Protein AF-0000000077603638 (afdb_homodimer)

InterPro domains:
  IPR014710 RmlC-like jelly roll fold [G3DSA:2.60.120.10] (140-429)
  IPR041667 Cupin-like domain 8 [PF13621] (182-427)

Foldseek 3Di:
DPPPPDVVPVVVVVVVVVVVVVCVVPPVPPPPPVPPPPVPPPVPPPDDDDDPDDPVVPVCVVVVVVCCVVVPLPLCVFAVQPDPDPNGDDQPLDQDPDFDDQADPVGHGDQASPGLLSVFPPQPQPLVLGGPTPQGWFFLLVQCVQPPLQPLPDDHPDGQASAAEAACLDVVSLNVLNSCVRNQGKHKYFDDVLLQVLLVQPDLVNCCVQQPVPDKFKKWKAQAQEDFFFDPVFADPPDDHRTDIDIDGSVRVVVQLVVCVVCVVVVHGDMWIKTKDWDVSCVPGRVVVCVSPVCLNLVDPAHDSSNNCSQAVASVQQNVRDKMKMFTAASHKYFKFFAFFFKKKAWSAAKKKKKKADLLLLQQQQAACGRGRGRGHPDDSNCLVPGDPSNRSRIIGMDIHHRRMIMTHGGGMMIIMGGSHRTMMMMTGRDGDDDPVSVVSCVVNVHPPD/DPDPPPVVPPVVVVVVVVVVVVVPVPPPDDDVPPVVPPVPDPPPDPPDDDDDPDPVVVVCVVCVVVCCVVPVLFQQVFAVQPDPDPNGDQQQLDQDPDFDDQADPVGDGDQASPGLLSVFDPQPQPLVLGGPTPQGWFFLLVQCVQPPLQPLPDDHPDGQASAAEAACLDVVSLNVLNSCVSSQGKHKYFDDVLLQVLLVQPDLVNCCVQQPQPDKFKKWKAQAQEDFFFDPVFADPPDDHRTDIDIDGSVRVVVQLVVCVVCVVVVHGDMWIKTKDADVSCVPGNVVVCVSPVCLNLVDPAHHGSNNCSQAVASVQQNVRDKMKMFTAAWHKYFKFFAFFFKKKAWSAAKKKKKKADLLLLQQQQAACGRGRGRGHPDDSNCLVPGDPSNSGRIIGMDIHHRRMIMTHGGGMMIIMGGSHRTMMMMTGRDGDDDPVSVVSCVVNVHPPD

Nearest PDB structures (foldseek):
  1mze-assembly1_A  TM=7.631E-01  e=1.955E-21  Homo sapiens
  5op6-assembly1_A  TM=7.586E-01  e=1.018E-20  Homo sapiens
  7dyt-assembly1_A  TM=7.695E-01  e=2.375E-14  Homo sapiens
  4aap-assembly1_A  TM=7.372E-01  e=6.434E-13  Homo sapiens
  6g8f-assembly1_A  TM=5.861E-01  e=1.925E-09  Homo sapiens

Radius of gyration: 33.99 Å; Cα contacts (8 Å, |Δi|>4): 1727; chains: 2; bounding box: 103×98×100 Å

pLDDT: mean 77.41, std 25.08, range [18.0, 98.62]

Organism: Phytophthora infestans (NCBI:txid4787)

Secondary structure (DSSP, 8-state):
--TTSHHHHHHHHHHHHHHHHHHHT----THHHHHHHHHHHHTTT--------STHHHHHHHHHHHHHHHHTS-TTTTSSSBSSGGG-B--S-PPPSSPPPSB-TTSPBP---SSTGGGS-----BTTTB-SSSSP-EEHHHHHHHS-TT--S---S-------EEETTSHHHHHHHHHHHHTT--EEEE--HHHHHHHHH--HHHHHHHT-TT-EEEEEEESSSEE----GGGPPTT---S-EEEEEEHHHHHHHHHHHHHHHHTT----EEEEEE-HHHHHHT-THHHHH-GGG-TT-SSPBTTTBTSS-S-HHHHHHH-EEEEEE-TT-EEEEEE-SEEEEEEEEESEEEEEEE-GGGGGGTTB--SSTTTTBB---TT-GGGS-HHHHT-EEEEEEEETT-EEEE-TT-EEEEEE-SSEEEEEEEEEE---HHHHHHHHHTT-S--/-GGGGSHHHHHHHHHHHHHHHHHHTS---STTSHHHHTTTGGGSSTT------STHHHHHHHHHHHHHHHHTS-TTTT-SSBSSGGG-B--S-PPPSSPPPSB-TTSPBP---SSTGGGS-----BTTTB-SSSSP-EEHHHHHHHS-TT--S---S-------EEETTSHHHHHHHHHHHHTT--EEEE--HHHHHHHHH--HHHHHHHT-TT-EEEEEEESSSEE----GGGPPTT---S-EEEEEEHHHHHHHHHHHHHHHHTT----EEEEEE-HHHHHHT-THHHHH-GGG-TT-SSPBTTTBTSS-S-HHHHHHH-EEEEEE-TT-EEEEEE-SEEEEEEEEESEEEEEEE-GGGGGGTTB--SSTTTTBB---TT-GGGS-HHHHT-EEEEEEEETT-EEEE-TT-EEEEEE-SSEEEEEEEEEE---HHHHHHHHHTT-S--

Solvent-accessible surface area (backbone atoms only — not comparable to full-atom values): 47992 Å² total; per-residue (Å²): 137,80,84,70,66,66,69,61,54,58,56,53,49,55,59,51,49,59,58,45,56,63,50,56,88,50,77,65,68,70,70,61,70,62,57,59,63,64,62,56,62,65,66,62,66,84,66,79,80,85,82,78,78,72,71,66,56,60,61,52,50,55,55,51,49,56,53,50,57,67,64,54,62,44,33,31,79,33,24,74,28,50,41,54,77,91,51,45,28,66,88,78,62,69,85,58,95,54,69,70,56,68,56,33,74,87,65,50,68,56,86,64,80,76,35,67,41,43,42,35,28,62,52,62,66,36,90,85,76,30,31,54,20,72,55,53,36,35,39,34,42,61,53,35,70,67,47,41,67,85,50,41,89,59,75,61,95,58,59,55,44,47,58,44,49,26,45,53,71,39,70,56,36,28,49,50,49,36,50,36,54,66,40,55,45,60,34,32,39,30,70,42,68,47,42,46,50,44,38,70,55,69,39,72,71,48,45,28,62,61,49,38,60,82,42,70,38,54,26,38,35,22,77,48,49,58,42,52,74,65,40,78,92,43,51,45,92,89,68,68,82,56,53,43,81,43,76,38,24,56,53,55,47,54,50,50,56,60,60,42,46,60,35,56,76,68,69,42,90,54,74,36,53,41,36,50,44,42,56,71,43,28,77,72,52,36,51,64,54,41,71,47,36,55,76,65,32,38,87,42,84,65,53,40,49,80,49,10,34,68,68,41,68,30,45,68,45,13,48,71,66,25,49,38,36,40,36,31,42,52,50,35,24,42,58,31,30,50,46,61,38,32,32,39,39,32,24,36,32,41,33,34,36,38,38,34,28,56,42,79,45,45,72,36,52,48,53,33,84,60,45,28,42,43,40,24,40,76,67,59,66,79,46,54,86,79,48,54,69,59,43,32,52,24,55,24,31,30,43,78,47,34,49,30,28,30,40,38,38,35,41,37,32,32,39,30,36,31,25,44,24,61,24,32,35,39,33,35,30,12,36,74,62,81,50,70,68,53,48,49,33,36,39,74,50,62,43,76,81,120,138,76,79,80,62,61,71,66,57,61,61,56,52,62,61,50,53,62,57,48,57,60,58,65,76,58,80,66,78,73,80,70,58,64,68,63,59,71,67,63,66,76,69,67,71,87,66,78,81,85,80,78,74,69,70,62,53,59,59,48,47,54,52,46,49,56,48,47,57,65,57,62,68,37,32,34,79,32,26,74,30,49,39,54,78,91,51,45,31,67,87,77,63,69,87,58,94,54,68,68,57,68,56,33,74,87,65,50,67,55,88,65,79,77,34,67,45,44,42,35,38,63,56,60,71,36,89,86,73,28,28,56,19,69,55,53,34,36,39,35,40,62,53,34,70,67,48,42,67,85,51,42,89,59,75,62,95,58,60,55,44,47,57,45,48,25,44,54,70,39,68,56,37,31,50,50,50,33,50,36,54,65,39,56,44,60,36,33,38,29,70,41,68,46,42,45,51,42,39,69,54,69,39,72,68,49,44,28,62,61,49,38,60,82,43,69,38,52,25,39,37,22,77,47,50,57,41,53,74,67,39,77,92,43,51,46,93,88,66,69,79,55,54,44,80,42,77,37,24,56,54,54,47,54,52,51,56,60,60,43,47,61,35,54,74,68,70,43,90,55,71,36,54,40,36,52,44,42,56,71,43,28,78,73,51,36,51,62,53,43,71,47,38,53,75,66,33,38,87,42,83,65,54,41,50,80,49,10,34,68,67,41,67,30,43,68,44,13,48,72,67,26,48,37,33,42,38,32,43,53,51,36,24,43,58,32,30,49,46,60,39,31,32,38,38,31,23,35,33,40,34,33,36,39,38,32,29,57,42,80,46,45,72,36,51,48,52,33,85,61,44,28,42,43,40,24,40,74,67,58,65,78,46,54,86,79,46,50,71,59,43,32,51,25,54,25,31,30,46,78,48,33,49,31,27,31,39,38,40,35,41,37,32,32,37,31,37,31,24,45,24,63,23,31,36,37,33,33,32,11,36,75,62,80,49,71,67,53,51,48,32,35,38,73,49,61,41,76,81,120

Sequence (900 aa):
MTKSGTAAQLRATAFLRRGAWELRQGQCGRSAVALLILFGLGILMLGLCVSPPSEMAALASTLSSNLRVKLQASGDANALRWGTGSDVVILKGQRLQRIPPPRYPNGVNNTFQCDLPSLRFQCDLDSDKGCKAYPQLFPSVALFDNWKPESTAQVPASIFDSICHFNVSDPYEFRLAQMFREMEVPFVAYDIPELTSAAERWTDEYLTEKLNPTASYKVHVANDSHFMYYLKSKQLTGEKDTYESRWMTYPEFVKTINGVKSLEEAGKPHEYYYFMLKKNDFSNRASFIYDELQFLDPRRTEHDPRFGDLFIRDATVAKERGMRCRLGMRGIIADGHIDGGLNHISMIRGTKRYVIAPPSACKCLGLMLQGQSARHTTFNWSDTSALSEDARNCPAAEVALTAGEVLYLPSYWYHHIVSLDTSIQCNLRSGFAIRDDVKQYLAECGFGSKMTKSGTAAQLRATAFLRRGAWELRQGQCGRSAVALLILFGLGILMLGLCVSPPSEMAALASTLSSNLRVKLQASGDANALRWGTGSDVVILKGQRLQRIPPPRYPNGVNNTFQCDLPSLRFQCDLDSDKGCKAYPQLFPSVALFDNWKPESTAQVPASIFDSICHFNVSDPYEFRLAQMFREMEVPFVAYDIPELTSAAERWTDEYLTEKLNPTASYKVHVANDSHFMYYLKSKQLTGEKDTYESRWMTYPEFVKTINGVKSLEEAGKPHEYYYFMLKKNDFSNRASFIYDELQFLDPRRTEHDPRFGDLFIRDATVAKERGMRCRLGMRGIIADGHIDGGLNHISMIRGTKRYVIAPPSACKCLGLMLQGQSARHTTFNWSDTSALSEDARNCPAAEVALTAGEVLYLPSYWYHHIVSLDTSIQCNLRSGFAIRDDVKQYLAECGFGSK

Structure (mmCIF, N/CA/C/O backbone):
data_AF-0000000077603638-model_v1
#
loop_
_entity.id
_entity.type
_entity.pdbx_description
1 polymer 'Cupin-like domain'
#
loop_
_atom_site.group_PDB
_atom_site.id
_atom_site.type_symbol
_atom_site.label_atom_id
_atom_site.label_alt_id
_atom_site.label_comp_id
_atom_site.label_asym_id
_atom_site.label_entity_id
_atom_site.label_seq_id
_atom_site.pdbx_PDB_ins_code
_atom_site.Cartn_x
_atom_site.Cartn_y
_atom_site.Cartn_z
_atom_site.occupancy
_atom_site.B_iso_or_equiv
_atom_site.auth_seq_id
_atom_site.auth_comp_id
_atom_site.auth_asym_id
_atom_site.auth_atom_id
_atom_site.pdbx_PDB_model_num
ATOM 1 N N . MET A 1 1 ? -68.062 19.094 24.781 1 22.12 1 MET A N 1
ATOM 2 C CA . MET A 1 1 ? -66.75 18.938 25.422 1 22.12 1 MET A CA 1
ATOM 3 C C . MET A 1 1 ? -65.875 17.891 24.703 1 22.12 1 MET A C 1
ATOM 5 O O . MET A 1 1 ? -64.875 17.484 25.219 1 22.12 1 MET A O 1
ATOM 9 N N . THR A 1 2 ? -66.312 17.406 23.641 1 23.23 2 THR A N 1
ATOM 10 C CA . THR A 1 2 ? -66.125 16.219 22.797 1 23.23 2 THR A CA 1
ATOM 11 C C . THR A 1 2 ? -64.875 16.328 22 1 23.23 2 THR A C 1
ATOM 13 O O . THR A 1 2 ? -64.625 15.594 21.031 1 23.23 2 THR A O 1
ATOM 16 N N . LYS A 1 3 ? -64.188 17.453 22.25 1 33 3 LYS A N 1
ATOM 17 C CA . LYS A 1 3 ? -63.125 17.875 21.375 1 33 3 LYS A CA 1
ATOM 18 C C . LYS A 1 3 ? -61.938 16.891 21.438 1 33 3 LYS A C 1
ATOM 20 O O . LYS A 1 3 ? -60.875 17.172 20.922 1 33 3 LYS A O 1
ATOM 25 N N . SER A 1 4 ? -62.062 15.859 22.375 1 29.55 4 SER A N 1
ATOM 26 C CA . SER A 1 4 ? -61.031 15.148 23.141 1 29.55 4 SER A CA 1
ATOM 27 C C . SER A 1 4 ? -60.25 14.203 22.25 1 29.55 4 SER A C 1
ATOM 29 O O . SER A 1 4 ? -59.062 13.953 22.5 1 29.55 4 SER A O 1
ATOM 31 N N . GLY A 1 5 ? -60.875 13.5 21.344 1 26.92 5 GLY A N 1
ATOM 32 C CA . GLY A 1 5 ? -60.531 12.164 20.875 1 26.92 5 GLY A CA 1
ATOM 33 C C . GLY A 1 5 ? -59.438 12.148 19.828 1 26.92 5 GLY A C 1
ATOM 34 O O . GLY A 1 5 ? -58.719 11.18 19.703 1 26.92 5 GLY A O 1
ATOM 35 N N . THR A 1 6 ? -59.594 13.109 18.953 1 31.44 6 THR A N 1
ATOM 36 C CA . THR A 1 6 ? -59.062 12.914 17.609 1 31.44 6 THR A CA 1
ATOM 37 C C . THR A 1 6 ? -57.531 13.055 17.609 1 31.44 6 THR A C 1
ATOM 39 O O . THR A 1 6 ? -56.844 12.57 16.703 1 31.44 6 THR A O 1
ATOM 42 N N . ALA A 1 7 ? -57.125 13.953 18.5 1 31.33 7 ALA A N 1
ATOM 43 C CA . ALA A 1 7 ? -55.719 14.336 18.422 1 31.33 7 ALA A CA 1
ATOM 44 C C . ALA A 1 7 ? -54.812 13.164 18.781 1 31.33 7 ALA A C 1
ATOM 46 O O . ALA A 1 7 ? -53.625 13.188 18.5 1 31.33 7 ALA A O 1
ATOM 47 N N . ALA A 1 8 ? -55.406 12.234 19.625 1 32.44 8 ALA A N 1
ATOM 48 C CA . ALA A 1 8 ? -54.594 11.117 20.125 1 32.44 8 ALA A CA 1
ATOM 49 C C . ALA A 1 8 ? -54.125 10.211 18.984 1 32.44 8 ALA A C 1
ATOM 51 O O . ALA A 1 8 ? -53.031 9.695 19 1 32.44 8 ALA A O 1
ATOM 52 N N . GLN A 1 9 ? -55 10.156 18 1 33.66 9 GLN A N 1
ATOM 53 C CA . GLN A 1 9 ? -54.812 9.156 16.953 1 33.66 9 GLN A CA 1
ATOM 54 C C . GLN A 1 9 ? -53.625 9.492 16.062 1 33.66 9 GLN A C 1
ATOM 56 O O . GLN A 1 9 ? -52.875 8.602 15.641 1 33.66 9 GLN A O 1
ATOM 61 N N . LEU A 1 10 ? -53.562 10.805 15.859 1 32.16 10 LEU A N 1
ATOM 62 C CA . LEU A 1 10 ? -52.594 11.148 14.805 1 32.16 10 LEU A CA 1
ATOM 63 C C . LEU A 1 10 ? -51.156 10.883 15.266 1 32.16 10 LEU A C 1
ATOM 65 O O . LEU A 1 10 ? -50.312 10.523 14.453 1 32.16 10 LEU A O 1
ATOM 69 N N . ARG A 1 11 ? -50.969 11.094 16.594 1 33.56 11 ARG A N 1
ATOM 70 C CA . ARG A 1 11 ? -49.594 10.945 17.094 1 33.56 11 ARG A CA 1
ATOM 71 C C . ARG A 1 11 ? -49.156 9.492 17.031 1 33.56 11 ARG A C 1
ATOM 73 O O . ARG A 1 11 ? -47.969 9.211 16.859 1 33.56 11 ARG A O 1
ATOM 80 N N . ALA A 1 12 ? -50.156 8.586 17.344 1 34.88 12 ALA A N 1
ATOM 81 C CA . ALA A 1 12 ? -49.875 7.156 17.359 1 34.88 12 ALA A CA 1
ATOM 82 C C . ALA A 1 12 ? -49.344 6.672 16.016 1 34.88 12 ALA A C 1
ATOM 84 O O . ALA A 1 12 ? -48.438 5.844 15.938 1 34.88 12 ALA A O 1
ATOM 85 N N . THR A 1 13 ? -50.031 7.395 15.023 1 36.91 13 THR A N 1
ATOM 86 C CA . THR A 1 13 ? -49.656 6.918 13.688 1 36.91 13 THR A CA 1
ATOM 87 C C . THR A 1 13 ? -48.219 7.223 13.383 1 36.91 13 THR A C 1
ATOM 89 O O . THR A 1 13 ? -47.531 6.418 12.75 1 36.91 13 THR A O 1
ATOM 92 N N . ALA A 1 14 ? -47.844 8.445 13.836 1 31.92 14 ALA A N 1
ATOM 93 C CA . ALA A 1 14 ? -46.5 8.852 13.445 1 31.92 14 ALA A CA 1
ATOM 94 C C . ALA A 1 14 ? -45.438 7.965 14.102 1 31.92 14 ALA A C 1
ATOM 96 O O . ALA A 1 14 ? -44.438 7.656 13.492 1 31.92 14 ALA A O 1
ATOM 97 N N . PHE A 1 15 ? -45.688 7.625 15.469 1 34.69 15 PHE A N 1
ATOM 98 C CA . PHE A 1 15 ? -44.719 6.766 16.156 1 34.69 15 PHE A CA 1
ATOM 99 C C . PHE A 1 15 ? -44.594 5.414 15.453 1 34.69 15 PHE A C 1
ATOM 101 O O . PHE A 1 15 ? -43.5 4.883 15.289 1 34.69 15 PHE A O 1
ATOM 108 N N . LEU A 1 16 ? -45.781 4.898 14.992 1 38.09 16 LEU A N 1
ATOM 109 C CA . LEU A 1 16 ? -45.844 3.588 14.352 1 38.09 16 LEU A CA 1
ATOM 110 C C . LEU A 1 16 ? -45.094 3.594 13.023 1 38.09 16 LEU A C 1
ATOM 112 O O . LEU A 1 16 ? -44.469 2.6 12.664 1 38.09 16 LEU A O 1
ATOM 116 N N . ARG A 1 17 ? -45.156 4.801 12.375 1 35.56 17 ARG A N 1
ATOM 117 C CA . ARG A 1 17 ? -44.531 4.844 11.07 1 35.56 17 ARG A CA 1
ATOM 118 C C . ARG A 1 17 ? -43 4.727 11.211 1 35.56 17 ARG A C 1
ATOM 120 O O . ARG A 1 17 ? -42.344 4.074 10.391 1 35.56 17 ARG A O 1
ATOM 127 N N . ARG A 1 18 ? -42.375 5.348 12.195 1 31.97 18 ARG A N 1
ATOM 128 C CA . ARG A 1 18 ? -40.906 5.324 12.273 1 31.97 18 ARG A CA 1
ATOM 129 C C . ARG A 1 18 ? -40.406 3.92 12.57 1 31.97 18 ARG A C 1
ATOM 131 O O . ARG A 1 18 ? -39.375 3.508 12.055 1 31.97 18 ARG A O 1
ATOM 138 N N . GLY A 1 19 ? -41.031 3.109 13.5 1 32.41 19 GLY A N 1
ATOM 139 C CA . GLY A 1 19 ? -40.75 1.722 13.812 1 32.41 19 GLY A CA 1
ATOM 140 C C . GLY A 1 19 ? -40.812 0.809 12.602 1 32.41 19 GLY A C 1
ATOM 141 O O . GLY A 1 19 ? -39.969 -0.077 12.438 1 32.41 19 GLY A O 1
ATOM 142 N N . ALA A 1 20 ? -41.812 1.095 11.781 1 33.84 20 ALA A N 1
ATOM 143 C CA . ALA A 1 20 ? -42.062 0.265 10.602 1 33.84 20 ALA A CA 1
ATOM 144 C C . ALA A 1 20 ? -40.906 0.367 9.609 1 33.84 20 ALA A C 1
ATOM 146 O O . ALA A 1 20 ? -40.562 -0.621 8.961 1 33.84 20 ALA A O 1
ATOM 147 N N . TRP A 1 21 ? -40.5 1.633 9.305 1 30.09 21 TRP A N 1
ATOM 148 C CA . TRP A 1 21 ? -39.469 1.746 8.289 1 30.09 21 TRP A CA 1
ATOM 149 C C . TRP A 1 21 ? -38.188 1.02 8.711 1 30.09 21 TRP A C 1
ATOM 151 O O . TRP A 1 21 ? -37.594 0.308 7.918 1 30.09 21 TRP A O 1
ATOM 161 N N . GLU A 1 22 ? -37.75 1.051 10.023 1 29.5 22 GLU A N 1
ATOM 162 C CA . GLU A 1 22 ? -36.562 0.332 10.43 1 29.5 22 GLU A CA 1
ATOM 163 C C . GLU A 1 22 ? -36.75 -1.177 10.305 1 29.5 22 GLU A C 1
ATOM 165 O O . GLU A 1 22 ? -35.844 -1.893 9.906 1 29.5 22 GLU A O 1
ATOM 170 N N . LEU A 1 23 ? -37.812 -1.621 10.75 1 30.28 23 LEU A N 1
ATOM 171 C CA . LEU A 1 23 ? -38.25 -3.012 10.633 1 30.28 23 LEU A CA 1
ATOM 172 C C . LEU A 1 23 ? -38.344 -3.432 9.172 1 30.28 23 LEU A C 1
ATOM 174 O O . LEU A 1 23 ? -38.094 -4.586 8.836 1 30.28 23 LEU A O 1
ATOM 178 N N . ARG A 1 24 ? -38.812 -2.422 8.312 1 28.2 24 ARG A N 1
ATOM 179 C CA . ARG A 1 24 ? -39 -2.783 6.91 1 28.2 24 ARG A CA 1
ATOM 180 C C . ARG A 1 24 ? -37.656 -3.08 6.242 1 28.2 24 ARG A C 1
ATOM 182 O O . ARG A 1 24 ? -37.594 -3.83 5.266 1 28.2 24 ARG A O 1
ATOM 189 N N . GLN A 1 25 ? -36.75 -2.08 6.316 1 27.44 25 GLN A N 1
ATOM 190 C CA . GLN A 1 25 ? -35.562 -2.416 5.559 1 27.44 25 GLN A CA 1
ATOM 191 C C . GLN A 1 25 ? -34.781 -3.539 6.238 1 27.44 25 GLN A C 1
ATOM 193 O O . GLN A 1 25 ? -33.562 -3.705 5.992 1 27.44 25 GLN A O 1
ATOM 198 N N . GLY A 1 26 ? -35.844 -4.824 6.961 1 28.7 26 GLY A N 1
ATOM 199 C CA . GLY A 1 26 ? -36.438 -6.105 7.316 1 28.7 26 GLY A CA 1
ATOM 200 C C . GLY A 1 26 ? -35.406 -7.105 7.828 1 28.7 26 GLY A C 1
ATOM 201 O O . GLY A 1 26 ? -35.281 -8.203 7.285 1 28.7 26 GLY A O 1
ATOM 202 N N . GLN A 1 27 ? -34.406 -6.594 8.492 1 25.64 27 GLN A N 1
ATOM 203 C CA . GLN A 1 27 ? -33.469 -7.578 9.07 1 25.64 27 GLN A CA 1
ATOM 204 C C . GLN A 1 27 ? -34.188 -8.469 10.078 1 25.64 27 GLN A C 1
ATOM 206 O O . GLN A 1 27 ? -33.781 -8.586 11.227 1 25.64 27 GLN A O 1
ATOM 211 N N . CYS A 1 28 ? -35.5 -8.375 10.148 1 27.06 28 CYS A N 1
ATOM 212 C CA . CYS A 1 28 ? -36.219 -9.125 11.164 1 27.06 28 CYS A CA 1
ATOM 213 C C . CYS A 1 28 ? -36.031 -10.625 10.969 1 27.06 28 CYS A C 1
ATOM 215 O O . CYS A 1 28 ? -36.688 -11.227 10.125 1 27.06 28 CYS A O 1
ATOM 217 N N . GLY A 1 29 ? -34.875 -11.016 10.961 1 24.11 29 GLY A N 1
ATOM 218 C CA . GLY A 1 29 ? -34.812 -12.453 10.789 1 24.11 29 GLY A CA 1
ATOM 219 C C . GLY A 1 29 ? -35.656 -13.219 11.797 1 24.11 29 GLY A C 1
ATOM 220 O O . GLY A 1 29 ? -35.844 -12.766 12.93 1 24.11 29 GLY A O 1
ATOM 221 N N . ARG A 1 30 ? -36.75 -13.828 11.352 1 27.5 30 ARG A N 1
ATOM 222 C CA . ARG A 1 30 ? -37.781 -14.719 11.867 1 27.5 30 ARG A CA 1
ATOM 223 C C . ARG A 1 30 ? -37.219 -15.633 12.961 1 27.5 30 ARG A C 1
ATOM 225 O O . ARG A 1 30 ? -37.938 -15.953 13.922 1 27.5 30 ARG A O 1
ATOM 232 N N . SER A 1 31 ? -36.094 -15.961 12.602 1 26.78 31 SER A N 1
ATOM 233 C CA . SER A 1 31 ? -35.969 -17.312 13.141 1 26.78 31 SER A CA 1
ATOM 234 C C . SER A 1 31 ? -35.75 -17.281 14.648 1 26.78 31 SER A C 1
ATOM 236 O O . SER A 1 31 ? -35.531 -18.328 15.273 1 26.78 31 SER A O 1
ATOM 238 N N . ALA A 1 32 ? -35.5 -16.062 15.062 1 24.98 32 ALA A N 1
ATOM 239 C CA . ALA A 1 32 ? -34.812 -16.125 16.344 1 24.98 32 ALA A CA 1
ATOM 240 C C . ALA A 1 32 ? -35.75 -16.625 17.453 1 24.98 32 ALA A C 1
ATOM 242 O O . ALA A 1 32 ? -35.344 -17.438 18.281 1 24.98 32 ALA A O 1
ATOM 243 N N . VAL A 1 33 ? -36.875 -15.852 17.531 1 27.58 33 VAL A N 1
ATOM 244 C CA . VAL A 1 33 ? -37.469 -16 18.859 1 27.58 33 VAL A CA 1
ATOM 245 C C . VAL A 1 33 ? -38.219 -17.328 18.938 1 27.58 33 VAL A C 1
ATOM 247 O O . VAL A 1 33 ? -38.75 -17.688 19.984 1 27.58 33 VAL A O 1
ATOM 250 N N . ALA A 1 34 ? -38.375 -17.984 17.75 1 25.05 34 ALA A N 1
ATOM 251 C CA . ALA A 1 34 ? -39.156 -19.219 17.891 1 25.05 34 ALA A CA 1
ATOM 252 C C . ALA A 1 34 ? -38.594 -20.094 19.016 1 25.05 34 ALA A C 1
ATOM 254 O O . ALA A 1 34 ? -39.375 -20.688 19.766 1 25.05 34 ALA A O 1
ATOM 255 N N . LEU A 1 35 ? -37.312 -20.062 18.922 1 24.98 35 LEU A N 1
ATOM 256 C CA . LEU A 1 35 ? -36.688 -21.219 19.578 1 24.98 35 LEU A CA 1
ATOM 257 C C . LEU A 1 35 ? -36.719 -21.062 21.094 1 24.98 35 LEU A C 1
ATOM 259 O O . LEU A 1 35 ? -36.5 -22.031 21.828 1 24.98 35 LEU A O 1
ATOM 263 N N . LEU A 1 36 ? -37 -19.719 21.406 1 25.27 36 LEU A N 1
ATOM 264 C CA . LEU A 1 36 ? -36.781 -19.656 22.859 1 25.27 36 LEU A CA 1
ATOM 265 C C . LEU A 1 36 ? -37.781 -20.547 23.578 1 25.27 36 LEU A C 1
ATOM 267 O O . LEU A 1 36 ? -37.438 -21.234 24.531 1 25.27 36 LEU A O 1
ATOM 271 N N . ILE A 1 37 ? -39.125 -20.188 23.219 1 28.67 37 ILE A N 1
ATOM 272 C CA . ILE A 1 37 ? -40.156 -20.609 24.156 1 28.67 37 ILE A CA 1
ATOM 273 C C . ILE A 1 37 ? -40.25 -22.125 24.188 1 28.67 37 ILE A C 1
ATOM 275 O O . ILE A 1 37 ? -40.375 -22.719 25.266 1 28.67 37 ILE A O 1
ATOM 279 N N . LEU A 1 38 ? -40.25 -22.625 22.922 1 25.77 38 LEU A N 1
ATOM 280 C CA . LEU A 1 38 ? -40.688 -24.016 22.969 1 25.77 38 LEU A CA 1
ATOM 281 C C . LEU A 1 38 ? -39.719 -24.891 23.734 1 25.77 38 LEU A C 1
ATOM 283 O O . LEU A 1 38 ? -40.062 -25.969 24.219 1 25.77 38 LEU A O 1
ATOM 287 N N . PHE A 1 39 ? -38.406 -24.406 23.578 1 25.69 39 PHE A N 1
ATOM 288 C CA . PHE A 1 39 ? -37.469 -25.422 24.078 1 25.69 39 PHE A CA 1
ATOM 289 C C . PHE A 1 39 ? -37.5 -25.469 25.594 1 25.69 39 PHE A C 1
ATOM 291 O O . PHE A 1 39 ? -36.719 -26.203 26.203 1 25.69 39 PHE A O 1
ATOM 298 N N . GLY A 1 40 ? -38.219 -24.516 26.203 1 25.73 40 GLY A N 1
ATOM 299 C CA . GLY A 1 40 ? -38.281 -24.531 27.656 1 25.73 40 GLY A CA 1
ATOM 300 C C . GLY A 1 40 ? -38.812 -25.828 28.219 1 25.73 40 GLY A C 1
ATOM 301 O O . GLY A 1 40 ? -38.312 -26.328 29.219 1 25.73 40 GLY A O 1
ATOM 302 N N . LEU A 1 41 ? -40.062 -26.062 27.609 1 26.22 41 LEU A N 1
ATOM 303 C CA . LEU A 1 41 ? -40.938 -26.953 28.328 1 26.22 41 LEU A CA 1
ATOM 304 C C . LEU A 1 41 ? -40.344 -28.328 28.484 1 26.22 41 LEU A C 1
ATOM 306 O O . LEU A 1 41 ? -40.562 -29.016 29.484 1 26.22 41 LEU A O 1
ATOM 310 N N . GLY A 1 42 ? -39.781 -28.75 27.312 1 22.83 42 GLY A N 1
ATOM 311 C CA . GLY A 1 42 ? -39.625 -30.188 27.297 1 22.83 42 GLY A CA 1
ATOM 312 C C . GLY A 1 42 ? -38.562 -30.688 28.25 1 22.83 42 GLY A C 1
ATOM 313 O O . GLY A 1 42 ? -38.5 -31.891 28.547 1 22.83 42 GLY A O 1
ATOM 314 N N . ILE A 1 43 ? -37.656 -29.75 28.422 1 27.94 43 ILE A N 1
ATOM 315 C CA . ILE A 1 43 ? -36.562 -30.344 29.172 1 27.94 43 ILE A CA 1
ATOM 316 C C . ILE A 1 43 ? -37.031 -30.656 30.594 1 27.94 43 ILE A C 1
ATOM 318 O O . ILE A 1 43 ? -36.25 -31.172 31.406 1 27.94 43 ILE A O 1
ATOM 322 N N . LEU A 1 44 ? -38.281 -30.094 30.922 1 25 44 LEU A N 1
ATOM 323 C CA . LEU A 1 44 ? -38.594 -30.344 32.312 1 25 44 LEU A CA 1
ATOM 324 C C . LEU A 1 44 ? -38.594 -31.844 32.625 1 25 44 LEU A C 1
ATOM 326 O O . LEU A 1 44 ? -38.25 -32.25 33.719 1 25 44 LEU A O 1
ATOM 330 N N . MET A 1 45 ? -39.25 -32.594 31.672 1 21.73 45 MET A N 1
ATOM 331 C CA . MET A 1 45 ? -39.75 -33.875 32.219 1 21.73 45 MET A CA 1
ATOM 332 C C . MET A 1 45 ? -38.594 -34.781 32.594 1 21.73 45 MET A C 1
ATOM 334 O O . MET A 1 45 ? -38.781 -35.781 33.281 1 21.73 45 MET A O 1
ATOM 338 N N . LEU A 1 46 ? -37.562 -34.969 31.656 1 23.36 46 LEU A N 1
ATOM 339 C CA . LEU A 1 46 ? -36.906 -36.25 31.859 1 23.36 46 LEU A CA 1
ATOM 340 C C . LEU A 1 46 ? -35.969 -36.188 33.062 1 23.36 46 LEU A C 1
ATOM 342 O O . LEU A 1 46 ? -34.906 -35.594 33 1 23.36 46 LEU A O 1
ATOM 346 N N . GLY A 1 47 ? -36.469 -35.969 34.312 1 22.72 47 GLY A N 1
ATOM 347 C CA . GLY A 1 47 ? -36.031 -35.906 35.688 1 22.72 47 GLY A CA 1
ATOM 348 C C . GLY A 1 47 ? -35.156 -37.094 36.094 1 22.72 47 GLY A C 1
ATOM 349 O O . GLY A 1 47 ? -34.469 -37.031 37.094 1 22.72 47 GLY A O 1
ATOM 350 N N . LEU A 1 48 ? -35.5 -38.375 35.75 1 21.89 48 LEU A N 1
ATOM 351 C CA . LEU A 1 48 ? -35.406 -39.312 36.844 1 21.89 48 LEU A CA 1
ATOM 352 C C . LEU A 1 48 ? -33.969 -39.594 37.219 1 21.89 48 LEU A C 1
ATOM 354 O O . LEU A 1 48 ? -33.562 -39.5 38.375 1 21.89 48 LEU A O 1
ATOM 358 N N . CYS A 1 49 ? -33.375 -40.906 36.938 1 22.03 49 CYS A N 1
ATOM 359 C CA . CYS A 1 49 ? -32.781 -41.781 37.938 1 22.03 49 CYS A CA 1
ATOM 360 C C . CYS A 1 49 ? -31.297 -41.531 38.125 1 22.03 49 CYS A C 1
ATOM 362 O O . CYS A 1 49 ? -30.781 -41.562 39.25 1 22.03 49 CYS A O 1
ATOM 364 N N . VAL A 1 50 ? -30.422 -41.906 37.094 1 24.88 50 VAL A N 1
ATOM 365 C CA . VAL A 1 50 ? -29.281 -42.688 37.562 1 24.88 50 VAL A CA 1
ATOM 366 C C . VAL A 1 50 ? -28.203 -41.75 38.094 1 24.88 50 VAL A C 1
ATOM 368 O O . VAL A 1 50 ? -28.141 -40.594 37.719 1 24.88 50 VAL A O 1
ATOM 371 N N . SER A 1 51 ? -27.328 -42.281 39.125 1 23.67 51 SER A N 1
ATOM 372 C CA . SER A 1 51 ? -26.359 -41.875 40.156 1 23.67 51 SER A CA 1
ATOM 373 C C . SER A 1 51 ? -25.109 -41.25 39.531 1 23.67 51 SER A C 1
ATOM 375 O O . SER A 1 51 ? -24.453 -41.875 38.719 1 23.67 51 SER A O 1
ATOM 377 N N . PRO A 1 52 ? -25.094 -39.969 39.312 1 28.34 52 PRO A N 1
ATOM 378 C CA . PRO A 1 52 ? -24.125 -39.219 38.531 1 28.34 52 PRO A CA 1
ATOM 379 C C . PRO A 1 52 ? -22.703 -39.312 39.094 1 28.34 52 PRO A C 1
ATOM 381 O O . PRO A 1 52 ? -22.469 -38.875 40.219 1 28.34 52 PRO A O 1
ATOM 384 N N . PRO A 1 53 ? -21.906 -40.5 38.781 1 25.8 53 PRO A N 1
ATOM 385 C CA . PRO A 1 53 ? -20.641 -40.656 39.5 1 25.8 53 PRO A CA 1
ATOM 386 C C . PRO A 1 53 ? -19.719 -39.438 39.312 1 25.8 53 PRO A C 1
ATOM 388 O O . PRO A 1 53 ? -19.812 -38.75 38.281 1 25.8 53 PRO A O 1
ATOM 391 N N . SER A 1 54 ? -19.156 -38.969 40.469 1 29.31 54 SER A N 1
ATOM 392 C CA . SER A 1 54 ? -18.406 -37.781 40.938 1 29.31 54 SER A CA 1
ATOM 393 C C . SER A 1 54 ? -17.125 -37.594 40.125 1 29.31 54 SER A C 1
ATOM 395 O O . SER A 1 54 ? -16.656 -36.469 39.938 1 29.31 54 SER A O 1
ATOM 397 N N . GLU A 1 55 ? -16.484 -38.781 39.844 1 30.02 55 GLU A N 1
ATOM 398 C CA . GLU A 1 55 ? -15.039 -38.688 39.656 1 30.02 55 GLU A CA 1
ATOM 399 C C . GLU A 1 55 ? -14.68 -38.125 38.281 1 30.02 55 GLU A C 1
ATOM 401 O O . GLU A 1 55 ? -13.508 -37.875 38 1 30.02 55 GLU A O 1
ATOM 406 N N . MET A 1 56 ? -15.664 -38.25 37.312 1 28.8 56 MET A N 1
ATOM 407 C CA . MET A 1 56 ? -15.242 -37.969 35.938 1 28.8 56 MET A CA 1
ATOM 408 C C . MET A 1 56 ? -15.094 -36.469 35.75 1 28.8 56 MET A C 1
ATOM 410 O O . MET A 1 56 ? -14.781 -36 34.625 1 28.8 56 MET A O 1
ATOM 414 N N . ALA A 1 57 ? -15.672 -35.688 36.75 1 31.16 57 ALA A N 1
ATOM 415 C CA . ALA A 1 57 ? -15.68 -34.25 36.469 1 31.16 57 ALA A CA 1
ATOM 416 C C . ALA A 1 57 ? -14.266 -33.688 36.531 1 31.16 57 ALA A C 1
ATOM 418 O O . ALA A 1 57 ? -13.93 -32.75 35.781 1 31.16 57 ALA A O 1
ATOM 419 N N . ALA A 1 58 ? -13.453 -34.25 37.469 1 32.28 58 ALA A N 1
ATOM 420 C CA . ALA A 1 58 ? -12.195 -33.562 37.75 1 32.28 58 ALA A CA 1
ATOM 421 C C . ALA A 1 58 ? -11.234 -33.688 36.594 1 32.28 58 ALA A C 1
ATOM 423 O O . ALA A 1 58 ? -10.508 -32.75 36.25 1 32.28 58 ALA A O 1
ATOM 424 N N . LEU A 1 59 ? -11.125 -34.969 36.031 1 33 59 LEU A N 1
ATOM 425 C CA . LEU A 1 59 ? -10.156 -35.188 34.969 1 33 59 LEU A CA 1
ATOM 426 C C . LEU A 1 59 ? -10.562 -34.406 33.688 1 33 59 LEU A C 1
ATOM 428 O O . LEU A 1 59 ? -9.703 -34.031 32.906 1 33 59 LEU A O 1
ATOM 432 N N . ALA A 1 60 ? -11.938 -34.188 33.5 1 33.06 60 ALA A N 1
ATOM 433 C CA . ALA A 1 60 ? -12.359 -33.438 32.312 1 33.06 60 ALA A CA 1
ATOM 434 C C . ALA A 1 60 ? -11.977 -31.969 32.438 1 33.06 60 ALA A C 1
ATOM 436 O O . ALA A 1 60 ? -11.75 -31.297 31.438 1 33.06 60 ALA A O 1
ATOM 437 N N . SER A 1 61 ? -11.93 -31.531 33.781 1 37.69 61 SER A N 1
ATOM 438 C CA . SER A 1 61 ? -11.594 -30.125 33.906 1 37.69 61 SER A CA 1
ATOM 439 C C . SER A 1 61 ? -10.125 -29.875 33.562 1 37.69 61 SER A C 1
ATOM 441 O O . SER A 1 61 ? -9.781 -28.859 32.969 1 37.69 61 SER A O 1
ATOM 443 N N . THR A 1 62 ? -9.18 -30.781 34.062 1 37.09 62 THR A N 1
ATOM 444 C CA . THR A 1 62 ? -7.766 -30.5 33.875 1 37.09 62 THR A CA 1
ATOM 445 C C . THR A 1 62 ? -7.363 -30.719 32.438 1 37.09 62 THR A C 1
ATOM 447 O O . THR A 1 62 ? -6.562 -29.953 31.875 1 37.09 62 THR A O 1
ATOM 450 N N . LEU A 1 63 ? -7.777 -31.875 31.734 1 34.81 63 LEU A N 1
ATOM 451 C CA . LEU A 1 63 ? -7.461 -32.031 30.328 1 34.81 63 LEU A CA 1
ATOM 452 C C . LEU A 1 63 ? -8.148 -30.969 29.484 1 34.81 63 LEU A C 1
ATOM 454 O O . LEU A 1 63 ? -7.617 -30.562 28.438 1 34.81 63 LEU A O 1
ATOM 458 N N . SER A 1 64 ? -9.367 -30.547 29.922 1 33.34 64 SER A N 1
ATOM 459 C CA . SER A 1 64 ? -10.023 -29.484 29.156 1 33.34 64 SER A CA 1
ATOM 460 C C . SER A 1 64 ? -9.297 -28.156 29.328 1 33.34 64 SER A C 1
ATOM 462 O O . SER A 1 64 ? -9.359 -27.297 28.438 1 33.34 64 SER A O 1
ATOM 464 N N . SER A 1 65 ? -8.648 -27.969 30.547 1 35.88 65 SER A N 1
ATOM 465 C CA . SER A 1 65 ? -8.008 -26.656 30.688 1 35.88 65 SER A CA 1
ATOM 466 C C . SER A 1 65 ? -6.703 -26.594 29.906 1 35.88 65 SER A C 1
ATOM 468 O O . SER A 1 65 ? -6.383 -25.562 29.312 1 35.88 65 SER A O 1
ATOM 470 N N . ASN A 1 66 ? -5.742 -27.625 30 1 34.03 66 ASN A N 1
ATOM 471 C CA . ASN A 1 66 ? -4.461 -27.562 29.312 1 34.03 66 ASN A CA 1
ATOM 472 C C . ASN A 1 66 ? -4.637 -27.703 27.797 1 34.03 66 ASN A C 1
ATOM 474 O O . ASN A 1 66 ? -3.832 -27.172 27.031 1 34.03 66 ASN A O 1
ATOM 478 N N . LEU A 1 67 ? -5.461 -28.641 27.219 1 30.02 67 LEU A N 1
ATOM 479 C CA . LEU A 1 67 ? -5.754 -28.703 25.781 1 30.02 67 LEU A CA 1
ATOM 480 C C . LEU A 1 67 ? -6.445 -27.438 25.312 1 30.02 67 LEU A C 1
ATOM 482 O O . LEU A 1 67 ? -6.238 -27 24.172 1 30.02 67 LEU A O 1
ATOM 486 N N . ARG A 1 68 ? -7.23 -26.781 26.125 1 30.16 68 ARG A N 1
ATOM 487 C CA . ARG A 1 68 ? -7.832 -25.516 25.719 1 30.16 68 ARG A CA 1
ATOM 488 C C . ARG A 1 68 ? -6.785 -24.406 25.656 1 30.16 68 ARG A C 1
ATOM 490 O O . ARG A 1 68 ? -6.953 -23.422 24.922 1 30.16 68 ARG A O 1
ATOM 497 N N . VAL A 1 69 ? -5.727 -24.375 26.531 1 31.5 69 VAL A N 1
ATOM 498 C CA . VAL A 1 69 ? -4.723 -23.312 26.453 1 31.5 69 VAL A CA 1
ATOM 499 C C . VAL A 1 69 ? -3.82 -23.531 25.25 1 31.5 69 VAL A C 1
ATOM 501 O O . VAL A 1 69 ? -3.432 -22.594 24.562 1 31.5 69 VAL A O 1
ATOM 504 N N . LYS A 1 70 ? -3.16 -24.656 24.953 1 31.55 70 LYS A N 1
ATOM 505 C CA . LYS A 1 70 ? -2.299 -24.906 23.797 1 31.55 70 LYS A CA 1
ATOM 506 C C . LYS A 1 70 ? -3.098 -24.859 22.5 1 31.55 70 LYS A C 1
ATOM 508 O O . LYS A 1 70 ? -2.578 -24.453 21.453 1 31.55 70 LYS A O 1
ATOM 513 N N . LEU A 1 71 ? -4.234 -25.547 22.328 1 30.64 71 LEU A N 1
ATOM 514 C CA . LEU A 1 71 ? -5 -25.609 21.078 1 30.64 71 LEU A CA 1
ATOM 515 C C . LEU A 1 71 ? -5.586 -24.234 20.734 1 30.64 71 LEU A C 1
ATOM 517 O O . LEU A 1 71 ? -5.949 -23.984 19.594 1 30.64 71 LEU A O 1
ATOM 521 N N . GLN A 1 72 ? -5.953 -23.547 21.797 1 29.03 72 GLN A N 1
ATOM 522 C CA . GLN A 1 72 ? -6.602 -22.312 21.391 1 29.03 72 GLN A CA 1
ATOM 523 C C . GLN A 1 72 ? -5.57 -21.266 20.953 1 29.03 72 GLN A C 1
ATOM 525 O O . GLN A 1 72 ? -5.688 -20.094 21.312 1 29.03 72 GLN A O 1
ATOM 530 N N . ALA A 1 73 ? -4.348 -21.531 21.016 1 32.62 73 ALA A N 1
ATOM 531 C CA . ALA A 1 73 ? -3.463 -20.688 20.219 1 32.62 73 ALA A CA 1
ATOM 532 C C . ALA A 1 73 ? -4.066 -20.406 18.844 1 32.62 73 ALA A C 1
ATOM 534 O O . ALA A 1 73 ? -3.941 -21.219 17.938 1 32.62 73 ALA A O 1
ATOM 535 N N . SER A 1 74 ? -5.199 -20.016 18.641 1 33.06 74 SER A N 1
ATOM 536 C CA . SER A 1 74 ? -6.289 -19.875 17.688 1 33.06 74 SER A CA 1
ATOM 537 C C . SER A 1 74 ? -5.812 -19.188 16.406 1 33.06 74 SER A C 1
ATOM 539 O O . SER A 1 74 ? -4.812 -18.469 16.422 1 33.06 74 SER A O 1
ATOM 541 N N . GLY A 1 75 ? -6.348 -19.5 15.242 1 36.66 75 GLY A N 1
ATOM 542 C CA . GLY A 1 75 ? -6.473 -19.062 13.867 1 36.66 75 GLY A CA 1
ATOM 543 C C . GLY A 1 75 ? -6.371 -17.547 13.719 1 36.66 75 GLY A C 1
ATOM 544 O O . GLY A 1 75 ? -6.211 -17.047 12.609 1 36.66 75 GLY A O 1
ATOM 545 N N . ASP A 1 76 ? -6.66 -16.812 14.828 1 39.94 76 ASP A N 1
ATOM 546 C CA . ASP A 1 76 ? -6.895 -15.383 14.812 1 39.94 76 ASP A CA 1
ATOM 547 C C . ASP A 1 76 ? -5.586 -14.609 14.664 1 39.94 76 ASP A C 1
ATOM 549 O O . ASP A 1 76 ? -5.551 -13.539 14.062 1 39.94 76 ASP A O 1
ATOM 553 N N . ALA A 1 77 ? -4.508 -15.242 15.109 1 41.44 77 ALA A N 1
ATOM 554 C CA . ALA A 1 77 ? -3.252 -14.5 15.203 1 41.44 77 ALA A CA 1
ATOM 555 C C . ALA A 1 77 ? -2.68 -14.211 13.82 1 41.44 77 ALA A C 1
ATOM 557 O O . ALA A 1 77 ? -1.889 -13.281 13.648 1 41.44 77 ALA A O 1
ATOM 558 N N . ASN A 1 78 ? -3.033 -15.055 12.914 1 42.53 78 ASN A N 1
ATOM 559 C CA . ASN A 1 78 ? -2.328 -14.922 11.648 1 42.53 78 ASN A CA 1
ATOM 560 C C . ASN A 1 78 ? -3.205 -14.258 10.586 1 42.53 78 ASN A C 1
ATOM 562 O O . ASN A 1 78 ? -2.82 -14.18 9.414 1 42.53 78 ASN A O 1
ATOM 566 N N . ALA A 1 79 ? -4.461 -14.062 10.789 1 44.34 79 ALA A N 1
ATOM 567 C CA . ALA A 1 79 ? -5.258 -13.43 9.742 1 44.34 79 ALA A CA 1
ATOM 568 C C . ALA A 1 79 ? -4.781 -12 9.484 1 44.34 79 ALA A C 1
ATOM 570 O O . ALA A 1 79 ? -4.309 -11.32 10.391 1 44.34 79 ALA A O 1
ATOM 571 N N . LEU A 1 80 ? -4.348 -11.695 8.328 1 48.03 80 LEU A N 1
ATOM 572 C CA . LEU A 1 80 ? -4.402 -10.242 8.164 1 48.03 80 LEU A CA 1
ATOM 573 C C . LEU A 1 80 ? -5.73 -9.688 8.664 1 48.03 80 LEU A C 1
ATOM 575 O O . LEU A 1 80 ? -6.25 -8.711 8.117 1 48.03 80 LEU A O 1
ATOM 579 N N . ARG A 1 81 ? -6.645 -10.414 9.227 1 50 81 ARG A N 1
ATOM 580 C CA . ARG A 1 81 ? -7.758 -10.227 10.148 1 50 81 ARG A CA 1
ATOM 581 C C . ARG A 1 81 ? -7.27 -9.742 11.508 1 50 81 ARG A C 1
ATOM 583 O O . ARG A 1 81 ? -6.477 -10.414 12.172 1 50 81 ARG A O 1
ATOM 590 N N . TRP A 1 82 ? -7.305 -8.328 11.453 1 47.88 82 TRP A N 1
ATOM 591 C CA . TRP A 1 82 ? -6.914 -7.707 12.711 1 47.88 82 TRP A CA 1
ATOM 592 C C . TRP A 1 82 ? -7.91 -8.039 13.82 1 47.88 82 TRP A C 1
ATOM 594 O O . TRP A 1 82 ? -9.086 -7.676 13.727 1 47.88 82 TRP A O 1
ATOM 604 N N . GLY A 1 83 ? -7.508 -8.797 14.664 1 46.34 83 GLY A N 1
ATOM 605 C CA . GLY A 1 83 ? -8.352 -9.117 15.805 1 46.34 83 GLY A CA 1
ATOM 606 C C . GLY A 1 83 ? -8.602 -10.609 15.953 1 46.34 83 GLY A C 1
ATOM 607 O O . GLY A 1 83 ? -8.047 -11.414 15.203 1 46.34 83 GLY A O 1
ATOM 608 N N . THR A 1 84 ? -8.812 -11 16.953 1 43 84 THR A N 1
ATOM 609 C CA . THR A 1 84 ? -9.172 -12.375 17.266 1 43 84 THR A CA 1
ATOM 610 C C . THR A 1 84 ? -10.672 -12.492 17.516 1 43 84 THR A C 1
ATOM 612 O O . THR A 1 84 ? -11.305 -11.547 18 1 43 84 THR A O 1
ATOM 615 N N . GLY A 1 85 ? -11.242 -13.609 16.953 1 42.38 85 GLY A N 1
ATOM 616 C CA . GLY A 1 85 ? -12.641 -13.891 17.219 1 42.38 85 GLY A CA 1
ATOM 617 C C . GLY A 1 85 ? -13.594 -12.992 16.438 1 42.38 85 GLY A C 1
ATOM 618 O O . GLY A 1 85 ? -13.477 -12.867 15.219 1 42.38 85 GLY A O 1
ATOM 619 N N . SER A 1 86 ? -14.461 -12.438 17.156 1 43.94 86 SER A N 1
ATOM 620 C CA . SER A 1 86 ? -15.492 -11.562 16.609 1 43.94 86 SER A CA 1
ATOM 621 C C . SER A 1 86 ? -14.938 -10.18 16.297 1 43.94 86 SER A C 1
ATOM 623 O O . SER A 1 86 ? -15.594 -9.383 15.625 1 43.94 86 SER A O 1
ATOM 625 N N . ASP A 1 87 ? -13.719 -10.008 16.609 1 44.53 87 ASP A N 1
ATOM 626 C CA . ASP A 1 87 ? -13.164 -8.664 16.469 1 44.53 87 ASP A CA 1
ATOM 627 C C . ASP A 1 87 ? -12.266 -8.578 15.242 1 44.53 87 ASP A C 1
ATOM 629 O O . ASP A 1 87 ? -11.484 -7.633 15.109 1 44.53 87 ASP A O 1
ATOM 633 N N . VAL A 1 88 ? -12.438 -9.57 14.383 1 49.84 88 VAL A N 1
ATOM 634 C CA . VAL A 1 88 ? -11.578 -9.562 13.203 1 49.84 88 VAL A CA 1
ATOM 635 C C . VAL A 1 88 ? -12.008 -8.445 12.258 1 49.84 88 VAL A C 1
ATOM 637 O O . VAL A 1 88 ? -13.195 -8.297 11.961 1 49.84 88 VAL A O 1
ATOM 640 N N . VAL A 1 89 ? -11.062 -7.555 12.07 1 56.03 89 VAL A N 1
ATOM 641 C CA . VAL A 1 89 ? -11.281 -6.535 11.047 1 56.03 89 VAL A CA 1
ATOM 642 C C . VAL A 1 89 ? -10.703 -7 9.711 1 56.03 89 VAL A C 1
ATOM 644 O O . VAL A 1 89 ? -9.547 -7.434 9.648 1 56.03 89 VAL A O 1
ATOM 647 N N . ILE A 1 90 ? -11.578 -7.211 8.766 1 58.47 90 ILE A N 1
ATOM 648 C CA . ILE A 1 90 ? -11.18 -7.539 7.398 1 58.47 90 ILE A CA 1
ATOM 649 C C . ILE A 1 90 ? -11.25 -6.285 6.523 1 58.47 90 ILE A C 1
ATOM 651 O O . ILE A 1 90 ? -12.281 -5.598 6.5 1 58.47 90 ILE A O 1
ATOM 655 N N . LEU A 1 91 ? -10.078 -5.918 6.031 1 63.78 91 LEU A N 1
ATOM 656 C CA . LEU A 1 91 ? -10.062 -4.75 5.156 1 63.78 91 LEU A CA 1
ATOM 657 C C . LEU A 1 91 ? -10.594 -5.105 3.77 1 63.78 91 LEU A C 1
ATOM 659 O O . LEU A 1 91 ? -9.82 -5.289 2.83 1 63.78 91 LEU A O 1
ATOM 663 N N . LYS A 1 92 ? -11.883 -5.34 3.68 1 61.12 92 LYS A N 1
ATOM 664 C CA . LYS A 1 92 ? -12.492 -5.789 2.432 1 61.12 92 LYS A CA 1
ATOM 665 C C . LYS A 1 92 ? -13.078 -4.617 1.648 1 61.12 92 LYS A C 1
ATOM 667 O O . LYS A 1 92 ? -14 -4.797 0.85 1 61.12 92 LYS A O 1
ATOM 672 N N . GLY A 1 93 ? -12.484 -3.398 1.988 1 64.88 93 GLY A N 1
ATOM 673 C CA . GLY A 1 93 ? -12.953 -2.252 1.223 1 64.88 93 GLY A CA 1
ATOM 674 C C . GLY A 1 93 ? -14.336 -1.787 1.629 1 64.88 93 GLY A C 1
ATOM 675 O O . GLY A 1 93 ? -15.148 -1.408 0.778 1 64.88 93 GLY A O 1
ATOM 676 N N . GLN A 1 94 ? -14.609 -1.916 2.861 1 68 94 GLN A N 1
ATOM 677 C CA . GLN A 1 94 ? -15.867 -1.407 3.398 1 68 94 GLN A CA 1
ATOM 678 C C . GLN A 1 94 ? -15.992 0.099 3.186 1 68 94 GLN A C 1
ATOM 680 O O . GLN A 1 94 ? -14.984 0.799 3.084 1 68 94 GLN A O 1
ATOM 685 N N . ARG A 1 95 ? -17.328 0.401 3.076 1 76.38 95 ARG A N 1
ATOM 686 C CA . ARG A 1 95 ? -17.578 1.823 2.889 1 76.38 95 ARG A CA 1
ATOM 687 C C . ARG A 1 95 ? -17.156 2.625 4.113 1 76.38 95 ARG A C 1
ATOM 689 O O . ARG A 1 95 ? -17.453 2.242 5.246 1 76.38 95 ARG A O 1
ATOM 696 N N . LEU A 1 96 ? -16.453 3.689 3.863 1 86.44 96 LEU A N 1
ATOM 697 C CA . LEU A 1 96 ? -16.047 4.59 4.934 1 86.44 96 LEU A CA 1
ATOM 698 C C . LEU A 1 96 ? -17.219 5.453 5.402 1 86.44 96 LEU A C 1
ATOM 700 O O . LEU A 1 96 ? -18.172 5.664 4.656 1 86.44 96 LEU A O 1
ATOM 704 N N . GLN A 1 97 ? -17.156 5.848 6.656 1 87.69 97 GLN A N 1
ATOM 705 C CA . GLN A 1 97 ? -18.172 6.762 7.176 1 87.69 97 GLN A CA 1
ATOM 706 C C . GLN A 1 97 ? -18.109 8.109 6.461 1 87.69 97 GLN A C 1
ATOM 708 O O . GLN A 1 97 ? -19.156 8.719 6.188 1 87.69 97 GLN A O 1
ATOM 713 N N . ARG A 1 98 ? -16.906 8.578 6.156 1 91.38 98 ARG A N 1
ATOM 714 C CA . ARG A 1 98 ? -16.688 9.758 5.328 1 91.38 98 ARG A CA 1
ATOM 715 C C . ARG A 1 98 ? -16.047 9.375 3.992 1 91.38 98 ARG A C 1
ATOM 717 O O . ARG A 1 98 ? -14.898 8.953 3.939 1 91.38 98 ARG A O 1
ATOM 724 N N . ILE A 1 99 ? -16.859 9.562 2.965 1 85.81 99 ILE A N 1
ATOM 725 C CA . ILE A 1 99 ? -16.406 9.164 1.636 1 85.81 99 ILE A CA 1
ATOM 726 C C . ILE A 1 99 ? -15.773 10.359 0.923 1 85.81 99 ILE A C 1
ATOM 728 O O . ILE A 1 99 ? -16.266 11.477 1.02 1 85.81 99 ILE A O 1
ATOM 732 N N . PRO A 1 100 ? -14.695 10.109 0.223 1 84.38 100 PRO A N 1
ATOM 733 C CA . PRO A 1 100 ? -14.125 11.195 -0.58 1 84.38 100 PRO A CA 1
ATOM 734 C C . PRO A 1 100 ? -15.086 11.695 -1.655 1 84.38 100 PRO A C 1
ATOM 736 O O . PRO A 1 100 ? -16.016 10.992 -2.041 1 84.38 100 PRO A O 1
ATOM 739 N N . PRO A 1 101 ? -14.852 12.93 -2.062 1 88.56 101 PRO A N 1
ATOM 740 C CA . PRO A 1 101 ? -15.719 13.438 -3.131 1 88.56 101 PRO A CA 1
ATOM 741 C C . PRO A 1 101 ? -15.555 12.672 -4.441 1 88.56 101 PRO A C 1
ATOM 743 O O . PRO A 1 101 ? -14.445 12.242 -4.773 1 88.56 101 PRO A O 1
ATOM 746 N N . PRO A 1 102 ? -16.688 12.547 -5.172 1 83.5 102 PRO A N 1
ATOM 747 C CA . PRO A 1 102 ? -16.594 11.82 -6.441 1 83.5 102 PRO A CA 1
ATOM 748 C C . PRO A 1 102 ? -15.828 12.594 -7.512 1 83.5 102 PRO A C 1
ATOM 750 O O . PRO A 1 102 ? -15.273 11.984 -8.43 1 83.5 102 PRO A O 1
ATOM 753 N N . ARG A 1 103 ? -15.93 13.992 -7.324 1 87.19 103 ARG A N 1
ATOM 754 C CA . ARG A 1 103 ? -15.258 14.867 -8.273 1 87.19 103 ARG A CA 1
ATOM 755 C C . ARG A 1 103 ? -14.609 16.047 -7.566 1 87.19 103 ARG A C 1
ATOM 757 O O . ARG A 1 103 ? -15.055 16.453 -6.488 1 87.19 103 ARG A O 1
ATOM 764 N N . TYR A 1 104 ? -13.57 16.531 -8.234 1 89.19 104 TYR A N 1
ATOM 765 C CA . TYR A 1 104 ? -12.875 17.688 -7.695 1 89.19 104 TYR A CA 1
ATOM 766 C C . TYR A 1 104 ? -13.25 18.953 -8.453 1 89.19 104 TYR A C 1
ATOM 768 O O . TYR A 1 104 ? -13.938 18.891 -9.477 1 89.19 104 TYR A O 1
ATOM 776 N N . PRO A 1 105 ? -12.898 20.078 -7.977 1 89.12 105 PRO A N 1
ATOM 777 C CA . PRO A 1 105 ? -13.391 21.344 -8.523 1 89.12 105 PRO A CA 1
ATOM 778 C C . PRO A 1 105 ? -13.07 21.5 -10.008 1 89.12 105 PRO A C 1
ATOM 780 O O . PRO A 1 105 ? -13.82 22.172 -10.734 1 89.12 105 PRO A O 1
ATOM 783 N N . ASN A 1 106 ? -12.016 20.922 -10.469 1 86.38 106 ASN A N 1
ATOM 784 C CA . ASN A 1 106 ? -11.609 21.062 -11.867 1 86.38 106 ASN A CA 1
ATOM 785 C C . ASN A 1 106 ? -12.258 20.016 -12.758 1 86.38 106 ASN A C 1
ATOM 787 O O . ASN A 1 106 ? -11.883 19.844 -13.914 1 86.38 106 ASN A O 1
ATOM 791 N N . GLY A 1 107 ? -13.109 19.219 -12.148 1 81.38 107 GLY A N 1
ATOM 792 C CA . GLY A 1 107 ? -13.875 18.25 -12.914 1 81.38 107 GLY A CA 1
ATOM 793 C C . GLY A 1 107 ? -13.219 16.875 -12.953 1 81.38 107 GLY A C 1
ATOM 794 O O . GLY A 1 107 ? -13.812 15.906 -13.445 1 81.38 107 GLY A O 1
ATOM 795 N N . VAL A 1 108 ? -12.07 16.75 -12.43 1 80.06 108 VAL A N 1
ATOM 796 C CA . VAL A 1 108 ? -11.367 15.469 -12.43 1 80.06 108 VAL A CA 1
ATOM 797 C C . VAL A 1 108 ? -12.039 14.508 -11.453 1 80.06 108 VAL A C 1
ATOM 799 O O . VAL A 1 108 ? -12.43 14.898 -10.352 1 80.06 108 VAL A O 1
ATOM 802 N N . ASN A 1 109 ? -12.227 13.273 -11.844 1 78.81 109 ASN A N 1
ATOM 803 C CA . ASN A 1 109 ? -12.859 12.25 -11.008 1 78.81 109 ASN A CA 1
ATOM 804 C C . ASN A 1 109 ? -11.922 11.789 -9.898 1 78.81 109 ASN A C 1
ATOM 806 O O . ASN A 1 109 ? -10.703 11.75 -10.078 1 78.81 109 ASN A O 1
ATOM 810 N N . ASN A 1 110 ? -12.492 11.438 -8.766 1 81.31 110 ASN A N 1
ATOM 811 C CA . ASN A 1 110 ? -11.766 10.734 -7.711 1 81.31 110 ASN A CA 1
ATOM 812 C C . ASN A 1 110 ? -11.453 9.297 -8.117 1 81.31 110 ASN A C 1
ATOM 814 O O . ASN A 1 110 ? -12.344 8.547 -8.5 1 81.31 110 ASN A O 1
ATOM 818 N N . THR A 1 111 ? -10.203 8.945 -8 1 71.44 111 THR A N 1
ATOM 819 C CA . THR A 1 111 ? -9.805 7.613 -8.438 1 71.44 111 THR A CA 1
ATOM 820 C C . THR A 1 111 ? -9.445 6.738 -7.234 1 71.44 111 THR A C 1
ATOM 822 O O . THR A 1 111 ? -9.055 5.578 -7.402 1 71.44 111 THR A O 1
ATOM 825 N N . PHE A 1 112 ? -9.578 7.289 -6.016 1 73.38 112 PHE A N 1
ATOM 826 C CA . PHE A 1 112 ? -9.117 6.559 -4.84 1 73.38 112 PHE A CA 1
ATOM 827 C C . PHE A 1 112 ? -10.281 6.258 -3.902 1 73.38 112 PHE A C 1
ATOM 829 O O . PHE A 1 112 ? -11.094 7.141 -3.605 1 73.38 112 PHE A O 1
ATOM 836 N N . GLN A 1 113 ? -10.445 4.969 -3.506 1 71.88 113 GLN A N 1
ATOM 837 C CA . GLN A 1 113 ? -11.5 4.531 -2.604 1 71.88 113 GLN A CA 1
ATOM 838 C C . GLN A 1 113 ? -11.008 4.48 -1.16 1 71.88 113 GLN A C 1
ATOM 840 O O . GLN A 1 113 ? -11.789 4.191 -0.245 1 71.88 113 GLN A O 1
ATOM 845 N N . CYS A 1 114 ? -9.844 4.902 -0.806 1 78 114 CYS A N 1
ATOM 846 C CA . CYS A 1 114 ? -9.25 4.895 0.527 1 78 114 CYS A CA 1
ATOM 847 C C . CYS A 1 114 ? -9.219 3.48 1.1 1 78 114 CYS A C 1
ATOM 849 O O . CYS A 1 114 ? -9.625 3.26 2.242 1 78 114 CYS A O 1
ATOM 851 N N . ASP A 1 115 ? -8.922 2.494 0.342 1 74.75 115 ASP A N 1
ATOM 852 C CA . ASP A 1 115 ? -8.656 1.117 0.747 1 74.75 115 ASP A CA 1
ATOM 853 C C . ASP A 1 115 ? -7.238 0.701 0.377 1 74.75 115 ASP A C 1
ATOM 855 O O . ASP A 1 115 ? -6.488 1.484 -0.209 1 74.75 115 ASP A O 1
ATOM 859 N N . LEU A 1 116 ? -6.832 -0.425 0.829 1 73 116 LEU A N 1
ATOM 860 C CA . LEU A 1 116 ? -5.434 -0.822 0.707 1 73 116 LEU A CA 1
ATOM 861 C C . LEU A 1 116 ? -5.035 -0.976 -0.758 1 73 116 LEU A C 1
ATOM 863 O O . LEU A 1 116 ? -4.027 -0.418 -1.195 1 73 116 LEU A O 1
ATOM 867 N N . PRO A 1 117 ? -5.879 -1.663 -1.497 1 64.94 117 PRO A N 1
ATOM 868 C CA . PRO A 1 117 ? -5.461 -1.812 -2.893 1 64.94 117 PRO A CA 1
ATOM 869 C C . PRO A 1 117 ? -5.379 -0.478 -3.631 1 64.94 117 PRO A C 1
ATOM 871 O O . PRO A 1 117 ? -4.574 -0.325 -4.551 1 64.94 117 PRO A O 1
ATOM 874 N N . SER A 1 118 ? -6.246 0.446 -3.186 1 63 118 SER A N 1
ATOM 875 C CA . SER A 1 118 ? -6.27 1.734 -3.871 1 63 118 SER A CA 1
ATOM 876 C C . SER A 1 118 ? -4.988 2.518 -3.623 1 63 118 SER A C 1
ATOM 878 O O . SER A 1 118 ? -4.688 3.475 -4.34 1 63 118 SER A O 1
ATOM 880 N N . LEU A 1 119 ? -4.332 2.049 -2.529 1 64.44 119 LEU A N 1
ATOM 881 C CA . LEU A 1 119 ? -3.051 2.689 -2.246 1 64.44 119 LEU A CA 1
ATOM 882 C C . LEU A 1 119 ? -2.033 2.381 -3.338 1 64.44 119 LEU A C 1
ATOM 884 O O . LEU A 1 119 ? -1.036 3.09 -3.482 1 64.44 119 LEU A O 1
ATOM 888 N N . ARG A 1 120 ? -2.398 1.263 -4.016 1 60.12 120 ARG A N 1
ATOM 889 C CA . ARG A 1 120 ? -1.499 0.885 -5.102 1 60.12 120 ARG A CA 1
ATOM 890 C C . ARG A 1 120 ? -1.754 1.729 -6.344 1 60.12 120 ARG A C 1
ATOM 892 O O . ARG A 1 120 ? -2.887 2.139 -6.602 1 60.12 120 ARG A O 1
ATOM 899 N N . PHE A 1 121 ? -0.742 2.248 -6.836 1 52.12 121 PHE A N 1
ATOM 900 C CA . PHE A 1 121 ? -0.731 3.127 -7.996 1 52.12 121 PHE A CA 1
ATOM 901 C C . PHE A 1 121 ? -1.44 2.471 -9.18 1 52.12 121 PHE A C 1
ATOM 903 O O . PHE A 1 121 ? -1.366 1.253 -9.352 1 52.12 121 PHE A O 1
ATOM 910 N N . GLN A 1 122 ? -2.674 3.012 -9.484 1 49 122 GLN A N 1
ATOM 911 C CA . GLN A 1 122 ? -3.076 2.666 -10.844 1 49 122 GLN A CA 1
ATOM 912 C C . GLN A 1 122 ? -1.886 2.707 -11.797 1 49 122 GLN A C 1
ATOM 914 O O . GLN A 1 122 ? -1.254 3.752 -11.969 1 49 122 GLN A O 1
ATOM 919 N N . CYS A 1 123 ? -1.027 1.67 -11.656 1 49.09 123 CYS A N 1
ATOM 920 C CA . CYS A 1 123 ? 0.205 1.572 -12.438 1 49.09 123 CYS A CA 1
ATOM 921 C C . CYS A 1 123 ? -0.032 1.961 -13.891 1 49.09 123 CYS A C 1
ATOM 923 O O . CYS A 1 123 ? -0.726 1.252 -14.617 1 49.09 123 CYS A O 1
ATOM 925 N N . ASP A 1 124 ? -0.08 3.359 -14.109 1 47.19 124 ASP A N 1
ATOM 926 C CA . ASP A 1 124 ? -0.032 3.625 -15.547 1 47.19 124 ASP A CA 1
ATOM 927 C C . ASP A 1 124 ? 1.313 3.209 -16.141 1 47.19 124 ASP A C 1
ATOM 929 O O . ASP A 1 124 ? 2.363 3.453 -15.539 1 47.19 124 ASP A O 1
ATOM 933 N N . LEU A 1 125 ? 1.348 2.074 -16.781 1 46.91 125 LEU A N 1
ATOM 934 C CA . LEU A 1 125 ? 2.523 1.615 -17.516 1 46.91 125 LEU A CA 1
ATOM 935 C C . LEU A 1 125 ? 3.092 2.732 -18.391 1 46.91 125 LEU A C 1
ATOM 937 O O . LEU A 1 125 ? 2.379 3.307 -19.219 1 46.91 125 LEU A O 1
ATOM 941 N N . ASP A 1 126 ? 4.043 3.514 -17.766 1 45.75 126 ASP A N 1
ATOM 942 C CA . ASP A 1 126 ? 4.812 4.391 -18.641 1 45.75 126 ASP A CA 1
ATOM 943 C C . ASP A 1 126 ? 5.629 3.586 -19.641 1 45.75 126 ASP A C 1
ATOM 945 O O . ASP A 1 126 ? 6.383 2.689 -19.266 1 45.75 126 ASP A O 1
ATOM 949 N N . SER A 1 127 ? 5.25 3.66 -20.969 1 44.06 127 SER A N 1
ATOM 950 C CA . SER A 1 127 ? 5.934 2.92 -22.016 1 44.06 127 SER A CA 1
ATOM 951 C C . SER A 1 127 ? 7.449 3.016 -21.875 1 44.06 127 SER A C 1
ATOM 953 O O . SER A 1 127 ? 8.172 2.086 -22.234 1 44.06 127 SER A O 1
ATOM 955 N N . ASP A 1 128 ? 7.93 4.105 -21.484 1 42.88 128 ASP A N 1
ATOM 956 C CA . ASP A 1 128 ? 9.375 4.297 -21.453 1 42.88 128 ASP A CA 1
ATOM 957 C C . ASP A 1 128 ? 9.969 3.805 -20.141 1 42.88 128 ASP A C 1
ATOM 959 O O . ASP A 1 128 ? 11.055 3.221 -20.109 1 42.88 128 ASP A O 1
ATOM 963 N N . LYS A 1 129 ? 9.25 4.133 -19.109 1 48.66 129 LYS A N 1
ATOM 964 C CA . LYS A 1 129 ? 9.898 3.896 -17.828 1 48.66 129 LYS A CA 1
ATOM 965 C C . LYS A 1 129 ? 9.273 2.705 -17.109 1 48.66 129 LYS A C 1
ATOM 967 O O . LYS A 1 129 ? 9.836 2.197 -16.125 1 48.66 129 LYS A O 1
ATOM 972 N N . GLY A 1 130 ? 8.43 1.994 -17.719 1 49 130 GLY A N 1
ATOM 973 C CA . GLY A 1 130 ? 7.723 0.884 -17.094 1 49 130 GLY A CA 1
ATOM 974 C C . GLY A 1 130 ? 6.844 1.312 -15.938 1 49 130 GLY A C 1
ATOM 975 O O . GLY A 1 130 ? 6.496 2.488 -15.82 1 49 130 GLY A O 1
ATOM 976 N N . CYS A 1 131 ? 6.355 0.297 -15.18 1 55.78 131 CYS A N 1
ATOM 977 C CA . CYS A 1 131 ? 5.453 0.497 -14.055 1 55.78 131 CYS A CA 1
ATOM 978 C C . CYS A 1 131 ? 6.199 1.049 -12.852 1 55.78 131 CYS A C 1
ATOM 980 O O . CYS A 1 131 ? 7.27 0.548 -12.492 1 55.78 131 CYS A O 1
ATOM 982 N N . LYS A 1 132 ? 5.883 2.109 -12.391 1 63.22 132 LYS A N 1
ATOM 983 C CA . LYS A 1 132 ? 6.551 2.701 -11.234 1 63.22 132 LYS A CA 1
ATOM 984 C C . LYS A 1 132 ? 6.008 2.123 -9.93 1 63.22 132 LYS A C 1
ATOM 986 O O . LYS A 1 132 ? 6.406 2.543 -8.844 1 63.22 132 LYS A O 1
ATOM 991 N N . ALA A 1 133 ? 5.102 1.079 -10.156 1 68.12 133 ALA A N 1
ATOM 992 C CA . ALA A 1 133 ? 4.578 0.415 -8.961 1 68.12 133 ALA A CA 1
ATOM 993 C C . ALA A 1 133 ? 5.039 -1.039 -8.898 1 68.12 133 ALA A C 1
ATOM 995 O O . ALA A 1 133 ? 5.512 -1.59 -9.898 1 68.12 133 ALA A O 1
ATOM 996 N N . TYR A 1 134 ? 5 -1.626 -7.691 1 78.94 134 TYR A N 1
ATOM 997 C CA . TYR A 1 134 ? 5.344 -3.031 -7.492 1 78.94 134 TYR A CA 1
ATOM 998 C C . TYR A 1 134 ? 4.379 -3.938 -8.242 1 78.94 134 TYR A C 1
ATOM 1000 O O . TYR A 1 134 ? 3.168 -3.693 -8.258 1 78.94 134 TYR A O 1
ATOM 1008 N N . PRO A 1 135 ? 4.941 -5.062 -8.781 1 83.31 135 PRO A N 1
ATOM 1009 C CA . PRO A 1 135 ? 6.348 -5.367 -9.047 1 83.31 135 PRO A CA 1
ATOM 1010 C C . PRO A 1 135 ? 6.918 -4.555 -10.203 1 83.31 135 PRO A C 1
ATOM 1012 O O . PRO A 1 135 ? 6.16 -3.969 -10.984 1 83.31 135 PRO A O 1
ATOM 1015 N N . GLN A 1 136 ? 8.25 -4.516 -10.203 1 81.25 136 GLN A N 1
ATOM 1016 C CA . GLN A 1 136 ? 8.883 -3.863 -11.344 1 81.25 136 GLN A CA 1
ATOM 1017 C C . GLN A 1 136 ? 8.641 -4.648 -12.633 1 81.25 136 GLN A C 1
ATOM 1019 O O . GLN A 1 136 ? 8.797 -5.871 -12.656 1 81.25 136 GLN A O 1
ATOM 1024 N N . LEU A 1 137 ? 8.125 -3.979 -13.656 1 85.94 137 LEU A N 1
ATOM 1025 C CA . LEU A 1 137 ? 7.781 -4.617 -14.922 1 85.94 137 LEU A CA 1
ATOM 1026 C C . LEU A 1 137 ? 8.742 -4.191 -16.031 1 85.94 137 LEU A C 1
ATOM 1028 O O . LEU A 1 137 ? 9.352 -3.119 -15.945 1 85.94 137 LEU A O 1
ATOM 1032 N N . PHE A 1 138 ? 8.828 -5.094 -17 1 85.69 138 PHE A N 1
ATOM 1033 C CA . PHE A 1 138 ? 9.75 -4.918 -18.109 1 85.69 138 PHE A CA 1
ATOM 1034 C C . PHE A 1 138 ? 9.086 -5.266 -19.438 1 85.69 138 PHE A C 1
ATOM 1036 O O . PHE A 1 138 ? 8.078 -5.984 -19.453 1 85.69 138 PHE A O 1
ATOM 1043 N N . PRO A 1 139 ? 9.641 -4.695 -20.516 1 88.12 139 PRO A N 1
ATOM 1044 C CA . PRO A 1 139 ? 9.117 -5.156 -21.797 1 88.12 139 PRO A CA 1
ATOM 1045 C C . PRO A 1 139 ? 9.188 -6.672 -21.969 1 88.12 139 PRO A C 1
ATOM 1047 O O . PRO A 1 139 ? 10.227 -7.277 -21.672 1 88.12 139 PRO A O 1
ATOM 1050 N N . SER A 1 140 ? 8.133 -7.273 -22.484 1 93.31 140 SER A N 1
ATOM 1051 C CA . SER A 1 140 ? 8.07 -8.719 -22.641 1 93.31 140 SER A CA 1
ATOM 1052 C C . SER A 1 140 ? 9.219 -9.242 -23.484 1 93.31 140 SER A C 1
ATOM 1054 O O . SER A 1 140 ? 9.773 -10.305 -23.219 1 93.31 140 SER A O 1
ATOM 1056 N N . VAL A 1 141 ? 9.594 -8.477 -24.422 1 94.12 141 VAL A N 1
ATOM 1057 C CA . VAL A 1 141 ? 10.664 -8.914 -25.328 1 94.12 141 VAL A CA 1
ATOM 1058 C C . VAL A 1 141 ? 11.969 -9.062 -24.531 1 94.12 141 VAL A C 1
ATOM 1060 O O . VAL A 1 141 ? 12.781 -9.945 -24.828 1 94.12 141 VAL A O 1
ATOM 1063 N N . ALA A 1 142 ? 12.203 -8.234 -23.562 1 92.69 142 ALA A N 1
ATOM 1064 C CA . ALA A 1 142 ? 13.406 -8.352 -22.734 1 92.69 142 ALA A CA 1
ATOM 1065 C C . ALA A 1 142 ? 13.43 -9.68 -21.984 1 92.69 142 ALA A C 1
ATOM 1067 O O . ALA A 1 142 ? 14.477 -10.312 -21.859 1 92.69 142 ALA A O 1
ATOM 1068 N N . LEU A 1 143 ? 12.289 -10.086 -21.469 1 96.06 143 LEU A N 1
ATOM 1069 C CA . LEU A 1 143 ? 12.188 -11.336 -20.734 1 96.06 143 LEU A CA 1
ATOM 1070 C C . LEU A 1 143 ? 12.406 -12.539 -21.656 1 96.06 143 LEU A C 1
ATOM 1072 O O . LEU A 1 143 ? 13.258 -13.391 -21.391 1 96.06 143 LEU A O 1
ATOM 1076 N N . PHE A 1 144 ? 11.711 -12.57 -22.766 1 96.69 144 PHE A N 1
ATOM 1077 C CA . PHE A 1 144 ? 11.672 -13.758 -23.609 1 96.69 144 PHE A CA 1
ATOM 1078 C C . PHE A 1 144 ? 12.922 -13.844 -24.469 1 96.69 144 PHE A C 1
ATOM 1080 O O . PHE A 1 144 ? 13.297 -14.93 -24.922 1 96.69 144 PHE A O 1
ATOM 1087 N N . ASP A 1 145 ? 13.547 -12.766 -24.703 1 94.25 145 ASP A N 1
ATOM 1088 C CA . ASP A 1 145 ? 14.836 -12.82 -25.391 1 94.25 145 ASP A CA 1
ATOM 1089 C C . ASP A 1 145 ? 15.945 -13.266 -24.422 1 94.25 145 ASP A C 1
ATOM 1091 O O . ASP A 1 145 ? 16.906 -13.914 -24.844 1 94.25 145 ASP A O 1
ATOM 1095 N N . ASN A 1 146 ? 15.812 -12.844 -23.188 1 94.75 146 ASN A N 1
ATOM 1096 C CA . ASN A 1 146 ? 16.766 -13.273 -22.188 1 94.75 146 ASN A CA 1
ATOM 1097 C C . ASN A 1 146 ? 16.656 -14.773 -21.891 1 94.75 146 ASN A C 1
ATOM 1099 O O . ASN A 1 146 ? 17.641 -15.422 -21.547 1 94.75 146 ASN A O 1
ATOM 1103 N N . TRP A 1 147 ? 15.438 -15.281 -21.984 1 95.44 147 TRP A N 1
ATOM 1104 C CA . TRP A 1 147 ? 15.125 -16.656 -21.641 1 95.44 147 TRP A CA 1
ATOM 1105 C C . TRP A 1 147 ? 14.031 -17.219 -22.547 1 95.44 147 TRP A C 1
ATOM 1107 O O . TRP A 1 147 ? 12.844 -17.109 -22.219 1 95.44 147 TRP A O 1
ATOM 1117 N N . LYS A 1 148 ? 14.438 -17.891 -23.562 1 92.5 148 LYS A N 1
ATOM 1118 C CA . LYS A 1 148 ? 13.469 -18.469 -24.484 1 92.5 148 LYS A CA 1
ATOM 1119 C C . LYS A 1 148 ? 12.68 -19.594 -23.828 1 92.5 148 LYS A C 1
ATOM 1121 O O . LYS A 1 148 ? 13.234 -20.375 -23.047 1 92.5 148 LYS A O 1
ATOM 1126 N N . PRO A 1 149 ? 11.406 -19.672 -24.172 1 91.44 149 PRO A N 1
ATOM 1127 C CA . PRO A 1 149 ? 10.578 -20.688 -23.531 1 91.44 149 PRO A CA 1
ATOM 1128 C C . PRO A 1 149 ? 11.102 -22.109 -23.766 1 91.44 149 PRO A C 1
ATOM 1130 O O . PRO A 1 149 ? 10.961 -22.969 -22.906 1 91.44 149 PRO A O 1
ATOM 1133 N N . GLU A 1 150 ? 11.734 -22.375 -24.844 1 87.12 150 GLU A N 1
ATOM 1134 C CA . GLU A 1 150 ? 12.211 -23.703 -25.203 1 87.12 150 GLU A CA 1
ATOM 1135 C C . GLU A 1 150 ? 13.531 -24.031 -24.516 1 87.12 150 GLU A C 1
ATOM 1137 O O . GLU A 1 150 ? 13.953 -25.188 -24.484 1 87.12 150 GLU A O 1
ATOM 1142 N N . SER A 1 151 ? 14.172 -23.016 -23.938 1 87.31 151 SER A N 1
ATOM 1143 C CA . SER A 1 151 ? 15.453 -23.234 -23.281 1 87.31 151 SER A CA 1
ATOM 1144 C C . SER A 1 151 ? 15.266 -23.688 -21.828 1 87.31 151 SER A C 1
ATOM 1146 O O . SER A 1 151 ? 15.555 -22.938 -20.891 1 87.31 151 SER A O 1
ATOM 1148 N N . THR A 1 152 ? 14.945 -24.922 -21.656 1 88.19 152 THR A N 1
ATOM 1149 C CA . THR A 1 152 ? 14.617 -25.422 -20.328 1 88.19 152 THR A CA 1
ATOM 1150 C C . THR A 1 152 ? 15.867 -25.938 -19.609 1 88.19 152 THR A C 1
ATOM 1152 O O . THR A 1 152 ? 15.891 -26.047 -18.391 1 88.19 152 THR A O 1
ATOM 1155 N N . ALA A 1 153 ? 16.875 -26.266 -20.312 1 80.88 153 ALA A N 1
ATOM 1156 C CA . ALA A 1 153 ? 18.078 -26.875 -19.734 1 80.88 153 ALA A CA 1
ATOM 1157 C C . ALA A 1 153 ? 18.938 -25.828 -19.031 1 80.88 153 ALA A C 1
ATOM 1159 O O . ALA A 1 153 ? 19.688 -26.156 -18.109 1 80.88 153 ALA A O 1
ATOM 1160 N N . GLN A 1 154 ? 18.891 -24.594 -19.578 1 80.31 154 GLN A N 1
ATOM 1161 C CA . GLN A 1 154 ? 19.766 -23.562 -19.047 1 80.31 154 GLN A CA 1
ATOM 1162 C C . GLN A 1 154 ? 18.953 -22.375 -18.516 1 80.31 154 GLN A C 1
ATOM 1164 O O . GLN A 1 154 ? 18.234 -21.719 -19.266 1 80.31 154 GLN A O 1
ATOM 1169 N N . VAL A 1 155 ? 18.984 -22.25 -17.234 1 84.62 155 VAL A N 1
ATOM 1170 C CA . VAL A 1 155 ? 18.422 -21.031 -16.641 1 84.62 155 VAL A CA 1
ATOM 1171 C C . VAL A 1 155 ? 19.453 -19.906 -16.719 1 84.62 155 VAL A C 1
ATOM 1173 O O . VAL A 1 155 ? 20.609 -20.078 -16.312 1 84.62 155 VAL A O 1
ATOM 1176 N N . PRO A 1 156 ? 19 -18.844 -17.281 1 91 156 PRO A N 1
ATOM 1177 C CA . PRO A 1 156 ? 19.953 -17.719 -17.312 1 91 156 PRO A CA 1
ATOM 1178 C C . PRO A 1 156 ? 20.469 -17.344 -15.938 1 91 156 PRO A C 1
ATOM 1180 O O . PRO A 1 156 ? 19.781 -17.578 -14.93 1 91 156 PRO A O 1
ATOM 1183 N N . ALA A 1 157 ? 21.625 -16.766 -15.898 1 88.06 157 ALA A N 1
ATOM 1184 C CA . ALA A 1 157 ? 22.266 -16.359 -14.648 1 88.06 157 ALA A CA 1
ATOM 1185 C C . ALA A 1 157 ? 21.391 -15.367 -13.883 1 88.06 157 ALA A C 1
ATOM 1187 O O . ALA A 1 157 ? 21.391 -15.359 -12.648 1 88.06 157 ALA A O 1
ATOM 1188 N N . SER A 1 158 ? 20.766 -14.531 -14.672 1 92.06 158 SER A N 1
ATOM 1189 C CA . SER A 1 158 ? 19.844 -13.562 -14.078 1 92.06 158 SER A CA 1
ATOM 1190 C C . SER A 1 158 ? 18.547 -13.461 -14.883 1 92.06 158 SER A C 1
ATOM 1192 O O . SER A 1 158 ? 18.562 -13.57 -16.109 1 92.06 158 SER A O 1
ATOM 1194 N N . ILE A 1 159 ? 17.531 -13.32 -14.148 1 95.19 159 ILE A N 1
ATOM 1195 C CA . ILE A 1 159 ? 16.234 -13.172 -14.797 1 95.19 159 ILE A CA 1
ATOM 1196 C C . ILE A 1 159 ? 15.508 -11.953 -14.234 1 95.19 159 ILE A C 1
ATOM 1198 O O . ILE A 1 159 ? 16 -11.305 -13.305 1 95.19 159 ILE A O 1
ATOM 1202 N N . PHE A 1 160 ? 14.391 -11.594 -14.789 1 93.31 160 PHE A N 1
ATOM 1203 C CA . PHE A 1 160 ? 13.633 -10.406 -14.406 1 93.31 160 PHE A CA 1
ATOM 1204 C C . PHE A 1 160 ? 12.656 -10.734 -13.289 1 93.31 160 PHE A C 1
ATOM 1206 O O . PHE A 1 160 ? 11.453 -10.484 -13.406 1 93.31 160 PHE A O 1
ATOM 1213 N N . ASP A 1 161 ? 13.25 -11.289 -12.227 1 95 161 ASP A N 1
ATOM 1214 C CA . ASP A 1 161 ? 12.469 -11.625 -11.039 1 95 161 ASP A CA 1
ATOM 1215 C C . ASP A 1 161 ? 12.391 -10.438 -10.078 1 95 161 ASP A C 1
ATOM 1217 O O . ASP A 1 161 ? 13.211 -10.312 -9.172 1 95 161 ASP A O 1
ATOM 1221 N N . SER A 1 162 ? 11.297 -9.625 -10.25 1 89.88 162 SER A N 1
ATOM 1222 C CA . SER A 1 162 ? 11.078 -8.477 -9.375 1 89.88 162 SER A CA 1
ATOM 1223 C C . SER A 1 162 ? 10.016 -8.781 -8.328 1 89.88 162 SER A C 1
ATOM 1225 O O . SER A 1 162 ? 9.492 -7.871 -7.68 1 89.88 162 SER A O 1
ATOM 1227 N N . ILE A 1 163 ? 9.648 -10.047 -8.18 1 93.06 163 ILE A N 1
ATOM 1228 C CA . ILE A 1 163 ? 8.625 -10.469 -7.23 1 93.06 163 ILE A CA 1
ATOM 1229 C C . ILE A 1 163 ? 9.258 -10.688 -5.855 1 93.06 163 ILE A C 1
ATOM 1231 O O . ILE A 1 163 ? 10.328 -11.289 -5.75 1 93.06 163 ILE A O 1
ATOM 1235 N N . CYS A 1 164 ? 8.602 -10.18 -4.828 1 92.5 164 CYS A N 1
ATOM 1236 C CA . CYS A 1 164 ? 9.102 -10.336 -3.467 1 92.5 164 CYS A CA 1
ATOM 1237 C C . CYS A 1 164 ? 8.891 -11.758 -2.969 1 92.5 164 CYS A C 1
ATOM 1239 O O . CYS A 1 164 ? 7.855 -12.367 -3.23 1 92.5 164 CYS A O 1
ATOM 1241 N N . HIS A 1 165 ? 9.945 -12.289 -2.291 1 95.62 165 HIS A N 1
ATOM 1242 C CA . HIS A 1 165 ? 9.898 -13.609 -1.669 1 95.62 165 HIS A CA 1
ATOM 1243 C C . HIS A 1 165 ? 9.844 -13.5 -0.149 1 95.62 165 HIS A C 1
ATOM 1245 O O . HIS A 1 165 ? 10.719 -12.875 0.465 1 95.62 165 HIS A O 1
ATOM 1251 N N . PHE A 1 166 ? 8.828 -14.109 0.42 1 94.38 166 PHE A N 1
ATOM 1252 C CA . PHE A 1 166 ? 8.633 -13.961 1.857 1 94.38 166 PHE A CA 1
ATOM 1253 C C . PHE A 1 166 ? 8.742 -15.312 2.557 1 94.38 166 PHE A C 1
ATOM 1255 O O . PHE A 1 166 ? 8.094 -16.281 2.16 1 94.38 166 PHE A O 1
ATOM 1262 N N . ASN A 1 167 ? 9.609 -15.367 3.564 1 95.94 167 ASN A N 1
ATOM 1263 C CA . ASN A 1 167 ? 9.609 -16.484 4.5 1 95.94 167 ASN A CA 1
ATOM 1264 C C . ASN A 1 167 ? 8.414 -16.438 5.449 1 95.94 167 ASN A C 1
ATOM 1266 O O . ASN A 1 167 ? 8.453 -15.711 6.449 1 95.94 167 ASN A O 1
ATOM 1270 N N . VAL A 1 168 ? 7.434 -17.266 5.199 1 92.75 168 VAL A N 1
ATOM 1271 C CA . VAL A 1 168 ? 6.18 -17.094 5.926 1 92.75 168 VAL A CA 1
ATOM 1272 C C . VAL A 1 168 ? 6.293 -17.75 7.301 1 92.75 168 VAL A C 1
ATOM 1274 O O . VAL A 1 168 ? 5.355 -17.688 8.102 1 92.75 168 VAL A O 1
ATOM 1277 N N . SER A 1 169 ? 7.43 -18.359 7.605 1 89.81 169 SER A N 1
ATOM 1278 C CA . SER A 1 169 ? 7.695 -18.844 8.961 1 89.81 169 SER A CA 1
ATOM 1279 C C . SER A 1 169 ? 8.305 -17.734 9.82 1 89.81 169 SER A C 1
ATOM 1281 O O . SER A 1 169 ? 8.398 -17.875 11.039 1 89.81 169 SER A O 1
ATOM 1283 N N . ASP A 1 170 ? 8.805 -16.688 9.188 1 86.5 170 ASP A N 1
ATOM 1284 C CA . ASP A 1 170 ? 9.234 -15.477 9.883 1 86.5 170 ASP A CA 1
ATOM 1285 C C . ASP A 1 170 ? 8.062 -14.531 10.133 1 86.5 170 ASP A C 1
ATOM 1287 O O . ASP A 1 170 ? 7.367 -14.141 9.188 1 86.5 170 ASP A O 1
ATOM 1291 N N . PRO A 1 171 ? 7.84 -14.148 11.398 1 80.12 171 PRO A N 1
ATOM 1292 C CA . PRO A 1 171 ? 6.656 -13.336 11.703 1 80.12 171 PRO A CA 1
ATOM 1293 C C . PRO A 1 171 ? 6.617 -12.031 10.922 1 80.12 171 PRO A C 1
ATOM 1295 O O . PRO A 1 171 ? 5.543 -11.57 10.531 1 80.12 171 PRO A O 1
ATOM 1298 N N . TYR A 1 172 ? 7.727 -11.391 10.758 1 78.62 172 TYR A N 1
ATOM 1299 C CA . TYR A 1 172 ? 7.777 -10.133 10.023 1 78.62 172 TYR A CA 1
ATOM 1300 C C . TYR A 1 172 ? 7.41 -10.344 8.555 1 78.62 172 TYR A C 1
ATOM 1302 O O . TYR A 1 172 ? 6.551 -9.641 8.016 1 78.62 172 TYR A O 1
ATOM 1310 N N . GLU A 1 173 ? 8.016 -11.297 7.949 1 87.69 173 GLU A N 1
ATOM 1311 C CA . GLU A 1 173 ? 7.785 -11.547 6.531 1 87.69 173 GLU A CA 1
ATOM 1312 C C . GLU A 1 173 ? 6.395 -12.141 6.297 1 87.69 173 GLU A C 1
ATOM 1314 O O . GLU A 1 173 ? 5.77 -11.875 5.266 1 87.69 173 GLU A O 1
ATOM 1319 N N . PHE A 1 174 ? 5.996 -12.852 7.27 1 87.94 174 PHE A N 1
ATOM 1320 C CA . PHE A 1 174 ? 4.629 -13.359 7.207 1 87.94 174 PHE A CA 1
ATOM 1321 C C . PHE A 1 174 ? 3.629 -12.211 7.129 1 87.94 174 PHE A C 1
ATOM 1323 O O . PHE A 1 174 ? 2.684 -12.258 6.336 1 87.94 174 PHE A O 1
ATOM 1330 N N . ARG A 1 175 ? 3.824 -11.242 7.875 1 81.62 175 ARG A N 1
ATOM 1331 C CA . ARG A 1 175 ? 2.938 -10.078 7.859 1 81.62 175 ARG A CA 1
ATOM 1332 C C . ARG A 1 175 ? 3.023 -9.344 6.531 1 81.62 175 ARG A C 1
ATOM 1334 O O . ARG A 1 175 ? 2.012 -8.859 6.016 1 81.62 175 ARG A O 1
ATOM 1341 N N . LEU A 1 176 ? 4.168 -9.227 6.012 1 83.31 176 LEU A N 1
ATOM 1342 C CA . LEU A 1 176 ? 4.324 -8.617 4.695 1 83.31 176 LEU A CA 1
ATOM 1343 C C . LEU A 1 176 ? 3.541 -9.391 3.643 1 83.31 176 LEU A C 1
ATOM 1345 O O . LEU A 1 176 ? 2.834 -8.797 2.826 1 83.31 176 LEU A O 1
ATOM 1349 N N . ALA A 1 177 ? 3.639 -10.68 3.748 1 88.38 177 ALA A N 1
ATOM 1350 C CA . ALA A 1 177 ? 2.904 -11.508 2.797 1 88.38 177 ALA A CA 1
ATOM 1351 C C . ALA A 1 177 ? 1.404 -11.25 2.889 1 88.38 177 ALA A C 1
ATOM 1353 O O . ALA A 1 177 ? 0.722 -11.148 1.866 1 88.38 177 ALA A O 1
ATOM 1354 N N . GLN A 1 178 ? 0.944 -11.141 4.039 1 83.56 178 GLN A N 1
ATOM 1355 C CA . GLN A 1 178 ? -0.477 -10.875 4.242 1 83.56 178 GLN A CA 1
ATOM 1356 C C . GLN A 1 178 ? -0.876 -9.523 3.648 1 83.56 178 GLN A C 1
ATOM 1358 O O . GLN A 1 178 ? -1.937 -9.406 3.033 1 83.56 178 GLN A O 1
ATOM 1363 N N . MET A 1 179 ? -0.068 -8.562 3.895 1 79.75 179 MET A N 1
ATOM 1364 C CA . MET A 1 179 ? -0.362 -7.234 3.363 1 79.75 179 MET A CA 1
ATOM 1365 C C . MET A 1 179 ? -0.347 -7.242 1.838 1 79.75 179 MET A C 1
ATOM 1367 O O . MET A 1 179 ? -1.219 -6.648 1.2 1 79.75 179 MET A O 1
ATOM 1371 N N . PHE A 1 180 ? 0.637 -7.875 1.264 1 84.44 180 PHE A N 1
ATOM 1372 C CA . PHE A 1 180 ? 0.719 -7.965 -0.19 1 84.44 180 PHE A CA 1
ATOM 1373 C C . PHE A 1 180 ? -0.502 -8.68 -0.758 1 84.44 180 PHE A C 1
ATOM 1375 O O . PHE A 1 180 ? -1.012 -8.297 -1.815 1 84.44 180 PHE A O 1
ATOM 1382 N N . ARG A 1 181 ? -0.931 -9.664 -0.097 1 85.62 181 ARG A N 1
ATOM 1383 C CA . ARG A 1 181 ? -2.141 -10.367 -0.52 1 85.62 181 ARG A CA 1
ATOM 1384 C C . ARG A 1 181 ? -3.348 -9.43 -0.503 1 85.62 181 ARG A C 1
ATOM 1386 O O . ARG A 1 181 ? -4.152 -9.438 -1.437 1 85.62 181 ARG A O 1
ATOM 1393 N N . GLU A 1 182 ? -3.49 -8.664 0.527 1 78.31 182 GLU A N 1
ATOM 1394 C CA . GLU A 1 182 ? -4.605 -7.73 0.654 1 78.31 182 GLU A CA 1
ATOM 1395 C C . GLU A 1 182 ? -4.531 -6.633 -0.402 1 78.31 182 GLU A C 1
ATOM 1397 O O . GLU A 1 182 ? -5.559 -6.137 -0.866 1 78.31 182 GLU A O 1
ATOM 1402 N N . MET A 1 183 ? -3.35 -6.305 -0.672 1 78 183 MET A N 1
ATOM 1403 C CA . MET A 1 183 ? -3.148 -5.285 -1.695 1 78 183 MET A CA 1
ATOM 1404 C C . MET A 1 183 ? -3.311 -5.871 -3.092 1 78 183 MET A C 1
ATOM 1406 O O . MET A 1 183 ? -3.232 -5.152 -4.086 1 78 183 MET A O 1
ATOM 1410 N N . GLU A 1 184 ? -3.428 -7.141 -3.219 1 82 184 GLU A N 1
ATOM 1411 C CA . GLU A 1 184 ? -3.682 -7.867 -4.457 1 82 184 GLU A CA 1
ATOM 1412 C C . GLU A 1 184 ? -2.52 -7.715 -5.434 1 82 184 GLU A C 1
ATOM 1414 O O . GLU A 1 184 ? -2.721 -7.355 -6.594 1 82 184 GLU A O 1
ATOM 1419 N N . VAL A 1 185 ? -1.326 -7.949 -4.895 1 86.06 185 VAL A N 1
ATOM 1420 C CA . VAL A 1 185 ? -0.125 -7.988 -5.723 1 86.06 185 VAL A CA 1
ATOM 1421 C C . VAL A 1 185 ? 0.591 -9.328 -5.527 1 86.06 185 VAL A C 1
ATOM 1423 O O . VAL A 1 185 ? 0.49 -9.938 -4.461 1 86.06 185 VAL A O 1
ATOM 1426 N N . PRO A 1 186 ? 1.316 -9.75 -6.527 1 93.31 186 PRO A N 1
ATOM 1427 C CA . PRO A 1 186 ? 1.934 -11.078 -6.449 1 93.31 186 PRO A CA 1
ATOM 1428 C C . PRO A 1 186 ? 3.105 -11.125 -5.469 1 93.31 186 PRO A C 1
ATOM 1430 O O . PRO A 1 186 ? 3.781 -10.117 -5.262 1 93.31 186 PRO A O 1
ATOM 1433 N N . PHE A 1 187 ? 3.35 -12.273 -4.883 1 95.38 187 PHE A N 1
ATOM 1434 C CA . PHE A 1 187 ? 4.531 -12.578 -4.082 1 95.38 187 PHE A CA 1
ATOM 1435 C C . PHE A 1 187 ? 4.797 -14.078 -4.055 1 95.38 187 PHE A C 1
ATOM 1437 O O . PHE A 1 187 ? 3.947 -14.867 -4.465 1 95.38 187 PHE A O 1
ATOM 1444 N N . VAL A 1 188 ? 5.98 -14.445 -3.672 1 98.19 188 VAL A N 1
ATOM 1445 C CA . VAL A 1 188 ? 6.336 -15.844 -3.457 1 98.19 188 VAL A CA 1
ATOM 1446 C C . VAL A 1 188 ? 6.516 -16.109 -1.963 1 98.19 188 VAL A C 1
ATOM 1448 O O . VAL A 1 188 ? 7.195 -15.352 -1.269 1 98.19 188 VAL A O 1
ATOM 1451 N N . ALA A 1 189 ? 5.824 -17.109 -1.488 1 97.81 189 ALA A N 1
ATOM 1452 C CA . ALA A 1 189 ? 5.992 -17.578 -0.112 1 97.81 189 ALA A CA 1
ATOM 1453 C C . ALA A 1 189 ? 6.848 -18.844 -0.059 1 97.81 189 ALA A C 1
ATOM 1455 O O . ALA A 1 189 ? 6.762 -19.688 -0.944 1 97.81 189 ALA A O 1
ATOM 1456 N N . TYR A 1 190 ? 7.691 -18.938 0.968 1 97.5 190 TYR A N 1
ATOM 1457 C CA . TYR A 1 190 ? 8.469 -20.156 1.16 1 97.5 190 TYR A CA 1
ATOM 1458 C C . TYR A 1 190 ? 8.625 -20.469 2.643 1 97.5 190 TYR A C 1
ATOM 1460 O O . TYR A 1 190 ? 8.078 -19.781 3.496 1 97.5 190 TYR A O 1
ATOM 1468 N N . ASP A 1 191 ? 9.195 -21.609 2.953 1 97.12 191 ASP A N 1
ATOM 1469 C CA . ASP A 1 191 ? 9.406 -22.156 4.293 1 97.12 191 ASP A CA 1
ATOM 1470 C C . ASP A 1 191 ? 8.078 -22.594 4.918 1 97.12 191 ASP A C 1
ATOM 1472 O O . ASP A 1 191 ? 7.758 -22.203 6.039 1 97.12 191 ASP A O 1
ATOM 1476 N N . ILE A 1 192 ? 7.32 -23.266 4.117 1 96.88 192 ILE A N 1
ATOM 1477 C CA . ILE A 1 192 ? 6.102 -23.938 4.555 1 96.88 192 ILE A CA 1
ATOM 1478 C C . ILE A 1 192 ? 6.414 -25.391 4.887 1 96.88 192 ILE A C 1
ATOM 1480 O O . ILE A 1 192 ? 6.688 -26.203 3.99 1 96.88 192 ILE A O 1
ATOM 1484 N N . PRO A 1 193 ? 6.293 -25.75 6.117 1 95.06 193 PRO A N 1
ATOM 1485 C CA . PRO A 1 193 ? 6.797 -27.062 6.547 1 95.06 193 PRO A CA 1
ATOM 1486 C C . PRO A 1 193 ? 6.176 -28.219 5.77 1 95.06 193 PRO A C 1
ATOM 1488 O O . PRO A 1 193 ? 6.887 -29.125 5.32 1 95.06 193 PRO A O 1
ATOM 1491 N N . GLU A 1 194 ? 4.895 -28.25 5.613 1 95.5 194 GLU A N 1
ATOM 1492 C CA . GLU A 1 194 ? 4.238 -29.359 4.922 1 95.5 194 GLU A CA 1
ATOM 1493 C C . GLU A 1 194 ? 4.66 -29.422 3.457 1 95.5 194 GLU A C 1
ATOM 1495 O O . GLU A 1 194 ? 4.785 -30.516 2.889 1 95.5 194 GLU A O 1
ATOM 1500 N N . LEU A 1 195 ? 4.832 -28.266 2.838 1 97.44 195 LEU A N 1
ATOM 1501 C CA . LEU A 1 195 ? 5.258 -28.234 1.442 1 97.44 195 LEU A CA 1
ATOM 1502 C C . LEU A 1 195 ? 6.688 -28.734 1.298 1 97.44 195 LEU A C 1
ATOM 1504 O O . LEU A 1 195 ? 7 -29.469 0.353 1 97.44 195 LEU A O 1
ATOM 1508 N N . THR A 1 196 ? 7.523 -28.344 2.234 1 95.75 196 THR A N 1
ATOM 1509 C CA . THR A 1 196 ? 8.898 -28.828 2.252 1 95.75 196 THR A CA 1
ATOM 1510 C C . THR A 1 196 ? 8.938 -30.344 2.393 1 95.75 196 THR A C 1
ATOM 1512 O O . THR A 1 196 ? 9.695 -31.031 1.698 1 95.75 196 THR A O 1
ATOM 1515 N N . SER A 1 197 ? 8.125 -30.859 3.287 1 97.25 197 SER A N 1
ATOM 1516 C CA . SER A 1 197 ? 8.047 -32.312 3.496 1 97.25 197 SER A CA 1
ATOM 1517 C C . SER A 1 197 ? 7.543 -33.031 2.248 1 97.25 197 SER A C 1
ATOM 1519 O O . SER A 1 197 ? 8.062 -34.062 1.878 1 97.25 197 SER A O 1
ATOM 1521 N N . ALA A 1 198 ? 6.535 -32.469 1.655 1 97.69 198 ALA A N 1
ATOM 1522 C CA . ALA A 1 198 ? 5.98 -33.062 0.441 1 97.69 198 ALA A CA 1
ATOM 1523 C C . ALA A 1 198 ? 7.012 -33.062 -0.685 1 97.69 198 ALA A C 1
ATOM 1525 O O . ALA A 1 198 ? 7.094 -34.031 -1.453 1 97.69 198 ALA A O 1
ATOM 1526 N N . ALA A 1 199 ? 7.742 -32 -0.782 1 96.5 199 ALA A N 1
ATOM 1527 C CA . ALA A 1 199 ? 8.766 -31.891 -1.822 1 96.5 199 ALA A CA 1
ATOM 1528 C C . ALA A 1 199 ? 9.797 -33 -1.706 1 96.5 199 ALA A C 1
ATOM 1530 O O . ALA A 1 199 ? 10.352 -33.438 -2.713 1 96.5 199 ALA A O 1
ATOM 1531 N N . GLU A 1 200 ? 10.016 -33.469 -0.538 1 95.81 200 GLU A N 1
ATOM 1532 C CA . GLU A 1 200 ? 10.961 -34.562 -0.308 1 95.81 200 GLU A CA 1
ATOM 1533 C C . GLU A 1 200 ? 10.305 -35.938 -0.529 1 95.81 200 GLU A C 1
ATOM 1535 O O . GLU A 1 200 ? 10.922 -36.844 -1.082 1 95.81 200 GLU A O 1
ATOM 1540 N N . ARG A 1 201 ? 9.094 -36.062 -0.201 1 96.62 201 ARG A N 1
ATOM 1541 C CA . ARG A 1 201 ? 8.414 -37.344 -0.121 1 96.62 201 ARG A CA 1
ATOM 1542 C C . ARG A 1 201 ? 7.852 -37.75 -1.479 1 96.62 201 ARG A C 1
ATOM 1544 O O . ARG A 1 201 ? 7.688 -38.938 -1.758 1 96.62 201 ARG A O 1
ATOM 1551 N N . TRP A 1 202 ? 7.453 -36.844 -2.312 1 97.75 202 TRP A N 1
ATOM 1552 C CA . TRP A 1 202 ? 6.684 -37.156 -3.518 1 97.75 202 TRP A CA 1
ATOM 1553 C C . TRP A 1 202 ? 7.59 -37.688 -4.625 1 97.75 202 TRP A C 1
ATOM 1555 O O . TRP A 1 202 ? 7.695 -37.062 -5.691 1 97.75 202 TRP A O 1
ATOM 1565 N N . THR A 1 203 ? 8.172 -38.812 -4.375 1 96.38 203 THR A N 1
ATOM 1566 C CA . THR A 1 203 ? 8.875 -39.562 -5.406 1 96.38 203 THR A CA 1
ATOM 1567 C C . THR A 1 203 ? 7.895 -40.344 -6.277 1 96.38 203 THR A C 1
ATOM 1569 O O . THR A 1 203 ? 6.715 -40.469 -5.941 1 96.38 203 THR A O 1
ATOM 1572 N N . ASP A 1 204 ? 8.422 -40.812 -7.402 1 95.75 204 ASP A N 1
ATOM 1573 C CA . ASP A 1 204 ? 7.559 -41.594 -8.266 1 95.75 204 ASP A CA 1
ATOM 1574 C C . ASP A 1 204 ? 7.098 -42.875 -7.562 1 95.75 204 ASP A C 1
ATOM 1576 O O . ASP A 1 204 ? 5.965 -43.312 -7.754 1 95.75 204 ASP A O 1
ATOM 1580 N N . GLU A 1 205 ? 7.973 -43.469 -6.801 1 96.25 205 GLU A N 1
ATOM 1581 C CA . GLU A 1 205 ? 7.617 -44.656 -6.043 1 96.25 205 GLU A CA 1
ATOM 1582 C C . GLU A 1 205 ? 6.508 -44.344 -5.035 1 96.25 205 GLU A C 1
ATOM 1584 O O . GLU A 1 205 ? 5.535 -45.094 -4.938 1 96.25 205 GLU A O 1
ATOM 1589 N N . TYR A 1 206 ? 6.672 -43.281 -4.352 1 97.56 206 TYR A N 1
ATOM 1590 C CA . TYR A 1 206 ? 5.688 -42.906 -3.352 1 97.56 206 TYR A CA 1
ATOM 1591 C C . TYR A 1 206 ? 4.336 -42.625 -3.996 1 97.56 206 TYR A C 1
ATOM 1593 O O . TYR A 1 206 ? 3.309 -43.125 -3.527 1 97.56 206 TYR A O 1
ATOM 1601 N N . LEU A 1 207 ? 4.332 -41.875 -5.078 1 97.06 207 LEU A N 1
ATOM 1602 C CA . LEU A 1 207 ? 3.084 -41.5 -5.723 1 97.06 207 LEU A CA 1
ATOM 1603 C C . LEU A 1 207 ? 2.414 -42.688 -6.391 1 97.06 207 LEU A C 1
ATOM 1605 O O . LEU A 1 207 ? 1.186 -42.75 -6.469 1 97.06 207 LEU A O 1
ATOM 1609 N N . THR A 1 208 ? 3.197 -43.594 -6.883 1 96.25 208 THR A N 1
ATOM 1610 C CA . THR A 1 208 ? 2.639 -44.812 -7.441 1 96.25 208 THR A CA 1
ATOM 1611 C C . THR A 1 208 ? 1.8 -45.531 -6.398 1 96.25 208 THR A C 1
ATOM 1613 O O . THR A 1 208 ? 0.706 -46.031 -6.703 1 96.25 208 THR A O 1
ATOM 1616 N N . GLU A 1 209 ? 2.322 -45.625 -5.262 1 95.88 209 GLU A N 1
ATOM 1617 C CA . GLU A 1 209 ? 1.604 -46.281 -4.176 1 95.88 209 GLU A CA 1
ATOM 1618 C C . GLU A 1 209 ? 0.376 -45.469 -3.754 1 95.88 209 GLU A C 1
ATOM 1620 O O . GLU A 1 209 ? -0.715 -46.031 -3.611 1 95.88 209 GLU A O 1
ATOM 1625 N N . LYS A 1 210 ? 0.543 -44.219 -3.58 1 96.38 210 LYS A N 1
ATOM 1626 C CA . LYS A 1 210 ? -0.486 -43.375 -2.973 1 96.38 210 LYS A CA 1
ATOM 1627 C C . LYS A 1 210 ? -1.633 -43.125 -3.947 1 96.38 210 LYS A C 1
ATOM 1629 O O . LYS A 1 210 ? -2.783 -42.969 -3.533 1 96.38 210 LYS A O 1
ATOM 1634 N N . LEU A 1 211 ? -1.386 -43.062 -5.27 1 96.44 211 LEU A N 1
ATOM 1635 C CA . LEU A 1 211 ? -2.41 -42.781 -6.27 1 96.44 211 LEU A CA 1
ATOM 1636 C C . LEU A 1 211 ? -3.051 -44.094 -6.773 1 96.44 211 LEU A C 1
ATOM 1638 O O . LEU A 1 211 ? -3.703 -44.094 -7.816 1 96.44 211 LEU A O 1
ATOM 1642 N N . ASN A 1 212 ? -2.938 -45.125 -6.043 1 92.94 212 ASN A N 1
ATOM 1643 C CA . ASN A 1 212 ? -3.432 -46.438 -6.48 1 92.94 212 ASN A CA 1
ATOM 1644 C C . ASN A 1 212 ? -2.873 -46.812 -7.848 1 92.94 212 ASN A C 1
ATOM 1646 O O . ASN A 1 212 ? -3.314 -46.312 -8.875 1 92.94 212 ASN A O 1
ATOM 1650 N N . PRO A 1 213 ? -2.062 -47.75 -7.914 1 93.06 213 PRO A N 1
ATOM 1651 C CA . PRO A 1 213 ? -1.333 -48.094 -9.141 1 93.06 213 PRO A CA 1
ATOM 1652 C C . PRO A 1 213 ? -2.25 -48.594 -10.258 1 93.06 213 PRO A C 1
ATOM 1654 O O . PRO A 1 213 ? -1.83 -48.656 -11.414 1 93.06 213 PRO A O 1
ATOM 1657 N N . THR A 1 214 ? -3.49 -48.906 -9.891 1 94.44 214 THR A N 1
ATOM 1658 C CA . THR A 1 214 ? -4.363 -49.469 -10.914 1 94.44 214 THR A CA 1
ATOM 1659 C C . THR A 1 214 ? -5.449 -48.469 -11.305 1 94.44 214 THR A C 1
ATOM 1661 O O . THR A 1 214 ? -6.227 -48.719 -12.227 1 94.44 214 THR A O 1
ATOM 1664 N N . ALA A 1 215 ? -5.512 -47.375 -10.656 1 94.44 215 ALA A N 1
ATOM 1665 C CA . ALA A 1 215 ? -6.512 -46.375 -10.984 1 94.44 215 ALA A CA 1
ATOM 1666 C C . ALA A 1 215 ? -6.07 -45.531 -12.18 1 94.44 215 ALA A C 1
ATOM 1668 O O . ALA A 1 215 ? -4.891 -45.188 -12.312 1 94.44 215 ALA A O 1
ATOM 1669 N N . SER A 1 216 ? -7.031 -45.188 -13 1 95 216 SER A N 1
ATOM 1670 C CA . SER A 1 216 ? -6.738 -44.406 -14.18 1 95 216 SER A CA 1
ATOM 1671 C C . SER A 1 216 ? -7.055 -42.906 -13.938 1 95 216 SER A C 1
ATOM 1673 O O . SER A 1 216 ? -8.047 -42.594 -13.281 1 95 216 SER A O 1
ATOM 1675 N N . TYR A 1 217 ? -6.238 -42.125 -14.43 1 96.38 217 TYR A N 1
ATOM 1676 C CA . TYR A 1 217 ? -6.395 -40.688 -14.359 1 96.38 217 TYR A CA 1
ATOM 1677 C C . TYR A 1 217 ? -6.336 -40.031 -15.742 1 96.38 217 TYR A C 1
ATOM 1679 O O . TYR A 1 217 ? -5.832 -40.656 -16.688 1 96.38 217 TYR A O 1
ATOM 1687 N N . LYS A 1 218 ? -6.844 -38.875 -15.828 1 95.94 218 LYS A N 1
ATOM 1688 C CA . LYS A 1 218 ? -6.84 -38.156 -17.094 1 95.94 218 LYS A CA 1
ATOM 1689 C C . LYS A 1 218 ? -5.484 -37.5 -17.359 1 95.94 218 LYS A C 1
ATOM 1691 O O . LYS A 1 218 ? -4.953 -36.781 -16.5 1 95.94 218 LYS A O 1
ATOM 1696 N N . VAL A 1 219 ? -4.938 -37.719 -18.531 1 97.81 219 VAL A N 1
ATOM 1697 C CA . VAL A 1 219 ? -3.68 -37.125 -18.969 1 97.81 219 VAL A CA 1
ATOM 1698 C C . VAL A 1 219 ? -3.893 -36.375 -20.297 1 97.81 219 VAL A C 1
ATOM 1700 O O . VAL A 1 219 ? -4.387 -36.969 -21.266 1 97.81 219 VAL A O 1
ATOM 1703 N N . HIS A 1 220 ? -3.57 -35.125 -20.297 1 97.56 220 HIS A N 1
ATOM 1704 C CA . HIS A 1 220 ? -3.598 -34.375 -21.547 1 97.56 220 HIS A CA 1
ATOM 1705 C C . HIS A 1 220 ? -2.342 -34.625 -22.375 1 97.56 220 HIS A C 1
ATOM 1707 O O . HIS A 1 220 ? -1.231 -34.625 -21.828 1 97.56 220 HIS A O 1
ATOM 1713 N N . VAL A 1 221 ? -2.52 -34.844 -23.641 1 97.75 221 VAL A N 1
ATOM 1714 C CA . VAL A 1 221 ? -1.418 -35.188 -24.531 1 97.75 221 VAL A CA 1
ATOM 1715 C C . VAL A 1 221 ? -1.432 -34.281 -25.75 1 97.75 221 VAL A C 1
ATOM 1717 O O . VAL A 1 221 ? -2.473 -34.094 -26.375 1 97.75 221 VAL A O 1
ATOM 1720 N N . ALA A 1 222 ? -0.351 -33.75 -26.031 1 96.44 222 ALA A N 1
ATOM 1721 C CA . ALA A 1 222 ? -0.191 -32.906 -27.219 1 96.44 222 ALA A 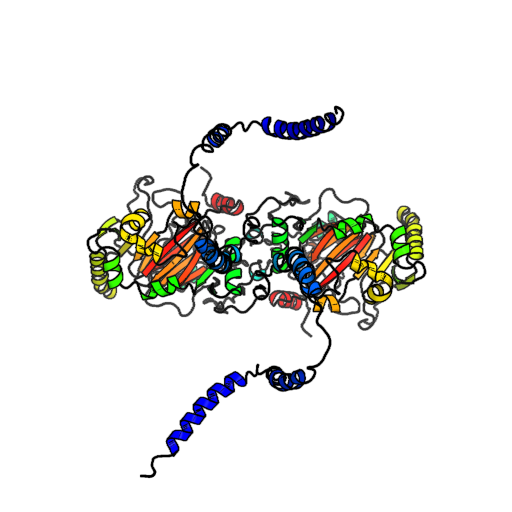CA 1
ATOM 1722 C C . ALA A 1 222 ? 1.052 -33.312 -28.016 1 96.44 222 ALA A C 1
ATOM 1724 O O . ALA A 1 222 ? 1.977 -33.906 -27.469 1 96.44 222 ALA A O 1
ATOM 1725 N N . ASN A 1 223 ? 1.081 -32.938 -29.297 1 94.19 223 ASN A N 1
ATOM 1726 C CA . ASN A 1 223 ? 2.195 -33.281 -30.172 1 94.19 223 ASN A CA 1
ATOM 1727 C C . ASN A 1 223 ? 3.275 -32.188 -30.172 1 94.19 223 ASN A C 1
ATOM 1729 O O . ASN A 1 223 ? 4.316 -32.344 -30.812 1 94.19 223 ASN A O 1
ATOM 1733 N N . ASP A 1 224 ? 3.023 -31.156 -29.453 1 92.19 224 ASP A N 1
ATOM 1734 C CA . ASP A 1 224 ? 4.008 -30.109 -29.234 1 92.19 224 ASP A CA 1
ATOM 1735 C C . ASP A 1 224 ? 4.008 -29.656 -27.766 1 92.19 224 ASP A C 1
ATOM 1737 O O . ASP A 1 224 ? 3.33 -30.25 -26.938 1 92.19 224 ASP A O 1
ATOM 1741 N N . SER A 1 225 ? 4.812 -28.672 -27.453 1 93.56 225 SER A N 1
ATOM 1742 C CA . SER A 1 225 ? 5.031 -28.297 -26.062 1 93.56 225 SER A CA 1
ATOM 1743 C C . SER A 1 225 ? 3.891 -27.438 -25.531 1 93.56 225 SER A C 1
ATOM 1745 O O . SER A 1 225 ? 3.809 -27.172 -24.328 1 93.56 225 SER A O 1
ATOM 1747 N N . HIS A 1 226 ? 3.004 -27 -26.359 1 94.75 226 HIS A N 1
ATOM 1748 C CA . HIS A 1 226 ? 2.029 -25.984 -26 1 94.75 226 HIS A CA 1
ATOM 1749 C C . HIS A 1 226 ? 0.725 -26.609 -25.516 1 94.75 226 HIS A C 1
ATOM 1751 O O . HIS A 1 226 ? 0.161 -27.469 -26.203 1 94.75 226 HIS A O 1
ATOM 1757 N N . PHE A 1 227 ? 0.296 -26.25 -24.438 1 95.31 227 PHE A N 1
ATOM 1758 C CA . PHE A 1 227 ? -0.995 -26.641 -23.875 1 95.31 227 PHE A CA 1
ATOM 1759 C C . PHE A 1 227 ? -1.882 -25.422 -23.641 1 95.31 227 PHE A C 1
ATOM 1761 O O . PHE A 1 227 ? -1.48 -24.484 -22.969 1 95.31 227 PHE A O 1
ATOM 1768 N N . MET A 1 228 ? -3.043 -25.484 -24.203 1 95.44 228 MET A N 1
ATOM 1769 C CA . MET A 1 228 ? -4.062 -24.453 -24.062 1 95.44 228 MET A CA 1
ATOM 1770 C C . MET A 1 228 ? -5.41 -25.062 -23.688 1 95.44 228 MET A C 1
ATOM 1772 O O . MET A 1 228 ? -5.949 -25.891 -24.422 1 95.44 228 MET A O 1
ATOM 1776 N N . TYR A 1 229 ? -5.805 -24.625 -22.547 1 94.62 229 TYR A N 1
ATOM 1777 C CA . TYR A 1 229 ? -7.117 -25.109 -22.125 1 94.62 229 TYR A CA 1
ATOM 1778 C C . TYR A 1 229 ? -8.18 -24.719 -23.156 1 94.62 229 TYR A C 1
ATOM 1780 O O . TYR A 1 229 ? -8.117 -23.641 -23.75 1 94.62 229 TYR A O 1
ATOM 1788 N N . TYR A 1 230 ? -9.148 -25.609 -23.328 1 95.44 230 TYR A N 1
ATOM 1789 C CA . TYR A 1 230 ? -10.25 -25.328 -24.234 1 95.44 230 TYR A CA 1
ATOM 1790 C C . TYR A 1 230 ? -11.555 -25.922 -23.719 1 95.44 230 TYR A C 1
ATOM 1792 O O . TYR A 1 230 ? -11.539 -26.891 -22.969 1 95.44 230 TYR A O 1
ATOM 1800 N N . LEU A 1 231 ? -12.602 -25.266 -24.062 1 94.31 231 LEU A N 1
ATOM 1801 C CA . LEU A 1 231 ? -13.961 -25.734 -23.828 1 94.31 231 LEU A CA 1
ATOM 1802 C C . LEU A 1 231 ? -14.664 -26.062 -25.141 1 94.31 231 LEU A C 1
ATOM 1804 O O . LEU A 1 231 ? -14.938 -25.172 -25.938 1 94.31 231 LEU A O 1
ATOM 1808 N N . LYS A 1 232 ? -15 -27.281 -25.219 1 92.88 232 LYS A N 1
ATOM 1809 C CA . LYS A 1 232 ? -15.609 -27.734 -26.469 1 92.88 232 LYS A CA 1
ATOM 1810 C C . LYS A 1 232 ? -16.922 -27 -26.734 1 92.88 232 LYS A C 1
ATOM 1812 O O . LYS A 1 232 ? -17.266 -26.734 -27.891 1 92.88 232 LYS A O 1
ATOM 1817 N N . SER A 1 233 ? -17.641 -26.688 -25.734 1 93.75 233 SER A N 1
ATOM 1818 C CA . SER A 1 233 ? -18.938 -26.031 -25.859 1 93.75 233 SER A CA 1
ATOM 1819 C C . SER A 1 233 ? -18.812 -24.641 -26.453 1 93.75 233 SER A C 1
ATOM 1821 O O . SER A 1 233 ? -19.781 -24.062 -26.953 1 93.75 233 SER A O 1
ATOM 1823 N N . LYS A 1 234 ? -17.641 -24.078 -26.453 1 95.19 234 LYS A N 1
ATOM 1824 C CA . LYS A 1 234 ? -17.438 -22.719 -26.938 1 95.19 234 LYS A CA 1
ATOM 1825 C C . LYS A 1 234 ? -16.625 -22.734 -28.25 1 95.19 234 LYS A C 1
ATOM 1827 O O . LYS A 1 234 ? -16.125 -21.688 -28.672 1 95.19 234 LYS A O 1
ATOM 1832 N N . GLN A 1 235 ? -16.5 -23.859 -28.766 1 94.75 235 GLN A N 1
ATOM 1833 C CA . GLN A 1 235 ? -15.688 -24.031 -29.969 1 94.75 235 GLN A CA 1
ATOM 1834 C C . GLN A 1 235 ? -16.297 -23.312 -31.172 1 94.75 235 GLN A C 1
ATOM 1836 O O . GLN A 1 235 ? -17.484 -23.484 -31.453 1 94.75 235 GLN A O 1
ATOM 1841 N N . LEU A 1 236 ? -15.57 -22.531 -31.797 1 94.81 236 LEU A N 1
ATOM 1842 C CA . LEU A 1 236 ? -15.977 -21.891 -33.031 1 94.81 236 LEU A CA 1
ATOM 1843 C C . LEU A 1 236 ? -15.633 -22.75 -34.25 1 94.81 236 LEU A C 1
ATOM 1845 O O . LEU A 1 236 ? -14.828 -23.688 -34.125 1 94.81 236 LEU A O 1
ATOM 1849 N N . THR A 1 237 ? -16.219 -22.328 -35.344 1 93.75 237 THR A N 1
ATOM 1850 C CA . THR A 1 237 ? -15.977 -23.062 -36.594 1 93.75 237 THR A CA 1
ATOM 1851 C C . THR A 1 237 ? -14.508 -23 -36.969 1 93.75 237 THR A C 1
ATOM 1853 O O . THR A 1 237 ? -13.914 -21.922 -37 1 93.75 237 THR A O 1
ATOM 1856 N N . GLY A 1 238 ? -13.992 -24.234 -37.188 1 93.56 238 GLY A N 1
ATOM 1857 C CA . GLY A 1 238 ? -12.617 -24.297 -37.656 1 93.56 238 GLY A CA 1
ATOM 1858 C C . GLY A 1 238 ? -11.617 -24.5 -36.531 1 93.56 238 GLY A C 1
ATOM 1859 O O . GLY A 1 238 ? -10.461 -24.859 -36.781 1 93.56 238 GLY A O 1
ATOM 1860 N N . GLU A 1 239 ? -11.977 -24.359 -35.25 1 94.12 239 GLU A N 1
ATOM 1861 C CA . GLU A 1 239 ? -11.07 -24.562 -34.125 1 94.12 239 GLU A CA 1
ATOM 1862 C C . GLU A 1 239 ? -10.844 -26.047 -33.875 1 94.12 239 GLU A C 1
ATOM 1864 O O . GLU A 1 239 ? -11.758 -26.859 -34 1 94.12 239 GLU A O 1
ATOM 1869 N N . LYS A 1 240 ? -9.609 -26.297 -33.594 1 93.19 240 LYS A N 1
ATOM 1870 C CA . LYS A 1 240 ? -9.25 -27.672 -33.25 1 93.19 240 LYS A CA 1
ATOM 1871 C C . LYS A 1 240 ? -8.852 -27.781 -31.781 1 93.19 240 LYS A C 1
ATOM 1873 O O . LYS A 1 240 ? -8.328 -26.828 -31.203 1 93.19 240 LYS A O 1
ATOM 1878 N N . ASP A 1 241 ? -9.062 -28.984 -31.344 1 94.69 241 ASP A N 1
ATOM 1879 C CA . ASP A 1 241 ? -8.648 -29.234 -29.953 1 94.69 241 ASP A CA 1
ATOM 1880 C C . ASP A 1 241 ? -7.137 -29.047 -29.812 1 94.69 241 ASP A C 1
ATOM 1882 O O . ASP A 1 241 ? -6.363 -29.5 -30.656 1 94.69 241 ASP A O 1
ATOM 1886 N N . THR A 1 242 ? -6.781 -28.453 -28.766 1 94.25 242 THR A N 1
ATOM 1887 C CA . THR A 1 242 ? -5.379 -28.094 -28.578 1 94.25 242 THR A CA 1
ATOM 1888 C C . THR A 1 242 ? -4.602 -29.25 -27.969 1 94.25 242 THR A C 1
ATOM 1890 O O . THR A 1 242 ? -3.369 -29.266 -27.984 1 94.25 242 THR A O 1
ATOM 1893 N N . TYR A 1 243 ? -5.238 -30.219 -27.406 1 96 243 TYR A N 1
ATOM 1894 C CA . TYR A 1 243 ? -4.68 -31.469 -26.875 1 96 243 TYR A CA 1
ATOM 1895 C C . TYR A 1 243 ? -5.734 -32.562 -26.844 1 96 243 TYR A C 1
ATOM 1897 O O . TYR A 1 243 ? -6.922 -32.312 -27.062 1 96 243 TYR A O 1
ATOM 1905 N N . GLU A 1 244 ? -5.285 -33.719 -26.625 1 96.44 244 GLU A N 1
ATOM 1906 C CA . GLU A 1 244 ? -6.184 -34.844 -26.438 1 96.44 244 GLU A CA 1
ATOM 1907 C C . GLU A 1 244 ? -6.117 -35.375 -25 1 96.44 244 GLU A C 1
ATOM 1909 O O . GLU A 1 244 ? -5.156 -35.094 -24.281 1 96.44 244 GLU A O 1
ATOM 1914 N N . SER A 1 245 ? -7.148 -36.062 -24.578 1 96.06 245 SER A N 1
ATOM 1915 C CA . SER A 1 245 ? -7.18 -36.688 -23.25 1 96.06 245 SER A CA 1
ATOM 1916 C C . SER A 1 245 ? -7.066 -38.188 -23.344 1 96.06 245 SER A C 1
ATOM 1918 O O . SER A 1 245 ? -7.77 -38.844 -24.125 1 96.06 245 SER A O 1
ATOM 1920 N N . ARG A 1 246 ? -6.152 -38.688 -22.594 1 97.19 246 ARG A N 1
ATOM 1921 C CA . ARG A 1 246 ? -5.992 -40.125 -22.453 1 97.19 246 ARG A CA 1
ATOM 1922 C C . ARG A 1 246 ? -6.047 -40.562 -20.984 1 97.19 246 ARG A C 1
ATOM 1924 O O . ARG A 1 246 ? -5.746 -39.75 -20.094 1 97.19 246 ARG A O 1
ATOM 1931 N N . TRP A 1 247 ? -6.512 -41.719 -20.781 1 96.94 247 TRP A N 1
ATOM 1932 C CA . TRP A 1 247 ? -6.547 -42.25 -19.422 1 96.94 247 TRP A CA 1
ATOM 1933 C C . TRP A 1 247 ? -5.355 -43.188 -19.172 1 96.94 247 TRP A C 1
ATOM 1935 O O . TRP A 1 247 ? -5.086 -44.094 -19.969 1 96.94 247 TRP A O 1
ATOM 1945 N N . MET A 1 248 ? -4.617 -42.875 -18.109 1 96.5 248 MET A N 1
ATOM 1946 C CA . MET A 1 248 ? -3.439 -43.656 -17.734 1 96.5 248 MET A CA 1
ATOM 1947 C C . MET A 1 248 ? -3.357 -43.812 -16.219 1 96.5 248 MET A C 1
ATOM 1949 O O . MET A 1 248 ? -3.844 -42.969 -15.477 1 96.5 248 MET A O 1
ATOM 1953 N N . THR A 1 249 ? -2.768 -45 -15.875 1 96.94 249 THR A N 1
ATOM 1954 C CA . THR A 1 249 ? -2.352 -45.094 -14.484 1 96.94 249 THR A CA 1
ATOM 1955 C C . THR A 1 249 ? -1.093 -44.25 -14.234 1 96.94 249 THR A C 1
ATOM 1957 O O . THR A 1 249 ? -0.389 -43.906 -15.18 1 96.94 249 THR A O 1
ATOM 1960 N N . TYR A 1 250 ? -0.836 -43.938 -12.969 1 97 250 TYR A N 1
ATOM 1961 C CA . TYR A 1 250 ? 0.349 -43.125 -12.672 1 97 250 TYR A CA 1
ATOM 1962 C C . TYR A 1 250 ? 1.617 -43.875 -13.102 1 97 250 TYR A C 1
ATOM 1964 O O . TYR A 1 250 ? 2.508 -43.281 -13.711 1 97 250 TYR A O 1
ATOM 1972 N N . PRO A 1 251 ? 1.762 -45.188 -12.82 1 96.94 251 PRO A N 1
ATOM 1973 C CA . PRO A 1 251 ? 2.959 -45.875 -13.305 1 96.94 251 PRO A CA 1
ATOM 1974 C C . PRO A 1 251 ? 3.094 -45.844 -14.828 1 96.94 251 PRO A C 1
ATOM 1976 O O . PRO A 1 251 ? 4.207 -45.719 -15.344 1 96.94 251 PRO A O 1
ATOM 1979 N N . GLU A 1 252 ? 1.968 -46 -15.5 1 97.31 252 GLU A N 1
ATOM 1980 C CA . GLU A 1 252 ? 2.006 -45.906 -16.953 1 97.31 252 GLU A CA 1
ATOM 1981 C C . GLU A 1 252 ? 2.49 -44.531 -17.391 1 97.31 252 GLU A C 1
ATOM 1983 O O . GLU A 1 252 ? 3.287 -44.406 -18.328 1 97.31 252 GLU A O 1
ATOM 1988 N N . PHE A 1 253 ? 1.974 -43.531 -16.797 1 96.94 253 PHE A N 1
ATOM 1989 C CA . PHE A 1 253 ? 2.377 -42.156 -17.078 1 96.94 253 PHE A CA 1
ATOM 1990 C C . PHE A 1 253 ? 3.879 -41.969 -16.891 1 96.94 253 PHE A C 1
ATOM 1992 O O . PHE A 1 253 ? 4.566 -41.469 -17.766 1 96.94 253 PHE A O 1
ATOM 1999 N N . VAL A 1 254 ? 4.43 -42.438 -15.719 1 96.19 254 VAL A N 1
ATOM 2000 C CA . VAL A 1 254 ? 5.844 -42.312 -15.391 1 96.19 254 VAL A CA 1
ATOM 2001 C C . VAL A 1 254 ? 6.68 -43.031 -16.438 1 96.19 254 VAL A C 1
ATOM 2003 O O . VAL A 1 254 ? 7.691 -42.5 -16.922 1 96.19 254 VAL A O 1
ATOM 2006 N N . LYS A 1 255 ? 6.23 -44.188 -16.766 1 95.56 255 LYS A N 1
ATOM 2007 C CA . LYS A 1 255 ? 6.938 -44.969 -17.766 1 95.56 255 LYS A CA 1
ATOM 2008 C C . LYS A 1 255 ? 6.949 -44.25 -19.109 1 95.56 255 LYS A C 1
ATOM 2010 O O . LYS A 1 255 ? 7.969 -44.219 -19.797 1 95.56 255 LYS A O 1
ATOM 2015 N N . THR A 1 256 ? 5.816 -43.75 -19.453 1 95.12 256 THR A N 1
ATOM 2016 C CA . THR A 1 256 ? 5.668 -43.062 -20.734 1 95.12 256 THR A CA 1
ATOM 2017 C C . THR A 1 256 ? 6.602 -41.844 -20.812 1 95.12 256 THR A C 1
ATOM 2019 O O . THR A 1 256 ? 7.305 -41.656 -21.812 1 95.12 256 THR A O 1
ATOM 2022 N N . ILE A 1 257 ? 6.629 -41.031 -19.797 1 93.31 257 ILE A N 1
ATOM 2023 C CA . ILE A 1 257 ? 7.441 -39.812 -19.828 1 93.31 257 ILE A CA 1
ATOM 2024 C C . ILE A 1 257 ? 8.922 -40.156 -19.828 1 93.31 257 ILE A C 1
ATOM 2026 O O . ILE A 1 257 ? 9.734 -39.5 -20.469 1 93.31 257 ILE A O 1
ATOM 2030 N N . ASN A 1 258 ? 9.297 -41.188 -19.141 1 91.5 258 ASN A N 1
ATOM 2031 C CA . ASN A 1 258 ? 10.68 -41.656 -19.156 1 91.5 258 ASN A CA 1
ATOM 2032 C C . ASN A 1 258 ? 11.094 -42.156 -20.531 1 91.5 258 ASN A C 1
ATOM 2034 O O . ASN A 1 258 ? 12.258 -42.031 -20.922 1 91.5 258 ASN A O 1
ATOM 2038 N N . GLY A 1 259 ? 10.156 -42.719 -21.156 1 91.06 259 GLY A N 1
ATOM 2039 C CA . GLY A 1 259 ? 10.43 -43.219 -22.484 1 91.06 259 GLY A CA 1
ATOM 2040 C C . GLY A 1 259 ? 10.648 -42.125 -23.516 1 91.06 259 GLY A C 1
ATOM 2041 O O . GLY A 1 259 ? 11.344 -42.344 -24.516 1 91.06 259 GLY A O 1
ATOM 2042 N N . VAL A 1 260 ? 10.023 -41.062 -23.281 1 91.62 260 VAL A N 1
ATOM 2043 C CA . VAL A 1 260 ? 10.094 -39.938 -24.219 1 91.62 260 VAL A CA 1
ATOM 2044 C C . VAL A 1 260 ? 11.406 -39.188 -24.031 1 91.62 260 VAL A C 1
ATOM 2046 O O . VAL A 1 260 ? 11.867 -38.5 -24.938 1 91.62 260 VAL A O 1
ATOM 2049 N N . LYS A 1 261 ? 12.047 -39.312 -22.906 1 87.38 261 LYS A N 1
ATOM 2050 C CA . LYS A 1 261 ? 13.25 -38.562 -22.578 1 87.38 261 LYS A CA 1
ATOM 2051 C C . LYS A 1 261 ? 14.336 -38.781 -23.625 1 87.38 261 LYS A C 1
ATOM 2053 O O . LYS A 1 261 ? 15.047 -37.812 -23.984 1 87.38 261 LYS A O 1
ATOM 2058 N N . SER A 1 262 ? 14.445 -39.938 -24.094 1 88.06 262 SER A N 1
ATOM 2059 C CA . SER A 1 262 ? 15.469 -40.25 -25.094 1 88.06 262 SER A CA 1
ATOM 2060 C C . SER A 1 262 ? 15.172 -39.5 -26.406 1 88.06 262 SER A C 1
ATOM 2062 O O . SER A 1 262 ? 16.078 -39.031 -27.078 1 88.06 262 SER A O 1
ATOM 2064 N N . LEU A 1 263 ? 13.922 -39.469 -26.719 1 90.12 263 LEU A N 1
ATOM 2065 C CA . LEU A 1 263 ? 13.531 -38.75 -27.922 1 90.12 263 LEU A CA 1
ATOM 2066 C C . LEU A 1 263 ? 13.789 -37.25 -27.766 1 90.12 263 LEU A C 1
ATOM 2068 O O . LEU A 1 263 ? 14.281 -36.625 -28.703 1 90.12 263 LEU A O 1
ATOM 2072 N N . GLU A 1 264 ? 13.484 -36.75 -26.656 1 84.94 264 GLU A N 1
ATOM 2073 C CA . GLU A 1 264 ? 13.703 -35.344 -26.344 1 84.94 264 GLU A CA 1
ATOM 2074 C C . GLU A 1 264 ? 15.18 -34.969 -26.453 1 84.94 264 GLU A C 1
ATOM 2076 O O . GLU A 1 264 ? 15.539 -33.938 -27.047 1 84.94 264 GLU A O 1
ATOM 2081 N N . GLU A 1 265 ? 16.047 -35.75 -25.891 1 83.31 265 GLU A N 1
ATOM 2082 C CA . GLU A 1 265 ? 17.484 -35.531 -25.891 1 83.31 265 GLU A CA 1
ATOM 2083 C C . GLU A 1 265 ? 18.047 -35.594 -27.312 1 83.31 265 GLU A C 1
ATOM 2085 O O . GLU A 1 265 ? 18.984 -34.875 -27.656 1 83.31 265 GLU A O 1
ATOM 2090 N N . ALA A 1 266 ? 17.406 -36.375 -28.094 1 89.12 266 ALA A N 1
ATOM 2091 C CA . ALA A 1 266 ? 17.844 -36.531 -29.484 1 89.12 266 ALA A CA 1
ATOM 2092 C C . ALA A 1 266 ? 17.25 -35.469 -30.375 1 89.12 266 ALA A C 1
ATOM 2094 O O . ALA A 1 266 ? 17.547 -35.375 -31.578 1 89.12 266 ALA A O 1
ATOM 2095 N N . GLY A 1 267 ? 16.406 -34.688 -29.844 1 83.5 267 GLY A N 1
ATOM 2096 C CA . GLY A 1 267 ? 15.773 -33.656 -30.625 1 83.5 267 GLY A CA 1
ATOM 2097 C C . GLY A 1 267 ? 14.727 -34.188 -31.594 1 83.5 267 GLY A C 1
ATOM 2098 O O . GLY A 1 267 ? 14.461 -33.562 -32.625 1 83.5 267 GLY A O 1
ATOM 2099 N N . LYS A 1 268 ? 14.188 -35.344 -31.312 1 90.56 268 LYS A N 1
ATOM 2100 C CA . LYS A 1 268 ? 13.164 -35.938 -32.156 1 90.56 268 LYS A CA 1
ATOM 2101 C C . LYS A 1 268 ? 11.758 -35.562 -31.688 1 90.56 268 LYS A C 1
ATOM 2103 O O . LYS A 1 268 ? 11.547 -35.281 -30.5 1 90.56 268 LYS A O 1
ATOM 2108 N N . PRO A 1 269 ? 10.859 -35.531 -32.688 1 92.12 269 PRO A N 1
ATOM 2109 C CA . PRO A 1 269 ? 9.477 -35.25 -32.312 1 92.12 269 PRO A CA 1
ATOM 2110 C C . PRO A 1 269 ? 8.93 -36.25 -31.281 1 92.12 269 PRO A C 1
ATOM 2112 O O . PRO A 1 269 ? 9.219 -37.438 -31.375 1 92.12 269 PRO A O 1
ATOM 2115 N N . HIS A 1 270 ? 8.25 -35.75 -30.391 1 94 270 HIS A N 1
ATOM 2116 C CA . HIS A 1 270 ? 7.617 -36.594 -29.375 1 94 270 HIS A CA 1
ATOM 2117 C C . HIS A 1 270 ? 6.367 -35.938 -28.812 1 94 270 HIS A C 1
ATOM 2119 O O . HIS A 1 270 ? 6.129 -34.75 -29.062 1 94 270 HIS A O 1
ATOM 2125 N N . GLU A 1 271 ? 5.578 -36.719 -28.109 1 95.56 271 GLU A N 1
ATOM 2126 C CA . GLU A 1 271 ? 4.383 -36.219 -27.438 1 95.56 271 GLU A CA 1
ATOM 2127 C C . GLU A 1 271 ? 4.723 -35.656 -26.062 1 95.56 271 GLU A C 1
ATOM 2129 O O . GLU A 1 271 ? 5.75 -36 -25.469 1 95.56 271 GLU A O 1
ATOM 2134 N N . TYR A 1 272 ? 3.918 -34.719 -25.641 1 96.19 272 TYR A N 1
ATOM 2135 C CA . TYR A 1 272 ? 4.004 -34.156 -24.297 1 96.19 272 TYR A CA 1
ATOM 2136 C C . TYR A 1 272 ? 2.824 -34.594 -23.438 1 96.19 272 TYR A C 1
ATOM 2138 O O . TYR A 1 272 ? 1.692 -34.688 -23.922 1 96.19 272 TYR A O 1
ATOM 2146 N N . TYR A 1 273 ? 3.135 -34.938 -22.188 1 97 273 TYR A N 1
ATOM 2147 C CA . TYR A 1 273 ? 2.139 -35.5 -21.297 1 97 273 TYR A CA 1
ATOM 2148 C C . TYR A 1 273 ? 1.958 -34.656 -20.047 1 97 273 TYR A C 1
ATOM 2150 O O . TYR A 1 273 ? 2.934 -34.281 -19.391 1 97 273 TYR A O 1
ATOM 2158 N N . TYR A 1 274 ? 0.752 -34.281 -19.797 1 97.38 274 TYR A N 1
ATOM 2159 C CA . TYR A 1 274 ? 0.375 -33.438 -18.688 1 97.38 274 TYR A CA 1
ATOM 2160 C C . TYR A 1 274 ? -0.721 -34.062 -17.844 1 97.38 274 TYR A C 1
ATOM 2162 O O . TYR A 1 274 ? -1.904 -33.969 -18.172 1 97.38 274 TYR A O 1
ATOM 2170 N N . PH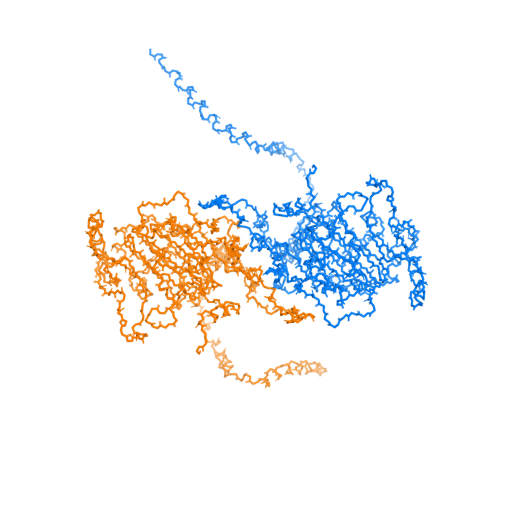E A 1 275 ? -0.301 -34.656 -16.719 1 97.06 275 PHE A N 1
ATOM 2171 C CA . PHE A 1 275 ? -1.163 -35.406 -15.797 1 97.06 275 PHE A CA 1
ATOM 2172 C C . PHE A 1 275 ? -1.899 -34.438 -14.867 1 97.06 275 PHE A C 1
ATOM 2174 O O . PHE A 1 275 ? -1.275 -33.625 -14.188 1 97.06 275 PHE A O 1
ATOM 2181 N N . MET A 1 276 ? -3.229 -34.562 -14.812 1 94.06 276 MET A N 1
ATOM 2182 C CA . MET A 1 276 ? -4.023 -33.594 -14.062 1 94.06 276 MET A CA 1
ATOM 2183 C C . MET A 1 276 ? -4.859 -34.281 -12.992 1 94.06 276 MET A C 1
ATOM 2185 O O . MET A 1 276 ? -5.52 -35.281 -13.281 1 94.06 276 MET A O 1
ATOM 2189 N N . LEU A 1 277 ? -4.805 -33.812 -11.828 1 95.12 277 LEU A N 1
ATOM 2190 C CA . LEU A 1 277 ? -5.695 -34.188 -10.734 1 95.12 277 LEU A CA 1
ATOM 2191 C C . LEU A 1 277 ? -6.676 -33.062 -10.414 1 95.12 277 LEU A C 1
ATOM 2193 O O . LEU A 1 277 ? -6.273 -31.922 -10.258 1 95.12 277 LEU A O 1
ATOM 2197 N N . LYS A 1 278 ? -7.961 -33.406 -10.383 1 92.38 278 LYS A N 1
ATOM 2198 C CA . LYS A 1 278 ? -9.008 -32.438 -10.078 1 92.38 278 LYS A CA 1
ATOM 2199 C C . LYS A 1 278 ? -9.812 -32.844 -8.859 1 92.38 278 LYS A C 1
ATOM 2201 O O . LYS A 1 278 ? -9.492 -33.844 -8.211 1 92.38 278 LYS A O 1
ATOM 2206 N N . LYS A 1 279 ? -10.805 -32.031 -8.586 1 87.31 279 LYS A N 1
ATOM 2207 C CA . LYS A 1 279 ? -11.586 -32.156 -7.359 1 87.31 279 LYS A CA 1
ATOM 2208 C C . LYS A 1 279 ? -12.07 -33.594 -7.156 1 87.31 279 LYS A C 1
ATOM 2210 O O . LYS A 1 279 ? -11.883 -34.156 -6.086 1 87.31 279 LYS A O 1
ATOM 2215 N N . ASN A 1 280 ? -12.625 -34.219 -8.188 1 87.06 280 ASN A N 1
ATOM 2216 C CA . ASN A 1 280 ? -13.164 -35.594 -8.062 1 87.06 280 ASN A CA 1
ATOM 2217 C C . ASN A 1 280 ? -12.062 -36.594 -7.828 1 87.06 280 ASN A C 1
ATOM 2219 O O . ASN A 1 280 ? -12.281 -37.625 -7.152 1 87.06 280 ASN A O 1
ATOM 2223 N N . ASP A 1 281 ? -10.922 -36.375 -8.32 1 92.69 281 ASP A N 1
ATOM 2224 C CA . ASP A 1 281 ? -9.789 -37.281 -8.094 1 92.69 281 ASP A CA 1
ATOM 2225 C C . ASP A 1 281 ? -9.344 -37.25 -6.637 1 92.69 281 ASP A C 1
ATOM 2227 O O . ASP A 1 281 ? -9.023 -38.281 -6.055 1 92.69 281 ASP A O 1
ATOM 2231 N N . PHE A 1 282 ? -9.367 -36.094 -6.082 1 90.5 282 PHE A N 1
ATOM 2232 C CA . PHE A 1 282 ? -8.945 -35.938 -4.695 1 90.5 282 PHE A CA 1
ATOM 2233 C C . PHE A 1 282 ? -9.898 -36.656 -3.754 1 90.5 282 PHE A C 1
ATOM 2235 O O . PHE A 1 282 ? -9.469 -37.375 -2.855 1 90.5 282 PHE A O 1
ATOM 2242 N N . SER A 1 283 ? -11.172 -36.469 -3.979 1 85.75 283 SER A N 1
ATOM 2243 C CA . SER A 1 283 ? -12.188 -37.031 -3.09 1 85.75 283 SER A CA 1
ATOM 2244 C C . SER A 1 283 ? -12.188 -38.562 -3.15 1 85.75 283 SER A C 1
ATOM 2246 O O . SER A 1 283 ? -12.438 -39.219 -2.143 1 85.75 283 SER A O 1
ATOM 2248 N N . ASN A 1 284 ? -11.781 -39.125 -4.262 1 85.88 284 ASN A N 1
ATOM 2249 C CA . ASN A 1 284 ? -11.961 -40.531 -4.445 1 85.88 284 ASN A CA 1
ATOM 2250 C C . ASN A 1 284 ? -10.641 -41.312 -4.312 1 85.88 284 ASN A C 1
ATOM 2252 O O . ASN A 1 284 ? -10.602 -42.406 -3.779 1 85.88 284 ASN A O 1
ATOM 2256 N N . ARG A 1 285 ? -9.617 -40.688 -4.82 1 89.5 285 ARG A N 1
ATOM 2257 C CA . ARG A 1 285 ? -8.445 -41.531 -5.027 1 89.5 285 ARG A CA 1
ATOM 2258 C C . ARG A 1 285 ? -7.176 -40.844 -4.539 1 89.5 285 ARG A C 1
ATOM 2260 O O . ARG A 1 285 ? -6.133 -41.469 -4.395 1 89.5 285 ARG A O 1
ATOM 2267 N N . ALA A 1 286 ? -7.234 -39.594 -4.297 1 94.38 286 ALA A N 1
ATOM 2268 C CA . ALA A 1 286 ? -6.008 -38.875 -3.99 1 94.38 286 ALA A CA 1
ATOM 2269 C C . ALA A 1 286 ? -6.203 -37.969 -2.783 1 94.38 286 ALA A C 1
ATOM 2271 O O . ALA A 1 286 ? -5.68 -36.844 -2.75 1 94.38 286 ALA A O 1
ATOM 2272 N N . SER A 1 287 ? -6.973 -38.375 -1.795 1 92.88 287 SER A N 1
ATOM 2273 C CA . SER A 1 287 ? -7.289 -37.562 -0.63 1 92.88 287 SER A CA 1
ATOM 2274 C C . SER A 1 287 ? -6.047 -37.281 0.208 1 92.88 287 SER A C 1
ATOM 2276 O O . SER A 1 287 ? -6.02 -36.312 0.992 1 92.88 287 SER A O 1
ATOM 2278 N N . PHE A 1 288 ? -5.016 -38.125 0.054 1 95.56 288 PHE A N 1
ATOM 2279 C CA . PHE A 1 288 ? -3.781 -37.969 0.815 1 95.56 288 PHE A CA 1
ATOM 2280 C C . PHE A 1 288 ? -3.148 -36.594 0.54 1 95.56 288 PHE A C 1
ATOM 2282 O O . PHE A 1 288 ? -2.42 -36.062 1.379 1 95.56 288 PHE A O 1
ATOM 2289 N N . ILE A 1 289 ? -3.404 -36.031 -0.606 1 96.38 289 ILE A N 1
ATOM 2290 C CA . ILE A 1 289 ? -2.826 -34.75 -0.988 1 96.38 289 ILE A CA 1
ATOM 2291 C C . ILE A 1 289 ? -3.33 -33.656 -0.048 1 96.38 289 ILE A C 1
ATOM 2293 O O . ILE A 1 289 ? -2.555 -32.812 0.406 1 96.38 289 ILE A O 1
ATOM 2297 N N . TYR A 1 290 ? -4.605 -33.719 0.25 1 94.62 290 TYR A N 1
ATOM 2298 C CA . TYR A 1 290 ? -5.164 -32.781 1.211 1 94.62 290 TYR A CA 1
ATOM 2299 C C . TYR A 1 290 ? -4.496 -32.938 2.572 1 94.62 290 TYR A C 1
ATOM 2301 O O . TYR A 1 290 ? -4.227 -31.938 3.25 1 94.62 290 TYR A O 1
ATOM 2309 N N . ASP A 1 291 ? -4.172 -34.156 2.971 1 94.19 291 ASP A N 1
ATOM 2310 C CA . ASP A 1 291 ? -3.561 -34.438 4.266 1 94.19 291 ASP A CA 1
ATOM 2311 C C . ASP A 1 291 ? -2.117 -33.938 4.309 1 94.19 291 ASP A C 1
ATOM 2313 O O . ASP A 1 291 ? -1.633 -33.5 5.359 1 94.19 291 ASP A O 1
ATOM 2317 N N . GLU A 1 292 ? -1.508 -33.969 3.203 1 95.81 292 GLU A N 1
ATOM 2318 C CA . GLU A 1 292 ? -0.09 -33.625 3.166 1 95.81 292 GLU A CA 1
ATOM 2319 C C . GLU A 1 292 ? 0.109 -32.156 2.902 1 95.81 292 GLU A C 1
ATOM 2321 O O . GLU A 1 292 ? 1.156 -31.594 3.232 1 95.81 292 GLU A O 1
ATOM 2326 N N . LEU A 1 293 ? -0.809 -31.531 2.217 1 96.25 293 LEU A N 1
ATOM 2327 C CA . LEU A 1 293 ? -0.789 -30.094 1.978 1 96.25 293 LEU A CA 1
ATOM 2328 C C . LEU A 1 293 ? -1.92 -29.391 2.73 1 96.25 293 LEU A C 1
ATOM 2330 O O . LEU A 1 293 ? -2.748 -28.719 2.123 1 96.25 293 LEU A O 1
ATOM 2334 N N . GLN A 1 294 ? -1.848 -29.453 4.004 1 93.75 294 GLN A N 1
ATOM 2335 C CA . GLN A 1 294 ? -2.941 -29.016 4.859 1 93.75 294 GLN A CA 1
ATOM 2336 C C . GLN A 1 294 ? -3.195 -27.516 4.699 1 93.75 294 GLN A C 1
ATOM 2338 O O . GLN A 1 294 ? -4.336 -27.062 4.797 1 93.75 294 GLN A O 1
ATOM 2343 N N . PHE A 1 295 ? -2.184 -26.766 4.434 1 92.62 295 PHE A N 1
ATOM 2344 C CA . PHE A 1 295 ? -2.318 -25.312 4.344 1 92.62 295 PHE A CA 1
ATOM 2345 C C . PHE A 1 295 ? -3.152 -24.922 3.133 1 92.62 295 PHE A C 1
ATOM 2347 O O . PHE A 1 295 ? -3.625 -23.781 3.039 1 92.62 295 PHE A O 1
ATOM 2354 N N . LEU A 1 296 ? -3.365 -25.906 2.219 1 93.56 296 LEU A N 1
ATOM 2355 C CA . LEU A 1 296 ? -4.164 -25.672 1.02 1 93.56 296 LEU A CA 1
ATOM 2356 C C . LEU A 1 296 ? -5.414 -26.547 1.022 1 93.56 296 LEU A C 1
ATOM 2358 O O . LEU A 1 296 ? -6.078 -26.688 -0.007 1 93.56 296 LEU A O 1
ATOM 2362 N N . ASP A 1 297 ? -5.766 -27.141 2.078 1 93.25 297 ASP A N 1
ATOM 2363 C CA . ASP A 1 297 ? -6.891 -28.078 2.129 1 93.25 297 ASP A CA 1
ATOM 2364 C C . ASP A 1 297 ? -8.219 -27.328 2.102 1 93.25 297 ASP A C 1
ATOM 2366 O O . ASP A 1 297 ? -8.625 -26.719 3.098 1 93.25 297 ASP A O 1
ATOM 2370 N N . PRO A 1 298 ? -8.93 -27.438 0.97 1 91.25 298 PRO A N 1
ATOM 2371 C CA . PRO A 1 298 ? -10.172 -26.688 0.84 1 91.25 298 PRO A CA 1
ATOM 2372 C C . PRO A 1 298 ? -11.312 -27.281 1.659 1 91.25 298 PRO A C 1
ATOM 2374 O O . PRO A 1 298 ? -12.398 -26.703 1.729 1 91.25 298 PRO A O 1
ATOM 2377 N N . ARG A 1 299 ? -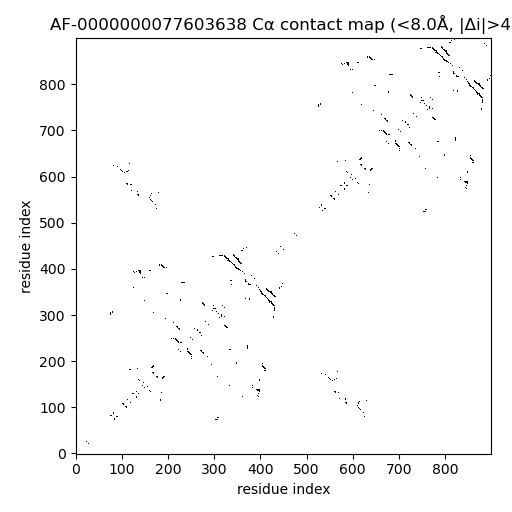11.172 -28.453 2.275 1 90 299 ARG A N 1
ATOM 2378 C CA . ARG A 1 299 ? -12.211 -29.094 3.076 1 90 299 ARG A CA 1
ATOM 2379 C C . ARG A 1 299 ? -12.352 -28.406 4.434 1 90 299 ARG A C 1
ATOM 2381 O O . ARG A 1 299 ? -13.367 -28.594 5.121 1 90 299 ARG A O 1
ATOM 2388 N N . ARG A 1 300 ? -11.352 -27.594 4.699 1 82.56 300 ARG A N 1
ATOM 2389 C CA . ARG A 1 300 ? -11.336 -26.984 6.027 1 82.56 300 ARG A CA 1
ATOM 2390 C C . ARG A 1 300 ? -12.25 -25.766 6.074 1 82.56 300 ARG A C 1
ATOM 2392 O O . ARG A 1 300 ? -12.305 -24.984 5.117 1 82.56 300 ARG A O 1
ATOM 2399 N N . THR A 1 301 ? -12.938 -25.688 7.188 1 78.88 301 THR A N 1
ATOM 2400 C CA . THR A 1 301 ? -13.859 -24.562 7.352 1 78.88 301 THR A CA 1
ATOM 2401 C C . THR A 1 301 ? -13.219 -23.453 8.18 1 78.88 301 THR A C 1
ATOM 2403 O O . THR A 1 301 ? -13.641 -22.297 8.109 1 78.88 301 THR A O 1
ATOM 2406 N N . GLU A 1 302 ? -12.258 -23.953 8.906 1 75.69 302 GLU A N 1
ATOM 2407 C CA . GLU A 1 302 ? -11.539 -22.953 9.719 1 75.69 302 GLU A CA 1
ATOM 2408 C C . GLU A 1 302 ? -10.211 -22.578 9.078 1 75.69 302 GLU A C 1
ATOM 2410 O O . GLU A 1 302 ? -9.648 -23.359 8.297 1 75.69 302 GLU A O 1
ATOM 2415 N N . HIS A 1 303 ? -9.758 -21.438 9.375 1 76.5 303 HIS A N 1
ATOM 2416 C CA . HIS A 1 303 ? -8.469 -21 8.859 1 76.5 303 HIS A CA 1
ATOM 2417 C C . HIS A 1 303 ? -7.32 -21.75 9.523 1 76.5 303 HIS A C 1
ATOM 2419 O O . HIS A 1 303 ? -7.441 -22.188 10.672 1 76.5 303 HIS A O 1
ATOM 2425 N N . ASP A 1 304 ? -6.246 -21.922 8.758 1 82.75 304 ASP A N 1
ATOM 2426 C CA . ASP A 1 304 ? -5.023 -22.516 9.289 1 82.75 304 ASP A CA 1
ATOM 2427 C C . ASP A 1 304 ? -4.496 -21.734 10.484 1 82.75 304 ASP A C 1
ATOM 2429 O O . ASP A 1 304 ? -4.402 -20.516 10.438 1 82.75 304 ASP A O 1
ATOM 2433 N N . PRO A 1 305 ? -4.234 -22.406 11.555 1 75.56 305 PRO A N 1
ATOM 2434 C CA . PRO A 1 305 ? -3.801 -21.688 12.75 1 75.56 305 PRO A CA 1
ATOM 2435 C C . PRO A 1 305 ? -2.449 -21 12.57 1 75.56 305 PRO A C 1
ATOM 2437 O O . PRO A 1 305 ? -2.135 -20.047 13.281 1 75.56 305 PRO A O 1
ATOM 2440 N N . ARG A 1 306 ? -1.64 -21.531 11.711 1 81.38 306 ARG A N 1
ATOM 2441 C CA . ARG A 1 306 ? -0.307 -20.969 11.508 1 81.38 306 ARG A CA 1
ATOM 2442 C C . ARG A 1 306 ? -0.348 -19.797 10.539 1 81.38 306 ARG A C 1
ATOM 2444 O O . ARG A 1 306 ? 0.35 -18.797 10.734 1 81.38 306 ARG A O 1
ATOM 2451 N N . PHE A 1 307 ? -1.22 -19.922 9.469 1 85.81 307 PHE A N 1
ATOM 2452 C CA . PHE A 1 307 ? -1.109 -18.984 8.359 1 85.81 307 PHE A CA 1
ATOM 2453 C C . PHE A 1 307 ? -2.381 -18.156 8.219 1 85.81 307 PHE A C 1
ATOM 2455 O O . PHE A 1 307 ? -2.459 -17.266 7.371 1 85.81 307 PHE A O 1
ATOM 2462 N N . GLY A 1 308 ? -3.371 -18.516 9.078 1 80 308 GLY A N 1
ATOM 2463 C CA . GLY A 1 308 ? -4.629 -17.797 8.969 1 80 308 GLY A CA 1
ATOM 2464 C C . GLY A 1 308 ? -5.293 -17.953 7.617 1 80 308 GLY A C 1
ATOM 2465 O O . GLY A 1 308 ? -5.453 -19.078 7.125 1 80 308 GLY A O 1
ATOM 2466 N N . ASP A 1 309 ? -5.633 -16.844 7 1 80.44 309 ASP A N 1
ATOM 2467 C CA . ASP A 1 309 ? -6.34 -16.891 5.723 1 80.44 309 ASP A CA 1
ATOM 2468 C C . ASP A 1 309 ? -5.391 -16.609 4.562 1 80.44 309 ASP A C 1
ATOM 2470 O O . ASP A 1 309 ? -5.828 -16.297 3.451 1 80.44 309 ASP A O 1
ATOM 2474 N N . LEU A 1 310 ? -4.066 -16.641 4.852 1 86.81 310 LEU A N 1
ATOM 2475 C CA . LEU A 1 310 ? -3.102 -16.281 3.818 1 86.81 310 LEU A CA 1
ATOM 2476 C C . LEU A 1 310 ? -3.318 -17.109 2.559 1 86.81 310 LEU A C 1
ATOM 2478 O O . LEU A 1 310 ? -3.459 -16.562 1.464 1 86.81 310 LEU A O 1
ATOM 2482 N N . PHE A 1 311 ? -3.441 -18.422 2.773 1 91.62 311 PHE A N 1
ATOM 2483 C CA . PHE A 1 311 ? -3.461 -19.312 1.621 1 91.62 311 PHE A CA 1
ATOM 2484 C C . PHE A 1 311 ? -4.891 -19.625 1.203 1 91.62 311 PHE A C 1
ATOM 2486 O O . PHE A 1 311 ? -5.141 -20.016 0.058 1 91.62 311 PHE A O 1
ATOM 2493 N N . ILE A 1 312 ? -5.816 -19.578 2.119 1 89.69 312 ILE A N 1
ATOM 2494 C CA . ILE A 1 312 ? -7.234 -19.75 1.841 1 89.69 312 ILE A CA 1
ATOM 2495 C C . ILE A 1 312 ? -8.023 -18.562 2.369 1 89.69 312 ILE A C 1
ATOM 2497 O O . ILE A 1 312 ? -8.344 -18.484 3.557 1 89.69 312 ILE A O 1
ATOM 2501 N N . ARG A 1 313 ? -8.328 -17.734 1.481 1 80.31 313 ARG A N 1
ATOM 2502 C CA . ARG A 1 313 ? -9.016 -16.5 1.868 1 80.31 313 ARG A CA 1
ATOM 2503 C C . ARG A 1 313 ? -10.484 -16.766 2.156 1 80.31 313 ARG A C 1
ATOM 2505 O O . ARG A 1 313 ? -11.023 -16.297 3.168 1 80.31 313 ARG A O 1
ATOM 2512 N N . ASP A 1 314 ? -11.148 -17.406 1.242 1 81.19 314 ASP A N 1
ATOM 2513 C CA . ASP A 1 314 ? -12.562 -17.766 1.321 1 81.19 314 ASP A CA 1
ATOM 2514 C C . ASP A 1 314 ? -12.742 -19.281 1.263 1 81.19 314 ASP A C 1
ATOM 2516 O O . ASP A 1 314 ? -12.633 -19.891 0.194 1 81.19 314 ASP A O 1
ATOM 2520 N N . ALA A 1 315 ? -13.133 -19.812 2.348 1 83.06 315 ALA A N 1
ATOM 2521 C CA . ALA A 1 315 ? -13.242 -21.266 2.451 1 83.06 315 ALA A CA 1
ATOM 2522 C C . ALA A 1 315 ? -14.359 -21.797 1.552 1 83.06 315 ALA A C 1
ATOM 2524 O O . ALA A 1 315 ? -14.258 -22.906 1.004 1 83.06 315 ALA A O 1
ATOM 2525 N N . THR A 1 316 ? -15.406 -21.031 1.396 1 83.81 316 THR A N 1
ATOM 2526 C CA . THR A 1 316 ? -16.531 -21.453 0.565 1 83.81 316 THR A CA 1
ATOM 2527 C C . THR A 1 316 ? -16.109 -21.516 -0.903 1 83.81 316 THR A C 1
ATOM 2529 O O . THR A 1 316 ? -16.391 -22.516 -1.585 1 83.81 316 THR A O 1
ATOM 2532 N N . VAL A 1 317 ? -15.414 -20.562 -1.316 1 85.12 317 VAL A N 1
ATOM 2533 C CA . VAL A 1 317 ? -14.961 -20.516 -2.701 1 85.12 317 VAL A CA 1
ATOM 2534 C C . VAL A 1 317 ? -13.914 -21.609 -2.928 1 85.12 317 VAL A C 1
ATOM 2536 O O . VAL A 1 317 ? -13.898 -22.266 -3.979 1 85.12 317 VAL A O 1
ATOM 2539 N N . ALA A 1 318 ? -13.047 -21.766 -1.94 1 88.06 318 ALA A N 1
ATOM 2540 C CA . ALA A 1 318 ? -12.023 -22.797 -2.043 1 88.06 318 ALA A CA 1
ATOM 2541 C C . ALA A 1 318 ? -12.648 -24.188 -2.205 1 88.06 318 ALA A C 1
ATOM 2543 O O . ALA A 1 318 ? -12.18 -25 -3 1 88.06 318 ALA A O 1
ATOM 2544 N N . LYS A 1 319 ? -13.68 -24.375 -1.475 1 87.81 319 LYS A N 1
ATOM 2545 C CA . LYS A 1 319 ? -14.367 -25.656 -1.538 1 87.81 319 LYS A CA 1
ATOM 2546 C C . LYS A 1 319 ? -15.055 -25.844 -2.889 1 87.81 319 LYS A C 1
ATOM 2548 O O . LYS A 1 319 ? -15.062 -26.953 -3.438 1 87.81 319 LYS A O 1
ATOM 2553 N N . GLU A 1 320 ? -15.602 -24.859 -3.393 1 86.69 320 GLU A N 1
ATOM 2554 C CA . GLU A 1 320 ? -16.328 -24.906 -4.66 1 86.69 320 GLU A CA 1
ATOM 2555 C C . GLU A 1 320 ? -15.367 -25.125 -5.832 1 86.69 320 GLU A C 1
ATOM 2557 O O . GLU A 1 320 ? -15.633 -25.938 -6.715 1 86.69 320 GLU A O 1
ATOM 2562 N N . ARG A 1 321 ? -14.312 -24.422 -5.891 1 84.81 321 ARG A N 1
ATOM 2563 C CA . ARG A 1 321 ? -13.383 -24.453 -7.016 1 84.81 321 ARG A CA 1
ATOM 2564 C C . ARG A 1 321 ? -12.391 -25.609 -6.875 1 84.81 321 ARG A C 1
ATOM 2566 O O . ARG A 1 321 ? -12 -26.219 -7.867 1 84.81 321 ARG A O 1
ATOM 2573 N N . GLY A 1 322 ? -11.938 -25.812 -5.641 1 85.44 322 GLY A N 1
ATOM 2574 C CA . GLY A 1 322 ? -11.086 -26.953 -5.336 1 85.44 322 GLY A CA 1
ATOM 2575 C C . GLY A 1 322 ? -9.633 -26.734 -5.723 1 85.44 322 GLY A C 1
ATOM 2576 O O . GLY A 1 322 ? -9.289 -25.703 -6.285 1 85.44 322 GLY A O 1
ATOM 2577 N N . MET A 1 323 ? -8.836 -27.703 -5.383 1 94 323 MET A N 1
ATOM 2578 C CA . MET A 1 323 ? -7.41 -27.766 -5.703 1 94 323 MET A CA 1
ATOM 2579 C C . MET A 1 323 ? -7.18 -28.484 -7.027 1 94 323 MET A C 1
ATOM 2581 O O . MET A 1 323 ? -7.992 -29.312 -7.434 1 94 323 MET A O 1
ATOM 2585 N N . ARG A 1 324 ? -6.203 -28.094 -7.742 1 95.56 324 ARG A N 1
ATOM 2586 C CA . ARG A 1 324 ? -5.734 -28.781 -8.938 1 95.56 324 ARG A CA 1
ATOM 2587 C C . ARG A 1 324 ? -4.238 -29.078 -8.852 1 95.56 324 ARG A C 1
ATOM 2589 O O . ARG A 1 324 ? -3.467 -28.25 -8.367 1 95.56 324 ARG A O 1
ATOM 2596 N N . CYS A 1 325 ? -3.918 -30.266 -9.203 1 97.25 325 CYS A N 1
ATOM 2597 C CA . CYS A 1 325 ? -2.504 -30.594 -9.305 1 97.25 325 CYS A CA 1
ATOM 2598 C C . CYS A 1 325 ? -2.15 -31.031 -10.727 1 97.25 325 CYS A C 1
ATOM 2600 O O . CYS A 1 325 ? -2.936 -31.703 -11.391 1 97.25 325 CYS A O 1
ATOM 2602 N N . ARG A 1 326 ? -1.043 -30.578 -11.141 1 97.12 326 ARG A N 1
ATOM 2603 C CA . ARG A 1 326 ? -0.539 -30.922 -12.469 1 97.12 326 ARG A CA 1
ATOM 2604 C C . ARG A 1 326 ? 0.858 -31.531 -12.391 1 97.12 326 ARG A C 1
ATOM 2606 O O . ARG A 1 326 ? 1.749 -30.953 -11.75 1 97.12 326 ARG A O 1
ATOM 2613 N N . LEU A 1 327 ? 0.97 -32.656 -12.898 1 96 327 LEU A N 1
ATOM 2614 C CA . LEU A 1 327 ? 2.25 -33.344 -13.07 1 96 327 LEU A CA 1
ATOM 2615 C C . LEU A 1 327 ? 2.65 -33.375 -14.539 1 96 327 LEU A C 1
ATOM 2617 O O . LEU A 1 327 ? 1.901 -33.906 -15.375 1 96 327 LEU A O 1
ATOM 2621 N N . GLY A 1 328 ? 3.803 -32.844 -14.836 1 91.69 328 GLY A N 1
ATOM 2622 C CA . GLY A 1 328 ? 4.09 -32.75 -16.25 1 91.69 328 GLY A CA 1
ATOM 2623 C C . GLY A 1 328 ? 5.57 -32.875 -16.578 1 91.69 328 GLY A C 1
ATOM 2624 O O . GLY A 1 328 ? 6.414 -32.719 -15.688 1 91.69 328 GLY A O 1
ATOM 2625 N N . MET A 1 329 ? 5.762 -33.062 -17.859 1 91.81 329 MET A N 1
ATOM 2626 C CA . MET A 1 329 ? 7.098 -33.219 -18.422 1 91.81 329 MET A CA 1
ATOM 2627 C C . MET A 1 329 ? 7.805 -31.859 -18.516 1 91.81 329 MET A C 1
ATOM 2629 O O . MET A 1 329 ? 7.152 -30.812 -18.531 1 91.81 329 MET A O 1
ATOM 2633 N N . ARG A 1 330 ? 9.125 -31.969 -18.547 1 92.5 330 ARG A N 1
ATOM 2634 C CA . ARG A 1 330 ? 9.914 -30.812 -18.922 1 92.5 330 ARG A CA 1
ATOM 2635 C C . ARG A 1 330 ? 9.516 -30.281 -20.297 1 92.5 330 ARG A C 1
ATOM 2637 O O . ARG A 1 330 ? 9.258 -31.062 -21.203 1 92.5 330 ARG A O 1
ATOM 2644 N N . GLY A 1 331 ? 9.43 -29 -20.375 1 93.06 331 GLY A N 1
ATOM 2645 C CA . GLY A 1 331 ? 9.242 -28.391 -21.688 1 93.06 331 GLY A CA 1
ATOM 2646 C C . GLY A 1 331 ? 7.805 -27.969 -21.938 1 93.06 331 GLY A C 1
ATOM 2647 O O . GLY A 1 331 ? 7.539 -27.203 -22.875 1 93.06 331 GLY A O 1
ATOM 2648 N N . ILE A 1 332 ? 6.926 -28.469 -21.188 1 95.62 332 ILE A N 1
ATOM 2649 C CA . ILE A 1 332 ? 5.523 -28.094 -21.359 1 95.62 332 ILE A CA 1
ATOM 2650 C C . ILE A 1 332 ? 5.359 -26.594 -21.156 1 95.62 332 ILE A C 1
ATOM 2652 O O . ILE A 1 332 ? 5.93 -26.016 -20.234 1 95.62 332 ILE A O 1
ATOM 2656 N N . ILE A 1 333 ? 4.66 -26 -22.047 1 96.38 333 ILE A N 1
ATOM 2657 C CA . ILE A 1 333 ? 4.285 -24.594 -21.984 1 96.38 333 ILE A CA 1
ATOM 2658 C C . ILE A 1 333 ? 2.768 -24.469 -21.844 1 96.38 333 ILE A C 1
ATOM 2660 O O . ILE A 1 333 ? 2.025 -24.875 -22.75 1 96.38 333 ILE A O 1
ATOM 2664 N N . ALA A 1 334 ? 2.299 -24.094 -20.703 1 96.5 334 ALA A N 1
ATOM 2665 C CA . ALA A 1 334 ? 0.917 -23.625 -20.625 1 96.5 334 ALA A CA 1
ATOM 2666 C C . ALA A 1 334 ? 0.792 -22.203 -21.188 1 96.5 334 ALA A C 1
ATOM 2668 O O . ALA A 1 334 ? 1.314 -21.25 -20.594 1 96.5 334 ALA A O 1
ATOM 2669 N N . ASP A 1 335 ? 0.11 -22.047 -22.234 1 96.31 335 ASP A N 1
ATOM 2670 C CA . ASP A 1 335 ? 0.043 -20.781 -22.953 1 96.31 335 ASP A CA 1
ATOM 2671 C C . ASP A 1 335 ? -0.574 -19.688 -22.062 1 96.31 335 ASP A C 1
ATOM 2673 O O . ASP A 1 335 ? -1.46 -19.969 -21.25 1 96.31 335 ASP A O 1
ATOM 2677 N N . GLY A 1 336 ? -0.057 -18.5 -22.234 1 97.69 336 GLY A N 1
ATOM 2678 C CA . GLY A 1 336 ? -0.448 -17.375 -21.391 1 97.69 336 GLY A CA 1
ATOM 2679 C C . GLY A 1 336 ? -1.949 -17.172 -21.328 1 97.69 336 GLY A C 1
ATOM 2680 O O . GLY A 1 336 ? -2.635 -17.266 -22.359 1 97.69 336 GLY A O 1
ATOM 2681 N N . HIS A 1 337 ? -2.469 -16.844 -20.203 1 98 337 HIS A N 1
ATOM 2682 C CA . HIS A 1 337 ? -3.896 -16.625 -20 1 98 337 HIS A CA 1
ATOM 2683 C C . HIS A 1 337 ? -4.16 -15.891 -18.688 1 98 337 HIS A C 1
ATOM 2685 O O . HIS A 1 337 ? -3.238 -15.656 -17.906 1 98 337 HIS A O 1
ATOM 2691 N N . ILE A 1 338 ? -5.344 -15.453 -18.5 1 95.94 338 ILE A N 1
ATOM 2692 C CA . ILE A 1 338 ? -5.785 -14.844 -17.25 1 95.94 338 ILE A CA 1
ATOM 2693 C C . ILE A 1 338 ? -6.836 -15.734 -16.594 1 95.94 338 ILE A C 1
ATOM 2695 O O . ILE A 1 338 ? -7.602 -16.422 -17.281 1 95.94 338 ILE A O 1
ATOM 2699 N N . ASP A 1 339 ? -6.77 -15.789 -15.281 1 93.19 339 ASP A N 1
ATOM 2700 C CA . ASP A 1 339 ? -7.766 -16.5 -14.477 1 93.19 339 ASP A CA 1
ATOM 2701 C C . ASP A 1 339 ? -8.43 -15.562 -13.477 1 93.19 339 ASP A C 1
ATOM 2703 O O . ASP A 1 339 ? -7.801 -14.625 -12.984 1 93.19 339 ASP A O 1
ATOM 2707 N N . GLY A 1 340 ? -9.672 -15.812 -13.109 1 88.62 340 GLY A N 1
ATOM 2708 C CA . GLY A 1 340 ? -10.43 -14.938 -12.227 1 88.62 340 GLY A CA 1
ATOM 2709 C C . GLY A 1 340 ? -10.133 -15.188 -10.758 1 88.62 340 GLY A C 1
ATOM 2710 O O . GLY A 1 340 ? -10.344 -14.305 -9.922 1 88.62 340 GLY A O 1
ATOM 2711 N N . GLY A 1 341 ? -9.672 -16.281 -10.391 1 87.5 341 GLY A N 1
ATOM 2712 C CA . GLY A 1 341 ? -9.539 -16.625 -8.984 1 87.5 341 GLY A CA 1
ATOM 2713 C C . GLY A 1 341 ? -8.227 -16.156 -8.383 1 87.5 341 GLY A C 1
ATOM 2714 O O . GLY A 1 341 ? -7.246 -15.938 -9.094 1 87.5 341 GLY A O 1
ATOM 2715 N N . LEU A 1 342 ? -8.273 -15.914 -6.969 1 89.69 342 LEU A N 1
ATOM 2716 C CA . LEU A 1 342 ? -7.039 -15.75 -6.203 1 89.69 342 LEU A CA 1
ATOM 2717 C C . LEU A 1 342 ? -6.254 -17.062 -6.16 1 89.69 342 LEU A C 1
ATOM 2719 O O . LEU A 1 342 ? -6.648 -18 -5.477 1 89.69 342 LEU A O 1
ATOM 2723 N N . ASN A 1 343 ? -5.113 -17.047 -6.848 1 95.12 343 ASN A N 1
ATOM 2724 C CA . ASN A 1 343 ? -4.41 -18.297 -7.117 1 95.12 343 ASN A CA 1
ATOM 2725 C C . ASN A 1 343 ? -3.166 -18.438 -6.25 1 95.12 343 ASN A C 1
ATOM 2727 O O . ASN A 1 343 ? -2.32 -17.547 -6.215 1 95.12 343 ASN A O 1
ATOM 2731 N N . HIS A 1 344 ? -3.129 -19.484 -5.453 1 96.94 344 HIS A N 1
ATOM 2732 C CA . HIS A 1 344 ? -1.904 -19.906 -4.781 1 96.94 344 HIS A CA 1
ATOM 2733 C C . HIS A 1 344 ? -1.312 -21.141 -5.441 1 96.94 344 HIS A C 1
ATOM 2735 O O . HIS A 1 344 ? -1.883 -22.234 -5.355 1 96.94 344 HIS A O 1
ATOM 2741 N N . ILE A 1 345 ? -0.172 -20.969 -6.086 1 98.25 345 ILE A N 1
ATOM 2742 C CA . ILE A 1 345 ? 0.473 -22.016 -6.863 1 98.25 345 ILE A CA 1
ATOM 2743 C C . ILE A 1 345 ? 1.654 -22.594 -6.082 1 98.25 345 ILE A C 1
ATOM 2745 O O . ILE A 1 345 ? 2.652 -21.891 -5.863 1 98.25 345 ILE A O 1
ATOM 2749 N N . SER A 1 346 ? 1.545 -23.859 -5.746 1 98.44 346 SER A N 1
ATOM 2750 C CA . SER A 1 346 ? 2.57 -24.5 -4.93 1 98.44 346 SER A CA 1
ATOM 2751 C C . SER A 1 346 ? 3.393 -25.484 -5.754 1 98.44 346 SER A C 1
ATOM 2753 O O . SER A 1 346 ? 2.838 -26.391 -6.387 1 98.44 346 SER A O 1
ATOM 2755 N N . MET A 1 347 ? 4.672 -25.328 -5.672 1 98.44 347 MET A N 1
ATOM 2756 C CA . MET A 1 347 ? 5.562 -26.266 -6.355 1 98.44 347 MET A CA 1
ATOM 2757 C C . MET A 1 347 ? 6 -27.391 -5.422 1 98.44 347 MET A C 1
ATOM 2759 O O . MET A 1 347 ? 6.648 -27.141 -4.402 1 98.44 347 MET A O 1
ATOM 2763 N N . ILE A 1 348 ? 5.684 -28.594 -5.785 1 98.44 348 ILE A N 1
ATOM 2764 C CA . ILE A 1 348 ? 6.051 -29.75 -4.969 1 98.44 348 ILE A CA 1
ATOM 2765 C C . ILE A 1 348 ? 7.352 -30.359 -5.496 1 98.44 348 ILE A C 1
ATOM 2767 O O . ILE A 1 348 ? 8.219 -30.75 -4.715 1 98.44 348 ILE A O 1
ATOM 2771 N N . ARG A 1 349 ? 7.473 -30.422 -6.754 1 97.94 349 ARG A N 1
ATOM 2772 C CA . ARG A 1 349 ? 8.648 -30.969 -7.43 1 97.94 349 ARG A CA 1
ATOM 2773 C C . ARG A 1 349 ? 9.008 -30.125 -8.648 1 97.94 349 ARG A C 1
ATOM 2775 O O . ARG A 1 349 ? 8.133 -29.672 -9.383 1 97.94 349 ARG A O 1
ATOM 2782 N N . GLY A 1 350 ? 10.344 -29.969 -8.812 1 96.69 350 GLY A N 1
ATOM 2783 C CA . GLY A 1 350 ? 10.828 -29.312 -10.023 1 96.69 350 GLY A CA 1
ATOM 2784 C C . GLY A 1 350 ? 10.688 -27.812 -9.969 1 96.69 350 GLY A C 1
ATOM 2785 O O . GLY A 1 350 ? 10.594 -27.219 -8.891 1 96.69 350 GLY A O 1
ATOM 2786 N N . THR A 1 351 ? 10.836 -27.172 -11.164 1 96.69 351 THR A N 1
ATOM 2787 C CA . THR A 1 351 ? 10.805 -25.719 -11.32 1 96.69 351 THR A CA 1
ATOM 2788 C C . THR A 1 351 ? 9.969 -25.328 -12.531 1 96.69 351 THR A C 1
ATOM 2790 O O . THR A 1 351 ? 10.031 -25.969 -13.578 1 96.69 351 THR A O 1
ATOM 2793 N N . LYS A 1 352 ? 9.125 -24.359 -12.367 1 97.69 352 LYS A N 1
ATOM 2794 C CA . LYS A 1 352 ? 8.391 -23.734 -13.469 1 97.69 352 LYS A CA 1
ATOM 2795 C C . LYS A 1 352 ? 8.672 -22.234 -13.539 1 97.69 352 LYS A C 1
ATOM 2797 O O . LYS A 1 352 ? 8.781 -21.562 -12.508 1 97.69 352 LYS A O 1
ATOM 2802 N N . ARG A 1 353 ? 8.82 -21.781 -14.75 1 98.12 353 ARG A N 1
ATOM 2803 C CA . ARG A 1 353 ? 8.914 -20.359 -15.016 1 98.12 353 ARG A CA 1
ATOM 2804 C C . ARG A 1 353 ? 7.527 -19.75 -15.195 1 98.12 353 ARG A C 1
ATOM 2806 O O . ARG A 1 353 ? 6.719 -20.25 -15.977 1 98.12 353 ARG A O 1
ATOM 2813 N N . TYR A 1 354 ? 7.254 -18.719 -14.438 1 98.44 354 TYR A N 1
ATOM 2814 C CA . TYR A 1 354 ? 6.035 -17.938 -14.609 1 98.44 354 TYR A CA 1
ATOM 2815 C C . TYR A 1 354 ? 6.352 -16.531 -15.117 1 98.44 354 TYR A C 1
ATOM 2817 O O . TYR A 1 354 ? 7.055 -15.766 -14.453 1 98.44 354 TYR A O 1
ATOM 2825 N N . VAL A 1 355 ? 5.922 -16.219 -16.281 1 98.12 355 VAL A N 1
ATOM 2826 C CA . VAL A 1 355 ? 5.895 -14.836 -16.75 1 98.12 355 VAL A CA 1
ATOM 2827 C C . VAL A 1 355 ? 4.527 -14.219 -16.469 1 98.12 355 VAL A C 1
ATOM 2829 O O . VAL A 1 355 ? 3.498 -14.758 -16.891 1 98.12 355 VAL A O 1
ATOM 2832 N N . ILE A 1 356 ? 4.539 -13.078 -15.758 1 97 356 ILE A N 1
ATOM 2833 C CA . ILE A 1 356 ? 3.268 -12.562 -15.266 1 97 356 ILE A CA 1
ATOM 2834 C C . ILE A 1 356 ? 3.104 -11.109 -15.688 1 97 356 ILE A C 1
ATOM 2836 O O . ILE A 1 356 ? 4.09 -10.414 -15.953 1 97 356 ILE A O 1
ATOM 2840 N N . ALA A 1 357 ? 1.868 -10.656 -15.75 1 92.62 357 ALA A N 1
ATOM 2841 C CA . ALA A 1 357 ? 1.515 -9.273 -16.062 1 92.62 357 ALA A CA 1
ATOM 2842 C C . ALA A 1 357 ? 0.216 -8.875 -15.367 1 92.62 357 ALA A C 1
ATOM 2844 O O . ALA A 1 357 ? -0.705 -9.68 -15.242 1 92.62 357 ALA A O 1
ATOM 2845 N N . PRO A 1 358 ? 0.123 -7.629 -14.938 1 89.06 358 PRO A N 1
ATOM 2846 C CA . PRO A 1 358 ? -1.087 -7.176 -14.25 1 89.06 358 PRO A CA 1
ATOM 2847 C C . PRO A 1 358 ? -2.273 -7.004 -15.195 1 89.06 358 PRO A C 1
ATOM 2849 O O . PRO A 1 358 ? -2.092 -6.922 -16.406 1 89.06 358 PRO A O 1
ATOM 2852 N N . PRO A 1 359 ? -3.484 -6.941 -14.648 1 88.06 359 PRO A N 1
ATOM 2853 C CA . PRO A 1 359 ? -4.684 -6.762 -15.477 1 88.06 359 PRO A CA 1
ATOM 2854 C C . PRO A 1 359 ? -4.637 -5.484 -16.312 1 88.06 359 PRO A C 1
ATOM 2856 O O . PRO A 1 359 ? -5.207 -5.434 -17.406 1 88.06 359 PRO A O 1
ATOM 2859 N N . SER A 1 360 ? -3.924 -4.477 -15.852 1 81.56 360 SER A N 1
ATOM 2860 C CA . SER A 1 360 ? -3.857 -3.211 -16.578 1 81.56 360 SER A CA 1
ATOM 2861 C C . SER A 1 360 ? -3.129 -3.371 -17.906 1 81.56 360 SER A C 1
ATOM 2863 O O . SER A 1 360 ? -3.258 -2.529 -18.797 1 81.56 360 SER A O 1
ATOM 2865 N N . ALA A 1 361 ? -2.4 -4.5 -18.094 1 86.12 361 ALA A N 1
ATOM 2866 C CA . ALA A 1 361 ? -1.625 -4.734 -19.312 1 86.12 361 ALA A CA 1
ATOM 2867 C C . ALA A 1 361 ? -2.414 -5.57 -20.312 1 86.12 361 ALA A C 1
ATOM 2869 O O . ALA A 1 361 ? -1.898 -5.926 -21.375 1 86.12 361 ALA A O 1
ATOM 2870 N N . CYS A 1 362 ? -3.605 -5.836 -20.109 1 89 362 CYS A N 1
ATOM 2871 C CA . CYS A 1 362 ? -4.352 -6.844 -20.844 1 89 362 CYS A CA 1
ATOM 2872 C C . CYS A 1 362 ? -4.465 -6.465 -22.328 1 89 362 CYS A C 1
ATOM 2874 O O . CYS A 1 362 ? -4.535 -7.336 -23.188 1 89 362 CYS A O 1
ATOM 2876 N N . LYS A 1 363 ? -4.355 -5.199 -22.688 1 88.94 363 LYS A N 1
ATOM 2877 C CA . LYS A 1 363 ? -4.566 -4.73 -24.047 1 88.94 363 LYS A CA 1
ATOM 2878 C C . LYS A 1 363 ? -3.438 -5.195 -24.969 1 88.94 363 LYS A C 1
ATOM 2880 O O . LYS A 1 363 ? -3.637 -5.344 -26.172 1 88.94 363 LYS A O 1
ATOM 2885 N N . CYS A 1 364 ? -2.342 -5.457 -24.375 1 92.19 364 CYS A N 1
ATOM 2886 C CA . CYS A 1 364 ? -1.189 -5.746 -25.219 1 92.19 364 CYS A CA 1
ATOM 2887 C C . CYS A 1 364 ? -0.774 -7.207 -25.094 1 92.19 364 CYS A C 1
ATOM 2889 O O . CYS A 1 364 ? 0.352 -7.57 -25.438 1 92.19 364 CYS A O 1
ATOM 2891 N N . LEU A 1 365 ? -1.649 -8.094 -24.609 1 95.44 365 LEU A N 1
ATOM 2892 C CA . LEU A 1 365 ? -1.27 -9.477 -24.328 1 95.44 365 LEU A CA 1
ATOM 2893 C C . LEU A 1 365 ? -1.852 -10.422 -25.375 1 95.44 365 LEU A C 1
ATOM 2895 O O . LEU A 1 365 ? -1.607 -11.633 -25.328 1 95.44 365 LEU A O 1
ATOM 2899 N N . GLY A 1 366 ? -2.604 -9.922 -26.312 1 96.69 366 GLY A N 1
ATOM 2900 C CA . GLY A 1 366 ? -3.16 -10.727 -27.375 1 96.69 366 GLY A CA 1
ATOM 2901 C C . GLY A 1 366 ? -4.168 -11.75 -26.891 1 96.69 366 GLY A C 1
ATOM 2902 O O . GLY A 1 366 ? -4.207 -12.883 -27.391 1 96.69 366 GLY A O 1
ATOM 2903 N N . LEU A 1 367 ? -4.973 -11.43 -25.969 1 97.31 367 LEU A N 1
ATOM 2904 C CA . LEU A 1 367 ? -5.934 -12.352 -25.375 1 97.31 367 LEU A CA 1
ATOM 2905 C C . LEU A 1 367 ? -7.137 -12.547 -26.297 1 97.31 367 LEU A C 1
ATOM 2907 O O . LEU A 1 367 ? -7.723 -11.57 -26.766 1 97.31 367 LEU A O 1
ATOM 2911 N N . MET A 1 368 ? -7.477 -13.781 -26.453 1 96.81 368 MET A N 1
ATOM 2912 C CA . MET A 1 368 ? -8.664 -14.094 -27.25 1 96.81 368 MET A CA 1
ATOM 2913 C C . MET A 1 368 ? -9.938 -13.781 -26.469 1 96.81 368 MET A C 1
ATOM 2915 O O . MET A 1 368 ? -10.062 -14.148 -25.297 1 96.81 368 MET A O 1
ATOM 2919 N N . LEU A 1 369 ? -10.875 -13.211 -27.125 1 95.44 369 LEU A N 1
ATOM 2920 C CA . LEU A 1 369 ? -12.094 -12.773 -26.453 1 95.44 369 LEU A CA 1
ATOM 2921 C C . LEU A 1 369 ? -13.188 -13.828 -26.594 1 95.44 369 LEU A C 1
ATOM 2923 O O . LEU A 1 369 ? -14.172 -13.805 -25.844 1 95.44 369 LEU A O 1
ATOM 2927 N N . GLN A 1 370 ? -13.039 -14.695 -27.594 1 94.31 370 GLN A N 1
ATOM 2928 C CA . GLN A 1 370 ? -14.031 -15.734 -27.859 1 94.31 370 GLN A CA 1
ATOM 2929 C C . GLN A 1 370 ? -13.367 -17.016 -28.344 1 94.31 370 GLN A C 1
ATOM 2931 O O . GLN A 1 370 ? -12.156 -17.062 -28.547 1 94.31 370 GLN A O 1
ATOM 2936 N N . GLY A 1 371 ? -14.242 -18.094 -28.375 1 95.75 371 GLY A N 1
ATOM 2937 C CA . GLY A 1 371 ? -13.758 -19.391 -28.812 1 95.75 371 GLY A CA 1
ATOM 2938 C C . GLY A 1 371 ? -13.445 -20.344 -27.672 1 95.75 371 GLY A C 1
ATOM 2939 O O . GLY A 1 371 ? -13.625 -19.984 -26.5 1 95.75 371 GLY A O 1
ATOM 2940 N N . GLN A 1 372 ? -12.922 -21.516 -28.062 1 96 372 GLN A N 1
ATOM 2941 C CA . GLN A 1 372 ? -12.781 -22.578 -27.078 1 96 372 GLN A CA 1
ATOM 2942 C C . GLN A 1 372 ? -11.648 -22.281 -26.109 1 96 372 GLN A C 1
ATOM 2944 O O . GLN A 1 372 ? -11.609 -22.828 -25 1 96 372 GLN A O 1
ATOM 2949 N N . SER A 1 373 ? -10.758 -21.422 -26.547 1 96.88 373 SER A N 1
ATOM 2950 C CA . SER A 1 373 ? -9.609 -21.094 -25.703 1 96.88 373 SER A CA 1
ATOM 2951 C C . SER A 1 373 ? -9.602 -19.625 -25.328 1 96.88 373 SER A C 1
ATOM 2953 O O . SER A 1 373 ? -8.531 -19.031 -25.141 1 96.88 373 SER A O 1
ATOM 2955 N N . ALA A 1 374 ? -10.797 -19.031 -25.203 1 95.25 374 ALA A N 1
ATOM 2956 C CA . ALA A 1 374 ? -10.898 -17.641 -24.781 1 95.25 374 ALA A CA 1
ATOM 2957 C C . ALA A 1 374 ? -10.062 -17.375 -23.531 1 95.25 374 ALA A C 1
ATOM 2959 O O . ALA A 1 374 ? -9.859 -18.281 -22.703 1 95.25 374 ALA A O 1
ATOM 2960 N N . ARG A 1 375 ? -9.492 -16.125 -23.406 1 95.38 375 ARG A N 1
ATOM 2961 C CA . ARG A 1 375 ? -8.68 -15.586 -22.328 1 95.38 375 ARG A CA 1
ATOM 2962 C C . ARG A 1 375 ? -7.215 -15.992 -22.5 1 95.38 375 ARG A C 1
ATOM 2964 O O . ARG A 1 375 ? -6.363 -15.594 -21.703 1 95.38 375 ARG A O 1
ATOM 2971 N N . HIS A 1 376 ? -6.906 -16.891 -23.484 1 97.69 376 HIS A N 1
ATOM 2972 C CA . HIS A 1 376 ? -5.52 -17.234 -23.797 1 97.69 376 HIS A CA 1
ATOM 2973 C C . HIS A 1 376 ? -4.938 -16.281 -24.828 1 97.69 376 HIS A C 1
ATOM 2975 O O . HIS A 1 376 ? -5.68 -15.688 -25.609 1 97.69 376 HIS A O 1
ATOM 2981 N N . THR A 1 377 ? -3.686 -16.188 -24.828 1 97.81 377 THR A N 1
ATOM 2982 C CA . THR A 1 377 ? -2.973 -15.32 -25.766 1 97.81 377 THR A CA 1
ATOM 2983 C C . THR A 1 377 ? -2.854 -15.977 -27.141 1 97.81 377 THR A C 1
ATOM 2985 O O . THR A 1 377 ? -2.799 -17.203 -27.234 1 97.81 377 THR A O 1
ATOM 2988 N N . THR A 1 378 ? -2.787 -15.195 -28.172 1 96.06 378 THR A N 1
ATOM 2989 C CA . THR A 1 378 ? -2.512 -15.664 -29.531 1 96.06 378 THR A CA 1
ATOM 2990 C C . THR A 1 378 ? -1.023 -15.57 -29.844 1 96.06 378 THR A C 1
ATOM 2992 O O . THR A 1 378 ? -0.578 -16 -30.906 1 96.06 378 THR A O 1
ATOM 2995 N N . PHE A 1 379 ? -0.316 -15.031 -28.891 1 96.38 379 PHE A N 1
ATOM 2996 C CA . PHE A 1 379 ? 1.083 -14.734 -29.172 1 96.38 379 PHE A CA 1
ATOM 2997 C C . PHE A 1 379 ? 1.947 -15.977 -28.984 1 96.38 379 PHE A C 1
ATOM 2999 O O . PHE A 1 379 ? 1.752 -16.734 -28.031 1 96.38 379 PHE A O 1
ATOM 3006 N N . ASN A 1 380 ? 2.814 -16.156 -29.875 1 93.88 380 ASN A N 1
ATOM 3007 C CA . ASN A 1 380 ? 3.908 -17.109 -29.703 1 93.88 380 ASN A CA 1
ATOM 3008 C C . ASN A 1 380 ? 5.16 -16.438 -29.156 1 93.88 380 ASN A C 1
ATOM 3010 O O . ASN A 1 380 ? 5.957 -15.875 -29.906 1 93.88 380 ASN A O 1
ATOM 3014 N N . TRP A 1 381 ? 5.41 -16.625 -27.922 1 94.5 381 TRP A N 1
ATOM 3015 C CA . TRP A 1 381 ? 6.488 -15.914 -27.25 1 94.5 381 TRP A CA 1
ATOM 3016 C C . TRP A 1 381 ? 7.848 -16.516 -27.594 1 94.5 381 TRP A C 1
ATOM 3018 O O . TRP A 1 381 ? 8.891 -15.953 -27.266 1 94.5 381 TRP A O 1
ATOM 3028 N N . SER A 1 382 ? 7.832 -17.641 -28.297 1 90.38 382 SER A N 1
ATOM 3029 C CA . SER A 1 382 ? 9.07 -18.266 -28.75 1 90.38 382 SER A CA 1
ATOM 3030 C C . SER A 1 382 ? 9.695 -17.453 -29.891 1 90.38 382 SER A C 1
ATOM 3032 O O . SER A 1 382 ? 10.883 -17.609 -30.188 1 90.38 382 SER A O 1
ATOM 3034 N N . ASP A 1 383 ? 8.875 -16.719 -30.562 1 93.25 383 ASP A N 1
ATOM 3035 C CA . ASP A 1 383 ? 9.352 -15.859 -31.641 1 93.25 383 ASP A CA 1
ATOM 3036 C C . ASP A 1 383 ? 8.898 -14.414 -31.422 1 93.25 383 ASP A C 1
ATOM 3038 O O . ASP A 1 383 ? 7.973 -13.945 -32.094 1 93.25 383 ASP A O 1
ATOM 3042 N N . THR A 1 384 ? 9.648 -13.742 -30.688 1 94.69 384 THR A N 1
ATOM 3043 C CA . THR A 1 384 ? 9.289 -12.383 -30.312 1 94.69 384 THR A CA 1
ATOM 3044 C C . THR A 1 384 ? 9.43 -11.445 -31.516 1 94.69 384 THR A C 1
ATOM 3046 O O . THR A 1 384 ? 8.781 -10.391 -31.562 1 94.69 384 THR A O 1
ATOM 3049 N N . SER A 1 385 ? 10.258 -11.742 -32.5 1 94.69 385 SER A N 1
ATOM 3050 C CA . SER A 1 385 ? 10.484 -10.875 -33.656 1 94.69 385 SER A CA 1
ATOM 3051 C C . SER A 1 385 ? 9.234 -10.773 -34.531 1 94.69 385 SER A C 1
ATOM 3053 O O . SER A 1 385 ? 9.047 -9.789 -35.25 1 94.69 385 SER A O 1
ATOM 3055 N N . ALA A 1 386 ? 8.406 -11.734 -34.438 1 96.12 386 ALA A N 1
ATOM 3056 C CA . ALA A 1 386 ? 7.191 -11.758 -35.25 1 96.12 386 ALA A CA 1
ATOM 3057 C C . ALA A 1 386 ? 6.059 -10.992 -34.594 1 96.12 386 ALA A C 1
ATOM 3059 O O . ALA A 1 386 ? 5.027 -10.727 -35.219 1 96.12 386 ALA A O 1
ATOM 3060 N N . LEU A 1 387 ? 6.242 -10.594 -33.406 1 97 387 LEU A N 1
ATOM 3061 C CA . LEU A 1 387 ? 5.188 -9.93 -32.656 1 97 387 LEU A CA 1
ATOM 3062 C C . LEU A 1 387 ? 5.188 -8.43 -32.906 1 97 387 LEU A C 1
ATOM 3064 O O . LEU A 1 387 ? 6.207 -7.867 -33.312 1 97 387 LEU A O 1
ATOM 3068 N N . SER A 1 388 ? 4.078 -7.766 -32.75 1 96.19 388 SER A N 1
ATOM 3069 C CA . SER A 1 388 ? 3.965 -6.32 -32.906 1 96.19 388 SER A CA 1
ATOM 3070 C C . SER A 1 388 ? 4.801 -5.594 -31.844 1 96.19 388 SER A C 1
ATOM 3072 O O . SER A 1 388 ? 5.184 -6.18 -30.828 1 96.19 388 SER A O 1
ATOM 3074 N N . GLU A 1 389 ? 5.07 -4.375 -32.094 1 93.81 389 GLU A N 1
ATOM 3075 C CA . GLU A 1 389 ? 5.812 -3.555 -31.141 1 93.81 389 GLU A CA 1
ATOM 3076 C C . GLU A 1 389 ? 5.074 -3.455 -29.812 1 93.81 389 GLU A C 1
ATOM 3078 O O . GLU A 1 389 ? 5.699 -3.486 -28.75 1 93.81 389 GLU A O 1
ATOM 3083 N N . ASP A 1 390 ? 3.77 -3.357 -29.844 1 90.06 390 ASP A N 1
ATOM 3084 C CA . ASP A 1 390 ? 2.967 -3.289 -28.625 1 90.06 390 ASP A CA 1
ATOM 3085 C C . ASP A 1 390 ? 3.119 -4.562 -27.797 1 90.06 390 ASP A C 1
ATOM 3087 O O . ASP A 1 390 ? 3.264 -4.5 -26.578 1 90.06 390 ASP A O 1
ATOM 3091 N N . ALA A 1 391 ? 3.068 -5.676 -28.469 1 94.31 391 ALA A N 1
ATOM 3092 C CA . ALA A 1 391 ? 3.244 -6.957 -27.797 1 94.31 391 ALA A CA 1
ATOM 3093 C C . ALA A 1 391 ? 4.648 -7.074 -27.203 1 94.31 391 ALA A C 1
ATOM 3095 O O . ALA A 1 391 ? 4.812 -7.488 -26.047 1 94.31 391 ALA A O 1
ATOM 3096 N N . ARG A 1 392 ? 5.594 -6.652 -27.953 1 94.06 392 ARG A N 1
ATOM 3097 C CA . ARG A 1 392 ? 6.992 -6.734 -27.547 1 94.06 392 ARG A CA 1
ATOM 3098 C C . ARG A 1 392 ? 7.254 -5.867 -26.312 1 94.06 392 ARG A C 1
ATOM 3100 O O . ARG A 1 392 ? 8.062 -6.227 -25.453 1 94.06 392 ARG A O 1
ATOM 3107 N N . ASN A 1 393 ? 6.547 -4.82 -26.219 1 89.19 393 ASN A N 1
ATOM 3108 C CA . ASN A 1 393 ? 6.773 -3.875 -25.141 1 89.19 393 ASN A CA 1
ATOM 3109 C C . ASN A 1 393 ? 5.766 -4.07 -24 1 89.19 393 ASN A C 1
ATOM 3111 O O . ASN A 1 393 ? 5.73 -3.285 -23.062 1 89.19 393 ASN A O 1
ATOM 3115 N N . CYS A 1 394 ? 4.906 -5.055 -24.141 1 90.25 394 CYS A N 1
ATOM 3116 C CA . CYS A 1 394 ? 3.934 -5.305 -23.078 1 90.25 394 CYS A CA 1
ATOM 3117 C C . CYS A 1 394 ? 4.629 -5.562 -21.75 1 90.25 394 CYS A C 1
ATOM 3119 O O . CYS A 1 394 ? 5.562 -6.363 -21.672 1 90.25 394 CYS A O 1
ATOM 3121 N N . PRO A 1 395 ? 4.254 -4.879 -20.656 1 88.44 395 PRO A N 1
ATOM 3122 C CA . PRO A 1 395 ? 4.953 -5 -19.375 1 88.44 395 PRO A CA 1
ATOM 3123 C C . PRO A 1 395 ? 4.766 -6.371 -18.734 1 88.44 395 PRO A C 1
ATOM 3125 O O . PRO A 1 395 ? 3.654 -6.906 -18.734 1 88.44 395 PRO A O 1
ATOM 3128 N N . ALA A 1 396 ? 5.871 -6.879 -18.219 1 91.69 396 ALA A N 1
ATOM 3129 C CA . ALA A 1 396 ? 5.828 -8.188 -17.562 1 91.69 396 ALA A CA 1
ATOM 3130 C C . ALA A 1 396 ? 6.973 -8.336 -16.562 1 91.69 396 ALA A C 1
ATOM 3132 O O . ALA A 1 396 ? 7.918 -7.543 -16.578 1 91.69 396 ALA A O 1
ATOM 3133 N N . ALA A 1 397 ? 6.832 -9.219 -15.672 1 92.5 397 ALA A N 1
ATOM 3134 C CA . ALA A 1 397 ? 7.867 -9.727 -14.781 1 92.5 397 ALA A CA 1
ATOM 3135 C C . ALA A 1 397 ? 7.887 -11.258 -14.781 1 92.5 397 ALA A C 1
ATOM 3137 O O . ALA A 1 397 ? 7.074 -11.891 -15.461 1 92.5 397 ALA A O 1
ATOM 3138 N N . GLU A 1 398 ? 8.875 -11.828 -14.125 1 96.81 398 GLU A N 1
ATOM 3139 C CA . GLU A 1 398 ? 8.914 -13.289 -14.125 1 96.81 398 GLU A CA 1
ATOM 3140 C C . GLU A 1 398 ? 9.492 -13.82 -12.812 1 96.81 398 GLU A C 1
ATOM 3142 O O . GLU A 1 398 ? 10.023 -13.055 -12.008 1 96.81 398 GLU A O 1
ATOM 3147 N N . VAL A 1 399 ? 9.234 -15.125 -12.602 1 96.88 399 VAL A N 1
ATOM 3148 C CA . VAL A 1 399 ? 9.82 -15.844 -11.477 1 96.88 399 VAL A CA 1
ATOM 3149 C C . VAL A 1 399 ? 10.047 -17.312 -11.867 1 96.88 399 VAL A C 1
ATOM 3151 O O . VAL A 1 399 ? 9.266 -17.875 -12.633 1 96.88 399 VAL A O 1
ATOM 3154 N N . ALA A 1 400 ? 11.148 -17.812 -11.469 1 96.94 400 ALA A N 1
ATOM 3155 C CA . ALA A 1 400 ? 11.359 -19.266 -11.492 1 96.94 400 ALA A CA 1
ATOM 3156 C C . ALA A 1 400 ? 10.938 -19.906 -10.172 1 96.94 400 ALA A C 1
ATOM 3158 O O . ALA A 1 400 ? 11.695 -19.891 -9.203 1 96.94 400 ALA A O 1
ATOM 3159 N N . LEU A 1 401 ? 9.742 -20.453 -10.18 1 97.25 401 LEU A N 1
ATOM 3160 C CA . LEU A 1 401 ? 9.141 -21.016 -8.984 1 97.25 401 LEU A CA 1
ATOM 3161 C C . LEU A 1 401 ? 9.609 -22.453 -8.773 1 97.25 401 LEU A C 1
ATOM 3163 O O . LEU A 1 401 ? 9.398 -23.312 -9.641 1 97.25 401 LEU A O 1
ATOM 3167 N N . THR A 1 402 ? 10.266 -22.75 -7.672 1 96.81 402 THR A N 1
ATOM 3168 C CA . THR A 1 402 ? 10.859 -24.062 -7.453 1 96.81 402 THR A CA 1
ATOM 3169 C C . THR A 1 402 ? 10.188 -24.766 -6.285 1 96.81 402 THR A C 1
ATOM 3171 O O . THR A 1 402 ? 9.422 -24.156 -5.535 1 96.81 402 THR A O 1
ATOM 3174 N N . ALA A 1 403 ? 10.492 -26.078 -6.172 1 98.19 403 ALA A N 1
ATOM 3175 C CA . ALA A 1 403 ? 9.906 -26.922 -5.121 1 98.19 403 ALA A CA 1
ATOM 3176 C C . ALA A 1 403 ? 10.039 -26.25 -3.754 1 98.19 403 ALA A C 1
ATOM 3178 O O . ALA A 1 403 ? 11.109 -25.734 -3.408 1 98.19 403 ALA A O 1
ATOM 3179 N N . GLY A 1 404 ? 8.906 -26.219 -3.041 1 97.88 404 GLY A N 1
ATOM 3180 C CA . GLY A 1 404 ? 8.898 -25.641 -1.71 1 97.88 404 GLY A CA 1
ATOM 3181 C C . GLY A 1 404 ? 8.383 -24.219 -1.688 1 97.88 404 GLY A C 1
ATOM 3182 O O . GLY A 1 404 ? 8.227 -23.625 -0.619 1 97.88 404 GLY A O 1
ATOM 3183 N N . GLU A 1 405 ? 8.039 -23.672 -2.828 1 98.12 405 GLU A N 1
ATOM 3184 C CA . GLU A 1 405 ? 7.594 -22.281 -2.93 1 98.12 405 GLU A CA 1
ATOM 3185 C C . GLU A 1 405 ? 6.137 -22.203 -3.379 1 98.12 405 GLU A C 1
ATOM 3187 O O . GLU A 1 405 ? 5.625 -23.141 -4.004 1 98.12 405 GLU A O 1
ATOM 3192 N N . VAL A 1 406 ? 5.465 -21.125 -2.963 1 98.56 406 VAL A N 1
ATOM 3193 C CA . VAL A 1 406 ? 4.09 -20.844 -3.359 1 98.56 406 VAL A CA 1
ATOM 3194 C C . VAL A 1 406 ? 4.016 -19.469 -4.016 1 98.56 406 VAL A C 1
ATOM 3196 O O . VAL A 1 406 ? 4.383 -18.453 -3.402 1 98.56 406 VAL A O 1
ATOM 3199 N N . LEU A 1 407 ? 3.578 -19.391 -5.238 1 98.62 407 LEU A N 1
ATOM 3200 C CA . LEU A 1 407 ? 3.303 -18.125 -5.906 1 98.62 407 LEU A CA 1
ATOM 3201 C C . LEU A 1 407 ? 1.85 -17.703 -5.703 1 98.62 407 LEU A C 1
ATOM 3203 O O . LEU A 1 407 ? 0.932 -18.469 -6 1 98.62 407 LEU A O 1
ATOM 3207 N N . TYR A 1 408 ? 1.689 -16.562 -5.113 1 96.88 408 TYR A N 1
ATOM 3208 C CA . TYR A 1 408 ? 0.369 -15.945 -5.078 1 96.88 408 TYR A CA 1
ATOM 3209 C C . TYR A 1 408 ? 0.154 -15.055 -6.297 1 96.88 408 TYR A C 1
ATOM 3211 O O . TYR A 1 408 ? 0.911 -14.102 -6.52 1 96.88 408 TYR A O 1
ATOM 3219 N N . LEU A 1 409 ? -0.857 -15.336 -7.043 1 95.75 409 LEU A N 1
ATOM 3220 C CA . LEU A 1 409 ? -1.283 -14.523 -8.172 1 95.75 409 LEU A CA 1
ATOM 3221 C C . LEU A 1 409 ? -2.709 -14.016 -7.973 1 95.75 409 LEU A C 1
ATOM 3223 O O . LEU A 1 409 ? -3.646 -14.812 -7.879 1 95.75 409 LEU A O 1
ATOM 3227 N N . PRO A 1 410 ? -2.893 -12.68 -7.906 1 91.5 410 PRO A N 1
ATOM 3228 C CA . PRO A 1 410 ? -4.25 -12.148 -7.758 1 91.5 410 PRO A CA 1
ATOM 3229 C C . PRO A 1 410 ? -5.125 -12.414 -8.984 1 91.5 410 PRO A C 1
ATOM 3231 O O . PRO A 1 410 ? -4.629 -12.875 -10.016 1 91.5 410 PRO A O 1
ATOM 3234 N N . SER A 1 411 ? -6.402 -12.039 -8.805 1 91 411 SER A N 1
ATOM 3235 C CA . SER A 1 411 ? -7.383 -12.227 -9.875 1 91 411 SER A CA 1
ATOM 3236 C C . SER A 1 411 ? -6.973 -11.484 -11.141 1 91 411 SER A C 1
ATOM 3238 O O . SER A 1 411 ? -6.551 -10.328 -11.07 1 91 411 SER A O 1
ATOM 3240 N N . TYR A 1 412 ? -6.957 -12.219 -12.289 1 92.25 412 TYR A N 1
ATOM 3241 C CA . TYR A 1 412 ? -6.891 -11.711 -13.656 1 92.25 412 TYR A CA 1
ATOM 3242 C C . TYR A 1 412 ? -5.465 -11.305 -14.016 1 92.25 412 TYR A C 1
ATOM 3244 O O . TYR A 1 412 ? -5.238 -10.656 -15.047 1 92.25 412 TYR A O 1
ATOM 3252 N N . TRP A 1 413 ? -4.543 -11.641 -13.141 1 94.19 413 TRP A N 1
ATOM 3253 C CA . TRP A 1 413 ? -3.156 -11.508 -13.578 1 94.19 413 TRP A CA 1
ATOM 3254 C C . TRP A 1 413 ? -2.834 -12.516 -14.688 1 94.19 413 TRP A C 1
ATOM 3256 O O . TRP A 1 413 ? -3.207 -13.688 -14.594 1 94.19 413 TRP A O 1
ATOM 3266 N N . TYR A 1 414 ? -2.24 -11.992 -15.711 1 96.5 414 TYR A N 1
ATOM 3267 C CA . TYR A 1 414 ? -1.739 -12.828 -16.797 1 96.5 414 TYR A CA 1
ATOM 3268 C C . TYR A 1 414 ? -0.587 -13.703 -16.328 1 96.5 414 TYR A C 1
ATOM 3270 O O . TYR A 1 414 ? 0.255 -13.266 -15.539 1 96.5 414 TYR A O 1
ATOM 3278 N N . HIS A 1 415 ? -0.549 -14.953 -16.812 1 98.19 415 HIS A N 1
ATOM 3279 C CA . HIS A 1 415 ? 0.61 -15.797 -16.562 1 98.19 415 HIS A CA 1
ATOM 3280 C C . HIS A 1 415 ? 0.873 -16.75 -17.719 1 98.19 415 HIS A C 1
ATOM 3282 O O . HIS A 1 415 ? -0.065 -17.312 -18.297 1 98.19 415 HIS A O 1
ATOM 3288 N N . HIS A 1 416 ? 2.053 -16.828 -18.109 1 98.12 416 HIS A N 1
ATOM 3289 C CA . HIS A 1 416 ? 2.648 -17.75 -19.062 1 98.12 416 HIS A CA 1
ATOM 3290 C C . HIS A 1 416 ? 3.635 -18.688 -18.391 1 98.12 416 HIS A C 1
ATOM 3292 O O . HIS A 1 416 ? 4.602 -18.25 -17.766 1 98.12 416 HIS A O 1
ATOM 3298 N N . ILE A 1 417 ? 3.387 -20.047 -18.531 1 97.88 417 ILE A N 1
ATOM 3299 C CA . ILE A 1 417 ? 4.078 -21 -17.656 1 97.88 417 ILE A CA 1
ATOM 3300 C C . ILE A 1 417 ? 4.957 -21.922 -18.516 1 97.88 417 ILE A C 1
ATOM 3302 O O . ILE A 1 417 ? 4.5 -22.484 -19.5 1 97.88 417 ILE A O 1
ATOM 3306 N N . VAL A 1 418 ? 6.168 -22.078 -18.125 1 97.38 418 VAL A N 1
ATOM 3307 C CA . VAL A 1 418 ? 7.086 -23.016 -18.766 1 97.38 418 VAL A CA 1
ATOM 3308 C C . VAL A 1 418 ? 7.609 -24.016 -17.719 1 97.38 418 VAL A C 1
ATOM 3310 O O . VAL A 1 418 ? 8.195 -23.609 -16.719 1 97.38 418 VAL A O 1
ATOM 3313 N N . SER A 1 419 ? 7.383 -25.281 -17.953 1 96.81 419 SER A N 1
ATOM 3314 C CA . SER A 1 419 ? 7.953 -26.312 -17.109 1 96.81 419 SER A CA 1
ATOM 3315 C C . SER A 1 419 ? 9.43 -26.547 -17.406 1 96.81 419 SER A C 1
ATOM 3317 O O . SER A 1 419 ? 9.773 -27.047 -18.484 1 96.81 419 SER A O 1
ATOM 3319 N N . LEU A 1 420 ? 10.25 -26.266 -16.438 1 95.25 420 LEU A N 1
ATOM 3320 C CA . LEU A 1 420 ? 11.688 -26.359 -16.656 1 95.25 420 LEU A CA 1
ATOM 3321 C C . LEU A 1 420 ? 12.188 -27.766 -16.344 1 95.25 420 LEU A C 1
ATOM 3323 O O . LEU A 1 420 ? 13.266 -28.156 -16.797 1 95.25 420 LEU A O 1
ATOM 3327 N N . ASP A 1 421 ? 11.398 -28.5 -15.531 1 92.19 421 ASP A N 1
ATOM 3328 C CA . ASP A 1 421 ? 11.656 -29.875 -15.133 1 92.19 421 ASP A CA 1
ATOM 3329 C C . ASP A 1 421 ? 10.375 -30.703 -15.18 1 92.19 421 ASP A C 1
ATOM 3331 O O . ASP A 1 421 ? 9.289 -30.172 -15.422 1 92.19 421 ASP A O 1
ATOM 3335 N N . THR A 1 422 ? 10.68 -32.062 -15.086 1 93.12 422 THR A N 1
ATOM 3336 C CA . THR A 1 422 ? 9.516 -32.812 -14.641 1 93.12 422 THR A CA 1
ATOM 3337 C C . THR A 1 422 ? 9.008 -32.312 -13.297 1 93.12 422 THR A C 1
ATOM 3339 O O . THR A 1 422 ? 9.742 -32.281 -12.312 1 93.12 422 THR A O 1
ATOM 3342 N N . SER A 1 423 ? 7.82 -31.75 -13.352 1 96.38 423 SER A N 1
ATOM 3343 C CA . SER A 1 423 ? 7.391 -30.953 -12.203 1 96.38 423 SER A CA 1
ATOM 3344 C C . SER A 1 423 ? 6.02 -31.406 -11.703 1 96.38 423 SER A C 1
ATOM 3346 O O . SER A 1 423 ? 5.281 -32.094 -12.43 1 96.38 423 SER A O 1
ATOM 3348 N N . ILE A 1 424 ? 5.789 -31.234 -10.445 1 98.19 424 ILE A N 1
ATOM 3349 C CA . ILE A 1 424 ? 4.492 -31.375 -9.797 1 98.19 424 ILE A CA 1
ATOM 3350 C C . ILE A 1 424 ? 4.094 -30.047 -9.141 1 98.19 424 ILE A C 1
ATOM 3352 O O . ILE A 1 424 ? 4.824 -29.531 -8.297 1 98.19 424 ILE A O 1
ATOM 3356 N N . GLN A 1 425 ? 3.014 -29.531 -9.547 1 98 425 GLN A N 1
ATOM 3357 C CA . GLN A 1 425 ? 2.473 -28.281 -9.023 1 98 425 GLN A CA 1
ATOM 3358 C C . GLN A 1 425 ? 1.013 -28.438 -8.609 1 98 425 GLN A C 1
ATOM 3360 O O . GLN A 1 425 ? 0.233 -29.094 -9.305 1 98 425 GLN A O 1
ATOM 3365 N N . CYS A 1 426 ? 0.637 -27.938 -7.469 1 97.88 426 CYS A N 1
ATOM 3366 C CA . CYS A 1 426 ? -0.749 -27.891 -7.016 1 97.88 426 CYS A CA 1
ATOM 3367 C C . CYS A 1 426 ? -1.185 -26.453 -6.746 1 97.88 426 CYS A C 1
ATOM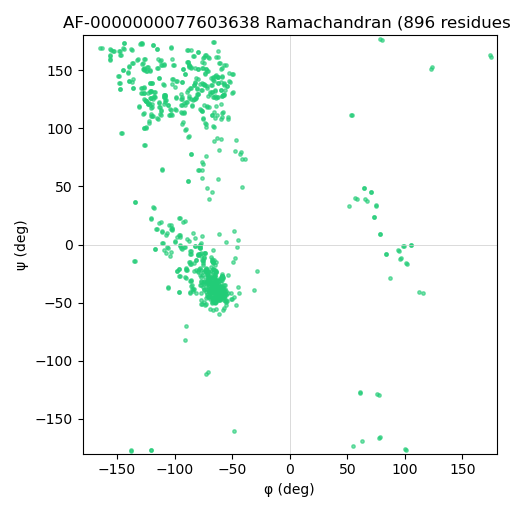 3369 O O . CYS A 1 426 ? -0.442 -25.672 -6.141 1 97.88 426 CYS A O 1
ATOM 3371 N N . ASN A 1 427 ? -2.338 -26.062 -7.254 1 96.69 427 ASN A N 1
ATOM 3372 C CA . ASN A 1 427 ? -2.822 -24.703 -6.984 1 96.69 427 ASN A CA 1
ATOM 3373 C C . ASN A 1 427 ? -4.238 -24.719 -6.418 1 96.69 427 ASN A C 1
ATOM 3375 O O . ASN A 1 427 ? -4.984 -25.688 -6.633 1 96.69 427 ASN A O 1
ATOM 3379 N N . LEU A 1 428 ? -4.547 -23.781 -5.648 1 94.81 428 LEU A N 1
ATOM 3380 C CA . LEU A 1 428 ? -5.871 -23.547 -5.082 1 94.81 428 LEU A CA 1
ATOM 3381 C C . LEU A 1 428 ? -6.352 -22.125 -5.371 1 94.81 428 LEU A C 1
ATOM 3383 O O . LEU A 1 428 ? -5.602 -21.172 -5.184 1 94.81 428 LEU A O 1
ATOM 3387 N N . ARG A 1 429 ? -7.551 -22.016 -5.867 1 89.38 429 ARG A N 1
ATOM 3388 C CA . ARG A 1 429 ? -8.219 -20.734 -6.035 1 89.38 429 ARG A CA 1
ATOM 3389 C C . ARG A 1 429 ? -9.258 -20.5 -4.941 1 89.38 429 ARG A C 1
ATOM 3391 O O . ARG A 1 429 ? -10.227 -21.25 -4.84 1 89.38 429 ARG A O 1
ATOM 3398 N N . SER A 1 430 ? -9.023 -19.547 -4.039 1 83.06 430 SER A N 1
ATOM 3399 C CA . SER A 1 430 ? -9.828 -19.469 -2.82 1 83.06 430 SER A CA 1
ATOM 3400 C C . SER A 1 430 ? -10.547 -18.125 -2.723 1 83.06 430 SER A C 1
ATOM 3402 O O . SER A 1 430 ? -10.898 -17.672 -1.627 1 83.06 430 SER A O 1
ATOM 3404 N N . GLY A 1 431 ? -10.734 -17.469 -3.82 1 76.06 431 GLY A N 1
ATOM 3405 C CA . GLY A 1 431 ? -11.469 -16.219 -3.805 1 76.06 431 GLY A CA 1
ATOM 3406 C C . GLY A 1 431 ? -11.477 -15.516 -5.152 1 76.06 431 GLY A C 1
ATOM 3407 O O . GLY A 1 431 ? -10.828 -15.969 -6.098 1 76.06 431 GLY A O 1
ATOM 3408 N N . PHE A 1 432 ? -12.492 -14.562 -5.168 1 72.62 432 PHE A N 1
ATOM 3409 C CA . PHE A 1 432 ? -12.57 -13.688 -6.332 1 72.62 432 PHE A CA 1
ATOM 3410 C C . PHE A 1 432 ? -12.586 -12.227 -5.91 1 72.62 432 PHE A C 1
ATOM 3412 O O . PHE A 1 432 ? -13.242 -11.859 -4.93 1 72.62 432 PHE A O 1
ATOM 3419 N N . ALA A 1 433 ? -11.734 -11.586 -6.438 1 67.69 433 ALA A N 1
ATOM 3420 C CA . ALA A 1 433 ? -11.781 -10.141 -6.234 1 67.69 433 ALA A CA 1
ATOM 3421 C C . ALA A 1 433 ? -11.75 -9.398 -7.57 1 67.69 433 ALA A C 1
ATOM 3423 O O . ALA A 1 433 ? -10.906 -9.68 -8.422 1 67.69 433 ALA A O 1
ATOM 3424 N N . ILE A 1 434 ? -12.891 -8.758 -7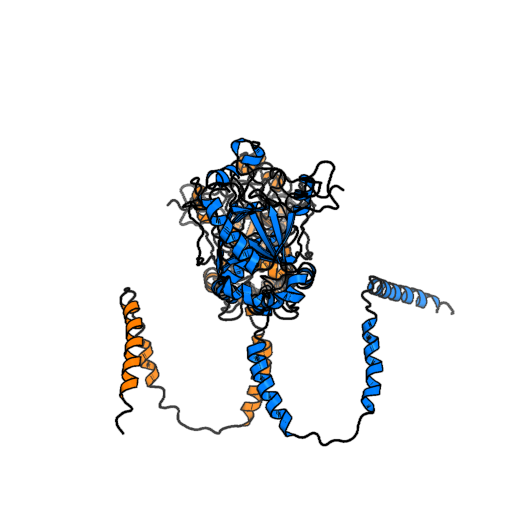.848 1 73 434 ILE A N 1
ATOM 3425 C CA . ILE A 1 434 ? -12.852 -7.898 -9.023 1 73 434 ILE A CA 1
ATOM 3426 C C . ILE A 1 434 ? -13.211 -6.469 -8.625 1 73 434 ILE A C 1
ATOM 3428 O O . ILE A 1 434 ? -14.359 -6.184 -8.289 1 73 434 ILE A O 1
ATOM 3432 N N . ARG A 1 435 ? -12.219 -5.754 -8.633 1 72.75 435 ARG A N 1
ATOM 3433 C CA . ARG A 1 435 ? -12.398 -4.344 -8.312 1 72.75 435 ARG A CA 1
ATOM 3434 C C . ARG A 1 435 ? -12.82 -3.551 -9.547 1 72.75 435 ARG A C 1
ATOM 3436 O O . ARG A 1 435 ? -12.664 -4.02 -10.672 1 72.75 435 ARG A O 1
ATOM 3443 N N . ASP A 1 436 ? -13.336 -2.408 -9.359 1 71.12 436 ASP A N 1
ATOM 3444 C CA . ASP A 1 436 ? -13.852 -1.595 -10.453 1 71.12 436 ASP A CA 1
ATOM 3445 C C . ASP A 1 436 ? -12.75 -1.241 -11.445 1 71.12 436 ASP A C 1
ATOM 3447 O O . ASP A 1 436 ? -12.984 -1.195 -12.656 1 71.12 436 ASP A O 1
ATOM 3451 N N . ASP A 1 437 ? -11.617 -1.006 -10.898 1 71.12 437 ASP A N 1
ATOM 3452 C CA . ASP A 1 437 ? -10.516 -0.69 -11.805 1 71.12 437 ASP A CA 1
ATOM 3453 C C . ASP A 1 437 ? -10.164 -1.889 -12.688 1 71.12 437 ASP A C 1
ATOM 3455 O O . ASP A 1 437 ? -9.898 -1.733 -13.875 1 71.12 437 ASP A O 1
ATOM 3459 N N . VAL A 1 438 ? -10.172 -3.055 -12.086 1 79.5 438 VAL A N 1
ATOM 3460 C CA . VAL A 1 438 ? -9.867 -4.262 -12.844 1 79.5 438 VAL A CA 1
ATOM 3461 C C . VAL A 1 438 ? -10.961 -4.504 -13.891 1 79.5 438 VAL A C 1
ATOM 3463 O O . VAL A 1 438 ? -10.664 -4.859 -15.031 1 79.5 438 VAL A O 1
ATOM 3466 N N . LYS A 1 439 ? -12.18 -4.238 -13.492 1 82.81 439 LYS A N 1
ATOM 3467 C CA . LYS A 1 439 ? -13.273 -4.336 -14.453 1 82.81 439 LYS A CA 1
ATOM 3468 C C . LYS A 1 439 ? -13.055 -3.402 -15.641 1 82.81 439 LYS A C 1
ATOM 3470 O O . LYS A 1 439 ? -13.312 -3.777 -16.781 1 82.81 439 LYS A O 1
ATOM 3475 N N . GLN A 1 440 ? -12.672 -2.277 -15.289 1 78.56 440 GLN A N 1
ATOM 3476 C CA . GLN A 1 440 ? -12.43 -1.292 -16.328 1 78.56 440 GLN A CA 1
ATOM 3477 C C . GLN A 1 440 ? -11.297 -1.738 -17.25 1 78.56 440 GLN A C 1
ATOM 3479 O O . GLN A 1 440 ? -11.406 -1.619 -18.484 1 78.56 440 GLN A O 1
ATOM 3484 N N . TYR A 1 441 ? -10.211 -2.219 -16.656 1 81.81 441 TYR A N 1
ATOM 3485 C CA . TYR A 1 441 ? -9.109 -2.721 -17.469 1 81.81 441 TYR A CA 1
ATOM 3486 C C . TYR A 1 441 ? -9.586 -3.83 -18.406 1 81.81 441 TYR A C 1
ATOM 3488 O O . TYR A 1 441 ? -9.273 -3.818 -19.594 1 81.81 441 TYR A O 1
ATOM 3496 N N . LEU A 1 442 ? -10.359 -4.715 -17.875 1 87.75 442 LEU A N 1
ATOM 3497 C CA . LEU A 1 442 ? -10.828 -5.859 -18.656 1 87.75 442 LEU A CA 1
ATOM 3498 C C . LEU A 1 442 ? -11.797 -5.414 -19.75 1 87.75 442 LEU A C 1
ATOM 3500 O O . LEU A 1 442 ? -11.742 -5.922 -20.859 1 87.75 442 LEU A O 1
ATOM 3504 N N . ALA A 1 443 ? -12.602 -4.457 -19.406 1 87.75 443 ALA A N 1
ATOM 3505 C CA . ALA A 1 443 ? -13.516 -3.914 -20.406 1 87.75 443 ALA A CA 1
ATOM 3506 C C . ALA A 1 443 ? -12.75 -3.268 -21.547 1 87.75 443 ALA A C 1
ATOM 3508 O O . ALA A 1 443 ? -13.125 -3.42 -22.719 1 87.75 443 ALA A O 1
ATOM 3509 N N . GLU A 1 444 ? -11.812 -2.594 -21.188 1 83.88 444 GLU A N 1
ATOM 3510 C CA . GLU A 1 444 ? -11 -1.909 -22.188 1 83.88 444 GLU A CA 1
ATOM 3511 C C . GLU A 1 444 ? -10.281 -2.906 -23.094 1 83.88 444 GLU A C 1
ATOM 3513 O O . GLU A 1 444 ? -9.953 -2.59 -24.234 1 83.88 444 GLU A O 1
ATOM 3518 N N . CYS A 1 445 ? -10.133 -4.07 -22.531 1 89.31 445 CYS A N 1
ATOM 3519 C CA . CYS A 1 445 ? -9.469 -5.102 -23.312 1 89.31 445 CYS A CA 1
ATOM 3520 C C . CYS A 1 445 ? -10.484 -5.984 -24.031 1 89.31 445 CYS A C 1
ATOM 3522 O O . CYS A 1 445 ? -10.109 -6.941 -24.719 1 89.31 445 CYS A O 1
ATOM 3524 N N . GLY A 1 446 ? -11.672 -5.664 -23.812 1 91.38 446 GLY A N 1
ATOM 3525 C CA . GLY A 1 446 ? -12.711 -6.344 -24.578 1 91.38 446 GLY A CA 1
ATOM 3526 C C . GLY A 1 446 ? -13.469 -7.371 -23.75 1 91.38 446 GLY A C 1
ATOM 3527 O O . GLY A 1 446 ? -14.391 -8.016 -24.266 1 91.38 446 GLY A O 1
ATOM 3528 N N . PHE A 1 447 ? -12.992 -7.426 -22.469 1 87.38 447 PHE A N 1
ATOM 3529 C CA . PHE A 1 447 ? -13.711 -8.375 -21.609 1 87.38 447 PHE A CA 1
ATOM 3530 C C . PHE A 1 447 ? -14.898 -7.703 -20.938 1 87.38 447 PHE A C 1
ATOM 3532 O O . PHE A 1 447 ? -14.812 -6.543 -20.531 1 87.38 447 PHE A O 1
ATOM 3539 N N . GLY A 1 448 ? -16.203 -8.172 -20.828 1 71 448 GLY A N 1
ATOM 3540 C CA . GLY A 1 448 ? -17.328 -7.605 -20.094 1 71 448 GLY A CA 1
ATOM 3541 C C . GLY A 1 448 ? -18.422 -7.078 -20.984 1 71 448 GLY A C 1
ATOM 3542 O O . GLY A 1 448 ? -19.5 -6.727 -20.516 1 71 448 GLY A O 1
ATOM 3543 N N . SER A 1 449 ? -18.156 -6.344 -22.203 1 47.88 449 SER A N 1
ATOM 3544 C CA . SER A 1 449 ? -19.234 -5.758 -23 1 47.88 449 SER A CA 1
ATOM 3545 C C . SER A 1 449 ? -20.359 -6.754 -23.219 1 47.88 449 SER A C 1
ATOM 3547 O O . SER A 1 449 ? -21.406 -6.406 -23.781 1 47.88 449 SER A O 1
ATOM 3549 N N . LYS A 1 450 ? -20.438 -7.953 -23.016 1 36.69 450 LYS A N 1
ATOM 3550 C CA . LYS A 1 450 ? -21.688 -8.555 -23.5 1 36.69 450 LYS A CA 1
ATOM 3551 C C . LYS A 1 450 ? -22.781 -8.477 -22.422 1 36.69 450 LYS A C 1
ATOM 3553 O O . LYS A 1 450 ? -22.5 -8.617 -21.234 1 36.69 450 LYS A O 1
ATOM 3558 N N . MET B 1 1 ? 29.531 -45.688 43.875 1 18 1 MET B N 1
ATOM 3559 C CA . MET B 1 1 ? 29.531 -44.25 44.188 1 18 1 MET B CA 1
ATOM 3560 C C . MET B 1 1 ? 29.844 -43.438 42.938 1 18 1 MET B C 1
ATOM 3562 O O . MET B 1 1 ? 29.25 -42.375 42.719 1 18 1 MET B O 1
ATOM 3566 N N . THR B 1 2 ? 30.891 -43.656 42.281 1 21.34 2 THR B N 1
ATOM 3567 C CA . THR B 1 2 ? 31.891 -42.781 41.656 1 21.34 2 THR B CA 1
ATOM 3568 C C . THR B 1 2 ? 31.453 -42.375 40.281 1 21.34 2 THR B C 1
ATOM 3570 O O . THR B 1 2 ? 32.156 -41.594 39.594 1 21.34 2 THR B O 1
ATOM 3573 N N . LYS B 1 3 ? 30.781 -43.156 39.688 1 27.61 3 LYS B N 1
ATOM 3574 C CA . LYS B 1 3 ? 30.781 -43.344 38.25 1 27.61 3 LYS B CA 1
ATOM 3575 C C . LYS B 1 3 ? 30.109 -42.156 37.531 1 27.61 3 LYS B C 1
ATOM 3577 O O . LYS B 1 3 ? 30.031 -42.125 36.312 1 27.61 3 LYS B O 1
ATOM 3582 N N . SER B 1 4 ? 29.281 -41.469 38.438 1 28.91 4 SER B N 1
ATOM 3583 C CA . SER B 1 4 ? 28.188 -40.688 37.875 1 28.91 4 SER B CA 1
ATOM 3584 C C . SER B 1 4 ? 28.703 -39.344 37.312 1 28.91 4 SER B C 1
ATOM 3586 O O . SER B 1 4 ? 27.906 -38.469 36.969 1 28.91 4 SER B O 1
ATOM 3588 N N . GLY B 1 5 ? 29.984 -39.062 37.406 1 28.16 5 GLY B N 1
ATOM 3589 C CA . GLY B 1 5 ? 30.75 -37.844 37.375 1 28.16 5 GLY B CA 1
ATOM 3590 C C . GLY B 1 5 ? 30.906 -37.25 35.969 1 28.16 5 GLY B C 1
ATOM 3591 O O . GLY B 1 5 ? 31.156 -36.062 35.812 1 28.16 5 GLY B O 1
ATOM 3592 N N . THR B 1 6 ? 31.031 -38.156 35.062 1 30.81 6 THR B N 1
ATOM 3593 C CA . THR B 1 6 ? 31.766 -37.875 33.812 1 30.81 6 THR B CA 1
ATOM 3594 C C . THR B 1 6 ? 30.938 -37 32.906 1 30.81 6 THR B C 1
ATOM 3596 O O . THR B 1 6 ? 31.484 -36.125 32.188 1 30.81 6 THR B O 1
ATOM 3599 N N . ALA B 1 7 ? 29.609 -37.375 32.969 1 30.91 7 ALA B N 1
ATOM 3600 C CA . ALA B 1 7 ? 28.844 -36.906 31.828 1 30.91 7 ALA B CA 1
ATOM 3601 C C . ALA B 1 7 ? 28.594 -35.406 31.906 1 30.91 7 ALA B C 1
ATOM 3603 O O . ALA B 1 7 ? 28.156 -34.812 30.938 1 30.91 7 ALA B O 1
ATOM 3604 N N . ALA B 1 8 ? 28.656 -34.812 33.188 1 31.3 8 ALA B N 1
ATOM 3605 C CA . ALA B 1 8 ? 28.484 -33.438 33.594 1 31.3 8 ALA B CA 1
ATOM 3606 C C . ALA B 1 8 ? 29.531 -32.531 32.938 1 31.3 8 ALA B C 1
ATOM 3608 O O . ALA B 1 8 ? 29.234 -31.391 32.562 1 31.3 8 ALA B O 1
ATOM 3609 N N . GLN B 1 9 ? 30.672 -33.094 32.656 1 31.86 9 GLN B N 1
ATOM 3610 C CA . GLN B 1 9 ? 31.828 -32.375 32.219 1 31.86 9 GLN B CA 1
ATOM 3611 C C . GLN B 1 9 ? 31.672 -31.922 30.75 1 31.86 9 GLN B C 1
ATOM 3613 O O . GLN B 1 9 ? 32.062 -30.812 30.391 1 31.86 9 GLN B O 1
ATOM 3618 N N . LEU B 1 10 ? 31.062 -32.875 30.047 1 30.73 10 LEU B N 1
ATOM 3619 C CA . LEU B 1 10 ? 31.172 -32.688 28.594 1 30.73 10 LEU B CA 1
ATOM 3620 C C . LEU B 1 10 ? 30.25 -31.547 28.125 1 30.73 10 LEU B C 1
ATOM 3622 O O . LEU B 1 10 ? 30.594 -30.828 27.188 1 30.73 10 LEU B O 1
ATOM 3626 N N . ARG B 1 11 ? 29.156 -31.438 28.859 1 31.02 11 ARG B N 1
ATOM 3627 C CA . ARG B 1 11 ? 28.125 -30.5 28.391 1 31.02 11 ARG B CA 1
ATOM 3628 C C . ARG B 1 11 ? 28.562 -29.062 28.625 1 31.02 11 ARG B C 1
ATOM 3630 O O . ARG B 1 11 ? 28.078 -28.141 27.953 1 31.02 11 ARG B O 1
ATOM 3637 N N . ALA B 1 12 ? 29.375 -28.812 29.609 1 34.19 12 ALA B N 1
ATOM 3638 C CA . ALA B 1 12 ? 29.969 -27.547 30.031 1 34.19 12 ALA B CA 1
ATOM 3639 C C . ALA B 1 12 ? 30.766 -26.922 28.891 1 34.19 12 ALA B C 1
ATOM 3641 O O . ALA B 1 12 ? 30.719 -25.703 28.688 1 34.19 12 ALA B O 1
ATOM 3642 N N . THR B 1 13 ? 31.422 -27.859 28.172 1 35.28 13 THR B N 1
ATOM 3643 C CA . THR B 1 13 ? 32.406 -27.375 27.203 1 35.28 13 THR B CA 1
ATOM 3644 C C . THR B 1 13 ? 31.719 -26.688 26.031 1 35.28 13 THR B C 1
ATOM 3646 O O . THR B 1 13 ? 32.188 -25.656 25.547 1 35.28 13 THR B O 1
ATOM 3649 N N . ALA B 1 14 ? 30.641 -27.312 25.672 1 30.91 14 ALA B N 1
ATOM 3650 C CA . ALA B 1 14 ? 30.078 -26.844 24.406 1 30.91 14 ALA B CA 1
ATOM 3651 C C . ALA B 1 14 ? 29.438 -25.469 24.547 1 30.91 14 ALA B C 1
ATOM 3653 O O . ALA B 1 14 ? 29.453 -24.672 23.625 1 30.91 14 ALA B O 1
ATOM 3654 N N . PHE B 1 15 ? 28.844 -25.156 25.766 1 33.28 15 PHE B N 1
ATOM 3655 C CA . PHE B 1 15 ? 28.312 -23.844 26.094 1 33.28 15 PHE B CA 1
ATOM 3656 C C . PHE B 1 15 ? 29.391 -22.781 26.016 1 33.28 15 PHE B C 1
ATOM 3658 O O . PHE B 1 15 ? 29.141 -21.672 25.516 1 33.28 15 PHE B O 1
ATOM 3665 N N . LEU B 1 16 ? 30.562 -23.156 26.422 1 36.09 16 LEU B N 1
ATOM 3666 C CA . LEU B 1 16 ? 31.703 -22.234 26.484 1 36.09 16 LEU B CA 1
ATOM 3667 C C . LEU B 1 16 ? 32.094 -21.766 25.078 1 36.09 16 LEU B C 1
ATOM 3669 O O . LEU B 1 16 ? 32.438 -20.594 24.891 1 36.09 16 LEU B O 1
ATOM 3673 N N . ARG B 1 17 ? 32.031 -22.672 24.156 1 34.72 17 ARG B N 1
ATOM 3674 C CA . ARG B 1 17 ? 32.594 -22.328 22.844 1 34.72 17 ARG B CA 1
ATOM 3675 C C . ARG B 1 17 ? 31.766 -21.25 22.156 1 34.72 17 ARG B C 1
ATOM 3677 O O . ARG B 1 17 ? 32.312 -20.344 21.531 1 34.72 17 ARG B O 1
ATOM 3684 N N . ARG B 1 18 ? 30.484 -21.281 22.375 1 30.7 18 ARG B N 1
ATOM 3685 C CA . ARG B 1 18 ? 29.688 -20.312 21.625 1 30.7 18 ARG B CA 1
ATOM 3686 C C . ARG B 1 18 ? 29.844 -18.906 22.219 1 30.7 18 ARG B C 1
ATOM 3688 O O . ARG B 1 18 ? 29.766 -17.922 21.5 1 30.7 18 ARG B O 1
ATOM 3695 N N . GLY B 1 19 ? 30.047 -18.766 23.547 1 31.5 19 GLY B N 1
ATOM 3696 C CA . GLY B 1 19 ? 30.422 -17.562 24.266 1 31.5 19 GLY B CA 1
ATOM 3697 C C . GLY B 1 19 ? 31.672 -16.906 23.719 1 31.5 19 GLY B C 1
ATOM 3698 O O . GLY B 1 19 ? 31.719 -15.68 23.594 1 31.5 19 GLY B O 1
ATOM 3699 N N . ALA B 1 20 ? 32.625 -17.828 23.406 1 34.09 20 ALA B N 1
ATOM 3700 C CA . ALA B 1 20 ? 33.938 -17.312 22.984 1 34.09 20 ALA B CA 1
ATOM 3701 C C . ALA B 1 20 ? 33.812 -16.531 21.672 1 34.09 20 ALA B C 1
ATOM 3703 O O . ALA B 1 20 ? 34.469 -15.508 21.484 1 34.09 20 ALA B O 1
ATOM 3704 N N . TRP B 1 21 ? 33.062 -17.125 20.734 1 30.88 21 TRP B N 1
ATOM 3705 C CA . TRP B 1 21 ? 33.094 -16.484 19.438 1 30.88 21 TRP B CA 1
ATOM 3706 C C . TRP B 1 21 ? 32.5 -15.078 19.5 1 30.88 21 TRP B C 1
ATOM 3708 O O . TRP B 1 21 ? 33.062 -14.133 18.953 1 30.88 21 TRP B O 1
ATOM 3718 N N . GLU B 1 22 ? 31.5 -14.82 20.312 1 30.78 22 GLU B N 1
ATOM 3719 C CA . GLU B 1 22 ? 31 -13.453 20.438 1 30.78 22 GLU B CA 1
ATOM 3720 C C . GLU B 1 22 ? 32.031 -12.539 21.094 1 30.78 22 GLU B C 1
ATOM 3722 O O . GLU B 1 22 ? 32.156 -11.367 20.703 1 30.78 22 GLU B O 1
ATOM 3727 N N . LEU B 1 23 ? 32.719 -13.117 22.016 1 30.64 23 LEU B N 1
ATOM 3728 C CA . LEU B 1 23 ? 33.781 -12.328 22.641 1 30.64 23 LEU B CA 1
ATOM 3729 C C . LEU B 1 23 ? 34.75 -11.789 21.609 1 30.64 23 LEU B C 1
ATOM 3731 O O . LEU B 1 23 ? 35.25 -10.656 21.734 1 30.64 23 LEU B O 1
ATOM 3735 N N . ARG B 1 24 ? 35.156 -12.68 20.578 1 30.5 24 ARG B N 1
ATOM 3736 C CA . ARG B 1 24 ? 36.188 -12.25 19.672 1 30.5 24 ARG B CA 1
ATOM 3737 C C . ARG B 1 24 ? 35.781 -11.023 18.875 1 30.5 24 ARG B C 1
ATOM 3739 O O . ARG B 1 24 ? 36.625 -10.273 18.391 1 30.5 24 ARG B O 1
ATOM 3746 N N . GLN B 1 25 ? 34.438 -11.133 18.328 1 29.47 25 GLN B N 1
ATOM 3747 C CA . GLN B 1 25 ? 34.312 -10.062 17.344 1 29.47 25 GLN B CA 1
ATOM 3748 C C . GLN B 1 25 ? 34.219 -8.703 18.031 1 29.47 25 GLN B C 1
ATOM 3750 O O . GLN B 1 25 ? 33.969 -7.688 17.375 1 29.47 25 GLN B O 1
ATOM 3755 N N . GLY B 1 26 ? 34.906 -8.016 19.016 1 28.59 26 GLY B N 1
ATOM 3756 C CA . GLY B 1 26 ? 35.406 -6.836 19.672 1 28.59 26 GLY B CA 1
ATOM 3757 C C . GLY B 1 26 ? 34.438 -6.227 20.656 1 28.59 26 GLY B C 1
ATOM 3758 O O . GLY B 1 26 ? 34.719 -5.188 21.266 1 28.59 26 GLY B O 1
ATOM 3759 N N . GLN B 1 27 ? 33.156 -6.383 20.438 1 24.12 27 GLN B N 1
ATOM 3760 C CA . GLN B 1 27 ? 32.438 -5.348 21.156 1 24.12 27 GLN B CA 1
ATOM 3761 C C . GLN B 1 27 ? 32.438 -5.617 22.656 1 24.12 27 GLN B C 1
ATOM 3763 O O . GLN B 1 27 ? 31.844 -6.598 23.109 1 24.12 27 GLN B O 1
ATOM 3768 N N . CYS B 1 28 ? 33.5 -5.395 23.406 1 27.2 28 CYS B N 1
ATOM 3769 C CA . CYS B 1 28 ? 34 -5.543 24.781 1 27.2 28 CYS B CA 1
ATOM 3770 C C . CYS B 1 28 ? 33.062 -4.844 25.766 1 27.2 28 CYS B C 1
ATOM 3772 O O . CYS B 1 28 ? 33.375 -4.738 26.953 1 27.2 28 CYS B O 1
ATOM 3774 N N . GLY B 1 29 ? 31.922 -4.23 25.453 1 23.3 29 GLY B N 1
ATOM 3775 C CA . GLY B 1 29 ? 31.812 -3.156 26.422 1 23.3 29 GLY B CA 1
ATOM 3776 C C . GLY B 1 29 ? 31.703 -3.652 27.844 1 23.3 29 GLY B C 1
ATOM 3777 O O . GLY B 1 29 ? 31.422 -4.832 28.078 1 23.3 29 GLY B O 1
ATOM 3778 N N . ARG B 1 30 ? 31.875 -2.791 28.906 1 26.53 30 ARG B N 1
ATOM 3779 C CA . ARG B 1 30 ? 32.25 -2.68 30.312 1 26.53 30 ARG B CA 1
ATOM 3780 C C . ARG B 1 30 ? 31.234 -3.375 31.203 1 26.53 30 ARG B C 1
ATOM 3782 O O . ARG B 1 30 ? 31.594 -4.035 32.188 1 26.53 30 ARG B O 1
ATOM 3789 N N . SER B 1 31 ? 29.969 -3.076 30.922 1 26.11 31 SER B N 1
ATOM 3790 C CA . SER B 1 31 ? 29.141 -2.934 32.125 1 26.11 31 SER B CA 1
ATOM 3791 C C . SER B 1 31 ? 28.641 -4.289 32.594 1 26.11 31 SER B C 1
ATOM 3793 O O . SER B 1 31 ? 27.438 -4.48 32.812 1 26.11 31 SER B O 1
ATOM 3795 N N . ALA B 1 32 ? 29.203 -5.34 31.969 1 26.56 32 ALA B N 1
ATOM 3796 C CA . ALA B 1 32 ? 28.812 -6.691 32.375 1 26.56 32 ALA B CA 1
ATOM 3797 C C . ALA B 1 32 ? 29.094 -6.918 33.844 1 26.56 32 ALA B C 1
ATOM 3799 O O . ALA B 1 32 ? 28.547 -7.84 34.469 1 26.56 32 ALA B O 1
ATOM 3800 N N . VAL B 1 33 ? 30.078 -6.082 34.188 1 25.91 33 VAL B N 1
ATOM 3801 C CA . VAL B 1 33 ? 30.734 -6.457 35.438 1 25.91 33 VAL B CA 1
ATOM 3802 C C . VAL B 1 33 ? 29.75 -6.312 36.594 1 25.91 33 VAL B C 1
ATOM 3804 O O . VAL B 1 33 ? 29.656 -7.195 37.438 1 25.91 33 VAL B O 1
ATOM 3807 N N . ALA B 1 34 ? 29.094 -5.137 36.562 1 24.98 34 ALA B N 1
ATOM 3808 C CA . ALA B 1 34 ? 28.734 -4.648 37.906 1 24.98 34 ALA B CA 1
ATOM 3809 C C . ALA B 1 34 ? 27.562 -5.434 38.469 1 24.98 34 ALA B C 1
ATOM 3811 O O . ALA B 1 34 ? 27.438 -5.574 39.688 1 24.98 34 ALA B O 1
ATOM 3812 N N . LEU B 1 35 ? 26.859 -5.973 37.531 1 24.53 35 LEU B N 1
ATOM 3813 C CA . LEU B 1 35 ? 25.562 -6.418 38 1 24.53 35 LEU B CA 1
ATOM 3814 C C . LEU B 1 35 ? 25.703 -7.707 38.812 1 24.53 35 LEU B C 1
ATOM 3816 O O . LEU B 1 35 ? 24.75 -8.133 39.5 1 24.53 35 LEU B O 1
ATOM 3820 N N . LEU B 1 36 ? 26.953 -8.289 38.531 1 25.38 36 LEU B N 1
ATOM 3821 C CA . LEU B 1 36 ? 27.047 -9.57 39.219 1 25.38 36 LEU B CA 1
ATOM 3822 C C . LEU B 1 36 ? 26.922 -9.391 40.719 1 25.38 36 LEU B C 1
ATOM 3824 O O . LEU B 1 36 ? 26.312 -10.227 41.406 1 25.38 36 LEU B O 1
ATOM 3828 N N . ILE B 1 37 ? 27.578 -8.219 41.031 1 26.88 37 ILE B N 1
ATOM 3829 C CA . ILE B 1 37 ? 27.969 -8.172 42.438 1 26.88 37 ILE B CA 1
ATOM 3830 C C . ILE B 1 37 ? 26.734 -8.156 43.344 1 26.88 37 ILE B C 1
ATOM 3832 O O . ILE B 1 37 ? 26.672 -8.883 44.312 1 26.88 37 ILE B O 1
ATOM 3836 N N . LEU B 1 38 ? 25.828 -7.227 42.969 1 25.48 38 LEU B N 1
ATOM 3837 C CA . LEU B 1 38 ? 25.031 -6.754 44.094 1 25.48 38 LEU B CA 1
ATOM 3838 C C . LEU B 1 38 ? 23.938 -7.754 44.438 1 25.48 38 LEU B C 1
ATOM 3840 O O . LEU B 1 38 ? 23.141 -7.512 45.344 1 25.48 38 LEU B O 1
ATOM 3844 N N . PHE B 1 39 ? 23.875 -8.859 43.625 1 26.64 39 PHE B N 1
ATOM 3845 C CA . PHE B 1 39 ? 22.828 -9.836 43.906 1 26.64 39 PHE B CA 1
ATOM 3846 C C . PHE B 1 39 ? 22.969 -10.398 45.312 1 26.64 39 PHE B C 1
ATOM 3848 O O . PHE B 1 39 ? 22.047 -11.047 45.812 1 26.64 39 PHE B O 1
ATOM 3855 N N . GLY B 1 40 ? 24.312 -10.469 45.656 1 24.28 40 GLY B N 1
ATOM 3856 C CA . GLY B 1 40 ? 24.625 -11.352 46.75 1 24.28 40 GLY B CA 1
ATOM 3857 C C . GLY B 1 40 ? 23.891 -11.016 48.031 1 24.28 40 GLY B C 1
ATOM 3858 O O . GLY B 1 40 ? 23.406 -11.906 48.75 1 24.28 40 GLY B O 1
ATOM 3859 N N . LEU B 1 41 ? 24.219 -9.703 48.312 1 24.56 41 LEU B N 1
ATOM 3860 C CA . LEU B 1 41 ? 24.266 -9.445 49.75 1 24.56 41 LEU B CA 1
ATOM 3861 C C . LEU B 1 41 ? 22.859 -9.492 50.344 1 24.56 41 LEU B C 1
ATOM 3863 O O . LEU B 1 41 ? 22.688 -9.773 51.562 1 24.56 41 LEU B O 1
ATOM 3867 N N . GLY B 1 42 ? 21.922 -8.906 49.594 1 22.3 42 GLY B N 1
ATOM 3868 C CA . GLY B 1 42 ? 20.781 -8.406 50.344 1 22.3 42 GLY B CA 1
ATOM 3869 C C . GLY B 1 42 ? 19.828 -9.5 50.781 1 22.3 42 GLY B C 1
ATOM 3870 O O . GLY B 1 42 ? 18.703 -9.227 51.188 1 22.3 42 GLY B O 1
ATOM 3871 N N . ILE B 1 43 ? 20.281 -10.75 50.531 1 27.31 43 ILE B N 1
ATOM 3872 C CA . ILE B 1 43 ? 19.453 -11.883 50.906 1 27.31 43 ILE B CA 1
ATOM 3873 C C . ILE B 1 43 ? 19.125 -11.789 52.406 1 27.31 43 ILE B C 1
ATOM 3875 O O . ILE B 1 43 ? 18.078 -12.266 52.844 1 27.31 43 ILE B O 1
ATOM 3879 N N . LEU B 1 44 ? 20.281 -11.359 53.125 1 22.66 44 LEU B N 1
ATOM 3880 C CA . LEU B 1 44 ? 20.328 -11.859 54.469 1 22.66 44 LEU B CA 1
ATOM 3881 C C . LEU B 1 44 ? 19.125 -11.359 55.281 1 22.66 44 LEU B C 1
ATOM 3883 O O . LEU B 1 44 ? 18.547 -12.117 56.062 1 22.66 44 LEU B O 1
ATOM 3887 N N . MET B 1 45 ? 19.062 -9.984 55.375 1 20.95 45 MET B N 1
ATOM 3888 C CA . MET B 1 45 ? 18.656 -9.531 56.719 1 20.95 45 MET B CA 1
ATOM 3889 C C . MET B 1 45 ? 17.156 -9.711 56.906 1 20.95 45 MET B C 1
ATOM 3891 O O . MET B 1 45 ? 16.656 -9.492 58.031 1 20.95 45 MET B O 1
ATOM 3895 N N . LEU B 1 46 ? 16.328 -9.391 55.875 1 23.14 46 LEU B N 1
ATOM 3896 C CA . LEU B 1 46 ? 15.031 -8.961 56.406 1 23.14 46 LEU B CA 1
ATOM 3897 C C . LEU B 1 46 ? 14.211 -10.156 56.875 1 23.14 46 LEU B C 1
ATOM 3899 O O . LEU B 1 46 ? 13.672 -10.898 56.031 1 23.14 46 LEU B O 1
ATOM 3903 N N . GLY B 1 47 ? 14.742 -10.984 57.812 1 21.42 47 GLY B N 1
ATOM 3904 C CA . GLY B 1 47 ? 14.164 -12.125 58.5 1 21.42 47 GLY B CA 1
ATOM 3905 C C . GLY B 1 47 ? 12.781 -11.859 59.031 1 21.42 47 GLY B C 1
ATOM 3906 O O . GLY B 1 47 ? 12.008 -12.789 59.281 1 21.42 47 GLY B O 1
ATOM 3907 N N . LEU B 1 48 ? 12.625 -10.734 59.812 1 20.47 48 LEU B N 1
ATOM 3908 C CA . LEU B 1 48 ? 11.938 -11.008 61.062 1 20.47 48 LEU B CA 1
ATOM 3909 C C . LEU B 1 48 ? 10.453 -11.266 60.844 1 20.47 48 LEU B C 1
ATOM 3911 O O . LEU B 1 48 ? 9.914 -12.273 61.281 1 20.47 48 LEU B O 1
ATOM 3915 N N . CYS B 1 49 ? 9.516 -10.32 61.312 1 20.8 49 CYS B N 1
ATOM 3916 C CA . CYS B 1 49 ? 8.461 -10.578 62.312 1 20.8 49 CYS B CA 1
ATOM 3917 C C . CYS B 1 49 ? 7.176 -11.016 61.625 1 20.8 49 CYS B C 1
ATOM 3919 O O . CYS B 1 49 ? 6.531 -11.977 62.031 1 20.8 49 CYS B O 1
ATOM 3921 N N . VAL B 1 50 ? 6.379 -10.031 61.125 1 23.67 50 VAL B N 1
ATOM 3922 C CA . VAL B 1 50 ? 5.008 -9.938 61.625 1 23.67 50 VAL B CA 1
ATOM 3923 C C . VAL B 1 50 ? 4.109 -10.891 60.812 1 23.67 50 VAL B C 1
ATOM 3925 O O . VAL B 1 50 ? 4.449 -11.289 59.719 1 23.67 50 VAL B O 1
ATOM 3928 N N . SER B 1 51 ? 2.783 -11.078 61.438 1 22.81 51 SER B N 1
ATOM 3929 C CA . SER B 1 51 ? 1.681 -12.031 61.531 1 22.81 51 SER B CA 1
ATOM 3930 C C . SER B 1 51 ? 0.942 -12.117 60.188 1 22.81 51 SER B C 1
ATOM 3932 O O . SER B 1 51 ? 0.785 -11.109 59.5 1 22.81 51 SER B O 1
ATOM 3934 N N . PRO B 1 52 ? 0.75 -13.328 59.781 1 27.12 52 PRO B N 1
ATOM 3935 C CA . PRO B 1 52 ? 0.387 -13.867 58.469 1 27.12 52 PRO B CA 1
ATOM 3936 C C . PRO B 1 52 ? -1.03 -13.492 58.031 1 27.12 52 PRO B C 1
ATOM 3938 O O . PRO B 1 52 ? -1.564 -14.062 57.094 1 27.12 52 PRO B O 1
ATOM 3941 N N . PRO B 1 53 ? -1.485 -12.07 58.219 1 25.22 53 PRO B N 1
ATOM 3942 C CA . PRO B 1 53 ? -2.945 -12.062 58.094 1 25.22 53 PRO B CA 1
ATOM 3943 C C . PRO B 1 53 ? -3.432 -12.555 56.75 1 25.22 53 PRO B C 1
ATOM 3945 O O . PRO B 1 53 ? -2.773 -12.32 55.719 1 25.22 53 PRO B O 1
ATOM 3948 N N . SER B 1 54 ? -4.258 -13.648 56.812 1 28.66 54 SER B N 1
ATOM 3949 C CA . SER B 1 54 ? -4.855 -14.578 55.875 1 28.66 54 SER B CA 1
ATOM 3950 C C . SER B 1 54 ? -5.664 -13.844 54.812 1 28.66 54 SER B C 1
ATOM 3952 O O . SER B 1 54 ? -5.711 -14.273 53.656 1 28.66 54 SER B O 1
ATOM 3954 N N . GLU B 1 55 ? -6.395 -12.859 55.375 1 29.58 55 GLU B N 1
ATOM 3955 C CA . GLU B 1 55 ? -7.598 -12.5 54.625 1 29.58 55 GLU B CA 1
ATOM 3956 C C . GLU B 1 55 ? -7.254 -11.711 53.375 1 29.58 55 GLU B C 1
ATOM 3958 O O . GLU B 1 55 ? -8.133 -11.414 52.562 1 29.58 55 GLU B O 1
ATOM 3963 N N . MET B 1 56 ? -6.035 -11.109 53.438 1 28.42 56 MET B N 1
ATOM 3964 C CA . MET B 1 56 ? -5.828 -10.148 52.375 1 28.42 56 MET B CA 1
ATOM 3965 C C . MET B 1 56 ? -5.562 -10.867 51.062 1 28.42 56 MET B C 1
ATOM 3967 O O . MET B 1 56 ? -5.301 -10.227 50.031 1 28.42 56 MET B O 1
ATOM 3971 N N . ALA B 1 57 ? -5.328 -12.211 51.219 1 30.39 57 ALA B N 1
ATOM 3972 C CA . ALA B 1 57 ? -4.926 -12.859 49.969 1 30.39 57 ALA B CA 1
ATOM 3973 C C . ALA B 1 57 ? -6.094 -12.945 49 1 30.39 57 ALA B C 1
ATOM 3975 O O . ALA B 1 57 ? -5.902 -12.844 47.781 1 30.39 57 ALA B O 1
ATOM 3976 N N . ALA B 1 58 ? -7.309 -13.18 49.625 1 32 58 ALA B N 1
ATOM 3977 C CA . ALA B 1 58 ? -8.406 -13.531 48.75 1 32 58 ALA B CA 1
ATOM 3978 C C . ALA B 1 58 ? -8.828 -12.328 47.906 1 32 58 ALA B C 1
ATOM 3980 O O . ALA B 1 58 ? -9.148 -12.477 46.719 1 32 58 ALA B O 1
ATOM 3981 N N . LEU B 1 59 ? -8.922 -11.117 48.625 1 32.16 59 LEU B N 1
ATOM 3982 C CA . LEU B 1 59 ? -9.352 -9.953 47.844 1 32.16 59 LEU B CA 1
ATOM 3983 C C . LEU B 1 59 ? -8.305 -9.578 46.781 1 32.16 59 LEU B C 1
ATOM 3985 O O . LEU B 1 59 ? -8.633 -8.984 45.75 1 32.16 59 LEU B O 1
ATOM 3989 N N . ALA B 1 60 ? -7 -9.938 47.125 1 32.34 60 ALA B N 1
ATOM 3990 C CA . ALA B 1 60 ? -5.98 -9.594 46.156 1 32.34 60 ALA B CA 1
ATOM 3991 C C . ALA B 1 60 ? -6.086 -10.484 44.906 1 32.34 60 ALA B C 1
ATOM 3993 O O . ALA B 1 60 ? -5.75 -10.055 43.812 1 32.34 60 ALA B O 1
ATOM 3994 N N . SER B 1 61 ? -6.566 -11.758 45.219 1 37.56 61 SER B N 1
ATOM 3995 C CA . SER B 1 61 ? -6.648 -12.625 44.062 1 37.56 61 SER B CA 1
ATOM 3996 C C . SER B 1 61 ? -7.797 -12.203 43.125 1 37.56 61 SER B C 1
ATOM 3998 O O . SER B 1 61 ? -7.668 -12.25 41.906 1 37.56 61 SER B O 1
ATOM 4000 N N . THR B 1 62 ? -9.008 -11.891 43.75 1 37.31 62 THR B N 1
ATOM 4001 C CA . THR B 1 62 ? -10.141 -11.562 42.906 1 37.31 62 THR B CA 1
ATOM 4002 C C . THR B 1 62 ? -9.93 -10.203 42.219 1 37.31 62 THR B C 1
ATOM 4004 O O . THR B 1 62 ? -10.297 -10.016 41.062 1 37.31 62 THR B O 1
ATOM 4007 N N . LEU B 1 63 ? -9.43 -9.133 43.031 1 33.78 63 LEU B N 1
ATOM 4008 C CA . LEU B 1 63 ? -9.117 -7.871 42.344 1 33.78 63 LEU B CA 1
ATOM 4009 C C . LEU B 1 63 ? -7.973 -8.047 41.375 1 33.78 63 LEU B C 1
ATOM 4011 O O . LEU B 1 63 ? -7.926 -7.371 40.344 1 33.78 63 LEU B O 1
ATOM 4015 N N . SER B 1 64 ? -7.043 -9.008 41.75 1 33.16 64 SER B N 1
ATOM 4016 C CA . SER B 1 64 ? -5.961 -9.203 40.781 1 33.16 64 SER B CA 1
ATOM 4017 C C . SER B 1 64 ? -6.453 -9.938 39.531 1 33.16 64 SER B C 1
ATOM 4019 O O . SER B 1 64 ? -5.938 -9.719 38.438 1 33.16 64 SER B O 1
ATOM 4021 N N . SER B 1 65 ? -7.461 -10.891 39.781 1 35.62 65 SER B N 1
ATOM 4022 C CA . SER B 1 65 ? -7.883 -11.602 38.562 1 35.62 65 SER B CA 1
ATOM 4023 C C . SER B 1 65 ? -8.742 -10.711 37.688 1 35.62 65 SER B C 1
ATOM 4025 O O . SER B 1 65 ? -8.625 -10.75 36.469 1 35.62 65 SER B O 1
ATOM 4027 N N . ASN B 1 66 ? -9.836 -10 38.219 1 33.66 66 ASN B N 1
ATOM 4028 C CA . ASN B 1 66 ? -10.68 -9.133 37.375 1 33.66 66 ASN B CA 1
ATOM 4029 C C . ASN B 1 66 ? -9.898 -7.926 36.875 1 33.66 66 ASN B C 1
ATOM 4031 O O . ASN B 1 66 ? -10.227 -7.375 35.812 1 33.66 66 ASN B O 1
ATOM 4035 N N . LEU B 1 67 ? -9 -7.254 37.688 1 29.78 67 LEU B N 1
ATOM 4036 C CA . LEU B 1 67 ? -8.117 -6.199 37.188 1 29.78 67 LEU B CA 1
ATOM 4037 C C . LEU B 1 67 ? -7.121 -6.754 36.188 1 29.78 67 LEU B C 1
ATOM 4039 O O . LEU B 1 67 ? -6.77 -6.074 35.219 1 29.78 67 LEU B O 1
ATOM 4043 N N . ARG B 1 68 ? -6.672 -7.984 36.312 1 30.19 68 ARG B N 1
ATOM 4044 C CA . ARG B 1 68 ? -5.777 -8.547 35.312 1 30.19 68 ARG B CA 1
ATOM 4045 C C . ARG B 1 68 ? -6.527 -8.852 34.031 1 30.19 68 ARG B C 1
ATOM 4047 O O . ARG B 1 68 ? -5.941 -8.82 32.938 1 30.19 68 ARG B O 1
ATOM 4054 N N . VAL B 1 69 ? -7.797 -9.344 34.031 1 31.25 69 VAL B N 1
ATOM 4055 C CA . VAL B 1 69 ? -8.516 -9.609 32.781 1 31.25 69 VAL B CA 1
ATOM 4056 C C . VAL B 1 69 ? -8.922 -8.289 32.156 1 31.25 69 VAL B C 1
ATOM 4058 O O . VAL B 1 69 ? -8.875 -8.148 30.922 1 31.25 69 VAL B O 1
ATOM 4061 N N . LYS B 1 70 ? -9.578 -7.285 32.75 1 30.92 70 LYS B N 1
ATOM 4062 C CA . LYS B 1 70 ? -9.938 -5.996 32.156 1 30.92 70 LYS B CA 1
ATOM 4063 C C . LYS B 1 70 ? -8.688 -5.203 31.781 1 30.92 70 LYS B C 1
ATOM 4065 O O . LYS B 1 70 ? -8.688 -4.477 30.781 1 30.92 70 LYS B O 1
ATOM 4070 N N . LEU B 1 71 ? -7.633 -5.059 32.625 1 30.42 71 LEU B N 1
ATOM 4071 C CA . LEU B 1 71 ? -6.453 -4.25 32.344 1 30.42 71 LEU B CA 1
ATOM 4072 C C . LEU B 1 71 ? -5.594 -4.898 31.266 1 30.42 71 LEU B C 1
ATOM 4074 O O . LEU B 1 71 ? -4.734 -4.242 30.672 1 30.42 71 LEU B O 1
ATOM 4078 N N . GLN B 1 72 ? -5.637 -6.207 31.234 1 29.36 72 GLN B N 1
ATOM 4079 C CA . GLN B 1 72 ? -4.715 -6.762 30.25 1 29.36 72 GLN B CA 1
ATOM 4080 C C . GLN B 1 72 ? -5.332 -6.754 28.859 1 29.36 72 GLN B C 1
ATOM 4082 O O . GLN B 1 72 ? -4.918 -7.523 27.984 1 29.36 72 GLN B O 1
ATOM 4087 N N . ALA B 1 73 ? -6.578 -6.586 28.734 1 33.41 73 ALA B N 1
ATOM 4088 C CA . ALA B 1 73 ? -7.133 -6.227 27.438 1 33.41 73 ALA B CA 1
ATOM 4089 C C . ALA B 1 73 ? -6.355 -5.07 26.812 1 33.41 73 ALA B C 1
ATOM 4091 O O . ALA B 1 73 ? -6.895 -3.98 26.609 1 33.41 73 ALA B O 1
ATOM 4092 N N . SER B 1 74 ? -5.227 -4.586 27.188 1 32.88 74 SER B N 1
ATOM 4093 C CA . SER B 1 74 ? -4.285 -3.473 27.094 1 32.88 74 SER B CA 1
ATOM 4094 C C . SER B 1 74 ? -4.043 -3.078 25.641 1 32.88 74 SER B C 1
ATOM 4096 O O . SER B 1 74 ? -4.422 -3.809 24.719 1 32.88 74 SER B O 1
ATOM 4098 N N . GLY B 1 75 ? -2.871 -2.336 25.375 1 35.75 75 GLY B N 1
ATOM 4099 C CA . GLY B 1 75 ? -2.162 -1.559 24.359 1 35.75 75 GLY B CA 1
ATOM 4100 C C . GLY B 1 75 ? -1.984 -2.299 23.047 1 35.75 75 GLY B C 1
ATOM 4101 O O . GLY B 1 75 ? -1.673 -1.69 22.031 1 35.75 75 GLY B O 1
ATOM 4102 N N . ASP B 1 76 ? -1.972 -3.68 23.094 1 39.28 76 ASP B N 1
ATOM 4103 C CA . ASP B 1 76 ? -1.458 -4.516 22.016 1 39.28 76 ASP B CA 1
ATOM 4104 C C . ASP B 1 76 ? -2.469 -4.625 20.875 1 39.28 76 ASP B C 1
ATOM 4106 O O . ASP B 1 76 ? -2.088 -4.793 19.719 1 39.28 76 ASP B O 1
ATOM 4110 N N . ALA B 1 77 ? -3.697 -4.461 21.234 1 41.06 77 ALA B N 1
ATOM 4111 C CA . ALA B 1 77 ? -4.75 -4.75 20.266 1 41.06 77 ALA B CA 1
ATOM 4112 C C . ALA B 1 77 ? -4.75 -3.729 19.125 1 41.06 77 ALA B C 1
ATOM 4114 O O . ALA B 1 77 ? -5.234 -4.012 18.031 1 41.06 77 ALA B O 1
ATOM 4115 N N . ASN B 1 78 ? -4.266 -2.58 19.484 1 41.75 78 ASN B N 1
ATOM 4116 C CA . ASN B 1 78 ? -4.445 -1.531 18.484 1 41.75 78 ASN B CA 1
ATOM 4117 C C . ASN B 1 78 ? -3.148 -1.251 17.719 1 41.75 78 ASN B C 1
ATOM 4119 O O . ASN B 1 78 ? -3.066 -0.29 16.953 1 41.75 78 ASN B O 1
ATOM 4123 N N . ALA B 1 79 ? -2.043 -1.82 18.078 1 43.34 79 ALA B N 1
ATOM 4124 C CA . ALA B 1 79 ? -0.824 -1.5 17.344 1 43.34 79 ALA B CA 1
ATOM 4125 C C . ALA B 1 79 ? -0.912 -1.99 15.898 1 43.34 79 ALA B C 1
ATOM 4127 O O . ALA B 1 79 ? -1.501 -3.039 15.633 1 43.34 79 ALA B O 1
ATOM 4128 N N . LEU B 1 80 ? -0.931 -1.11 14.977 1 46.88 80 LEU B N 1
ATOM 4129 C CA . LEU B 1 80 ? -0.555 -1.73 13.711 1 46.88 80 LEU B CA 1
ATOM 4130 C C . LEU B 1 80 ? 0.67 -2.623 13.883 1 46.88 80 LEU B C 1
ATOM 4132 O O . LEU B 1 80 ? 1.455 -2.797 12.953 1 46.88 80 LEU B O 1
ATOM 4136 N N . ARG B 1 81 ? 1.329 -2.773 15.047 1 49.25 81 ARG B N 1
ATOM 4137 C CA . ARG B 1 81 ? 2.156 -3.82 15.641 1 49.25 81 ARG B CA 1
ATOM 4138 C C . ARG B 1 81 ? 1.375 -5.125 15.773 1 49.25 81 ARG B C 1
ATOM 4140 O O . ARG B 1 81 ? 0.328 -5.16 16.422 1 49.25 81 ARG B O 1
ATOM 4147 N N . TRP B 1 82 ? 1.601 -5.863 14.562 1 47.66 82 TRP B N 1
ATOM 4148 C CA . TRP B 1 82 ? 0.952 -7.168 14.578 1 47.66 82 TRP B CA 1
ATOM 4149 C C . TRP B 1 82 ? 1.473 -8.023 15.734 1 47.66 82 TRP B C 1
ATOM 4151 O O . TRP B 1 82 ? 2.656 -8.359 15.773 1 47.66 82 TRP B O 1
ATOM 4161 N N . GLY B 1 83 ? 0.712 -8.188 16.625 1 45.84 83 GLY B N 1
ATOM 4162 C CA . GLY B 1 83 ? 1.063 -9.039 17.75 1 45.84 83 GLY B CA 1
ATOM 4163 C C . GLY B 1 83 ? 0.987 -8.328 19.078 1 45.84 83 GLY B C 1
ATOM 4164 O O . GLY B 1 83 ? 0.564 -7.172 19.156 1 45.84 83 GLY B O 1
ATOM 4165 N N . THR B 1 84 ? 0.745 -8.93 19.969 1 42.84 84 THR B N 1
ATOM 4166 C CA . THR B 1 84 ? 0.737 -8.438 21.328 1 42.84 84 THR B CA 1
ATOM 4167 C C . THR B 1 84 ? 2.023 -8.82 22.062 1 42.84 84 THR B C 1
ATOM 4169 O O . THR B 1 84 ? 2.619 -9.859 21.766 1 42.84 84 THR B O 1
ATOM 4172 N N . GLY B 1 85 ? 2.539 -7.773 22.797 1 42.03 85 GLY B N 1
ATOM 4173 C CA . GLY B 1 85 ? 3.703 -8.062 23.625 1 42.03 85 GLY B CA 1
ATOM 4174 C C . GLY B 1 85 ? 4.992 -8.133 22.828 1 42.03 85 GLY B C 1
ATOM 4175 O O . GLY B 1 85 ? 5.305 -7.219 22.062 1 42.03 85 GLY B O 1
ATOM 4176 N N . SER B 1 86 ? 5.656 -9.172 23.047 1 43.44 86 SER B N 1
ATOM 4177 C CA . SER B 1 86 ? 6.945 -9.422 22.406 1 43.44 86 SER B CA 1
ATOM 4178 C C . SER B 1 86 ? 6.773 -9.883 20.969 1 43.44 86 SER B C 1
ATOM 4180 O O . SER B 1 86 ? 7.746 -9.938 20.203 1 43.44 86 SER B O 1
ATOM 4182 N N . ASP B 1 87 ? 5.555 -10.031 20.609 1 44.09 87 ASP B N 1
ATOM 4183 C CA . ASP B 1 87 ? 5.328 -10.609 19.281 1 44.09 87 ASP B CA 1
ATOM 4184 C C . ASP B 1 87 ? 4.926 -9.531 18.281 1 44.09 87 ASP B C 1
ATOM 4186 O O . ASP B 1 87 ? 4.402 -9.844 17.203 1 44.09 87 ASP B O 1
ATOM 4190 N N . VAL B 1 88 ? 5.203 -8.297 18.703 1 49 88 VAL B N 1
ATOM 4191 C CA . VAL B 1 88 ? 4.82 -7.219 17.797 1 49 88 VAL B CA 1
ATOM 4192 C C . VAL B 1 88 ? 5.727 -7.219 16.562 1 49 88 VAL B C 1
ATOM 4194 O O . VAL B 1 88 ? 6.949 -7.301 16.688 1 49 88 VAL B O 1
ATOM 4197 N N . VAL B 1 89 ? 5.055 -7.434 15.453 1 55.88 89 VAL B N 1
ATOM 4198 C CA . VAL B 1 89 ? 5.789 -7.285 14.195 1 55.88 89 VAL B CA 1
ATOM 4199 C C . VAL B 1 89 ? 5.637 -5.855 13.68 1 55.88 89 VAL B C 1
ATOM 4201 O O . VAL B 1 89 ? 4.52 -5.344 13.57 1 55.88 89 VAL B O 1
ATOM 4204 N N . ILE B 1 90 ? 6.727 -5.129 13.672 1 58.16 90 ILE B N 1
ATOM 4205 C CA . ILE B 1 90 ? 6.785 -3.793 13.086 1 58.16 90 ILE B CA 1
ATOM 4206 C C . ILE B 1 90 ? 7.379 -3.873 11.68 1 58.16 90 ILE B C 1
ATOM 4208 O O . ILE B 1 90 ? 8.461 -4.438 11.484 1 58.16 90 ILE B O 1
ATOM 4212 N N . LEU B 1 91 ? 6.508 -3.508 10.734 1 64.06 91 LEU B N 1
ATOM 4213 C CA . LEU B 1 91 ? 7 -3.52 9.359 1 64.06 91 LEU B CA 1
ATOM 4214 C C . LEU B 1 91 ? 7.914 -2.328 9.102 1 64.06 91 LEU B C 1
ATOM 4216 O O . LEU B 1 91 ? 7.508 -1.355 8.461 1 64.06 91 LEU B O 1
ATOM 4220 N N . LYS B 1 92 ? 9.086 -2.355 9.719 1 60.88 92 LYS B N 1
ATOM 4221 C CA . LYS B 1 92 ? 10.008 -1.222 9.648 1 60.88 92 LYS B CA 1
ATOM 4222 C C . LYS B 1 92 ? 11.031 -1.419 8.531 1 60.88 92 LYS B C 1
ATOM 4224 O O . LYS B 1 92 ? 12.125 -0.844 8.578 1 60.88 92 LYS B O 1
ATOM 4229 N N . GLY B 1 93 ? 10.594 -2.295 7.555 1 64.88 93 GLY B N 1
ATOM 4230 C CA . GLY B 1 93 ? 11.5 -2.457 6.434 1 64.88 93 GLY B CA 1
ATOM 4231 C C . GLY B 1 93 ? 12.719 -3.301 6.766 1 64.88 93 GLY B C 1
ATOM 4232 O O . GLY B 1 93 ? 13.828 -2.996 6.328 1 64.88 93 GLY B O 1
ATOM 4233 N N . GLN B 1 94 ? 12.516 -4.227 7.609 1 67.88 94 GLN B N 1
ATOM 4234 C CA . GLN B 1 94 ? 13.578 -5.176 7.926 1 67.88 94 GLN B CA 1
ATOM 4235 C C . GLN B 1 94 ? 14.031 -5.922 6.676 1 67.88 94 GLN B C 1
ATOM 4237 O O . GLN B 1 94 ? 13.273 -6.066 5.715 1 67.88 94 GLN B O 1
ATOM 4242 N N . ARG B 1 95 ? 15.352 -6.277 6.859 1 76.38 95 ARG B N 1
ATOM 4243 C CA . ARG B 1 95 ? 15.914 -7.016 5.734 1 76.38 95 ARG B CA 1
ATOM 4244 C C . ARG B 1 95 ? 15.227 -8.367 5.566 1 76.38 95 ARG B C 1
ATOM 4246 O O . ARG B 1 95 ? 15.023 -9.086 6.543 1 76.38 95 ARG B O 1
ATOM 4253 N N . LEU B 1 96 ? 14.867 -8.641 4.355 1 86.75 96 LEU B N 1
ATOM 4254 C CA . LEU B 1 96 ? 14.258 -9.93 4.035 1 86.75 96 LEU B CA 1
ATOM 4255 C C . LEU B 1 96 ? 15.312 -11.031 3.986 1 86.75 96 LEU B C 1
ATOM 4257 O O . LEU B 1 96 ? 16.5 -10.758 3.779 1 86.75 96 LEU B O 1
ATOM 4261 N N . GLN B 1 97 ? 14.891 -12.25 4.285 1 88.12 97 GLN B N 1
ATOM 4262 C CA . GLN B 1 97 ? 15.789 -13.391 4.168 1 88.12 97 GLN B CA 1
ATOM 4263 C C . GLN B 1 97 ? 16.219 -13.602 2.721 1 88.12 97 GLN B C 1
ATOM 4265 O O . GLN B 1 97 ? 17.375 -13.945 2.459 1 88.12 97 GLN B O 1
ATOM 4270 N N . ARG B 1 98 ? 15.305 -13.406 1.771 1 91.75 98 ARG B N 1
ATOM 4271 C CA . ARG B 1 98 ? 15.594 -13.383 0.341 1 91.75 98 ARG B CA 1
ATOM 4272 C C . ARG B 1 98 ? 15.414 -11.984 -0.237 1 91.75 98 ARG B C 1
ATOM 4274 O O . ARG B 1 98 ? 14.289 -11.492 -0.326 1 91.75 98 ARG B O 1
ATOM 4281 N N . ILE B 1 99 ? 16.531 -11.406 -0.61 1 85.69 99 ILE B N 1
ATOM 4282 C CA . ILE B 1 99 ? 16.5 -10.031 -1.103 1 85.69 99 ILE B CA 1
ATOM 4283 C C . ILE B 1 99 ? 16.391 -10.031 -2.625 1 85.69 99 ILE B C 1
ATOM 4285 O O . ILE B 1 99 ? 17.016 -10.852 -3.303 1 85.69 99 ILE B O 1
ATOM 4289 N N . PRO B 1 100 ? 15.586 -9.125 -3.141 1 84.75 100 PRO B N 1
ATOM 4290 C CA . PRO B 1 100 ? 15.539 -9 -4.598 1 84.75 100 PRO B CA 1
ATOM 4291 C C . PRO B 1 100 ? 16.891 -8.625 -5.203 1 84.75 100 PRO B C 1
ATOM 4293 O O . PRO B 1 100 ? 17.75 -8.078 -4.512 1 84.75 100 PRO B O 1
ATOM 4296 N N . PRO B 1 101 ? 17.031 -8.969 -6.473 1 88.81 101 PRO B N 1
ATOM 4297 C CA . PRO B 1 101 ? 18.297 -8.594 -7.113 1 88.81 101 PRO B CA 1
ATOM 4298 C C . PRO B 1 101 ? 18.469 -7.078 -7.223 1 88.81 101 PRO B C 1
ATOM 4300 O O . PRO B 1 101 ? 17.5 -6.355 -7.449 1 88.81 101 PRO B O 1
ATOM 4303 N N . PRO B 1 102 ? 19.75 -6.633 -7.082 1 83.62 102 PRO B N 1
ATOM 4304 C CA . PRO B 1 102 ? 19.984 -5.191 -7.18 1 83.62 102 PRO B CA 1
ATOM 4305 C C . PRO B 1 102 ? 19.797 -4.652 -8.594 1 83.62 102 PRO B C 1
ATOM 4307 O O . PRO B 1 102 ? 19.5 -3.469 -8.781 1 83.62 102 PRO B O 1
ATOM 4310 N N . ARG B 1 103 ? 20.094 -5.633 -9.578 1 87.5 103 ARG B N 1
ATOM 4311 C CA . ARG B 1 103 ? 19.984 -5.273 -10.992 1 87.5 103 ARG B CA 1
ATOM 4312 C C . ARG B 1 103 ? 19.359 -6.406 -11.797 1 87.5 103 ARG B C 1
ATOM 4314 O O . ARG B 1 103 ? 19.469 -7.574 -11.422 1 87.5 103 ARG B O 1
ATOM 4321 N N . TYR B 1 104 ? 18.719 -5.977 -12.875 1 89.69 104 TYR B N 1
ATOM 4322 C CA . TYR B 1 104 ? 18.109 -6.957 -13.758 1 89.69 104 TYR B CA 1
ATOM 4323 C C . TYR B 1 104 ? 18.953 -7.168 -15.016 1 89.69 104 TYR B C 1
ATOM 4325 O O . TYR B 1 104 ? 19.922 -6.445 -15.242 1 89.69 104 TYR B O 1
ATOM 4333 N N . PRO B 1 105 ? 18.656 -8.133 -15.781 1 90 105 PRO B N 1
ATOM 4334 C CA . PRO B 1 105 ? 19.531 -8.531 -16.875 1 90 105 PRO B CA 1
ATOM 4335 C C . PRO B 1 105 ? 19.797 -7.398 -17.875 1 90 105 PRO B C 1
ATOM 4337 O O . PRO B 1 105 ? 20.859 -7.348 -18.5 1 90 105 PRO B O 1
ATOM 4340 N N . ASN B 1 106 ? 18.875 -6.496 -18 1 87.25 106 ASN B N 1
ATOM 4341 C CA . ASN B 1 106 ? 19.031 -5.406 -18.953 1 87.25 106 ASN B CA 1
ATOM 4342 C C . ASN B 1 106 ? 19.734 -4.211 -18.344 1 87.25 106 ASN B C 1
ATOM 4344 O O . ASN B 1 106 ? 19.766 -3.127 -18.922 1 87.25 106 ASN B O 1
ATOM 4348 N N . GLY B 1 107 ? 20.156 -4.379 -17.125 1 83.31 107 GLY B N 1
ATOM 4349 C CA . GLY B 1 107 ? 20.953 -3.35 -16.469 1 83.31 107 GLY B CA 1
ATOM 4350 C C . GLY B 1 107 ? 20.109 -2.393 -15.641 1 83.31 107 GLY B C 1
ATOM 4351 O O . GLY B 1 107 ? 20.656 -1.554 -14.914 1 83.31 107 GLY B O 1
ATOM 4352 N N . VAL B 1 108 ? 18.859 -2.502 -15.672 1 80.62 108 VAL B N 1
ATOM 4353 C CA . VAL B 1 108 ? 17.969 -1.626 -14.914 1 80.62 108 VAL B CA 1
ATOM 4354 C C . VAL B 1 108 ? 18.062 -1.96 -13.422 1 80.62 108 VAL B C 1
ATOM 4356 O O . VAL B 1 108 ? 18.109 -3.133 -13.047 1 80.62 108 VAL B O 1
ATOM 4359 N N . ASN B 1 109 ? 18.156 -0.958 -12.578 1 79.31 109 ASN B N 1
ATOM 4360 C CA . ASN B 1 109 ? 18.25 -1.136 -11.133 1 79.31 109 ASN B CA 1
ATOM 4361 C C . ASN B 1 109 ? 16.906 -1.56 -10.531 1 79.31 109 ASN B C 1
ATOM 4363 O O . ASN B 1 109 ? 15.844 -1.172 -11.031 1 79.31 109 ASN B O 1
ATOM 4367 N N . ASN B 1 110 ? 16.953 -2.361 -9.484 1 81.62 110 ASN B N 1
ATOM 4368 C CA . ASN B 1 110 ? 15.789 -2.635 -8.656 1 81.62 110 ASN B CA 1
ATOM 4369 C C . ASN B 1 110 ? 15.367 -1.405 -7.859 1 81.62 110 ASN B C 1
ATOM 4371 O O . ASN B 1 110 ? 16.188 -0.799 -7.164 1 81.62 110 ASN B O 1
ATOM 4375 N N . THR B 1 111 ? 14.102 -1.067 -7.938 1 71.94 111 THR B N 1
ATOM 4376 C CA . THR B 1 111 ? 13.641 0.143 -7.27 1 71.94 111 THR B CA 1
ATOM 4377 C C . THR B 1 111 ? 12.742 -0.204 -6.086 1 71.94 111 THR B C 1
ATOM 4379 O O . THR B 1 111 ? 12.25 0.688 -5.391 1 71.94 111 THR B O 1
ATOM 4382 N N . PHE B 1 112 ? 12.555 -1.517 -5.836 1 73.31 112 PHE B N 1
ATOM 4383 C CA . PHE B 1 112 ? 11.609 -1.912 -4.801 1 73.31 112 PHE B CA 1
ATOM 4384 C C . PHE B 1 112 ? 12.305 -2.729 -3.715 1 73.31 112 PHE B C 1
ATOM 4386 O O . PHE B 1 112 ? 13.125 -3.598 -4.016 1 73.31 112 PHE B O 1
ATOM 4393 N N . GLN B 1 113 ? 12.055 -2.373 -2.422 1 72.5 113 GLN B N 1
ATOM 4394 C CA . GLN B 1 113 ? 12.641 -3.059 -1.275 1 72.5 113 GLN B CA 1
ATOM 4395 C C . GLN B 1 113 ? 11.664 -4.074 -0.685 1 72.5 113 GLN B C 1
ATOM 4397 O O . GLN B 1 113 ? 12.008 -4.801 0.249 1 72.5 113 GLN B O 1
ATOM 4402 N N . CYS B 1 114 ? 10.523 -4.363 -1.24 1 79.31 114 CYS B N 1
ATOM 4403 C CA . CYS B 1 114 ? 9.508 -5.301 -0.774 1 79.31 114 CYS B CA 1
ATOM 4404 C C . CYS B 1 114 ? 9.023 -4.93 0.623 1 79.31 114 CYS B C 1
ATOM 4406 O O . CYS B 1 114 ? 8.969 -5.785 1.51 1 79.31 114 CYS B O 1
ATOM 4408 N N . ASP B 1 115 ? 8.852 -3.734 0.929 1 75.69 115 ASP B N 1
ATOM 4409 C CA . ASP B 1 115 ? 8.234 -3.211 2.141 1 75.69 115 ASP B CA 1
ATOM 4410 C C . ASP B 1 115 ? 6.988 -2.391 1.809 1 75.69 115 ASP B C 1
ATOM 4412 O O . ASP B 1 115 ? 6.648 -2.213 0.637 1 75.69 115 ASP B O 1
ATOM 4416 N N . LEU B 1 116 ? 6.258 -2.021 2.814 1 72.88 116 LEU B N 1
ATOM 4417 C CA . LEU B 1 116 ? 4.949 -1.412 2.596 1 72.88 116 LEU B CA 1
ATOM 4418 C C . LEU B 1 116 ? 5.086 -0.066 1.893 1 72.88 116 LEU B C 1
ATOM 4420 O O . LEU B 1 116 ? 4.426 0.182 0.881 1 72.88 116 LEU B O 1
ATOM 4424 N N . PRO B 1 117 ? 5.969 0.75 2.412 1 65.38 117 PRO B N 1
ATOM 4425 C CA . PRO B 1 117 ? 6.07 2.049 1.742 1 65.38 117 PRO B CA 1
ATOM 4426 C C . PRO B 1 117 ? 6.508 1.929 0.285 1 65.38 117 PRO B C 1
ATOM 4428 O O . PRO B 1 117 ? 6.133 2.756 -0.548 1 65.38 117 PRO B O 1
ATOM 4431 N N . SER B 1 118 ? 7.32 0.868 0.015 1 63.41 118 SER B N 1
ATOM 4432 C CA . SER B 1 118 ? 7.824 0.703 -1.346 1 63.41 118 SER B CA 1
ATOM 4433 C C . SER B 1 118 ? 6.699 0.341 -2.309 1 63.41 118 SER B C 1
ATOM 4435 O O . SER B 1 118 ? 6.848 0.472 -3.525 1 63.41 118 SER B O 1
ATOM 4437 N N . LEU B 1 119 ? 5.66 -0.211 -1.604 1 64.81 119 LEU B N 1
ATOM 4438 C CA . LEU B 1 119 ? 4.508 -0.539 -2.438 1 64.81 119 LEU B CA 1
ATOM 4439 C C . LEU B 1 119 ? 3.904 0.72 -3.051 1 64.81 119 LEU B C 1
ATOM 4441 O O . LEU B 1 119 ? 3.146 0.641 -4.02 1 64.81 119 LEU B O 1
ATOM 4445 N N . ARG B 1 120 ? 4.391 1.774 -2.395 1 60.69 120 ARG B N 1
ATOM 4446 C CA . ARG B 1 120 ? 3.891 3.045 -2.91 1 60.69 120 ARG B CA 1
ATOM 4447 C C . ARG B 1 120 ? 4.789 3.574 -4.023 1 60.69 120 ARG B C 1
ATOM 4449 O O . ARG B 1 120 ? 5.984 3.268 -4.062 1 60.69 120 ARG B O 1
ATOM 4456 N N . PHE B 1 121 ? 4.055 4.473 -4.867 1 52.69 121 PHE B N 1
ATOM 4457 C CA . PHE B 1 121 ? 4.297 4.934 -6.23 1 52.69 121 PHE B CA 1
ATOM 4458 C C . PHE B 1 121 ? 5.465 5.91 -6.273 1 52.69 121 PHE B C 1
ATOM 4460 O O . PHE B 1 121 ? 5.727 6.621 -5.297 1 52.69 121 PHE B O 1
ATOM 4467 N N . GLN B 1 122 ? 6.699 5.422 -6.703 1 49.88 122 GLN B N 1
ATOM 4468 C CA . GLN B 1 122 ? 7.438 6.551 -7.254 1 49.88 122 GLN B CA 1
ATOM 4469 C C . GLN B 1 122 ? 6.527 7.445 -8.094 1 49.88 122 GLN B C 1
ATOM 4471 O O . GLN B 1 122 ? 5.949 7 -9.086 1 49.88 122 GLN B O 1
ATOM 4476 N N . CYS B 1 123 ? 5.602 8.25 -7.367 1 50.66 123 CYS B N 1
ATOM 4477 C CA . CYS B 1 123 ? 4.672 9.141 -8.047 1 50.66 123 CYS B CA 1
ATOM 4478 C C . CYS B 1 123 ? 5.387 9.969 -9.109 1 50.66 123 CYS B C 1
ATOM 4480 O O . CYS B 1 123 ? 6.211 10.828 -8.781 1 50.66 123 CYS B O 1
ATOM 4482 N N . ASP B 1 124 ? 5.617 9.367 -10.297 1 47.38 124 ASP B N 1
ATOM 4483 C CA . ASP B 1 124 ? 6.031 10.305 -11.336 1 47.38 124 ASP B CA 1
ATOM 4484 C C . ASP B 1 124 ? 4.898 11.266 -11.688 1 47.38 124 ASP B C 1
ATOM 4486 O O . ASP B 1 124 ? 3.744 10.859 -11.812 1 47.38 124 ASP B O 1
ATOM 4490 N N . LEU B 1 125 ? 4.922 12.531 -11.195 1 47 125 LEU B N 1
ATOM 4491 C CA . LEU B 1 125 ? 3.967 13.586 -11.523 1 47 125 LEU B CA 1
ATOM 4492 C C . LEU B 1 125 ? 3.68 13.609 -13.023 1 47 125 LEU B C 1
ATOM 4494 O O . LEU B 1 125 ? 4.586 13.828 -13.828 1 47 125 LEU B O 1
ATOM 4498 N N . ASP B 1 126 ? 2.852 12.703 -13.5 1 46.22 126 ASP B N 1
ATOM 4499 C CA . ASP B 1 126 ? 2.402 12.914 -14.875 1 46.22 126 ASP B CA 1
ATOM 4500 C C . ASP B 1 126 ? 1.685 14.258 -15.016 1 46.22 126 ASP B C 1
ATOM 4502 O O . ASP B 1 126 ? 0.77 14.562 -14.242 1 46.22 126 ASP B O 1
ATOM 4506 N N . SER B 1 127 ? 2.354 15.211 -15.734 1 44.88 127 SER B N 1
ATOM 4507 C CA . SER B 1 127 ? 1.833 16.562 -15.922 1 44.88 127 SER B CA 1
ATOM 4508 C C . SER B 1 127 ? 0.346 16.531 -16.266 1 44.88 127 SER B C 1
ATOM 4510 O O . SER B 1 127 ? -0.393 17.453 -15.891 1 44.88 127 SER B O 1
ATOM 4512 N N . ASP B 1 128 ? -0.067 15.648 -17.078 1 43.09 128 ASP B N 1
ATOM 4513 C CA . ASP B 1 128 ? -1.455 15.648 -17.516 1 43.09 128 ASP B CA 1
ATOM 4514 C C . ASP B 1 128 ? -2.35 14.875 -16.562 1 43.09 128 ASP B C 1
ATOM 4516 O O . ASP B 1 128 ? -3.486 15.273 -16.297 1 43.09 128 ASP B O 1
ATOM 4520 N N . LYS B 1 129 ? -1.774 13.805 -16.156 1 48.06 129 LYS B N 1
ATOM 4521 C CA . LYS B 1 129 ? -2.691 12.93 -15.438 1 48.06 129 LYS B CA 1
ATOM 4522 C C . LYS B 1 129 ? -2.408 12.953 -13.938 1 48.06 129 LYS B C 1
ATOM 4524 O O . LYS B 1 129 ? -3.193 12.43 -13.141 1 48.06 129 LYS B O 1
ATOM 4529 N N . GLY B 1 130 ? -1.578 13.852 -13.477 1 48.75 130 GLY B N 1
ATOM 4530 C CA . GLY B 1 130 ? -1.209 13.891 -12.07 1 48.75 130 GLY B CA 1
ATOM 4531 C C . GLY B 1 130 ? -0.65 12.578 -11.562 1 48.75 130 GLY B C 1
ATOM 4532 O O . GLY B 1 130 ? -0.281 11.703 -12.359 1 48.75 130 GLY B O 1
ATOM 4533 N N . CYS B 1 131 ? -0.401 12.469 -10.242 1 56.94 131 CYS B N 1
ATOM 4534 C CA . CYS B 1 131 ? 0.104 11.289 -9.547 1 56.94 131 CYS B CA 1
ATOM 4535 C C . CYS B 1 131 ? -0.968 10.203 -9.461 1 56.94 131 CYS B C 1
ATOM 4537 O O . CYS B 1 131 ? -2.115 10.492 -9.109 1 56.94 131 CYS B O 1
ATOM 4539 N N . LYS B 1 132 ? -0.744 9.125 -9.984 1 62.5 132 LYS B N 1
ATOM 4540 C CA . LYS B 1 132 ? -1.709 8.031 -9.953 1 62.5 132 LYS B CA 1
ATOM 4541 C C . LYS B 1 132 ? -1.702 7.324 -8.602 1 62.5 132 LYS B C 1
ATOM 4543 O O . LYS B 1 132 ? -2.512 6.426 -8.359 1 62.5 132 LYS B O 1
ATOM 4548 N N . ALA B 1 133 ? -0.794 7.867 -7.73 1 68.12 133 ALA B N 1
ATOM 4549 C CA . ALA B 1 133 ? -0.759 7.246 -6.406 1 68.12 133 ALA B CA 1
ATOM 4550 C C . ALA B 1 133 ? -1.486 8.109 -5.379 1 68.12 133 ALA B C 1
ATOM 4552 O O . ALA B 1 133 ? -1.733 9.289 -5.617 1 68.12 133 ALA B O 1
ATOM 4553 N N . TYR B 1 134 ? -1.896 7.473 -4.234 1 79.06 134 TYR B N 1
ATOM 4554 C CA . TYR B 1 134 ? -2.543 8.18 -3.133 1 79.06 134 TYR B CA 1
ATOM 4555 C C . TYR B 1 134 ? -1.575 9.148 -2.459 1 79.06 134 TYR B C 1
ATOM 4557 O O . TYR B 1 134 ? -0.403 8.82 -2.256 1 79.06 134 TYR B O 1
ATOM 4565 N N . PRO B 1 135 ? -2.135 10.312 -2.025 1 83.25 135 PRO B N 1
ATOM 4566 C CA . PRO B 1 135 ? -3.404 10.93 -2.422 1 83.25 135 PRO B CA 1
ATOM 4567 C C . PRO B 1 135 ? -3.377 11.469 -3.852 1 83.25 135 PRO B C 1
ATOM 4569 O O . PRO B 1 135 ? -2.303 11.609 -4.441 1 83.25 135 PRO B O 1
ATOM 4572 N N . GLN B 1 136 ? -4.605 11.648 -4.355 1 81.38 136 GLN B N 1
ATOM 4573 C CA . GLN B 1 136 ? -4.676 12.289 -5.664 1 81.38 136 GLN B CA 1
ATOM 4574 C C . GLN B 1 136 ? -4.152 13.719 -5.609 1 81.38 136 GLN B C 1
ATOM 4576 O O . GLN B 1 136 ? -4.516 14.484 -4.711 1 81.38 136 GLN B O 1
ATOM 4581 N N . LEU B 1 137 ? -3.195 14.047 -6.469 1 85.75 137 LEU B N 1
ATOM 4582 C CA . LEU B 1 137 ? -2.559 15.359 -6.48 1 85.75 137 LEU B CA 1
ATOM 4583 C C . LEU B 1 137 ? -2.979 16.156 -7.711 1 85.75 137 LEU B C 1
ATOM 4585 O O . LEU B 1 137 ? -3.383 15.578 -8.727 1 85.75 137 LEU B O 1
ATOM 4589 N N . PHE B 1 138 ? -2.877 17.469 -7.539 1 85.75 138 PHE B N 1
ATOM 4590 C CA . PHE B 1 138 ? -3.307 18.422 -8.562 1 85.75 138 PHE B CA 1
ATOM 4591 C C . PHE B 1 138 ? -2.293 19.547 -8.711 1 85.75 138 PHE B C 1
ATOM 4593 O O . PHE B 1 138 ? -1.494 19.797 -7.809 1 85.75 138 PHE B O 1
ATOM 4600 N N . PRO B 1 139 ? -2.322 20.172 -9.914 1 88.12 139 PRO B N 1
ATOM 4601 C CA . PRO B 1 139 ? -1.473 21.359 -10.008 1 88.12 139 PRO B CA 1
ATOM 4602 C C . PRO B 1 139 ? -1.771 22.391 -8.914 1 88.12 139 PRO B C 1
ATOM 4604 O O . PRO B 1 139 ? -2.936 22.688 -8.656 1 88.12 139 PRO B O 1
ATOM 4607 N N . SER B 1 140 ? -0.728 22.938 -8.32 1 93.06 140 SER B N 1
ATOM 4608 C CA . SER B 1 140 ? -0.889 23.891 -7.23 1 93.06 140 SER B CA 1
ATOM 4609 C C . SER B 1 140 ? -1.747 25.078 -7.652 1 93.06 140 SER B C 1
ATOM 4611 O O . SER B 1 140 ? -2.543 25.594 -6.863 1 93.06 140 SER B O 1
ATOM 4613 N N . VAL B 1 141 ? -1.623 25.453 -8.859 1 93.88 141 VAL B N 1
ATOM 4614 C CA . VAL B 1 141 ? -2.375 26.609 -9.344 1 93.88 141 VAL B CA 1
ATOM 4615 C C . VAL B 1 141 ? -3.871 26.312 -9.289 1 93.88 141 VAL B C 1
ATOM 4617 O O . VAL B 1 141 ? -4.68 27.203 -9.016 1 93.88 141 VAL B O 1
ATOM 4620 N N . ALA B 1 142 ? -4.27 25.094 -9.531 1 92.38 142 ALA B N 1
ATOM 4621 C CA . ALA B 1 142 ? -5.684 24.734 -9.453 1 92.38 142 ALA B CA 1
ATOM 4622 C C . ALA B 1 142 ? -6.215 24.922 -8.039 1 92.38 142 ALA B C 1
ATOM 4624 O O . ALA B 1 142 ? -7.344 25.375 -7.844 1 92.38 142 ALA B O 1
ATOM 4625 N N . LEU B 1 143 ? -5.422 24.547 -7.055 1 95.88 143 LEU B N 1
ATOM 4626 C CA . LEU B 1 143 ? -5.828 24.672 -5.656 1 95.88 143 LEU B CA 1
ATOM 4627 C C . LEU B 1 143 ? -5.926 26.125 -5.25 1 95.88 143 LEU B C 1
ATOM 4629 O O . LEU B 1 143 ? -6.961 26.562 -4.738 1 95.88 143 LEU B O 1
ATOM 4633 N N . PHE B 1 144 ? -4.902 26.906 -5.535 1 96.56 144 PHE B N 1
ATOM 4634 C CA . PHE B 1 144 ? -4.797 28.25 -5.012 1 96.56 144 PHE B CA 1
ATOM 4635 C C . PHE B 1 144 ? -5.66 29.219 -5.812 1 96.56 144 PHE B C 1
ATOM 4637 O O . PHE B 1 144 ? -6.051 30.281 -5.316 1 96.56 144 PHE B O 1
ATOM 4644 N N . ASP B 1 145 ? -5.949 28.875 -7 1 93.94 145 ASP B N 1
ATOM 4645 C CA . ASP B 1 145 ? -6.906 29.688 -7.75 1 93.94 145 ASP B CA 1
ATOM 4646 C C . ASP B 1 145 ? -8.336 29.391 -7.309 1 93.94 145 ASP B C 1
ATOM 4648 O O . ASP B 1 145 ? -9.203 30.281 -7.348 1 93.94 145 ASP B O 1
ATOM 4652 N N . ASN B 1 146 ? -8.57 28.141 -6.969 1 94.5 146 ASN B N 1
ATOM 4653 C CA . ASN B 1 146 ? -9.883 27.781 -6.457 1 94.5 146 ASN B CA 1
ATOM 4654 C C . ASN B 1 146 ? -10.148 28.391 -5.09 1 94.5 146 ASN B C 1
ATOM 4656 O O . ASN B 1 146 ? -11.297 28.688 -4.746 1 94.5 146 ASN B O 1
ATOM 4660 N N . TRP B 1 147 ? -9.094 28.547 -4.312 1 95.44 147 TRP B N 1
ATOM 4661 C CA . TRP B 1 147 ? -9.188 29.031 -2.936 1 95.44 147 TRP B CA 1
ATOM 4662 C C . TRP B 1 147 ? -7.969 29.859 -2.564 1 95.44 147 TRP B C 1
ATOM 4664 O O . TRP B 1 147 ? -6.973 29.344 -2.062 1 95.44 147 TRP B O 1
ATOM 4674 N N . LYS B 1 148 ? -8.117 31.125 -2.693 1 92.44 148 LYS B N 1
ATOM 4675 C CA . LYS B 1 148 ? -7.012 32.031 -2.359 1 92.44 148 LYS B CA 1
ATOM 4676 C C . LYS B 1 148 ? -6.727 32 -0.861 1 92.44 148 LYS B C 1
ATOM 4678 O O . LYS B 1 148 ? -7.652 31.969 -0.048 1 92.44 148 LYS B O 1
ATOM 4683 N N . PRO B 1 149 ? -5.461 32.094 -0.529 1 91.38 149 PRO B N 1
ATOM 4684 C CA . PRO B 1 149 ? -5.117 32.031 0.894 1 91.38 149 PRO B CA 1
ATOM 4685 C C . PRO B 1 149 ? -5.785 33.156 1.708 1 91.38 149 PRO B C 1
ATOM 4687 O O . PRO B 1 149 ? -6.121 32.938 2.877 1 91.38 149 PRO B O 1
ATOM 4690 N N . GLU B 1 150 ? -6.039 34.281 1.166 1 87 150 GLU B N 1
ATOM 4691 C CA . GLU B 1 150 ? -6.594 35.438 1.868 1 87 150 GLU B CA 1
ATOM 4692 C C . GLU B 1 150 ? -8.109 35.312 2.008 1 87 150 GLU B C 1
ATOM 4694 O O . GLU B 1 150 ? -8.727 36.031 2.789 1 87 150 GLU B O 1
ATOM 4699 N N . SER B 1 151 ? -8.703 34.375 1.262 1 87.12 151 SER B N 1
ATOM 4700 C CA . SER B 1 151 ? -10.156 34.219 1.309 1 87.12 151 SER B CA 1
ATOM 4701 C C . SER B 1 151 ? -10.57 33.312 2.463 1 87.12 151 SER B C 1
ATOM 4703 O O . SER B 1 151 ? -11.031 32.188 2.246 1 87.12 151 SER B O 1
ATOM 4705 N N . THR B 1 152 ? -10.578 33.812 3.645 1 87.94 152 THR B N 1
ATOM 4706 C CA . THR B 1 152 ? -10.836 33 4.82 1 87.94 152 THR B CA 1
ATOM 4707 C C . THR B 1 152 ? -12.328 32.969 5.141 1 87.94 152 THR B C 1
ATOM 4709 O O . THR B 1 152 ? -12.805 32.062 5.836 1 87.94 152 THR B O 1
ATOM 4712 N N . ALA B 1 153 ? -13.055 33.906 4.688 1 80.06 153 ALA B N 1
ATOM 4713 C CA . ALA B 1 153 ? -14.469 34.031 5.027 1 80.06 153 ALA B CA 1
ATOM 4714 C C . ALA B 1 153 ? -15.312 33.031 4.25 1 80.06 153 ALA B C 1
ATOM 4716 O O . ALA B 1 153 ? -16.391 32.625 4.703 1 80.06 153 ALA B O 1
ATOM 4717 N N . GLN B 1 154 ? -14.836 32.719 3.029 1 79.81 154 GLN B N 1
ATOM 4718 C CA . GLN B 1 154 ? -15.625 31.844 2.164 1 79.81 154 GLN B CA 1
ATOM 4719 C C . GLN B 1 154 ? -14.852 30.578 1.804 1 79.81 154 GLN B C 1
ATOM 4721 O O . GLN B 1 154 ? -13.789 30.656 1.182 1 79.81 154 GLN B O 1
ATOM 4726 N N . VAL B 1 155 ? -15.328 29.5 2.316 1 84.25 155 VAL B N 1
ATOM 4727 C CA . VAL B 1 155 ? -14.797 28.219 1.857 1 84.25 155 VAL B CA 1
ATOM 4728 C C . VAL B 1 155 ? -15.5 27.797 0.567 1 84.25 155 VAL B C 1
ATOM 4730 O O . VAL B 1 155 ? -16.734 27.781 0.498 1 84.25 155 VAL B O 1
ATOM 4733 N N . PRO B 1 156 ? -14.68 27.547 -0.388 1 90.81 156 PRO B N 1
ATOM 4734 C CA . PRO B 1 156 ? -15.328 27.109 -1.623 1 90.81 156 PRO B CA 1
ATOM 4735 C C . PRO B 1 156 ? -16.203 25.875 -1.413 1 90.81 156 PRO B C 1
ATOM 4737 O O . PRO B 1 156 ? -15.984 25.094 -0.481 1 90.81 156 PRO B O 1
ATOM 4740 N N . ALA B 1 157 ? -17.188 25.703 -2.252 1 87.44 157 ALA B N 1
ATOM 4741 C CA . ALA B 1 157 ? -18.125 24.594 -2.164 1 87.44 157 ALA B CA 1
ATOM 4742 C C . ALA B 1 157 ? -17.406 23.25 -2.266 1 87.44 157 ALA B C 1
ATOM 4744 O O . ALA B 1 157 ? -17.828 22.266 -1.656 1 87.44 157 ALA B O 1
ATOM 4745 N N . SER B 1 158 ? -16.391 23.281 -3.094 1 92.19 158 SER B N 1
ATOM 4746 C CA . SER B 1 158 ? -15.578 22.094 -3.258 1 92.19 158 SER B CA 1
ATOM 4747 C C . SER B 1 158 ? -14.094 22.422 -3.281 1 92.19 158 SER B C 1
ATOM 4749 O O . SER B 1 158 ? -13.695 23.453 -3.816 1 92.19 158 SER B O 1
ATOM 4751 N N . ILE B 1 159 ? -13.383 21.594 -2.658 1 95.19 159 ILE B N 1
ATOM 4752 C CA . ILE B 1 159 ? -11.938 21.781 -2.643 1 95.19 159 ILE B CA 1
ATOM 4753 C C . ILE B 1 159 ? -11.242 20.484 -3.068 1 95.19 159 ILE B C 1
ATOM 4755 O O . ILE B 1 159 ? -11.898 19.469 -3.285 1 95.19 159 ILE B O 1
ATOM 4759 N N . PHE B 1 160 ? -9.945 20.5 -3.244 1 93.06 160 PHE B N 1
ATOM 4760 C CA . PHE B 1 160 ? -9.156 19.375 -3.717 1 93.06 160 PHE B CA 1
ATOM 4761 C C . PHE B 1 160 ? -8.711 18.5 -2.551 1 93.06 160 PHE B C 1
ATOM 4763 O O . PHE B 1 160 ? -7.523 18.219 -2.395 1 93.06 160 PHE B O 1
ATOM 4770 N N . ASP B 1 161 ? -9.742 18.094 -1.785 1 94.94 161 ASP B N 1
ATOM 4771 C CA . ASP B 1 161 ? -9.508 17.203 -0.653 1 94.94 161 ASP B CA 1
ATOM 4772 C C . ASP B 1 161 ? -9.547 15.742 -1.088 1 94.94 161 ASP B C 1
ATOM 4774 O O . ASP B 1 161 ? -10.594 15.102 -1.033 1 94.94 161 ASP B O 1
ATOM 4778 N N . SER B 1 162 ? -8.328 15.219 -1.409 1 89.75 162 SER B N 1
ATOM 4779 C CA . SER B 1 162 ? -8.211 13.82 -1.804 1 89.75 162 SER B CA 1
ATOM 4780 C C . SER B 1 162 ? -7.652 12.969 -0.667 1 89.75 162 SER B C 1
ATOM 4782 O O . SER B 1 162 ? -7.207 11.836 -0.89 1 89.75 162 SER B O 1
ATOM 4784 N N . ILE B 1 163 ? -7.617 13.508 0.521 1 93.06 163 ILE B N 1
ATOM 4785 C CA . ILE B 1 163 ? -7.09 12.812 1.69 1 93.06 163 ILE B CA 1
ATOM 4786 C C . ILE B 1 163 ? -8.188 11.969 2.33 1 93.06 163 ILE B C 1
ATOM 4788 O O . ILE B 1 163 ? -9.32 12.43 2.486 1 93.06 163 ILE B O 1
ATOM 4792 N N . CYS B 1 164 ? -7.852 10.734 2.682 1 92.56 164 CYS B N 1
ATOM 4793 C CA . CYS B 1 164 ? -8.82 9.844 3.314 1 92.56 164 CYS B CA 1
ATOM 4794 C C . CYS B 1 164 ? -9.062 10.242 4.766 1 92.56 164 CYS B C 1
ATOM 4796 O O . CYS B 1 164 ? -8.133 10.617 5.477 1 92.56 164 CYS B O 1
ATOM 4798 N N . HIS B 1 165 ? -10.367 10.219 5.148 1 95.88 165 HIS B N 1
ATOM 4799 C CA . HIS B 1 165 ? -10.781 10.484 6.52 1 95.88 165 HIS B CA 1
ATOM 4800 C C . HIS B 1 165 ? -11.242 9.211 7.215 1 95.88 165 HIS B C 1
ATOM 4802 O O . HIS B 1 165 ? -12.148 8.523 6.727 1 95.88 165 HIS B O 1
ATOM 4808 N N . PHE B 1 166 ? -10.625 8.922 8.328 1 94.38 166 PHE B N 1
ATOM 4809 C CA . PHE B 1 166 ? -10.922 7.664 9.008 1 94.38 166 PHE B CA 1
ATOM 4810 C C . PHE B 1 166 ? -11.523 7.914 10.383 1 94.38 166 PHE B C 1
ATOM 4812 O O . PHE B 1 166 ? -10.969 8.68 11.18 1 94.38 166 PHE B O 1
ATOM 4819 N N . ASN B 1 167 ? -12.664 7.293 10.625 1 96 167 ASN B N 1
ATOM 4820 C CA . ASN B 1 167 ? -13.203 7.203 11.977 1 96 167 ASN B CA 1
ATOM 4821 C C . ASN B 1 167 ? -12.422 6.199 12.828 1 96 167 ASN B C 1
ATOM 4823 O O . ASN B 1 167 ? -12.68 4.996 12.758 1 96 167 ASN B O 1
ATOM 4827 N N . VAL B 1 168 ? -11.602 6.707 13.703 1 92.75 168 VAL B N 1
ATOM 4828 C CA . VAL B 1 168 ? -10.664 5.809 14.375 1 92.75 168 VAL B CA 1
ATOM 4829 C C . VAL B 1 168 ? -11.367 5.117 15.547 1 92.75 168 VAL B C 1
ATOM 4831 O O . VAL B 1 168 ? -10.773 4.281 16.234 1 92.75 168 VAL B O 1
ATOM 4834 N N . SER B 1 169 ? -12.641 5.449 15.781 1 90.06 169 SER B N 1
ATOM 4835 C CA . SER B 1 169 ? -13.445 4.695 16.734 1 90.06 169 SER B CA 1
ATOM 4836 C C . SER B 1 169 ? -14.102 3.484 16.078 1 90.06 169 SER B C 1
ATOM 4838 O O . SER B 1 169 ? -14.633 2.609 16.766 1 90.06 169 SER B O 1
ATOM 4840 N N . ASP B 1 170 ? -14.125 3.463 14.758 1 86.75 170 ASP B N 1
ATOM 4841 C CA . ASP B 1 170 ? -14.539 2.283 14 1 86.75 170 ASP B CA 1
ATOM 4842 C C . ASP B 1 170 ? -13.359 1.33 13.789 1 86.75 170 ASP B C 1
ATOM 4844 O O . ASP B 1 170 ? -12.32 1.724 13.25 1 86.75 170 ASP B O 1
ATOM 4848 N N . PRO B 1 171 ? -13.508 0.072 14.18 1 79.5 171 PRO B N 1
ATOM 4849 C CA . PRO B 1 171 ? -12.367 -0.851 14.117 1 79.5 171 PRO B CA 1
ATOM 4850 C C . PRO B 1 171 ? -11.812 -1.002 12.703 1 79.5 171 PRO B C 1
ATOM 4852 O O . PRO B 1 171 ? -10.602 -1.142 12.523 1 79.5 171 PRO B O 1
ATOM 4855 N N . TYR B 1 172 ? -12.672 -1.053 11.75 1 78.12 172 TYR B N 1
ATOM 4856 C CA . TYR B 1 172 ? -12.227 -1.189 10.367 1 78.12 172 TYR B CA 1
ATOM 4857 C C . TYR B 1 172 ? -11.422 0.03 9.93 1 78.12 172 TYR B C 1
ATOM 4859 O O . TYR B 1 172 ? -10.312 -0.103 9.406 1 78.12 172 TYR B O 1
ATOM 4867 N N . GLU B 1 173 ? -11.938 1.181 10.164 1 87.5 173 GLU B N 1
ATOM 4868 C CA . GLU B 1 173 ? -11.281 2.414 9.734 1 87.5 173 GLU B CA 1
ATOM 4869 C C . GLU B 1 173 ? -10.031 2.693 10.57 1 87.5 173 GLU B C 1
ATOM 4871 O O . GLU B 1 173 ? -9.055 3.24 10.07 1 87.5 173 GLU B O 1
ATOM 4876 N N . PHE B 1 174 ? -10.148 2.219 11.844 1 87.94 174 PHE B N 1
ATOM 4877 C CA . PHE B 1 174 ? -8.961 2.316 12.695 1 87.94 174 PHE B CA 1
ATOM 4878 C C . PHE B 1 174 ? -7.801 1.531 12.102 1 87.94 174 PHE B C 1
ATOM 4880 O O . PHE B 1 174 ? -6.668 2.012 12.078 1 87.94 174 PHE B O 1
ATOM 4887 N N . ARG B 1 175 ? -8.062 0.442 11.562 1 80.62 175 ARG B N 1
ATOM 4888 C CA . ARG B 1 175 ? -7.023 -0.381 10.945 1 80.62 175 ARG B CA 1
ATOM 4889 C C . ARG B 1 175 ? -6.5 0.261 9.664 1 80.62 175 ARG B C 1
ATOM 4891 O O . ARG B 1 175 ? -5.305 0.21 9.383 1 80.62 175 ARG B O 1
ATOM 4898 N N . LEU B 1 176 ? -7.363 0.807 8.914 1 83.19 176 LEU B N 1
ATOM 4899 C CA . LEU B 1 176 ? -6.938 1.527 7.719 1 83.19 176 LEU B CA 1
ATOM 4900 C C . LEU B 1 176 ? -5.996 2.67 8.078 1 83.19 176 LEU B C 1
ATOM 4902 O O . LEU B 1 176 ? -4.953 2.844 7.445 1 83.19 176 LEU B O 1
ATOM 4906 N N . ALA B 1 177 ? -6.355 3.361 9.125 1 88.38 177 ALA B N 1
ATOM 4907 C CA . ALA B 1 177 ? -5.504 4.465 9.562 1 88.38 177 ALA B CA 1
ATOM 4908 C C . ALA B 1 177 ? -4.109 3.969 9.93 1 88.38 177 ALA B C 1
ATOM 4910 O O . ALA B 1 177 ? -3.109 4.602 9.586 1 88.38 177 ALA B O 1
ATOM 4911 N N . GLN B 1 178 ? -4.066 2.908 10.57 1 83.19 178 GLN B N 1
ATOM 4912 C CA . GLN B 1 178 ? -2.783 2.338 10.961 1 83.19 178 GLN B CA 1
ATOM 4913 C C . GLN B 1 178 ? -1.955 1.953 9.742 1 83.19 178 GLN B C 1
ATOM 4915 O O . GLN B 1 178 ? -0.742 2.174 9.711 1 83.19 178 GLN B O 1
ATOM 4920 N N . MET B 1 179 ? -2.602 1.348 8.805 1 79.75 179 MET B N 1
ATOM 4921 C CA . MET B 1 179 ? -1.896 0.95 7.59 1 79.75 179 MET B CA 1
ATOM 4922 C C . MET B 1 179 ? -1.376 2.172 6.84 1 79.75 179 MET B C 1
ATOM 4924 O O . MET B 1 179 ? -0.236 2.178 6.367 1 79.75 179 MET B O 1
ATOM 4928 N N . PHE B 1 180 ? -2.195 3.172 6.699 1 84.5 180 PHE B N 1
ATOM 4929 C CA . PHE B 1 180 ? -1.782 4.398 6.023 1 84.5 180 PHE B CA 1
ATOM 4930 C C . PHE B 1 180 ? -0.594 5.031 6.738 1 84.5 180 PHE B C 1
ATOM 4932 O O . PHE B 1 180 ? 0.321 5.547 6.09 1 84.5 180 PHE B O 1
ATOM 4939 N N . ARG B 1 181 ? -0.629 5 8.008 1 85.56 181 ARG B N 1
ATOM 4940 C CA . ARG B 1 181 ? 0.493 5.52 8.781 1 85.56 181 ARG B CA 1
ATOM 4941 C C . ARG B 1 181 ? 1.772 4.75 8.477 1 85.56 181 ARG B C 1
ATOM 4943 O O . ARG B 1 181 ? 2.836 5.348 8.305 1 85.56 181 ARG B O 1
ATOM 4950 N N . GLU B 1 182 ? 1.691 3.459 8.422 1 78.06 182 GLU B N 1
ATOM 4951 C CA . GLU B 1 182 ? 2.852 2.617 8.148 1 78.06 182 GLU B CA 1
ATOM 4952 C C . GLU B 1 182 ? 3.361 2.836 6.723 1 78.06 182 GLU B C 1
ATOM 4954 O O . GLU B 1 182 ? 4.562 2.738 6.469 1 78.06 182 GLU B O 1
ATOM 4959 N N . MET B 1 183 ? 2.451 3.076 5.918 1 78.06 183 MET B N 1
ATOM 4960 C CA . MET B 1 183 ? 2.818 3.322 4.527 1 78.06 183 MET B CA 1
ATOM 4961 C C . MET B 1 183 ? 3.33 4.75 4.344 1 78.06 183 MET B C 1
ATOM 4963 O O . MET B 1 183 ? 3.742 5.129 3.246 1 78.06 183 MET B O 1
ATOM 4967 N N . GLU B 1 184 ? 3.227 5.566 5.336 1 82 184 GLU B N 1
ATOM 4968 C CA . GLU B 1 184 ? 3.746 6.93 5.379 1 82 184 GLU B CA 1
ATOM 4969 C C . GLU B 1 184 ? 3.045 7.82 4.359 1 82 184 GLU B C 1
ATOM 4971 O O . GLU B 1 184 ? 3.699 8.5 3.564 1 82 184 GLU B O 1
ATOM 4976 N N . VAL B 1 185 ? 1.71 7.723 4.383 1 86.25 185 VAL B N 1
ATOM 4977 C CA . VAL B 1 185 ? 0.884 8.617 3.576 1 86.25 185 VAL B CA 1
ATOM 4978 C C . VAL B 1 185 ? -0.096 9.367 4.477 1 86.25 185 VAL B C 1
ATOM 4980 O O . VAL B 1 185 ? -0.492 8.859 5.527 1 86.25 185 VAL B O 1
ATOM 4983 N N . PRO B 1 186 ? -0.499 10.531 4.059 1 93.62 186 PRO B N 1
ATOM 4984 C CA . PRO B 1 186 ? -1.344 11.352 4.93 1 93.62 186 PRO B CA 1
ATOM 4985 C C . PRO B 1 186 ? -2.768 10.812 5.047 1 93.62 186 PRO B C 1
ATOM 4987 O O . PRO B 1 186 ? -3.271 10.18 4.117 1 93.62 186 PRO B O 1
ATOM 4990 N N . PHE B 1 187 ? -3.406 11.062 6.16 1 95.5 187 PHE B N 1
ATOM 4991 C CA . PHE B 1 187 ? -4.828 10.812 6.387 1 95.5 187 PHE B CA 1
ATOM 4992 C C . PHE B 1 187 ? -5.363 11.719 7.492 1 95.5 187 PHE B C 1
ATOM 4994 O O . PHE B 1 187 ? -4.586 12.352 8.211 1 95.5 187 PHE B O 1
ATOM 5001 N N . VAL B 1 188 ? -6.648 11.852 7.551 1 98.19 188 VAL B N 1
ATOM 5002 C CA . VAL B 1 188 ? -7.312 12.562 8.641 1 98.19 188 VAL B CA 1
ATOM 5003 C C . VAL B 1 188 ? -8.047 11.562 9.539 1 98.19 188 VAL B C 1
ATOM 5005 O O . VAL B 1 188 ? -8.773 10.695 9.047 1 98.19 188 VAL B O 1
ATOM 5008 N N . ALA B 1 189 ? -7.762 11.648 10.805 1 97.81 189 ALA B N 1
ATOM 5009 C CA . ALA B 1 189 ? -8.484 10.852 11.797 1 97.81 189 ALA B CA 1
ATOM 5010 C C . ALA B 1 189 ? -9.523 11.703 12.523 1 97.81 189 ALA B C 1
ATOM 5012 O O . ALA B 1 189 ? -9.297 12.883 12.789 1 97.81 189 ALA B O 1
ATOM 5013 N N . TYR B 1 190 ? -10.68 11.086 12.82 1 97.56 190 TYR B N 1
ATOM 5014 C CA . TYR B 1 190 ? -11.695 11.789 13.609 1 97.56 190 TYR B CA 1
ATOM 5015 C C . TYR B 1 190 ? -12.406 10.82 14.547 1 97.56 190 TYR B C 1
ATOM 5017 O O . TYR B 1 190 ? -12.062 9.641 14.617 1 97.56 190 TYR B O 1
ATOM 5025 N N . ASP B 1 191 ? -13.25 11.344 15.398 1 97.12 191 ASP B N 1
ATOM 5026 C CA . ASP B 1 191 ? -14.008 10.633 16.438 1 97.12 191 ASP B CA 1
ATOM 5027 C C . ASP B 1 191 ? -13.094 10.156 17.562 1 97.12 191 ASP B C 1
ATOM 5029 O O . ASP B 1 191 ? -13.109 8.977 17.922 1 97.12 191 ASP B O 1
ATOM 5033 N N . ILE B 1 192 ? -12.242 11.047 17.953 1 96.88 192 ILE B N 1
ATOM 5034 C CA . ILE B 1 192 ? -11.406 10.875 19.141 1 96.88 192 ILE B CA 1
ATOM 5035 C C . ILE B 1 192 ? -12.078 11.516 20.344 1 96.88 192 ILE B C 1
ATOM 5037 O O . ILE B 1 192 ? -12.164 12.742 20.438 1 96.88 192 ILE B O 1
ATOM 5041 N N . PRO B 1 193 ? -12.477 10.742 21.281 1 95.06 193 PRO B N 1
ATOM 5042 C CA . PRO B 1 193 ? -13.336 11.258 22.359 1 95.06 193 PRO B CA 1
ATOM 5043 C C . PRO B 1 193 ? -12.711 12.438 23.094 1 95.06 193 PRO B C 1
ATOM 5045 O O . PRO B 1 193 ? -13.375 13.445 23.344 1 95.06 193 PRO B O 1
ATOM 5048 N N . GLU B 1 194 ? -11.5 12.352 23.5 1 95.44 194 GLU B N 1
ATOM 5049 C CA . GLU B 1 194 ? -10.867 13.43 24.266 1 95.44 194 GLU B CA 1
ATOM 5050 C C . GLU B 1 194 ? -10.742 14.695 23.422 1 95.44 194 GLU B C 1
ATOM 5052 O O . GLU B 1 194 ? -10.859 15.805 23.953 1 95.44 194 GLU B O 1
ATOM 5057 N N . LEU B 1 195 ? -10.461 14.539 22.125 1 97.38 195 LEU B N 1
ATOM 5058 C CA . LEU B 1 195 ? -10.352 15.703 21.25 1 97.38 195 LEU B CA 1
ATOM 5059 C C . LEU B 1 195 ? -11.711 16.375 21.078 1 97.38 195 LEU B C 1
ATOM 5061 O O . LEU B 1 195 ? -11.805 17.609 21.078 1 97.38 195 LEU B O 1
ATOM 5065 N N . THR B 1 196 ? -12.719 15.547 20.938 1 95.75 196 THR B N 1
ATOM 5066 C CA . THR B 1 196 ? -14.078 16.078 20.844 1 95.75 196 THR B CA 1
ATOM 5067 C C . THR B 1 196 ? -14.445 16.844 22.109 1 95.75 196 THR B C 1
ATOM 5069 O O . THR B 1 196 ? -15.031 17.938 22.016 1 95.75 196 THR B O 1
ATOM 5072 N N . SER B 1 197 ? -14.125 16.297 23.25 1 97.19 197 SER B N 1
ATOM 5073 C CA . SER B 1 197 ? -14.398 16.953 24.516 1 97.19 197 SER B CA 1
ATOM 5074 C C . SER B 1 197 ? -13.633 18.266 24.641 1 97.19 197 SER B C 1
ATOM 5076 O O . SER B 1 197 ? -14.18 19.266 25.109 1 97.19 197 SER B O 1
ATOM 5078 N N . ALA B 1 198 ? -12.398 18.234 24.25 1 97.69 198 ALA B N 1
ATOM 5079 C CA . ALA B 1 198 ? -11.578 19.438 24.312 1 97.69 198 ALA B CA 1
ATOM 5080 C C . ALA B 1 198 ? -12.125 20.531 23.391 1 97.69 198 ALA B C 1
ATOM 5082 O O . ALA B 1 198 ? -12.117 21.703 23.734 1 97.69 198 ALA B O 1
ATOM 5083 N N . ALA B 1 199 ? -12.57 20.109 22.25 1 96.44 199 ALA B N 1
ATOM 5084 C CA . ALA B 1 199 ? -13.117 21.047 21.266 1 96.44 199 ALA B CA 1
ATOM 5085 C C . ALA B 1 199 ? -14.32 21.797 21.844 1 96.44 199 ALA B C 1
ATOM 5087 O O . ALA B 1 199 ? -14.555 22.969 21.5 1 96.44 199 ALA B O 1
ATOM 5088 N N . GLU B 1 200 ? -15 21.188 22.719 1 95.69 200 GLU B N 1
ATOM 5089 C CA . GLU B 1 200 ? -16.156 21.828 23.359 1 95.69 200 GLU B CA 1
ATOM 5090 C C . GLU B 1 200 ? -15.727 22.672 24.547 1 95.69 200 GLU B C 1
ATOM 5092 O O . GLU B 1 200 ? -16.281 23.75 24.781 1 95.69 200 GLU B O 1
ATOM 5097 N N . ARG B 1 201 ? -14.766 22.266 25.25 1 96.62 201 ARG B N 1
ATOM 5098 C CA . ARG B 1 201 ? -14.406 22.844 26.547 1 96.62 201 ARG B CA 1
ATOM 5099 C C . ARG B 1 201 ? -13.5 24.047 26.375 1 96.62 201 ARG B C 1
ATOM 5101 O O . ARG B 1 201 ? -13.461 24.922 27.25 1 96.62 201 ARG B O 1
ATOM 5108 N N . TRP B 1 202 ? -12.68 24.125 25.391 1 97.75 202 TRP B N 1
ATOM 5109 C CA . TRP B 1 202 ? -11.609 25.109 25.297 1 97.75 202 TRP B CA 1
ATOM 5110 C C . TRP B 1 202 ? -12.148 26.453 24.844 1 97.75 202 TRP B C 1
ATOM 5112 O O . TRP B 1 202 ? -11.766 26.953 23.781 1 97.75 202 TRP B O 1
ATOM 5122 N N . THR B 1 203 ? -12.992 27.031 25.672 1 96.25 203 THR B N 1
ATOM 5123 C CA . THR B 1 203 ? -13.43 28.422 25.5 1 96.25 203 THR B CA 1
ATOM 5124 C C . THR B 1 203 ? -12.367 29.375 26.016 1 96.25 203 THR B C 1
ATOM 5126 O O . THR B 1 203 ? -11.422 28.969 26.688 1 96.25 203 THR B O 1
ATOM 5129 N N . ASP B 1 204 ? -12.555 30.609 25.625 1 95.75 204 ASP B N 1
ATOM 5130 C CA . ASP B 1 204 ? -11.609 31.609 26.125 1 95.75 204 ASP B CA 1
ATOM 5131 C C . ASP B 1 204 ? -11.672 31.703 27.641 1 95.75 204 ASP B C 1
ATOM 5133 O O . ASP B 1 204 ? -10.648 31.922 28.297 1 95.75 204 ASP B O 1
ATOM 5137 N N . GLU B 1 205 ? -12.836 31.594 28.172 1 96.19 205 GLU B N 1
ATOM 5138 C CA . GLU B 1 205 ? -13 31.625 29.625 1 96.19 205 GLU B CA 1
ATOM 5139 C C . GLU B 1 205 ? -12.281 30.453 30.297 1 96.19 205 GLU B C 1
ATOM 5141 O O . GLU B 1 205 ? -11.57 30.641 31.281 1 96.19 205 GLU B O 1
ATOM 5146 N N . TYR B 1 206 ? -12.469 29.328 29.734 1 97.5 206 TYR B N 1
ATOM 5147 C CA . TYR B 1 206 ? -11.836 28.125 30.266 1 97.5 206 TYR B CA 1
ATOM 5148 C C . TYR B 1 206 ? -10.32 28.234 30.219 1 97.5 206 TYR B C 1
ATOM 5150 O O . TYR B 1 206 ? -9.633 27.969 31.203 1 97.5 206 TYR B O 1
ATOM 5158 N N . LEU B 1 207 ? -9.805 28.656 29.078 1 97.06 207 LEU B N 1
ATOM 5159 C CA . LEU B 1 207 ? -8.359 28.703 28.891 1 97.06 207 LEU B CA 1
ATOM 5160 C C . LEU B 1 207 ? -7.734 29.812 29.734 1 97.06 207 LEU B C 1
ATOM 5162 O O . LEU B 1 207 ? -6.594 29.688 30.172 1 97.06 207 LEU B O 1
ATOM 5166 N N . THR B 1 208 ? -8.453 30.875 29.922 1 96.25 208 THR B N 1
ATOM 5167 C CA . THR B 1 208 ? -7.977 31.922 30.797 1 96.25 208 THR B CA 1
ATOM 5168 C C . THR B 1 208 ? -7.711 31.375 32.188 1 96.25 208 THR B C 1
ATOM 5170 O O . THR B 1 208 ? -6.695 31.703 32.812 1 96.25 208 THR B O 1
ATOM 5173 N N . GLU B 1 209 ? -8.602 30.609 32.656 1 95.88 209 GLU B N 1
ATOM 5174 C CA . GLU B 1 209 ? -8.445 30 33.969 1 95.88 209 GLU B CA 1
ATOM 5175 C C . GLU B 1 209 ? -7.316 28.984 34 1 95.88 209 GLU B C 1
ATOM 5177 O O . GLU B 1 209 ? -6.469 28.984 34.875 1 95.88 209 GLU B O 1
ATOM 5182 N N . LYS B 1 210 ? -7.281 28.125 33 1 96.38 210 LYS B N 1
ATOM 5183 C CA . LYS B 1 210 ? -6.391 26.969 33.031 1 96.38 210 LYS B CA 1
ATOM 5184 C C . LYS B 1 210 ? -4.949 27.391 32.719 1 96.38 210 LYS B C 1
ATOM 5186 O O . LYS B 1 210 ? -4.008 26.766 33.219 1 96.38 210 LYS B O 1
ATOM 5191 N N . LEU B 1 211 ? -4.723 28.469 31.953 1 96.44 211 LEU B N 1
ATOM 5192 C CA . LEU B 1 211 ? -3.383 28.906 31.578 1 96.44 211 LEU B CA 1
ATOM 5193 C C . LEU B 1 211 ? -2.861 29.938 32.562 1 96.44 211 LEU B C 1
ATOM 5195 O O . LEU B 1 211 ? -1.896 30.656 32.281 1 96.44 211 LEU B O 1
ATOM 5199 N N . ASN B 1 212 ? -3.418 30.016 33.75 1 93 212 ASN B N 1
ATOM 5200 C CA . ASN B 1 212 ? -3.053 31.031 34.719 1 93 212 ASN B CA 1
ATOM 5201 C C . ASN B 1 212 ? -3.16 32.438 34.125 1 93 212 ASN B C 1
ATOM 5203 O O . ASN B 1 212 ? -2.297 32.844 33.375 1 93 212 ASN B O 1
ATOM 5207 N N . PRO B 1 213 ? -4.051 33.188 34.562 1 93.25 213 PRO B N 1
ATOM 5208 C CA . PRO B 1 213 ? -4.352 34.469 33.938 1 93.25 213 PRO B CA 1
ATOM 5209 C C . PRO B 1 213 ? -3.215 35.469 34.094 1 93.25 213 PRO B C 1
ATOM 5211 O O . PRO B 1 213 ? -3.209 36.5 33.438 1 93.25 213 PRO B O 1
ATOM 5214 N N . THR B 1 214 ? -2.26 35.156 34.969 1 94.44 214 THR B N 1
ATOM 5215 C CA . THR B 1 214 ? -1.203 36.125 35.219 1 94.44 214 THR B CA 1
ATOM 5216 C C . THR B 1 214 ? 0.115 35.656 34.594 1 94.44 214 THR B C 1
ATOM 5218 O O . THR B 1 214 ? 1.104 36.375 34.594 1 94.44 214 THR B O 1
ATOM 5221 N N . ALA B 1 215 ? 0.14 34.469 34.094 1 94.5 215 ALA B N 1
ATOM 5222 C CA . ALA B 1 215 ? 1.361 33.969 33.469 1 94.5 215 ALA B CA 1
ATOM 5223 C C . ALA B 1 215 ? 1.534 34.5 32.062 1 94.5 215 ALA B C 1
ATOM 5225 O O . ALA B 1 215 ? 0.561 34.625 31.312 1 94.5 215 ALA B O 1
ATOM 5226 N N . SER B 1 216 ? 2.775 34.781 31.734 1 95 216 SER B N 1
ATOM 5227 C CA . SER B 1 216 ? 3.07 35.312 30.406 1 95 216 SER B CA 1
ATOM 5228 C C . SER B 1 216 ? 3.549 34.188 29.469 1 95 216 SER B C 1
ATOM 5230 O O . SER B 1 216 ? 4.293 33.312 29.891 1 95 216 SER B O 1
ATOM 5232 N N . TYR B 1 217 ? 3.115 34.281 28.297 1 96.44 217 TYR B N 1
ATOM 5233 C CA . TYR B 1 217 ? 3.502 33.344 27.25 1 96.44 217 TYR B CA 1
ATOM 5234 C C . TYR B 1 217 ? 4.051 34.094 26.031 1 96.44 217 TYR B C 1
ATOM 5236 O O . TYR B 1 217 ? 3.812 35.281 25.875 1 96.44 217 TYR B O 1
ATOM 5244 N N . LYS B 1 218 ? 4.773 33.375 25.25 1 96.06 218 LYS B N 1
ATOM 5245 C CA . LYS B 1 218 ? 5.348 33.969 24.031 1 96.06 218 LYS B CA 1
ATOM 5246 C C . LYS B 1 218 ? 4.312 34.031 22.922 1 96.06 218 LYS B C 1
ATOM 5248 O O . LYS B 1 218 ? 3.652 33.031 22.609 1 96.06 218 LYS B O 1
ATOM 5253 N N . VAL B 1 219 ? 4.168 35.188 22.312 1 97.81 219 VAL B N 1
ATOM 5254 C CA . VAL B 1 219 ? 3.281 35.406 21.172 1 97.81 219 VAL B CA 1
ATOM 5255 C C . VAL B 1 219 ? 4.078 36 20 1 97.81 219 VAL B C 1
ATOM 5257 O O . VAL B 1 219 ? 4.762 37 20.141 1 97.81 219 VAL B O 1
ATOM 5260 N N . HIS B 1 220 ? 4.02 35.344 18.906 1 97.56 220 HIS B N 1
ATOM 5261 C CA . HIS B 1 220 ? 4.617 35.875 17.688 1 97.56 220 HIS B CA 1
ATOM 5262 C C . HIS B 1 220 ? 3.705 36.906 17.031 1 97.56 220 HIS B C 1
ATOM 5264 O O . HIS B 1 220 ? 2.498 36.688 16.922 1 97.56 220 HIS B O 1
ATOM 5270 N N . VAL B 1 221 ? 4.277 38 16.641 1 97.69 221 VAL B N 1
ATOM 5271 C CA . VAL B 1 221 ? 3.512 39.125 16.094 1 97.69 221 VAL B CA 1
ATOM 5272 C C . VAL B 1 221 ? 4.121 39.531 14.75 1 97.69 221 VAL B C 1
ATOM 5274 O O . VAL B 1 221 ? 5.336 39.719 14.656 1 97.69 221 VAL B O 1
ATOM 5277 N N . ALA B 1 222 ? 3.314 39.656 13.797 1 96.44 222 ALA B N 1
ATOM 5278 C CA . ALA B 1 222 ? 3.738 40.125 12.484 1 96.44 222 ALA B CA 1
ATOM 5279 C C . ALA B 1 222 ? 2.799 41.219 11.961 1 96.44 222 ALA B C 1
ATOM 5281 O O . ALA B 1 222 ? 1.645 41.312 12.391 1 96.44 222 ALA B O 1
ATOM 5282 N N . ASN B 1 223 ? 3.309 42.031 11 1 94.19 223 ASN B N 1
ATOM 5283 C CA . ASN B 1 223 ? 2.527 43.125 10.445 1 94.19 223 ASN B CA 1
ATOM 5284 C C . ASN B 1 223 ? 1.736 42.688 9.219 1 94.19 223 ASN B C 1
ATOM 5286 O O . ASN B 1 223 ? 0.98 43.469 8.648 1 94.19 223 ASN B O 1
ATOM 5290 N N . ASP B 1 224 ? 1.903 41.469 8.852 1 92.19 224 ASP B N 1
ATOM 5291 C CA . ASP B 1 224 ? 1.117 40.844 7.781 1 92.19 224 ASP B CA 1
ATOM 5292 C C . ASP B 1 224 ? 0.698 39.438 8.156 1 92.19 224 ASP B C 1
ATOM 5294 O O . ASP B 1 224 ? 0.917 39 9.281 1 92.19 224 ASP B O 1
ATOM 5298 N N . SER B 1 225 ? 0.031 38.75 7.273 1 93.44 225 SER B N 1
ATOM 5299 C CA . SER B 1 225 ? -0.586 37.469 7.602 1 93.44 225 SER B CA 1
ATOM 5300 C C . SER B 1 225 ? 0.441 36.344 7.586 1 93.44 225 SER B C 1
ATOM 5302 O O . SER B 1 225 ? 0.148 35.219 8.008 1 93.44 225 SER B O 1
ATOM 5304 N N . HIS B 1 226 ? 1.631 36.594 7.125 1 94.69 226 HIS B N 1
ATOM 5305 C CA . HIS B 1 226 ? 2.59 35.5 6.848 1 94.69 226 HIS B CA 1
ATOM 5306 C C . HIS B 1 226 ? 3.502 35.281 8.047 1 94.69 226 HIS B C 1
ATOM 5308 O O . HIS B 1 226 ? 4.09 36.219 8.586 1 94.69 226 HIS B O 1
ATOM 5314 N N . PHE B 1 227 ? 3.602 34.125 8.453 1 95.25 227 PHE B N 1
ATOM 5315 C CA . PHE B 1 227 ? 4.523 33.688 9.492 1 95.25 227 PHE B CA 1
ATOM 5316 C C . PHE B 1 227 ? 5.484 32.625 8.961 1 95.25 227 PHE B C 1
ATOM 5318 O O . PHE B 1 227 ? 5.059 31.609 8.406 1 95.25 227 PHE B O 1
ATOM 5325 N N . MET B 1 228 ? 6.73 32.906 9.141 1 95.44 228 MET B N 1
ATOM 5326 C CA . MET B 1 228 ? 7.812 31.984 8.75 1 95.44 228 MET B CA 1
ATOM 5327 C C . MET B 1 228 ? 8.805 31.812 9.898 1 95.44 228 MET B C 1
ATOM 5329 O O . MET B 1 228 ? 9.398 32.781 10.367 1 95.44 228 MET B O 1
ATOM 5333 N N . TYR B 1 229 ? 8.852 30.562 10.266 1 94.56 229 TYR B N 1
ATOM 5334 C CA . TYR B 1 229 ? 9.828 30.281 11.312 1 94.56 229 TYR B CA 1
ATOM 5335 C C . TYR B 1 229 ? 11.234 30.672 10.875 1 94.56 229 TYR B C 1
ATOM 5337 O O . TYR B 1 229 ? 11.578 30.531 9.695 1 94.56 229 TYR B O 1
ATOM 5345 N N . TYR B 1 230 ? 12.008 31.156 11.836 1 95.38 230 TYR B N 1
ATOM 5346 C CA . TYR B 1 230 ? 13.398 31.516 11.539 1 95.38 230 TYR B CA 1
ATOM 5347 C C . TYR B 1 230 ? 14.305 31.219 12.727 1 95.38 230 TYR B C 1
ATOM 5349 O O . TYR B 1 230 ? 13.844 31.188 13.867 1 95.38 230 TYR B O 1
ATOM 5357 N N . LEU B 1 231 ? 15.508 30.922 12.398 1 94.25 231 LEU B N 1
ATOM 5358 C CA . LEU B 1 231 ? 16.578 30.75 13.367 1 94.25 231 LEU B CA 1
ATOM 5359 C C . LEU B 1 231 ? 17.625 31.859 13.211 1 94.25 231 LEU B C 1
ATOM 5361 O O . LEU B 1 231 ? 18.328 31.922 12.203 1 94.25 231 LEU B O 1
ATOM 5365 N N . LYS B 1 232 ? 17.734 32.562 14.258 1 92.81 232 LYS B N 1
ATOM 5366 C CA . LYS B 1 232 ? 18.641 33.719 14.211 1 92.81 232 LYS B CA 1
ATOM 5367 C C . LYS B 1 232 ? 20.078 33.281 13.961 1 92.81 232 LYS B C 1
ATOM 5369 O O . LYS B 1 232 ? 20.859 33.969 13.312 1 92.81 232 LYS B O 1
ATOM 5374 N N . SER B 1 233 ? 20.438 32.156 14.461 1 93.56 233 SER B N 1
ATOM 5375 C CA . SER B 1 233 ? 21.812 31.641 14.344 1 93.56 233 SER B CA 1
ATOM 5376 C C . SER B 1 233 ? 22.156 31.312 12.891 1 93.56 233 SER B C 1
ATOM 5378 O O . SER B 1 233 ? 23.328 31.203 12.539 1 93.56 233 SER B O 1
ATOM 5380 N N . LYS B 1 234 ? 21.188 31.203 12.031 1 95 234 LYS B N 1
ATOM 5381 C CA . LYS B 1 234 ? 21.422 30.844 10.641 1 95 234 LYS B CA 1
ATOM 5382 C C . LYS B 1 234 ? 21.141 32.031 9.711 1 95 234 LYS B C 1
ATOM 5384 O O . LYS B 1 234 ? 21.031 31.859 8.5 1 95 234 LYS B O 1
ATOM 5389 N N . GLN B 1 235 ? 20.984 33.125 10.297 1 94.69 235 GLN B N 1
ATOM 5390 C CA . GLN B 1 235 ? 20.625 34.344 9.547 1 94.69 23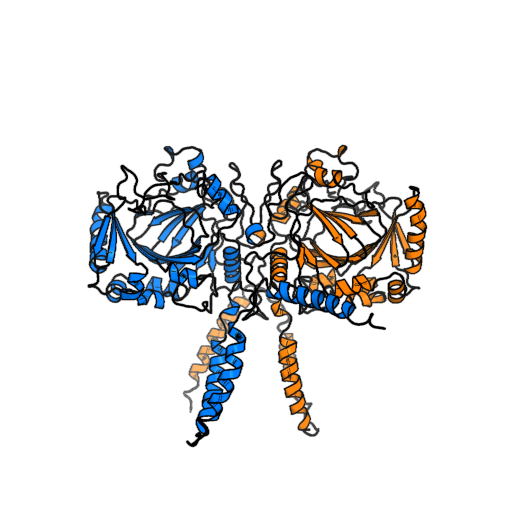5 GLN B CA 1
ATOM 5391 C C . GLN B 1 235 ? 21.75 34.75 8.594 1 94.69 235 GLN B C 1
ATOM 5393 O O . GLN B 1 235 ? 22.906 34.875 9 1 94.69 235 GLN B O 1
ATOM 5398 N N . LEU B 1 236 ? 21.422 34.938 7.395 1 94.75 236 LEU B N 1
ATOM 5399 C CA . LEU B 1 236 ? 22.344 35.469 6.402 1 94.75 236 LEU B CA 1
ATOM 5400 C C . LEU B 1 236 ? 22.281 37 6.363 1 94.75 236 LEU B C 1
ATOM 5402 O O . LEU B 1 236 ? 21.328 37.594 6.863 1 94.75 236 LEU B O 1
ATOM 5406 N N . THR B 1 237 ? 23.297 37.5 5.676 1 93.62 237 THR B N 1
ATOM 5407 C CA . THR B 1 237 ? 23.359 38.969 5.555 1 93.62 237 THR B CA 1
ATOM 5408 C C . THR B 1 237 ? 22.156 39.5 4.793 1 93.62 237 THR B C 1
ATOM 5410 O O . THR B 1 237 ? 21.828 39 3.715 1 93.62 237 THR B O 1
ATOM 5413 N N . GLY B 1 238 ? 21.516 40.469 5.492 1 93.44 238 GLY B N 1
ATOM 5414 C CA . GLY B 1 238 ? 20.391 41.125 4.816 1 93.44 238 GLY B CA 1
ATOM 5415 C C . GLY B 1 238 ? 19.047 40.531 5.191 1 93.44 238 GLY B C 1
ATOM 5416 O O . GLY B 1 238 ? 18.016 41.156 4.938 1 93.44 238 GLY B O 1
ATOM 5417 N N . GLU B 1 239 ? 18.969 39.406 5.852 1 94.06 239 GLU B N 1
ATOM 5418 C CA . GLU B 1 239 ? 17.719 38.781 6.254 1 94.06 239 GLU B CA 1
ATOM 5419 C C . GLU B 1 239 ? 17.125 39.469 7.48 1 94.06 239 GLU B C 1
ATOM 5421 O O . GLU B 1 239 ? 17.859 39.906 8.375 1 94.06 239 GLU B O 1
ATOM 5426 N N . LYS B 1 240 ? 15.859 39.625 7.379 1 93.12 240 LYS B N 1
ATOM 5427 C CA . LYS B 1 240 ? 15.156 40.219 8.508 1 93.12 240 LYS B CA 1
ATOM 5428 C C . LYS B 1 240 ? 14.258 39.188 9.188 1 93.12 240 LYS B C 1
ATOM 5430 O O . LYS B 1 240 ? 13.75 38.281 8.539 1 93.12 240 LYS B O 1
ATOM 5435 N N . ASP B 1 241 ? 14.062 39.5 10.445 1 94.5 241 ASP B N 1
ATOM 5436 C CA . ASP B 1 241 ? 13.156 38.625 11.18 1 94.5 241 ASP B CA 1
ATOM 5437 C C . ASP B 1 241 ? 11.75 38.656 10.586 1 94.5 241 ASP B C 1
ATOM 5439 O O . ASP B 1 241 ? 11.25 39.75 10.234 1 94.5 241 ASP B O 1
ATOM 5443 N N . THR B 1 242 ? 11.172 37.562 10.516 1 94.19 242 THR B N 1
ATOM 5444 C CA . THR B 1 242 ? 9.883 37.469 9.828 1 94.19 242 THR B CA 1
ATOM 5445 C C . THR B 1 242 ? 8.742 37.781 10.781 1 94.19 242 THR B C 1
ATOM 5447 O O . THR B 1 242 ? 7.613 38.031 10.344 1 94.19 242 THR B O 1
ATOM 5450 N N . TYR B 1 243 ? 8.961 37.781 12.062 1 95.94 243 TYR B N 1
ATOM 5451 C CA . TYR B 1 243 ? 8.031 38.188 13.109 1 95.94 243 TYR B CA 1
ATOM 5452 C C . TYR B 1 243 ? 8.773 38.625 14.367 1 95.94 243 TYR B C 1
ATOM 5454 O O . TYR B 1 243 ? 9.992 38.438 14.477 1 95.94 243 TYR B O 1
ATOM 5462 N N . GLU B 1 244 ? 8.07 39.219 15.227 1 96.5 244 GLU B N 1
ATOM 5463 C CA . GLU B 1 244 ? 8.609 39.562 16.531 1 96.5 244 GLU B CA 1
ATOM 5464 C C . GLU B 1 244 ? 7.957 38.75 17.641 1 96.5 244 GLU B C 1
ATOM 5466 O O . GLU B 1 244 ? 6.875 38.188 17.438 1 96.5 244 GLU B O 1
ATOM 5471 N N . SER B 1 245 ? 8.617 38.625 18.781 1 96.06 245 SER B N 1
ATOM 5472 C CA . SER B 1 245 ? 8.07 37.906 19.938 1 96.06 245 SER B CA 1
ATOM 5473 C C . SER B 1 245 ? 7.711 38.875 21.062 1 96.06 245 SER B C 1
ATOM 5475 O O . SER B 1 245 ? 8.508 39.75 21.422 1 96.06 245 SER B O 1
ATOM 5477 N N . ARG B 1 246 ? 6.531 38.75 21.484 1 97.25 246 ARG B N 1
ATOM 5478 C CA . ARG B 1 246 ? 6.059 39.5 22.641 1 97.25 246 ARG B CA 1
ATOM 5479 C C . ARG B 1 246 ? 5.52 38.594 23.719 1 97.25 246 ARG B C 1
ATOM 5481 O O . ARG B 1 246 ? 5.082 37.469 23.422 1 97.25 246 ARG B O 1
ATOM 5488 N N . TRP B 1 247 ? 5.652 39.031 24.922 1 96.94 247 TRP B N 1
ATOM 5489 C CA . TRP B 1 247 ? 5.105 38.25 26.031 1 96.94 247 TRP B CA 1
ATOM 5490 C C . TRP B 1 247 ? 3.752 38.812 26.453 1 96.94 247 TRP B C 1
ATOM 5492 O O . TRP B 1 247 ? 3.605 40.031 26.672 1 96.94 247 TRP B O 1
ATOM 5502 N N . MET B 1 248 ? 2.768 37.938 26.5 1 96.56 248 MET B N 1
ATOM 5503 C CA . MET B 1 248 ? 1.406 38.281 26.875 1 96.56 248 MET B CA 1
ATOM 5504 C C . MET B 1 248 ? 0.776 37.219 27.734 1 96.56 248 MET B C 1
ATOM 5506 O O . MET B 1 248 ? 1.125 36.031 27.609 1 96.56 248 MET B O 1
ATOM 5510 N N . THR B 1 249 ? -0.106 37.719 28.625 1 97 249 THR B N 1
ATOM 5511 C CA . THR B 1 249 ? -0.991 36.75 29.25 1 97 249 THR B CA 1
ATOM 5512 C C . THR B 1 249 ? -2.078 36.312 28.266 1 97 249 THR B C 1
ATOM 5514 O O . THR B 1 249 ? -2.326 36.969 27.266 1 97 249 THR B O 1
ATOM 5517 N N . TYR B 1 250 ? -2.691 35.156 28.562 1 97 250 TYR B N 1
ATOM 5518 C CA . TYR B 1 250 ? -3.732 34.688 27.672 1 97 250 TYR B CA 1
ATOM 5519 C C . TYR B 1 250 ? -4.887 35.688 27.578 1 97 250 TYR B C 1
ATOM 5521 O O . TYR B 1 250 ? -5.379 35.969 26.484 1 97 250 TYR B O 1
ATOM 5529 N N . PRO B 1 251 ? -5.371 36.25 28.719 1 96.94 251 PRO B N 1
ATOM 5530 C CA . PRO B 1 251 ? -6.43 37.25 28.609 1 96.94 251 PRO B CA 1
ATOM 5531 C C . PRO B 1 251 ? -6.016 38.469 27.766 1 96.94 251 PRO B C 1
ATOM 5533 O O . PRO B 1 251 ? -6.832 39 27.016 1 96.94 251 PRO B O 1
ATOM 5536 N N . GLU B 1 252 ? -4.777 38.875 27.953 1 97.31 252 GLU B N 1
ATOM 5537 C CA . GLU B 1 252 ? -4.285 39.969 27.125 1 97.31 252 GLU B CA 1
ATOM 5538 C C . GLU B 1 252 ? -4.32 39.594 25.641 1 97.31 252 GLU B C 1
ATOM 5540 O O . GLU B 1 252 ? -4.699 40.438 24.797 1 97.31 252 GLU B O 1
ATOM 5545 N N . PHE B 1 253 ? -3.885 38.469 25.312 1 97 253 PHE B N 1
ATOM 5546 C CA . PHE B 1 253 ? -3.9 37.969 23.953 1 97 253 PHE B CA 1
ATOM 5547 C C . PHE B 1 253 ? -5.3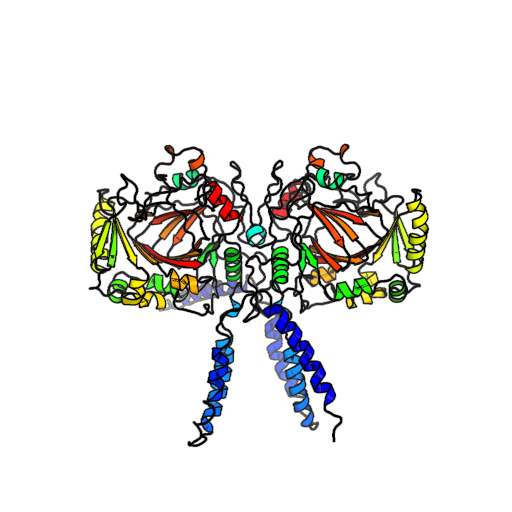12 38 23.375 1 97 253 PHE B C 1
ATOM 5549 O O . PHE B 1 253 ? -5.535 38.5 22.281 1 97 253 PHE B O 1
ATOM 5556 N N . VAL B 1 254 ? -6.285 37.406 24.125 1 95.94 254 VAL B N 1
ATOM 5557 C CA . VAL B 1 254 ? -7.676 37.344 23.703 1 95.94 254 VAL B CA 1
ATOM 5558 C C . VAL B 1 254 ? -8.211 38.75 23.453 1 95.94 254 VAL B C 1
ATOM 5560 O O . VAL B 1 254 ? -8.875 39 22.453 1 95.94 254 VAL B O 1
ATOM 5563 N N . LYS B 1 255 ? -7.906 39.594 24.375 1 95.5 255 LYS B N 1
ATOM 5564 C CA . LYS B 1 255 ? -8.344 40.969 24.234 1 95.5 255 LYS B CA 1
ATOM 5565 C C . LYS B 1 255 ? -7.75 41.625 22.984 1 95.5 255 LYS B C 1
ATOM 5567 O O . LYS B 1 255 ? -8.445 42.344 22.266 1 95.5 255 LYS B O 1
ATOM 5572 N N . THR B 1 256 ? -6.492 41.375 22.828 1 95.06 256 THR B N 1
ATOM 5573 C CA . THR B 1 256 ? -5.781 41.969 21.688 1 95.06 256 THR B CA 1
ATOM 5574 C C . THR B 1 256 ? -6.387 41.5 20.375 1 95.06 256 THR B C 1
ATOM 5576 O O . THR B 1 256 ? -6.648 42.312 19.484 1 95.06 256 THR B O 1
ATOM 5579 N N . ILE B 1 257 ? -6.613 40.219 20.203 1 93.25 257 ILE B N 1
ATOM 5580 C CA . ILE B 1 257 ? -7.121 39.688 18.953 1 93.25 257 ILE B CA 1
ATOM 5581 C C . ILE B 1 257 ? -8.547 40.188 18.719 1 93.25 257 ILE B C 1
ATOM 5583 O O . ILE B 1 257 ? -8.945 40.438 17.578 1 93.25 257 ILE B O 1
ATOM 5587 N N . ASN B 1 258 ? -9.328 40.281 19.734 1 91.12 258 ASN B N 1
ATOM 5588 C CA . ASN B 1 258 ? -10.68 40.812 19.609 1 91.12 258 ASN B CA 1
ATOM 5589 C C . ASN B 1 258 ? -10.672 42.281 19.172 1 91.12 258 ASN B C 1
ATOM 5591 O O . ASN B 1 258 ? -11.586 42.719 18.469 1 91.12 258 ASN B O 1
ATOM 5595 N N . GLY B 1 259 ? -9.695 42.938 19.625 1 90.81 259 GLY B N 1
ATOM 5596 C CA . GLY B 1 259 ? -9.578 44.344 19.266 1 90.81 259 GLY B CA 1
ATOM 5597 C C . GLY B 1 259 ? -9.211 44.531 17.797 1 90.81 259 GLY B C 1
ATOM 5598 O O . GLY B 1 259 ? -9.547 45.594 17.219 1 90.81 259 GLY B O 1
ATOM 5599 N N . VAL B 1 260 ? -8.516 43.625 17.297 1 91.5 260 VAL B N 1
ATOM 5600 C CA . VAL B 1 260 ? -8.039 43.719 15.922 1 91.5 260 VAL B CA 1
ATOM 5601 C C . VAL B 1 260 ? -9.164 43.375 14.953 1 91.5 260 VAL B C 1
ATOM 5603 O O . VAL B 1 260 ? -9.141 43.75 13.789 1 91.5 260 VAL B O 1
ATOM 5606 N N . LYS B 1 261 ? -10.18 42.688 15.383 1 87.12 261 LYS B N 1
ATOM 5607 C CA . LYS B 1 261 ? -11.266 42.188 14.539 1 87.12 261 LYS B CA 1
ATOM 5608 C C . LYS B 1 261 ? -11.938 43.344 13.789 1 87.12 261 LYS B C 1
ATOM 5610 O O . LYS B 1 261 ? -12.297 43.188 12.617 1 87.12 261 LYS B O 1
ATOM 5615 N N . SER B 1 262 ? -12.086 44.406 14.461 1 87.81 262 SER B N 1
ATOM 5616 C CA . SER B 1 262 ? -12.727 45.562 13.828 1 87.81 262 SER B CA 1
ATOM 5617 C C . SER B 1 262 ? -11.859 46.125 12.711 1 87.81 262 SER B C 1
ATOM 5619 O O . SER B 1 262 ? -12.375 46.562 11.68 1 87.81 262 SER B O 1
ATOM 5621 N N . LEU B 1 263 ? -10.594 46.156 12.961 1 90 263 LEU B N 1
ATOM 5622 C CA . LEU B 1 263 ? -9.68 46.594 11.922 1 90 263 LEU B CA 1
ATOM 5623 C C . LEU B 1 263 ? -9.695 45.656 10.719 1 90 263 LEU B C 1
ATOM 5625 O O . LEU B 1 263 ? -9.703 46.125 9.57 1 90 263 LEU B O 1
ATOM 5629 N N . GLU B 1 264 ? -9.711 44.406 10.961 1 84.69 264 GLU B N 1
ATOM 5630 C CA . GLU B 1 264 ? -9.766 43.406 9.922 1 84.69 264 GLU B CA 1
ATOM 5631 C C . GLU B 1 264 ? -11.023 43.531 9.062 1 84.69 264 GLU B C 1
ATOM 5633 O O . GLU B 1 264 ? -10.953 43.5 7.836 1 84.69 264 GLU B O 1
ATOM 5638 N N . GLU B 1 265 ? -12.148 43.719 9.695 1 83.06 265 GLU B N 1
ATOM 5639 C CA . GLU B 1 265 ? -13.43 43.875 9 1 83.06 265 GLU B CA 1
ATOM 5640 C C . GLU B 1 265 ? -13.453 45.125 8.141 1 83.06 265 GLU B C 1
ATOM 5642 O O . GLU B 1 265 ? -14.07 45.156 7.078 1 83.06 265 GLU B O 1
ATOM 5647 N N . ALA B 1 266 ? -12.734 46.062 8.594 1 88.94 266 ALA B N 1
ATOM 5648 C CA . ALA B 1 266 ? -12.688 47.344 7.871 1 88.94 266 ALA B CA 1
ATOM 5649 C C . ALA B 1 266 ? -11.625 47.312 6.781 1 88.94 266 ALA B C 1
ATOM 5651 O O . ALA B 1 266 ? -11.477 48.281 6.031 1 88.94 266 ALA B O 1
ATOM 5652 N N . GLY B 1 267 ? -10.891 46.281 6.727 1 83.5 267 GLY B N 1
ATOM 5653 C CA . GLY B 1 267 ? -9.836 46.188 5.734 1 83.5 267 GLY B CA 1
ATOM 5654 C C . GLY B 1 267 ? -8.641 47.062 6.031 1 83.5 267 GLY B C 1
ATOM 5655 O O . GLY B 1 267 ? -7.914 47.438 5.121 1 83.5 267 GLY B O 1
ATOM 5656 N N . LYS B 1 268 ? -8.453 47.406 7.293 1 90.38 268 LYS B N 1
ATOM 5657 C CA . LYS B 1 268 ? -7.328 48.25 7.711 1 90.38 268 LYS B CA 1
ATOM 5658 C C . LYS B 1 268 ? -6.137 47.406 8.133 1 90.38 268 LYS B C 1
ATOM 5660 O O . LYS B 1 268 ? -6.309 46.25 8.578 1 90.38 268 LYS B O 1
ATOM 5665 N N . PRO B 1 269 ? -4.957 48.031 7.926 1 91.94 269 PRO B N 1
ATOM 5666 C CA . PRO B 1 269 ? -3.773 47.281 8.375 1 91.94 269 PRO B CA 1
ATOM 5667 C C . PRO B 1 269 ? -3.812 46.969 9.867 1 91.94 269 PRO B C 1
ATOM 5669 O O . PRO B 1 269 ? -4.266 47.781 10.672 1 91.94 269 PRO B O 1
ATOM 5672 N N . HIS B 1 270 ? -3.41 45.844 10.18 1 93.88 270 HIS B N 1
ATOM 5673 C CA . HIS B 1 270 ? -3.346 45.406 11.57 1 93.88 270 HIS B CA 1
ATOM 5674 C C . HIS B 1 270 ? -2.268 44.344 11.766 1 93.88 270 HIS B C 1
ATOM 5676 O O . HIS B 1 270 ? -1.746 43.781 10.789 1 93.88 270 HIS B O 1
ATOM 5682 N N . GLU B 1 271 ? -1.948 44.094 13.016 1 95.44 271 GLU B N 1
ATOM 5683 C CA . GLU B 1 271 ? -0.995 43.031 13.383 1 95.44 271 GLU B CA 1
ATOM 5684 C C . GLU B 1 271 ? -1.682 41.688 13.508 1 95.44 271 GLU B C 1
ATOM 5686 O O . GLU B 1 271 ? -2.896 41.625 13.711 1 95.44 271 GLU B O 1
ATOM 5691 N N . TYR B 1 272 ? -0.911 40.656 13.281 1 96.12 272 TYR B N 1
ATOM 5692 C CA . TYR B 1 272 ? -1.35 39.281 13.461 1 96.12 272 TYR B CA 1
ATOM 5693 C C . TYR B 1 272 ? -0.647 38.656 14.656 1 96.12 272 TYR B C 1
ATOM 5695 O O . TYR B 1 272 ? 0.544 38.875 14.875 1 96.12 272 TYR B O 1
ATOM 5703 N N . TYR B 1 273 ? -1.431 37.906 15.445 1 96.94 273 TYR B N 1
ATOM 5704 C CA . TYR B 1 273 ? -0.935 37.375 16.703 1 96.94 273 TYR B CA 1
ATOM 5705 C C . TYR B 1 273 ? -1.04 35.844 16.703 1 96.94 273 TYR B C 1
ATOM 5707 O O . TYR B 1 273 ? -2.102 35.281 16.422 1 96.94 273 TYR B O 1
ATOM 5715 N N . TYR B 1 274 ? 0.042 35.219 16.969 1 97.31 274 TYR B N 1
ATOM 5716 C CA . TYR B 1 274 ? 0.165 33.75 16.984 1 97.31 274 TYR B CA 1
ATOM 5717 C C . TYR B 1 274 ? 0.754 33.281 18.297 1 97.31 274 TYR B C 1
ATOM 5719 O O . TYR B 1 274 ? 1.975 33.25 18.469 1 97.31 274 TYR B O 1
ATOM 5727 N N . PHE B 1 275 ? -0.136 32.812 19.188 1 97 275 PHE B N 1
ATOM 5728 C CA . PHE B 1 275 ? 0.196 32.375 20.531 1 97 275 PHE B CA 1
ATOM 5729 C C . PHE B 1 275 ? 0.725 30.938 20.516 1 97 275 PHE B C 1
ATOM 5731 O O . PHE B 1 275 ? 0.073 30.031 19.984 1 97 275 PHE B O 1
ATOM 5738 N N . MET B 1 276 ? 1.909 30.719 21.078 1 94.06 276 MET B N 1
ATOM 5739 C CA . MET B 1 276 ? 2.557 29.406 20.984 1 94.06 276 MET B CA 1
ATOM 5740 C C . MET B 1 276 ? 2.818 28.828 22.359 1 94.06 276 MET B C 1
ATOM 5742 O O . MET B 1 276 ? 3.326 29.516 23.25 1 94.06 276 MET B O 1
ATOM 5746 N N . LEU B 1 277 ? 2.463 27.625 22.547 1 95.12 277 LEU B N 1
ATOM 5747 C CA . LEU B 1 277 ? 2.828 26.828 23.719 1 95.12 277 LEU B CA 1
ATOM 5748 C C . LEU B 1 277 ? 3.828 25.75 23.344 1 95.12 277 LEU B C 1
ATOM 5750 O O . LEU B 1 277 ? 3.619 25.016 22.375 1 95.12 277 LEU B O 1
ATOM 5754 N N . LYS B 1 278 ? 4.93 25.672 24.062 1 92.44 278 LYS B N 1
ATOM 5755 C CA . LYS B 1 278 ? 5.969 24.688 23.828 1 92.44 278 LYS B CA 1
ATOM 5756 C C . LYS B 1 278 ? 6.203 23.812 25.062 1 92.44 278 LYS B C 1
ATOM 5758 O O . LYS B 1 278 ? 5.488 23.953 26.047 1 92.44 278 LYS B O 1
ATOM 5763 N N . LYS B 1 279 ? 7.176 22.953 24.922 1 87.5 279 LYS B N 1
ATOM 5764 C CA . LYS B 1 279 ? 7.441 21.906 25.906 1 87.5 279 LYS B CA 1
ATOM 5765 C C . LYS B 1 279 ? 7.535 22.5 27.312 1 87.5 279 LYS B C 1
ATOM 5767 O O . LYS B 1 279 ? 6.887 22.016 28.25 1 87.5 279 LYS B O 1
ATOM 5772 N N . ASN B 1 280 ? 8.289 23.594 27.484 1 87.25 280 ASN B N 1
ATOM 5773 C CA . ASN B 1 280 ? 8.484 24.188 28.812 1 87.25 280 ASN B CA 1
ATOM 5774 C C . ASN B 1 280 ? 7.191 24.797 29.344 1 87.25 280 ASN B C 1
ATOM 5776 O O . ASN B 1 280 ? 6.965 24.812 30.562 1 87.25 280 ASN B O 1
ATOM 5780 N N . ASP B 1 281 ? 6.363 25.266 28.5 1 92.75 281 ASP B N 1
ATOM 5781 C CA . ASP B 1 281 ? 5.074 25.812 28.922 1 92.75 281 ASP B CA 1
ATOM 5782 C C . ASP B 1 281 ? 4.164 24.719 29.469 1 92.75 281 ASP B C 1
ATOM 5784 O O . ASP B 1 281 ? 3.465 24.922 30.469 1 92.75 281 ASP B O 1
ATOM 5788 N N . PHE B 1 282 ? 4.207 23.609 28.844 1 90.5 282 PHE B N 1
ATOM 5789 C CA . PHE B 1 282 ? 3.371 22.484 29.266 1 90.5 282 PHE B CA 1
ATOM 5790 C C . PHE B 1 282 ? 3.779 21.984 30.656 1 90.5 282 PHE B C 1
ATOM 5792 O O . PHE B 1 282 ? 2.926 21.781 31.516 1 90.5 282 PHE B O 1
ATOM 5799 N N . SER B 1 283 ? 5.051 21.828 30.844 1 85.62 283 SER B N 1
ATOM 5800 C CA . SER B 1 283 ? 5.562 21.266 32.094 1 85.62 283 SER B CA 1
ATOM 5801 C C . SER B 1 283 ? 5.297 22.203 33.281 1 85.62 283 SER B C 1
ATOM 5803 O O . SER B 1 283 ? 5.039 21.75 34.375 1 85.62 283 SER B O 1
ATOM 5805 N N . ASN B 1 284 ? 5.219 23.5 33 1 85.94 284 ASN B N 1
ATOM 5806 C CA . ASN B 1 284 ? 5.18 24.453 34.125 1 85.94 284 ASN B CA 1
ATOM 5807 C C . ASN B 1 284 ? 3.779 25.031 34.312 1 85.94 284 ASN B C 1
ATOM 5809 O O . ASN B 1 284 ? 3.354 25.266 35.438 1 85.94 284 ASN B O 1
ATOM 5813 N N . ARG B 1 285 ? 3.125 25.25 33.219 1 89.56 285 ARG B N 1
ATOM 5814 C CA . ARG B 1 285 ? 1.965 26.125 33.375 1 89.56 285 ARG B CA 1
ATOM 5815 C C . ARG B 1 285 ? 0.762 25.562 32.625 1 89.56 285 ARG B C 1
ATOM 5817 O O . ARG B 1 285 ? -0.366 26.031 32.812 1 89.56 285 ARG B O 1
ATOM 5824 N N . ALA B 1 286 ? 0.97 24.625 31.781 1 94.31 286 ALA B N 1
ATOM 5825 C CA . ALA B 1 286 ? -0.123 24.172 30.922 1 94.31 286 ALA B CA 1
ATOM 5826 C C . ALA B 1 286 ? -0.192 22.656 30.875 1 94.31 286 ALA B C 1
ATOM 5828 O O . ALA B 1 286 ? -0.476 22.078 29.828 1 94.31 286 ALA B O 1
ATOM 5829 N N . SER B 1 287 ? 0.088 21.969 31.969 1 92.75 287 SER B N 1
ATOM 5830 C CA . SER B 1 287 ? 0.131 20.516 32 1 92.75 287 SER B CA 1
ATOM 5831 C C . SER B 1 287 ? -1.25 19.922 31.766 1 92.75 287 SER B C 1
ATOM 5833 O O . SER B 1 287 ? -1.368 18.75 31.406 1 92.75 287 SER B O 1
ATOM 5835 N N . PHE B 1 288 ? -2.299 20.719 32 1 95.5 288 PHE B N 1
ATOM 5836 C CA . PHE B 1 288 ? -3.666 20.25 31.828 1 95.5 288 PHE B CA 1
ATOM 5837 C C . PHE B 1 288 ? -3.895 19.781 30.391 1 95.5 288 PHE B C 1
ATOM 5839 O O . PHE B 1 288 ? -4.758 18.938 30.125 1 95.5 288 PHE B O 1
ATOM 5846 N N . ILE B 1 289 ? -3.158 20.312 29.469 1 96.38 289 ILE B N 1
ATOM 5847 C CA . ILE B 1 289 ? -3.314 19.969 28.062 1 96.38 289 ILE B CA 1
ATOM 5848 C C . ILE B 1 289 ? -2.973 18.484 27.844 1 96.38 289 ILE B C 1
ATOM 5850 O O . ILE B 1 289 ? -3.682 17.781 27.125 1 96.38 289 ILE B O 1
ATOM 5854 N N . TYR B 1 290 ? -1.913 18.062 28.484 1 94.62 290 TYR B N 1
ATOM 5855 C CA . TYR B 1 290 ? -1.557 16.641 28.422 1 94.62 290 TYR B CA 1
ATOM 5856 C C . TYR B 1 290 ? -2.672 15.773 28.984 1 94.62 290 TYR B C 1
ATOM 5858 O O . TYR B 1 290 ? -2.963 14.703 28.453 1 94.62 290 TYR B O 1
ATOM 5866 N N . ASP B 1 291 ? -3.346 16.234 30.031 1 94.19 291 ASP B N 1
ATOM 5867 C CA . ASP B 1 291 ? -4.414 15.477 30.672 1 94.19 291 ASP B CA 1
ATOM 5868 C C . ASP B 1 291 ? -5.66 15.422 29.797 1 94.19 291 ASP B C 1
ATOM 5870 O O . ASP B 1 291 ? -6.395 14.43 29.812 1 94.19 291 ASP B O 1
ATOM 5874 N N . GLU B 1 292 ? -5.828 16.438 29.078 1 95.75 292 GLU B N 1
ATOM 5875 C CA . GLU B 1 292 ? -7.051 16.531 28.281 1 95.75 292 GLU B CA 1
ATOM 5876 C C . GLU B 1 292 ? -6.863 15.906 26.906 1 95.75 292 GLU B C 1
ATOM 5878 O O . GLU B 1 292 ? -7.836 15.508 26.266 1 95.75 292 GLU B O 1
ATOM 5883 N N . LEU B 1 293 ? -5.672 15.914 26.391 1 96.25 293 LEU B N 1
ATOM 5884 C CA . LEU B 1 293 ? -5.336 15.266 25.141 1 96.25 293 LEU B CA 1
ATOM 5885 C C . LEU B 1 293 ? -4.43 14.062 25.359 1 96.25 293 LEU B C 1
ATOM 5887 O O . LEU B 1 293 ? -3.328 13.992 24.812 1 96.25 293 LEU B O 1
ATOM 5891 N N . GLN B 1 294 ? -4.949 13.102 26.016 1 93.69 294 GLN B N 1
ATOM 5892 C CA . GLN B 1 294 ? -4.16 11.969 26.484 1 93.69 294 GLN B CA 1
ATOM 5893 C C . GLN B 1 294 ? -3.59 11.172 25.312 1 93.69 294 GLN B C 1
ATOM 5895 O O . GLN B 1 294 ? -2.492 10.625 25.406 1 93.69 294 GLN B O 1
ATOM 5900 N N . PHE B 1 295 ? -4.285 11.133 24.234 1 92.62 295 PHE B N 1
ATOM 5901 C CA . PHE B 1 295 ? -3.857 10.336 23.094 1 92.62 295 PHE B CA 1
ATOM 5902 C C . PHE B 1 295 ? -2.594 10.914 22.469 1 92.62 295 PHE B C 1
ATOM 5904 O O . PHE B 1 295 ? -1.914 10.234 21.688 1 92.62 295 PHE B O 1
ATOM 5911 N N . LEU B 1 296 ? -2.273 12.172 22.859 1 93.5 296 LEU B N 1
ATOM 5912 C CA . LEU B 1 296 ? -1.08 12.844 22.359 1 93.5 296 LEU B CA 1
ATOM 5913 C C . LEU B 1 296 ? -0.093 13.117 23.484 1 93.5 296 LEU B C 1
ATOM 5915 O O . LEU B 1 296 ? 0.847 13.898 23.312 1 93.5 296 LEU B O 1
ATOM 5919 N N . ASP B 1 297 ? -0.247 12.555 24.609 1 93.19 297 ASP B N 1
ATOM 5920 C CA . ASP B 1 297 ? 0.592 12.852 25.766 1 93.19 297 ASP B CA 1
ATOM 5921 C C . ASP B 1 297 ? 1.967 12.203 25.641 1 93.19 297 ASP B C 1
ATOM 5923 O O . ASP B 1 297 ? 2.102 10.992 25.781 1 93.19 297 ASP B O 1
ATOM 5927 N N . PRO B 1 298 ? 2.988 13.031 25.391 1 91.12 298 PRO B N 1
ATOM 5928 C CA . PRO B 1 298 ? 4.32 12.469 25.172 1 91.12 298 PRO B CA 1
ATOM 5929 C C . PRO B 1 298 ? 4.973 11.961 26.453 1 91.12 298 PRO B C 1
ATOM 5931 O O . PRO B 1 298 ? 6.051 11.359 26.406 1 91.12 298 PRO B O 1
ATOM 5934 N N . ARG B 1 299 ? 4.395 12.18 27.625 1 89.62 299 ARG B N 1
ATOM 5935 C CA . ARG B 1 299 ? 4.953 11.734 28.906 1 89.62 299 ARG B CA 1
ATOM 5936 C C . ARG B 1 299 ? 4.734 10.234 29.094 1 89.62 299 ARG B C 1
ATOM 5938 O O . ARG B 1 299 ? 5.391 9.609 29.938 1 89.62 299 ARG B O 1
ATOM 5945 N N . ARG B 1 300 ? 3.881 9.734 28.234 1 82.88 300 ARG B N 1
ATOM 5946 C CA . ARG B 1 300 ? 3.52 8.328 28.422 1 82.88 300 ARG B CA 1
ATOM 5947 C C . ARG B 1 300 ? 4.57 7.414 27.797 1 82.88 300 ARG B C 1
ATOM 5949 O O . ARG B 1 300 ? 5.098 7.703 26.719 1 82.88 300 ARG B O 1
ATOM 5956 N N . THR B 1 301 ? 4.832 6.367 28.531 1 79.19 301 THR B N 1
ATOM 5957 C CA . THR B 1 301 ? 5.828 5.418 28.047 1 79.19 301 THR B CA 1
ATOM 5958 C C . THR B 1 301 ? 5.16 4.23 27.359 1 79.19 301 THR B C 1
ATOM 5960 O O . THR B 1 301 ? 5.789 3.529 26.578 1 79.19 301 THR B O 1
ATOM 5963 N N . GLU B 1 302 ? 3.932 4.102 27.781 1 75.88 302 GLU B N 1
ATOM 5964 C CA . GLU B 1 302 ? 3.178 3.021 27.156 1 75.88 302 GLU B CA 1
ATOM 5965 C C . GLU B 1 302 ? 2.252 3.553 26.062 1 75.88 302 GLU B C 1
ATOM 5967 O O . GLU B 1 302 ? 1.857 4.719 26.094 1 75.88 302 GLU B O 1
ATOM 5972 N N . HIS B 1 303 ? 1.946 2.725 25.156 1 77 303 HIS B N 1
ATOM 5973 C CA . HIS B 1 303 ? 1.026 3.115 24.094 1 77 303 HIS B CA 1
ATOM 5974 C C . HIS B 1 303 ? -0.403 3.227 24.609 1 77 303 HIS B C 1
ATOM 5976 O O . HIS B 1 303 ? -0.773 2.543 25.562 1 77 303 HIS B O 1
ATOM 5982 N N . ASP B 1 304 ? -1.156 4.121 23.984 1 82.81 304 ASP B N 1
ATOM 5983 C CA . ASP B 1 304 ? -2.576 4.273 24.297 1 82.81 304 ASP B CA 1
ATOM 5984 C C . ASP B 1 304 ? -3.328 2.963 24.078 1 82.81 304 ASP B C 1
ATOM 5986 O O . ASP B 1 304 ? -3.168 2.309 23.047 1 82.81 304 ASP B O 1
ATOM 5990 N N . PRO B 1 305 ? -4.066 2.551 25.047 1 75.75 305 PRO B N 1
ATOM 5991 C CA . PRO B 1 305 ? -4.746 1.261 24.922 1 75.75 305 PRO B CA 1
ATOM 5992 C C . PRO B 1 305 ? -5.793 1.256 23.812 1 75.75 305 PRO B C 1
ATOM 5994 O O . PRO B 1 305 ? -6.145 0.192 23.297 1 75.75 305 PRO B O 1
ATOM 5997 N N . ARG B 1 306 ? -6.332 2.391 23.516 1 80.88 306 ARG B N 1
ATOM 5998 C CA . ARG B 1 306 ? -7.375 2.465 22.5 1 80.88 306 ARG B CA 1
ATOM 5999 C C . ARG B 1 306 ? -6.777 2.549 21.109 1 80.88 306 ARG B C 1
ATOM 6001 O O . ARG B 1 306 ? -7.301 1.949 20.172 1 80.88 306 ARG B O 1
ATOM 6008 N N . PHE B 1 307 ? -5.629 3.324 20.984 1 85.81 307 PHE B N 1
ATOM 6009 C CA . PHE B 1 307 ? -5.164 3.682 19.656 1 85.81 307 PHE B CA 1
ATOM 6010 C C . PHE B 1 307 ? -3.789 3.082 19.391 1 85.81 307 PHE B C 1
ATOM 6012 O O . PHE B 1 307 ? -3.252 3.225 18.281 1 85.81 307 PHE B O 1
ATOM 6019 N N . GLY B 1 308 ? -3.25 2.428 20.438 1 80.12 308 GLY B N 1
ATOM 6020 C CA . GLY B 1 308 ? -1.92 1.868 20.266 1 80.12 308 GLY B CA 1
ATOM 6021 C C . GLY B 1 308 ? -0.87 2.914 19.953 1 80.12 308 GLY B C 1
ATOM 6022 O O . GLY B 1 308 ? -0.768 3.93 20.641 1 80.12 308 GLY B O 1
ATOM 6023 N N . ASP B 1 309 ? -0.136 2.689 18.875 1 80.38 309 ASP B N 1
ATOM 6024 C CA . ASP B 1 309 ? 0.948 3.596 18.516 1 80.38 309 ASP B CA 1
ATOM 6025 C C . ASP B 1 309 ? 0.529 4.523 17.375 1 80.38 309 ASP B C 1
ATOM 6027 O O . ASP B 1 309 ? 1.377 5.145 16.734 1 80.38 309 ASP B O 1
ATOM 6031 N N . LEU B 1 310 ? -0.792 4.566 17.109 1 86.75 310 LEU B N 1
ATOM 6032 C CA . LEU B 1 310 ? -1.256 5.348 15.961 1 86.75 310 LEU B CA 1
ATOM 6033 C C . LEU B 1 310 ? -0.777 6.793 16.062 1 86.75 310 LEU B C 1
ATOM 6035 O O . LEU B 1 310 ? -0.166 7.312 15.125 1 86.75 310 LEU B O 1
ATOM 6039 N N . PHE B 1 311 ? -0.971 7.359 17.234 1 91.5 311 PHE B N 1
ATOM 6040 C CA . PHE B 1 311 ? -0.722 8.789 17.359 1 91.5 311 PHE B CA 1
ATOM 6041 C C . PHE B 1 311 ? 0.678 9.047 17.906 1 91.5 311 PHE B C 1
ATOM 6043 O O . PHE B 1 311 ? 1.233 10.133 17.719 1 91.5 311 PHE B O 1
ATOM 6050 N N . ILE B 1 312 ? 1.217 8.125 18.656 1 89.62 312 ILE B N 1
ATOM 6051 C CA . ILE B 1 312 ? 2.584 8.195 19.156 1 89.62 312 ILE B CA 1
ATOM 6052 C C . ILE B 1 312 ? 3.348 6.934 18.75 1 89.62 312 ILE B C 1
ATOM 6054 O O . ILE B 1 312 ? 3.238 5.895 19.406 1 89.62 312 ILE B O 1
ATOM 6058 N N . ARG B 1 313 ? 4.09 7.105 17.766 1 80.25 313 ARG B N 1
ATOM 6059 C CA . ARG B 1 313 ? 4.82 5.957 17.219 1 80.25 313 ARG B CA 1
ATOM 6060 C C . ARG B 1 313 ? 6.02 5.613 18.109 1 80.25 313 ARG B C 1
ATOM 6062 O O . ARG B 1 313 ? 6.25 4.445 18.422 1 80.25 313 ARG B O 1
ATOM 6069 N N . ASP B 1 314 ? 6.824 6.59 18.406 1 81.25 314 ASP B N 1
ATOM 6070 C CA . ASP B 1 314 ? 8.023 6.477 19.234 1 81.25 314 ASP B CA 1
ATOM 6071 C C . ASP B 1 314 ? 7.926 7.375 20.469 1 81.25 314 ASP B C 1
ATOM 6073 O O . ASP B 1 314 ? 8.078 8.594 20.359 1 81.25 314 ASP B O 1
ATOM 6077 N N . ALA B 1 315 ? 7.801 6.754 21.547 1 83 315 ALA B N 1
ATOM 6078 C CA . ALA B 1 315 ? 7.598 7.496 22.797 1 83 315 ALA B CA 1
ATOM 6079 C C . ALA B 1 315 ? 8.836 8.32 23.156 1 83 315 ALA B C 1
ATOM 6081 O O . ALA B 1 315 ? 8.719 9.414 23.703 1 83 315 ALA B O 1
ATOM 6082 N N . THR B 1 316 ? 10 7.805 22.828 1 83.81 316 THR B N 1
ATOM 6083 C CA . THR B 1 316 ? 11.242 8.508 23.141 1 83.81 316 THR B CA 1
ATOM 6084 C C . THR B 1 316 ? 11.359 9.789 22.328 1 83.81 316 THR B C 1
ATOM 6086 O O . THR B 1 316 ? 11.672 10.852 22.859 1 83.81 316 THR B O 1
ATOM 6089 N N . VAL B 1 317 ? 11.031 9.68 21.094 1 84.75 317 VAL B N 1
ATOM 6090 C CA . VAL B 1 317 ? 11.102 10.844 20.219 1 84.75 317 VAL B CA 1
ATOM 6091 C C . VAL B 1 317 ? 10.016 11.852 20.609 1 84.75 317 VAL B C 1
ATOM 6093 O O . VAL B 1 317 ? 10.25 13.062 20.578 1 84.75 317 VAL B O 1
ATOM 6096 N N . ALA B 1 318 ? 8.844 11.312 20.906 1 87.88 318 ALA B N 1
ATOM 6097 C CA . ALA B 1 318 ? 7.746 12.188 21.328 1 87.88 318 ALA B CA 1
ATOM 6098 C C . ALA B 1 318 ? 8.125 13.008 22.547 1 87.88 318 ALA B C 1
ATOM 6100 O O . ALA B 1 318 ? 7.805 14.195 22.641 1 87.88 318 ALA B O 1
ATOM 6101 N N . LYS B 1 319 ? 8.773 12.359 23.438 1 87.62 319 LYS B N 1
ATOM 6102 C CA . LYS B 1 319 ? 9.188 13.031 24.656 1 87.62 319 LYS B CA 1
ATOM 6103 C C . LYS B 1 319 ? 10.258 14.086 24.375 1 87.62 319 LYS B C 1
ATOM 6105 O O . LYS B 1 319 ? 10.25 15.156 24.984 1 87.62 319 LYS B O 1
ATOM 6110 N N . GLU B 1 320 ? 11.125 13.797 23.516 1 86.44 320 GLU B N 1
ATOM 6111 C CA . GLU B 1 320 ? 12.219 14.703 23.188 1 86.44 320 GLU B CA 1
ATOM 6112 C C . GLU B 1 320 ? 11.703 15.93 22.422 1 86.44 320 GLU B C 1
ATOM 6114 O O . GLU B 1 320 ? 12.102 17.062 22.719 1 86.44 320 GLU B O 1
ATOM 6119 N N . ARG B 1 321 ? 10.875 15.758 21.469 1 84.25 321 ARG B N 1
ATOM 6120 C CA . ARG B 1 321 ? 10.414 16.844 20.609 1 84.25 321 ARG B CA 1
ATOM 6121 C C . ARG B 1 321 ? 9.234 17.578 21.234 1 84.25 321 ARG B C 1
ATOM 6123 O O . ARG B 1 321 ? 9.109 18.797 21.094 1 84.25 321 ARG B O 1
ATOM 6130 N N . GLY B 1 322 ? 8.352 16.797 21.875 1 84.88 322 GLY B N 1
ATOM 6131 C CA . GLY B 1 322 ? 7.242 17.359 22.625 1 84.88 322 GLY B CA 1
ATOM 6132 C C . GLY B 1 322 ? 6.09 17.812 21.75 1 84.88 322 GLY B C 1
ATOM 6133 O O . GLY B 1 322 ? 6.156 17.703 20.516 1 84.88 322 GLY B O 1
ATOM 6134 N N . MET B 1 323 ? 5.062 18.25 22.375 1 93.94 323 MET B N 1
ATOM 6135 C CA . MET B 1 323 ? 3.857 18.797 21.766 1 93.94 323 MET B CA 1
ATOM 6136 C C . MET B 1 323 ? 3.971 20.297 21.594 1 93.94 323 MET B C 1
ATOM 6138 O O . MET B 1 323 ? 4.699 20.969 22.328 1 93.94 323 MET B O 1
ATOM 6142 N N . ARG B 1 324 ? 3.395 20.828 20.578 1 95.44 324 ARG B N 1
ATOM 6143 C CA . ARG B 1 324 ? 3.25 22.266 20.359 1 95.44 324 ARG B CA 1
ATOM 6144 C C . ARG B 1 324 ? 1.791 22.625 20.109 1 95.44 324 ARG B C 1
ATOM 6146 O O . ARG B 1 324 ? 1.067 21.906 19.438 1 95.44 324 ARG B O 1
ATOM 6153 N N . CYS B 1 325 ? 1.396 23.656 20.75 1 97.19 325 CYS B N 1
ATOM 6154 C CA . CYS B 1 325 ? 0.069 24.188 20.469 1 97.19 325 CYS B CA 1
ATOM 6155 C C . CYS B 1 325 ? 0.157 25.625 19.969 1 97.19 325 CYS B C 1
ATOM 6157 O O . CYS B 1 325 ? 0.98 26.406 20.453 1 97.19 325 CYS B O 1
ATOM 6159 N N . ARG B 1 326 ? -0.628 25.891 19.016 1 97.06 326 ARG B N 1
ATOM 6160 C CA . ARG B 1 326 ? -0.693 27.234 18.438 1 97.06 326 ARG B CA 1
ATOM 6161 C C . ARG B 1 326 ? -2.119 27.766 18.469 1 97.06 326 ARG B C 1
ATOM 6163 O O . ARG B 1 326 ? -3.055 27.094 18.031 1 97.06 326 ARG B O 1
ATOM 6170 N N . LEU B 1 327 ? -2.252 28.859 19.062 1 95.88 327 LEU B N 1
ATOM 6171 C CA . LEU B 1 327 ? -3.496 29.625 19.078 1 95.88 327 LEU B CA 1
ATOM 6172 C C . LEU B 1 327 ? -3.363 30.891 18.234 1 95.88 327 LEU B C 1
ATOM 6174 O O . LEU B 1 327 ? -2.484 31.719 18.469 1 95.88 327 LEU B O 1
ATOM 6178 N N . GLY B 1 328 ? -4.215 31 17.234 1 91.38 328 GLY B N 1
ATOM 6179 C CA . GLY B 1 328 ? -3.967 32.125 16.359 1 91.38 328 GLY B CA 1
ATOM 6180 C C . GLY B 1 328 ? -5.234 32.719 15.766 1 91.38 328 GLY B C 1
ATOM 6181 O O . GLY B 1 328 ? -6.289 32.094 15.789 1 91.38 328 GLY B O 1
ATOM 6182 N N . MET B 1 329 ? -4.996 33.906 15.219 1 91.75 329 MET B N 1
ATOM 6183 C CA . MET B 1 329 ? -6.055 34.688 14.578 1 91.75 329 MET B CA 1
ATOM 6184 C C . MET B 1 329 ? -6.41 34.094 13.219 1 91.75 329 MET B C 1
ATOM 6186 O O . MET B 1 329 ? -5.605 33.375 12.609 1 91.75 329 MET B O 1
ATOM 6190 N N . ARG B 1 330 ? -7.637 34.406 12.82 1 92.44 330 ARG B N 1
ATOM 6191 C CA . ARG B 1 330 ? -8.016 34.156 11.43 1 92.44 330 ARG B CA 1
ATOM 6192 C C . ARG B 1 330 ? -7.078 34.875 10.469 1 92.44 330 ARG B C 1
ATOM 6194 O O . ARG B 1 330 ? -6.668 36 10.719 1 92.44 330 ARG B O 1
ATOM 6201 N N . GLY B 1 331 ? -6.73 34.188 9.453 1 93 331 GLY B N 1
ATOM 6202 C CA . GLY B 1 331 ? -5.984 34.812 8.391 1 93 331 GLY B CA 1
ATOM 6203 C C . GLY B 1 331 ? -4.5 34.531 8.43 1 93 331 GLY B C 1
ATOM 6204 O O . GLY B 1 331 ? -3.783 34.781 7.453 1 93 331 GLY B O 1
ATOM 6205 N N . ILE B 1 332 ? -4.027 34.062 9.508 1 95.56 332 ILE B N 1
ATOM 6206 C CA . ILE B 1 332 ? -2.613 33.719 9.625 1 95.56 332 ILE B CA 1
ATOM 6207 C C . ILE B 1 332 ? -2.25 32.656 8.586 1 95.56 332 ILE B C 1
ATOM 6209 O O . ILE B 1 332 ? -2.99 31.688 8.398 1 95.56 332 ILE B O 1
ATOM 6213 N N . ILE B 1 333 ? -1.191 32.875 7.918 1 96.31 333 ILE B N 1
ATOM 6214 C CA . ILE B 1 333 ? -0.61 31.938 6.977 1 96.31 333 ILE B CA 1
ATOM 6215 C C . ILE B 1 333 ? 0.76 31.484 7.477 1 96.31 333 ILE B C 1
ATOM 6217 O O . ILE B 1 333 ? 1.685 32.281 7.59 1 96.31 333 ILE B O 1
ATOM 6221 N N . ALA B 1 334 ? 0.871 30.266 7.914 1 96.44 334 ALA B N 1
ATOM 6222 C CA . ALA B 1 334 ? 2.205 29.688 8.055 1 96.44 334 ALA B CA 1
ATOM 6223 C C . ALA B 1 334 ? 2.773 29.281 6.699 1 96.44 334 ALA B C 1
ATOM 6225 O O . ALA B 1 334 ? 2.258 28.359 6.059 1 96.44 334 ALA B O 1
ATOM 6226 N N . ASP B 1 335 ? 3.801 29.906 6.297 1 96.25 335 ASP B N 1
ATOM 6227 C CA . ASP B 1 335 ? 4.344 29.703 4.957 1 96.25 335 ASP B CA 1
ATOM 6228 C C . ASP B 1 335 ? 4.805 28.266 4.762 1 96.25 335 ASP B C 1
ATOM 6230 O O . ASP B 1 335 ? 5.285 27.625 5.703 1 96.25 335 ASP B O 1
ATOM 6234 N N . GLY B 1 336 ? 4.609 27.781 3.549 1 97.69 336 GLY B N 1
ATOM 6235 C CA . GLY B 1 336 ? 4.891 26.391 3.221 1 97.69 336 GLY B CA 1
ATOM 6236 C C . GLY B 1 336 ? 6.289 25.953 3.615 1 97.69 336 GLY B C 1
ATOM 6237 O O . GLY B 1 336 ? 7.254 26.703 3.418 1 97.69 336 GLY B O 1
ATOM 6238 N N . HIS B 1 337 ? 6.438 24.797 4.117 1 98 337 HIS B N 1
ATOM 6239 C CA . HIS B 1 337 ? 7.723 24.25 4.547 1 98 337 HIS B CA 1
ATOM 6240 C C . HIS B 1 337 ? 7.648 22.734 4.719 1 98 337 HIS B C 1
ATOM 6242 O O . HIS B 1 337 ? 6.57 22.141 4.609 1 98 337 HIS B O 1
ATOM 6248 N N . ILE B 1 338 ? 8.734 22.125 4.883 1 95.81 338 ILE B N 1
ATOM 6249 C CA . ILE B 1 338 ? 8.82 20.703 5.191 1 95.81 338 ILE B CA 1
ATOM 6250 C C . ILE B 1 338 ? 9.383 20.5 6.598 1 95.81 338 ILE B C 1
ATOM 6252 O O . ILE B 1 338 ? 10.195 21.312 7.059 1 95.81 338 ILE B O 1
ATOM 6256 N N . ASP B 1 339 ? 8.867 19.516 7.277 1 93.12 339 ASP B N 1
ATOM 6257 C CA . ASP B 1 339 ? 9.367 19.109 8.586 1 93.12 339 ASP B CA 1
ATOM 6258 C C . ASP B 1 339 ? 9.805 17.656 8.594 1 93.12 339 ASP B C 1
ATOM 6260 O O . ASP B 1 339 ? 9.227 16.828 7.879 1 93.12 339 ASP B O 1
ATOM 6264 N N . GLY B 1 340 ? 10.781 17.281 9.391 1 88.5 340 GLY B N 1
ATOM 6265 C CA . GLY B 1 340 ? 11.328 15.938 9.422 1 88.5 340 GLY B CA 1
ATOM 6266 C C . GLY B 1 340 ? 10.5 14.977 10.258 1 88.5 340 GLY B C 1
ATOM 6267 O O . GLY B 1 340 ? 10.562 13.758 10.055 1 88.5 340 GLY B O 1
ATOM 6268 N N . GLY B 1 341 ? 9.734 15.414 11.141 1 87.31 341 GLY B N 1
ATOM 6269 C CA . GLY B 1 341 ? 9.055 14.531 12.07 1 87.31 341 GLY B CA 1
ATOM 6270 C C . GLY B 1 341 ? 7.727 14.008 11.547 1 87.31 341 GLY B C 1
ATOM 6271 O O . GLY B 1 341 ? 7.121 14.625 10.664 1 87.31 341 GLY B O 1
ATOM 6272 N N . LEU B 1 342 ? 7.316 12.742 12.078 1 89.69 342 LEU B N 1
ATOM 6273 C CA . LEU B 1 342 ? 5.953 12.266 11.898 1 89.69 342 LEU B CA 1
ATOM 6274 C C . LEU B 1 342 ? 4.965 13.133 12.68 1 89.69 342 LEU B C 1
ATOM 6276 O O . LEU B 1 342 ? 4.902 13.055 13.906 1 89.69 342 LEU B O 1
ATOM 6280 N N . ASN B 1 343 ? 4.16 13.875 11.922 1 95.12 343 ASN B N 1
ATOM 6281 C CA . ASN B 1 343 ? 3.373 14.945 12.531 1 95.12 343 ASN B CA 1
ATOM 6282 C C . ASN B 1 343 ? 1.9 14.562 12.641 1 95.12 343 ASN B C 1
ATOM 6284 O O . ASN B 1 343 ? 1.28 14.164 11.648 1 95.12 343 ASN B O 1
ATOM 6288 N N . HIS B 1 344 ? 1.399 14.539 13.852 1 96.88 344 HIS B N 1
ATOM 6289 C CA . HIS B 1 344 ? -0.038 14.477 14.086 1 96.88 344 HIS B CA 1
ATOM 6290 C C . HIS B 1 344 ? -0.586 15.828 14.523 1 96.88 344 HIS B C 1
ATOM 6292 O O . HIS B 1 344 ? -0.3 16.297 15.633 1 96.88 344 HIS B O 1
ATOM 6298 N N . ILE B 1 345 ? -1.383 16.438 13.656 1 98.25 345 ILE B N 1
ATOM 6299 C CA . ILE B 1 345 ? -1.903 17.797 13.875 1 98.25 345 ILE B CA 1
ATOM 6300 C C . ILE B 1 345 ? -3.367 17.719 14.297 1 98.25 345 ILE B C 1
ATOM 6302 O O . ILE B 1 345 ? -4.23 17.312 13.508 1 98.25 345 ILE B O 1
ATOM 6306 N N . SER B 1 346 ? -3.625 18.172 15.508 1 98.44 346 SER B N 1
ATOM 6307 C CA . SER B 1 346 ? -4.973 18.078 16.062 1 98.44 346 SER B CA 1
ATOM 6308 C C . SER B 1 346 ? -5.625 19.469 16.141 1 98.44 346 SER B C 1
ATOM 6310 O O . SER B 1 346 ? -5.062 20.391 16.734 1 98.44 346 SER B O 1
ATOM 6312 N N . MET B 1 347 ? -6.801 19.531 15.609 1 98.44 347 MET B N 1
ATOM 6313 C CA . MET B 1 347 ? -7.559 20.781 15.688 1 98.44 347 MET B CA 1
ATOM 6314 C C . MET B 1 347 ? -8.492 20.766 16.891 1 98.44 347 MET B C 1
ATOM 6316 O O . MET B 1 347 ? -9.398 19.938 16.969 1 98.44 347 MET B O 1
ATOM 6320 N N . ILE B 1 348 ? -8.297 21.703 17.781 1 98.38 348 ILE B N 1
ATOM 6321 C CA . ILE B 1 348 ? -9.141 21.797 18.969 1 98.38 348 ILE B CA 1
ATOM 6322 C C . ILE B 1 348 ? -10.266 22.812 18.719 1 98.38 348 ILE B C 1
ATOM 6324 O O . ILE B 1 348 ? -11.406 22.594 19.125 1 98.38 348 ILE B O 1
ATOM 6328 N N . ARG B 1 349 ? -9.945 23.875 18.094 1 97.88 349 ARG B N 1
ATOM 6329 C CA . ARG B 1 349 ? -10.891 24.938 17.766 1 97.88 349 ARG B CA 1
ATOM 6330 C C . ARG B 1 349 ? -10.641 25.484 16.375 1 97.88 349 ARG B C 1
ATOM 6332 O O . ARG B 1 349 ? -9.484 25.625 15.953 1 97.88 349 ARG B O 1
ATOM 6339 N N . GLY B 1 350 ? -11.773 25.766 15.703 1 96.62 350 GLY B N 1
ATOM 6340 C CA . GLY B 1 350 ? -11.672 26.422 14.406 1 96.62 350 GLY B CA 1
ATOM 6341 C C . GLY B 1 350 ? -11.273 25.469 13.289 1 96.62 350 GLY B C 1
ATOM 6342 O O . GLY B 1 350 ? -11.461 24.25 13.406 1 96.62 350 GLY B O 1
ATOM 6343 N N . THR B 1 351 ? -10.875 26.062 12.125 1 96.62 351 THR B N 1
ATOM 6344 C CA . THR B 1 351 ? -10.516 25.328 10.914 1 96.62 351 THR B CA 1
ATOM 6345 C C . THR B 1 351 ? -9.25 25.906 10.289 1 96.62 351 THR B C 1
ATOM 6347 O O . THR B 1 351 ? -9.062 27.125 10.258 1 96.62 351 THR B O 1
ATOM 6350 N N . LYS B 1 352 ? -8.352 25.062 9.906 1 97.62 352 LYS B N 1
ATOM 6351 C CA . LYS B 1 352 ? -7.18 25.438 9.117 1 97.62 352 LYS B CA 1
ATOM 6352 C C . LYS B 1 352 ? -7.129 24.672 7.801 1 97.62 352 LYS B C 1
ATOM 6354 O O . LYS B 1 352 ? -7.473 23.484 7.754 1 97.62 352 LYS B O 1
ATOM 6359 N N . ARG B 1 353 ? -6.762 25.406 6.793 1 98.06 353 ARG B N 1
ATOM 6360 C CA . ARG B 1 353 ? -6.484 24.781 5.496 1 98.06 353 ARG B CA 1
ATOM 6361 C C . ARG B 1 353 ? -5.035 24.328 5.414 1 98.06 353 ARG B C 1
ATOM 6363 O O . ARG B 1 353 ? -4.113 25.094 5.703 1 98.06 353 ARG B O 1
ATOM 6370 N N . TYR B 1 354 ? -4.848 23.078 5.066 1 98.38 354 TYR B N 1
ATOM 6371 C CA . TYR B 1 354 ? -3.525 22.531 4.789 1 98.38 354 TYR B CA 1
ATOM 6372 C C . TYR B 1 354 ? -3.379 22.188 3.312 1 98.38 354 TYR B C 1
ATOM 6374 O O . TYR B 1 354 ? -4.109 21.344 2.795 1 98.38 354 TYR B O 1
ATOM 6382 N N . VAL B 1 355 ? -2.525 22.828 2.639 1 98.06 355 VAL B N 1
ATOM 6383 C CA . VAL B 1 355 ? -2.078 22.391 1.32 1 98.06 355 VAL B CA 1
ATOM 6384 C C . VAL B 1 355 ? -0.804 21.562 1.455 1 98.06 355 VAL B C 1
ATOM 6386 O O . VAL B 1 355 ? 0.187 22.031 2.025 1 98.06 355 VAL B O 1
ATOM 6389 N N . ILE B 1 356 ? -0.853 20.359 0.912 1 97 356 ILE B N 1
ATOM 6390 C CA . ILE B 1 356 ? 0.241 19.438 1.201 1 97 356 ILE B CA 1
ATOM 6391 C C . ILE B 1 356 ? 0.809 18.875 -0.104 1 97 356 ILE B C 1
ATOM 6393 O O . ILE B 1 356 ? 0.122 18.859 -1.128 1 97 356 ILE B O 1
ATOM 6397 N N . ALA B 1 357 ? 2.057 18.453 -0.054 1 92.69 357 ALA B N 1
ATOM 6398 C CA . ALA B 1 357 ? 2.746 17.828 -1.178 1 92.69 357 ALA B CA 1
ATOM 6399 C C . ALA B 1 357 ? 3.773 16.797 -0.69 1 92.69 357 ALA B C 1
ATOM 6401 O O . ALA B 1 357 ? 4.422 17.016 0.339 1 92.69 357 ALA B O 1
ATOM 6402 N N . PRO B 1 358 ? 3.951 15.719 -1.421 1 88.81 358 PRO B N 1
ATOM 6403 C CA . PRO B 1 358 ? 4.91 14.688 -1.006 1 88.81 358 PRO B CA 1
ATOM 6404 C C . PRO B 1 358 ? 6.359 15.125 -1.201 1 88.81 358 PRO B C 1
ATOM 6406 O O . PRO B 1 358 ? 6.633 16.078 -1.939 1 88.81 358 PRO B O 1
ATOM 6409 N N . PRO B 1 359 ? 7.289 14.438 -0.546 1 87.94 359 PRO B N 1
ATOM 6410 C CA . PRO B 1 359 ? 8.711 14.766 -0.683 1 87.94 359 PRO B CA 1
ATOM 6411 C C . PRO B 1 359 ? 9.195 14.68 -2.127 1 87.94 359 PRO B C 1
ATOM 6413 O O . PRO B 1 359 ? 10.117 15.414 -2.516 1 87.94 359 PRO B O 1
ATOM 6416 N N . SER B 1 360 ? 8.562 13.859 -2.932 1 81.25 360 SER B N 1
ATOM 6417 C CA . SER B 1 360 ? 8.992 13.703 -4.32 1 81.25 360 SER B CA 1
ATOM 6418 C C . SER B 1 360 ? 8.758 14.984 -5.117 1 81.25 360 SER B C 1
ATOM 6420 O O . SER B 1 360 ? 9.344 15.172 -6.188 1 81.25 360 SER B O 1
ATOM 6422 N N . ALA B 1 361 ? 7.945 15.93 -4.586 1 86.12 361 ALA B N 1
ATOM 6423 C CA . ALA B 1 361 ? 7.613 17.156 -5.289 1 86.12 361 ALA B CA 1
ATOM 6424 C C . ALA B 1 361 ? 8.531 18.312 -4.852 1 86.12 361 ALA B C 1
ATOM 6426 O O . ALA B 1 361 ? 8.359 19.453 -5.289 1 86.12 361 ALA B O 1
ATOM 6427 N N . CYS B 1 362 ? 9.508 18.078 -4.117 1 88.88 362 CYS B N 1
ATOM 6428 C CA . CYS B 1 362 ? 10.266 19.125 -3.438 1 88.88 362 CYS B CA 1
ATOM 6429 C C . CYS B 1 362 ? 10.953 20.031 -4.441 1 88.88 362 CYS B C 1
ATOM 6431 O O . CYS B 1 362 ? 11.164 21.219 -4.168 1 88.88 362 CYS B O 1
ATOM 6433 N N . LYS B 1 363 ? 11.195 19.594 -5.656 1 88.88 363 LYS B N 1
ATOM 6434 C CA . LYS B 1 363 ? 11.953 20.359 -6.641 1 88.88 363 LYS B CA 1
ATOM 6435 C C . LYS B 1 363 ? 11.156 21.562 -7.137 1 88.88 363 LYS B C 1
ATOM 6437 O O . LYS B 1 363 ? 11.734 22.562 -7.562 1 88.88 363 LYS B O 1
ATOM 6442 N N . CYS B 1 364 ? 9.898 21.469 -7.004 1 92.44 364 CYS B N 1
ATOM 6443 C CA . CYS B 1 364 ? 9.086 22.516 -7.609 1 92.44 364 CYS B CA 1
ATOM 6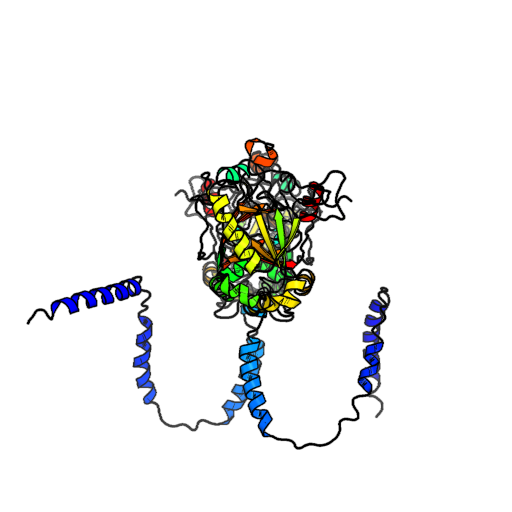444 C C . CYS B 1 364 ? 8.383 23.344 -6.543 1 92.44 364 CYS B C 1
ATOM 6446 O O . CYS B 1 364 ? 7.402 24.031 -6.832 1 92.44 364 CYS B O 1
ATOM 6448 N N . LEU B 1 365 ? 8.844 23.312 -5.289 1 95.44 365 LEU B N 1
ATOM 6449 C CA . LEU B 1 365 ? 8.141 23.969 -4.195 1 95.44 365 LEU B CA 1
ATOM 6450 C C . LEU B 1 365 ? 8.859 25.25 -3.768 1 95.44 365 LEU B C 1
ATOM 6452 O O . LEU B 1 365 ? 8.398 25.969 -2.877 1 95.44 365 LEU B O 1
ATOM 6456 N N . GLY B 1 366 ? 9.984 25.547 -4.371 1 96.62 366 GLY B N 1
ATOM 6457 C CA . GLY B 1 366 ? 10.711 26.781 -4.074 1 96.62 366 GLY B CA 1
ATOM 6458 C C . GLY B 1 366 ? 11.281 26.812 -2.668 1 96.62 366 GLY B C 1
ATOM 6459 O O . GLY B 1 366 ? 11.281 27.859 -2.018 1 96.62 366 GLY B O 1
ATOM 6460 N N . LEU B 1 367 ? 11.75 25.734 -2.176 1 97.19 367 LEU B N 1
ATOM 6461 C CA . LEU B 1 367 ? 12.258 25.625 -0.811 1 97.19 367 LEU B CA 1
ATOM 6462 C C . LEU B 1 367 ? 13.641 26.25 -0.699 1 97.19 367 LEU B C 1
ATOM 6464 O O . LEU B 1 367 ? 14.523 25.953 -1.508 1 97.19 367 LEU B O 1
ATOM 6468 N N . MET B 1 368 ? 13.781 27.047 0.32 1 96.69 368 MET B N 1
ATOM 6469 C CA . MET B 1 368 ? 15.094 27.641 0.587 1 96.69 368 MET B CA 1
ATOM 6470 C C . MET B 1 368 ? 16.047 26.609 1.179 1 96.69 368 MET B C 1
ATOM 6472 O O . MET B 1 368 ? 15.688 25.891 2.104 1 96.69 368 MET B O 1
ATOM 6476 N N . LEU B 1 369 ? 17.234 26.625 0.728 1 95.44 369 LEU B N 1
ATOM 6477 C CA . LEU B 1 369 ? 18.203 25.625 1.146 1 95.44 369 LEU B CA 1
ATOM 6478 C C . LEU B 1 369 ? 19.062 26.156 2.295 1 95.44 369 LEU B C 1
ATOM 6480 O O . LEU B 1 369 ? 19.703 25.359 2.998 1 95.44 369 LEU B O 1
ATOM 6484 N N . GLN B 1 370 ? 19.109 27.484 2.42 1 94.25 370 GLN B N 1
ATOM 6485 C CA . GLN B 1 370 ? 19.922 28.125 3.447 1 94.25 370 GLN B CA 1
ATOM 6486 C C . GLN B 1 370 ? 19.234 29.375 4 1 94.25 370 GLN B C 1
ATOM 6488 O O . GLN B 1 370 ? 18.172 29.766 3.512 1 94.25 370 GLN B O 1
ATOM 6493 N N . GLY B 1 371 ? 19.844 29.859 5.148 1 95.75 371 GLY B N 1
ATOM 6494 C CA . GLY B 1 371 ? 19.312 31.062 5.777 1 95.75 371 GLY B CA 1
ATOM 6495 C C . GLY B 1 371 ? 18.453 30.766 6.992 1 95.75 371 GLY B C 1
ATOM 6496 O O . GLY B 1 371 ? 18.266 29.609 7.359 1 95.75 371 GLY B O 1
ATOM 6497 N N . GLN B 1 372 ? 17.891 31.859 7.551 1 95.94 372 GLN B N 1
ATOM 6498 C CA . GLN B 1 372 ? 17.219 31.734 8.836 1 95.94 372 GLN B CA 1
ATOM 6499 C C . GLN B 1 372 ? 15.891 31 8.695 1 95.94 372 GLN B C 1
ATOM 6501 O O . GLN B 1 372 ? 15.383 30.422 9.664 1 95.94 372 GLN B O 1
ATOM 6506 N N . SER B 1 373 ? 15.391 30.984 7.465 1 96.75 373 SER B N 1
ATOM 6507 C CA . SER B 1 373 ? 14.109 30.344 7.23 1 96.75 373 SER B CA 1
ATOM 6508 C C . SER B 1 373 ? 14.242 29.188 6.25 1 96.75 373 SER B C 1
ATOM 6510 O O . SER B 1 373 ? 13.305 28.891 5.5 1 96.75 373 SER B O 1
ATOM 6512 N N . ALA B 1 374 ? 15.398 28.516 6.273 1 95.12 374 ALA B N 1
ATOM 6513 C CA . ALA B 1 374 ? 15.609 27.344 5.418 1 95.12 374 ALA B CA 1
ATOM 6514 C C . ALA B 1 374 ? 14.453 26.359 5.547 1 95.12 374 ALA B C 1
ATOM 6516 O O . ALA B 1 374 ? 13.82 26.281 6.602 1 95.12 374 ALA B O 1
ATOM 6517 N N . ARG B 1 375 ? 14.125 25.641 4.41 1 95.25 375 ARG B N 1
ATOM 6518 C CA . ARG B 1 375 ? 13.094 24.625 4.246 1 95.25 375 ARG B CA 1
ATOM 6519 C C . ARG B 1 375 ? 11.734 25.25 3.965 1 95.25 375 ARG B C 1
ATOM 6521 O O . ARG B 1 375 ? 10.75 24.547 3.752 1 95.25 375 ARG B O 1
ATOM 6528 N N . HIS B 1 376 ? 11.625 26.625 4.074 1 97.62 376 HIS B N 1
ATOM 6529 C CA . HIS B 1 376 ? 10.398 27.312 3.697 1 97.62 376 HIS B CA 1
ATOM 6530 C C . HIS B 1 376 ? 10.406 27.688 2.219 1 97.62 376 HIS B C 1
ATOM 6532 O O . HIS B 1 376 ? 11.469 27.812 1.613 1 97.62 376 HIS B O 1
ATOM 6538 N N . THR B 1 377 ? 9.273 27.859 1.696 1 97.81 377 THR B N 1
ATOM 6539 C CA . THR B 1 377 ? 9.109 28.219 0.291 1 97.81 377 THR B CA 1
ATOM 6540 C C . THR B 1 377 ? 9.352 29.703 0.078 1 97.81 377 THR B C 1
ATOM 6542 O O . THR B 1 377 ? 9.117 30.516 0.979 1 97.81 377 THR B O 1
ATOM 6545 N N . THR B 1 378 ? 9.805 30.078 -1.081 1 95.94 378 THR B N 1
ATOM 6546 C CA . THR B 1 378 ? 9.938 31.484 -1.483 1 95.94 378 THR B CA 1
ATOM 6547 C C . THR B 1 378 ? 8.695 31.938 -2.248 1 95.94 378 THR B C 1
ATOM 6549 O O . THR B 1 378 ? 8.578 33.125 -2.592 1 95.94 378 THR B O 1
ATOM 6552 N N . PHE B 1 379 ? 7.816 31 -2.447 1 96.25 379 PHE B N 1
ATOM 6553 C CA . PHE B 1 379 ? 6.688 31.312 -3.316 1 96.25 379 PHE B CA 1
ATOM 6554 C C . PHE B 1 379 ? 5.594 32.031 -2.545 1 96.25 379 PHE B C 1
ATOM 6556 O O . PHE B 1 379 ? 5.301 31.703 -1.397 1 96.25 379 PHE B O 1
ATOM 6563 N N . ASN B 1 380 ? 5.074 33 -3.156 1 93.69 380 ASN B N 1
ATOM 6564 C CA . ASN B 1 380 ? 3.834 33.625 -2.705 1 93.69 380 ASN B CA 1
ATOM 6565 C C . ASN B 1 380 ? 2.615 33 -3.398 1 93.69 380 ASN B C 1
ATOM 6567 O O . ASN B 1 380 ? 2.252 33.438 -4.5 1 93.69 380 ASN B O 1
ATOM 6571 N N . TRP B 1 381 ? 1.907 32.219 -2.717 1 94.38 381 TRP B N 1
ATOM 6572 C CA . TRP B 1 381 ? 0.811 31.453 -3.312 1 94.38 381 TRP B CA 1
ATOM 6573 C C . TRP B 1 381 ? -0.423 32.344 -3.492 1 94.38 381 TRP B C 1
ATOM 6575 O O . TRP B 1 381 ? -1.395 31.922 -4.133 1 94.38 381 TRP B O 1
ATOM 6585 N N . SER B 1 382 ? -0.355 33.531 -2.957 1 90.12 382 SER B N 1
ATOM 6586 C CA . SER B 1 382 ? -1.446 34.5 -3.139 1 90.12 382 SER B CA 1
ATOM 6587 C C . SER B 1 382 ? -1.476 35.031 -4.562 1 90.12 382 SER B C 1
ATOM 6589 O O . SER B 1 382 ? -2.492 35.562 -5.008 1 90.12 382 SER B O 1
ATOM 6591 N N . ASP B 1 383 ? -0.359 34.969 -5.203 1 93.12 383 ASP B N 1
ATOM 6592 C CA . ASP B 1 383 ? -0.261 35.406 -6.594 1 93.12 383 ASP B CA 1
ATOM 6593 C C . ASP B 1 383 ? 0.351 34.312 -7.465 1 93.12 383 ASP B C 1
ATOM 6595 O O . ASP B 1 383 ? 1.524 34.375 -7.836 1 93.12 383 ASP B O 1
ATOM 6599 N N . THR B 1 384 ? -0.477 33.469 -7.902 1 94.44 384 THR B N 1
ATOM 6600 C CA . THR B 1 384 ? -0.016 32.312 -8.664 1 94.44 384 THR B CA 1
ATOM 6601 C C . THR B 1 384 ? 0.451 32.75 -10.055 1 94.44 384 THR B C 1
ATOM 6603 O O . THR B 1 384 ? 1.254 32.031 -10.68 1 94.44 384 THR B O 1
ATOM 6606 N N . SER B 1 385 ? -0.024 33.844 -10.602 1 94.62 385 SER B N 1
ATOM 6607 C CA . SER B 1 385 ? 0.333 34.312 -11.945 1 94.62 385 SER B CA 1
ATOM 6608 C C . SER B 1 385 ? 1.806 34.688 -12.023 1 94.62 385 SER B C 1
ATOM 6610 O O . SER B 1 385 ? 2.408 34.625 -13.102 1 94.62 385 SER B O 1
ATOM 6612 N N . ALA B 1 386 ? 2.373 35.031 -10.938 1 96 386 ALA B N 1
ATOM 6613 C CA . ALA B 1 386 ? 3.768 35.469 -10.906 1 96 386 ALA B CA 1
ATOM 6614 C C . ALA B 1 386 ? 4.711 34.281 -10.773 1 96 386 ALA B C 1
ATOM 6616 O O . ALA B 1 386 ? 5.926 34.438 -10.938 1 96 386 ALA B O 1
ATOM 6617 N N . LEU B 1 387 ? 4.199 33.125 -10.547 1 96.81 387 LEU B N 1
ATOM 6618 C CA . LEU B 1 387 ? 5.023 31.953 -10.32 1 96.81 387 LEU B CA 1
ATOM 6619 C C . LEU B 1 387 ? 5.387 31.281 -11.633 1 96.81 387 LEU B C 1
ATOM 6621 O O . LEU B 1 387 ? 4.699 31.469 -12.641 1 96.81 387 LEU B O 1
ATOM 6625 N N . SER B 1 388 ? 6.488 30.562 -11.695 1 96.06 388 SER B N 1
ATOM 6626 C CA . SER B 1 388 ? 6.906 29.797 -12.867 1 96.06 388 SER B CA 1
ATOM 6627 C C . SER B 1 388 ? 5.906 28.703 -13.203 1 96.06 388 SER B C 1
ATOM 6629 O O . SER B 1 388 ? 5.098 28.312 -12.359 1 96.06 388 SER B O 1
ATOM 6631 N N . GLU B 1 389 ? 5.973 28.234 -14.383 1 93.25 389 GLU B N 1
ATOM 6632 C CA . GLU B 1 389 ? 5.109 27.141 -14.805 1 93.25 389 GLU B CA 1
ATOM 6633 C C . GLU B 1 389 ? 5.344 25.891 -13.953 1 93.25 389 GLU B C 1
ATOM 6635 O O . GLU B 1 389 ? 4.395 25.188 -13.609 1 93.25 389 GLU B O 1
ATOM 6640 N N . ASP B 1 390 ? 6.57 25.641 -13.578 1 89.69 390 ASP B N 1
ATOM 6641 C CA . ASP B 1 390 ? 6.898 24.5 -12.734 1 89.69 390 ASP B CA 1
ATOM 6642 C C . ASP B 1 390 ? 6.234 24.609 -11.367 1 89.69 390 ASP B C 1
ATOM 6644 O O . ASP B 1 390 ? 5.691 23.641 -10.844 1 89.69 390 ASP B O 1
ATOM 6648 N N . ALA B 1 391 ? 6.309 25.797 -10.812 1 93.88 391 ALA B N 1
ATOM 6649 C CA . ALA B 1 391 ? 5.672 26.031 -9.523 1 93.88 391 ALA B CA 1
ATOM 6650 C C . ALA B 1 391 ? 4.156 25.906 -9.625 1 93.88 391 ALA B C 1
ATOM 6652 O O . ALA B 1 391 ? 3.523 25.266 -8.773 1 93.88 391 ALA B O 1
ATOM 6653 N N . ARG B 1 392 ? 3.625 26.422 -10.672 1 93.88 392 ARG B N 1
ATOM 6654 C CA . ARG B 1 392 ? 2.182 26.406 -10.891 1 93.88 392 ARG B CA 1
ATOM 6655 C C . ARG B 1 392 ? 1.671 24.984 -11.055 1 93.88 392 ARG B C 1
ATOM 6657 O O . ARG B 1 392 ? 0.559 24.656 -10.625 1 93.88 392 ARG B O 1
ATOM 6664 N N . ASN B 1 393 ? 2.49 24.156 -11.578 1 89 393 ASN B N 1
ATOM 6665 C CA . ASN B 1 393 ? 2.076 22.781 -11.852 1 89 393 ASN B CA 1
ATOM 6666 C C . ASN B 1 393 ? 2.57 21.828 -10.773 1 89 393 ASN B C 1
ATOM 6668 O O . ASN B 1 393 ? 2.422 20.609 -10.906 1 89 393 ASN B O 1
ATOM 6672 N N . CYS B 1 394 ? 3.215 22.344 -9.766 1 90.12 394 CYS B N 1
ATOM 6673 C CA . CYS B 1 394 ? 3.693 21.469 -8.695 1 90.12 394 CYS B CA 1
ATOM 6674 C C . CYS B 1 394 ? 2.541 20.703 -8.062 1 90.12 394 CYS B C 1
ATOM 6676 O O . CYS B 1 394 ? 1.51 21.281 -7.727 1 90.12 394 CYS B O 1
ATOM 6678 N N . PRO B 1 395 ? 2.633 19.375 -7.93 1 88.56 395 PRO B N 1
ATOM 6679 C CA . PRO B 1 395 ? 1.521 18.562 -7.43 1 88.56 395 PRO B CA 1
ATOM 6680 C C . PRO B 1 395 ? 1.214 18.828 -5.957 1 88.56 395 PRO B C 1
ATOM 6682 O O . PRO B 1 395 ? 2.133 18.922 -5.141 1 88.56 395 PRO B O 1
ATOM 6685 N N . ALA B 1 396 ? -0.071 18.922 -5.68 1 91.75 396 ALA B N 1
ATOM 6686 C CA . ALA B 1 396 ? -0.503 19.156 -4.309 1 91.75 396 ALA B CA 1
ATOM 6687 C C . ALA B 1 396 ? -1.932 18.672 -4.086 1 91.75 396 ALA B C 1
ATOM 6689 O O . ALA B 1 396 ? -2.654 18.391 -5.047 1 91.75 396 ALA B O 1
ATOM 6690 N N . ALA B 1 397 ? -2.26 18.438 -2.896 1 92.75 397 ALA B N 1
ATOM 6691 C CA . ALA B 1 397 ? -3.619 18.219 -2.406 1 92.75 397 ALA B CA 1
ATOM 6692 C C . ALA B 1 397 ? -3.92 19.125 -1.213 1 92.75 397 ALA B C 1
ATOM 6694 O O . ALA B 1 397 ? -3.061 19.891 -0.773 1 92.75 397 ALA B O 1
ATOM 6695 N N . GLU B 1 398 ? -5.152 19.125 -0.784 1 96.75 398 GLU B N 1
ATOM 6696 C CA . GLU B 1 398 ? -5.465 19.984 0.357 1 96.75 398 GLU B CA 1
ATOM 6697 C C . GLU B 1 398 ? -6.551 19.359 1.234 1 96.75 398 GLU B C 1
ATOM 6699 O O . GLU B 1 398 ? -7.176 18.375 0.848 1 96.75 398 GLU B O 1
ATOM 6704 N N . VAL B 1 399 ? -6.641 19.891 2.461 1 96.94 399 VAL B N 1
ATOM 6705 C CA . VAL B 1 399 ? -7.703 19.531 3.393 1 96.94 399 VAL B CA 1
ATOM 6706 C C . VAL B 1 399 ? -8.055 20.734 4.27 1 96.94 399 VAL B C 1
ATOM 6708 O O . VAL B 1 399 ? -7.18 21.531 4.609 1 96.94 399 VAL B O 1
ATOM 6711 N N . ALA B 1 400 ? -9.297 20.922 4.492 1 96.88 400 ALA B N 1
ATOM 6712 C CA . ALA B 1 400 ? -9.758 21.812 5.547 1 96.88 400 ALA B CA 1
ATOM 6713 C C . ALA B 1 400 ? -9.945 21.062 6.863 1 96.88 400 ALA B C 1
ATOM 6715 O O . ALA B 1 400 ? -10.977 20.422 7.074 1 96.88 400 ALA B O 1
ATOM 6716 N N . LEU B 1 401 ? -8.953 21.188 7.703 1 97.25 401 LEU B N 1
ATOM 6717 C CA . LEU B 1 401 ? -8.922 20.453 8.969 1 97.25 401 LEU B CA 1
ATOM 6718 C C . LEU B 1 401 ? -9.703 21.219 10.047 1 97.25 401 LEU B C 1
ATOM 6720 O O . LEU B 1 401 ? -9.367 22.359 10.375 1 97.25 401 LEU B O 1
ATOM 6724 N N . THR B 1 402 ? -10.734 20.625 10.594 1 96.81 402 THR B N 1
ATOM 6725 C CA . THR B 1 402 ? -11.609 21.312 11.531 1 96.81 402 THR B CA 1
ATOM 6726 C C . THR B 1 402 ? -11.531 20.688 12.914 1 96.81 402 THR B C 1
ATOM 6728 O O . THR B 1 402 ? -10.977 19.594 13.078 1 96.81 402 THR B O 1
ATOM 6731 N N . ALA B 1 403 ? -12.109 21.406 13.906 1 98.19 403 ALA B N 1
ATOM 6732 C CA . ALA B 1 403 ? -12.094 20.969 15.297 1 98.19 403 ALA B CA 1
ATOM 6733 C C . ALA B 1 403 ? -12.57 19.516 15.414 1 98.19 403 ALA B C 1
ATOM 6735 O O . ALA B 1 403 ? -13.57 19.141 14.805 1 98.19 403 ALA B O 1
ATOM 6736 N N . GLY B 1 404 ? -11.773 18.734 16.141 1 97.88 404 GLY B N 1
ATOM 6737 C CA . GLY B 1 404 ? -12.117 17.328 16.359 1 97.88 404 GLY B CA 1
ATOM 6738 C C . GLY B 1 404 ? -11.383 16.391 15.422 1 97.88 404 GLY B C 1
ATOM 6739 O O . GLY B 1 404 ? -11.492 15.172 15.547 1 97.88 404 GLY B O 1
ATOM 6740 N N . GLU B 1 405 ? -10.57 16.922 14.531 1 98.12 405 GLU B N 1
ATOM 6741 C CA . GLU B 1 405 ? -9.859 16.109 13.547 1 98.12 405 GLU B CA 1
ATOM 6742 C C . GLU B 1 405 ? -8.352 16.156 13.773 1 98.12 405 GLU B C 1
ATOM 6744 O O . GLU B 1 405 ? -7.836 17.109 14.383 1 98.12 405 GLU B O 1
ATOM 6749 N N . VAL B 1 406 ? -7.668 15.078 13.367 1 98.56 406 VAL B N 1
ATOM 6750 C CA . VAL B 1 406 ? -6.215 14.984 13.422 1 98.56 406 VAL B CA 1
ATOM 6751 C C . VAL B 1 406 ? -5.656 14.688 12.031 1 98.56 406 VAL B C 1
ATOM 6753 O O . VAL B 1 406 ? -6.016 13.68 11.422 1 98.56 406 VAL B O 1
ATOM 6756 N N . LEU B 1 407 ? -4.812 15.531 11.523 1 98.62 407 LEU B N 1
ATOM 6757 C CA . LEU B 1 407 ? -4.09 15.273 10.289 1 98.62 407 LEU B CA 1
ATOM 6758 C C . LEU B 1 407 ? -2.748 14.609 10.57 1 98.62 407 LEU B C 1
ATOM 6760 O O . LEU B 1 407 ? -1.948 15.125 11.352 1 98.62 407 LEU B O 1
ATOM 6764 N N . TYR B 1 408 ? -2.59 13.453 10 1 96.88 408 TYR B N 1
ATOM 6765 C CA . TYR B 1 408 ? -1.271 12.828 9.992 1 96.88 408 TYR B CA 1
ATOM 6766 C C . TYR B 1 408 ? -0.481 13.242 8.758 1 96.88 408 TYR B C 1
ATOM 6768 O O . TYR B 1 408 ? -0.917 13.008 7.629 1 96.88 408 TYR B O 1
ATOM 6776 N N . LEU B 1 409 ? 0.652 13.805 8.977 1 95.88 409 LEU B N 1
ATOM 6777 C CA . LEU B 1 409 ? 1.593 14.148 7.918 1 95.88 409 LEU B CA 1
ATOM 6778 C C . LEU B 1 409 ? 2.93 13.445 8.125 1 95.88 409 LEU B C 1
ATOM 6780 O O . LEU B 1 409 ? 3.607 13.672 9.133 1 95.88 409 LEU B O 1
ATOM 6784 N N . PRO B 1 410 ? 3.334 12.57 7.168 1 91.56 410 PRO B N 1
ATOM 6785 C CA . PRO B 1 410 ? 4.629 11.898 7.301 1 91.56 410 PRO B CA 1
ATOM 6786 C C . PRO B 1 410 ? 5.809 12.859 7.203 1 91.56 410 PRO B C 1
ATOM 6788 O O . PRO B 1 410 ? 5.625 14.039 6.871 1 91.56 410 PRO B O 1
ATOM 6791 N N . SER B 1 411 ? 6.98 12.281 7.449 1 91.06 411 SER B N 1
ATOM 6792 C CA . SER B 1 411 ? 8.211 13.055 7.406 1 91.06 411 SER B CA 1
ATOM 6793 C C . SER B 1 411 ? 8.422 13.688 6.035 1 91.06 411 SER B C 1
ATOM 6795 O O . SER B 1 411 ? 8.227 13.039 5.008 1 91.06 411 SER B O 1
ATOM 6797 N N . TYR B 1 412 ? 8.672 15.039 6.02 1 92.19 412 TYR B N 1
ATOM 6798 C CA . TYR B 1 412 ? 9.18 15.828 4.906 1 92.19 412 TYR B CA 1
ATOM 6799 C C . TYR B 1 412 ? 8.07 16.125 3.9 1 92.19 412 TYR B C 1
ATOM 6801 O O . TYR B 1 412 ? 8.344 16.594 2.793 1 92.19 412 TYR B O 1
ATOM 6809 N N . TRP B 1 413 ? 6.84 15.805 4.289 1 94.19 413 TRP B N 1
ATOM 6810 C CA . TRP B 1 413 ? 5.746 16.312 3.473 1 94.19 413 TRP B CA 1
ATOM 6811 C C . TRP B 1 413 ? 5.645 17.844 3.592 1 94.19 413 TRP B C 1
ATOM 6813 O O . TRP B 1 413 ? 5.723 18.391 4.695 1 94.19 413 TRP B O 1
ATOM 6823 N N . TYR B 1 414 ? 5.566 18.469 2.438 1 96.56 414 TYR B N 1
ATOM 6824 C CA . TYR B 1 414 ? 5.328 19.906 2.371 1 96.56 414 TYR B CA 1
ATOM 6825 C C . TYR B 1 414 ? 3.939 20.25 2.898 1 96.56 414 TYR B C 1
ATOM 6827 O O . TYR B 1 414 ? 2.975 19.516 2.65 1 96.56 414 TYR B O 1
ATOM 6835 N N . HIS B 1 415 ? 3.85 21.375 3.643 1 98.25 415 HIS B N 1
ATOM 6836 C CA . HIS B 1 415 ? 2.535 21.859 4.039 1 98.25 415 HIS B CA 1
ATOM 6837 C C . HIS B 1 415 ? 2.516 23.375 4.117 1 98.25 415 HIS B C 1
ATOM 6839 O O . HIS B 1 415 ? 3.475 24 4.594 1 98.25 415 HIS B O 1
ATOM 6845 N N . HIS B 1 416 ? 1.548 23.953 3.574 1 98.06 416 HIS B N 1
ATOM 6846 C CA . HIS B 1 416 ? 1.165 25.359 3.607 1 98.06 416 HIS B CA 1
ATOM 6847 C C . HIS B 1 416 ? -0.155 25.562 4.348 1 98.06 416 HIS B C 1
ATOM 6849 O O . HIS B 1 416 ? -1.177 24.984 3.963 1 98.06 416 HIS B O 1
ATOM 6855 N N . ILE B 1 417 ? -0.139 26.406 5.434 1 97.81 417 ILE B N 1
ATOM 6856 C CA . ILE B 1 417 ? -1.255 26.406 6.375 1 97.81 417 ILE B CA 1
ATOM 6857 C C . ILE B 1 417 ? -1.94 27.766 6.363 1 97.81 417 ILE B C 1
ATOM 6859 O O . ILE B 1 417 ? -1.28 28.797 6.477 1 97.81 417 ILE B O 1
ATOM 6863 N N . VAL B 1 418 ? -3.205 27.781 6.262 1 97.31 418 VAL B N 1
ATOM 6864 C CA . VAL B 1 418 ? -4.008 29 6.363 1 97.31 418 VAL B CA 1
ATOM 6865 C C . VAL B 1 418 ? -5.035 28.844 7.48 1 97.31 418 VAL B C 1
ATOM 6867 O O . VAL B 1 418 ? -5.844 27.922 7.469 1 97.31 418 VAL B O 1
ATOM 6870 N N . SER B 1 419 ? -4.996 29.734 8.445 1 96.75 419 SER B N 1
ATOM 6871 C CA . SER B 1 419 ? -6.012 29.766 9.492 1 96.75 419 SER B CA 1
ATOM 6872 C C . SER B 1 419 ? -7.305 30.406 8.992 1 96.75 419 SER B C 1
ATOM 6874 O O . SER B 1 419 ? -7.348 31.609 8.75 1 96.75 419 SER B O 1
ATOM 6876 N N . LEU B 1 420 ? -8.344 29.609 8.984 1 95.19 420 LEU B N 1
ATOM 6877 C CA . LEU B 1 420 ? -9.602 30.109 8.445 1 95.19 420 LEU B CA 1
ATOM 6878 C C . LEU B 1 420 ? -10.438 30.766 9.539 1 95.19 420 LEU B C 1
ATOM 6880 O O . LEU B 1 420 ? -11.352 31.547 9.242 1 95.19 420 LEU B O 1
ATOM 6884 N N . ASP B 1 421 ? -10.125 30.406 10.797 1 92 421 ASP B N 1
ATOM 6885 C CA . ASP B 1 421 ? -10.75 30.953 12 1 92 421 ASP B CA 1
ATOM 6886 C C . ASP B 1 421 ? -9.711 31.234 13.078 1 92 421 ASP B C 1
ATOM 6888 O O . ASP B 1 421 ? -8.531 30.922 12.914 1 92 421 ASP B O 1
ATOM 6892 N N . THR B 1 422 ? -10.297 32 14.094 1 92.94 422 THR B N 1
ATOM 6893 C CA . THR B 1 422 ? -9.523 31.891 15.328 1 92.94 422 THR B CA 1
ATOM 6894 C C . THR B 1 422 ? -9.43 30.422 15.773 1 92.94 422 THR B C 1
ATOM 6896 O O . THR B 1 422 ? -10.445 29.781 16.016 1 92.94 422 THR B O 1
ATOM 6899 N N . SER B 1 423 ? -8.195 29.938 15.703 1 96.19 423 SER B N 1
ATOM 6900 C CA . SER B 1 423 ? -8.062 28.484 15.805 1 96.19 423 SER B CA 1
ATOM 6901 C C . SER B 1 423 ? -7.062 28.109 16.906 1 96.19 423 SER B C 1
ATOM 6903 O O . SER B 1 423 ? -6.254 28.938 17.328 1 96.19 423 SER B O 1
ATOM 6905 N N . ILE B 1 424 ? -7.246 26.969 17.469 1 98.12 424 ILE B N 1
ATOM 6906 C CA . ILE B 1 424 ? -6.312 26.297 18.359 1 98.12 424 ILE B CA 1
ATOM 6907 C C . ILE B 1 424 ? -5.93 24.938 17.797 1 98.12 424 ILE B C 1
ATOM 6909 O O . ILE B 1 424 ? -6.797 24.094 17.547 1 98.12 424 ILE B O 1
ATOM 6913 N N . GLN B 1 425 ? -4.695 24.75 17.562 1 97.94 425 GLN B N 1
ATOM 6914 C CA . GLN B 1 425 ? -4.148 23.516 17.016 1 97.94 425 GLN B CA 1
ATOM 6915 C C . GLN B 1 425 ? -2.988 23.016 17.875 1 97.94 425 GLN B C 1
ATOM 6917 O O . GLN B 1 425 ? -2.146 23.797 18.312 1 97.94 425 GLN B O 1
ATOM 6922 N N . CYS B 1 426 ? -2.943 21.75 18.188 1 97.81 426 CYS B N 1
ATOM 6923 C CA . CYS B 1 426 ? -1.822 21.109 18.859 1 97.81 426 CYS B CA 1
ATOM 6924 C C . CYS B 1 426 ? -1.25 19.984 18.016 1 97.81 426 CYS B C 1
ATOM 6926 O O . CYS B 1 426 ? -1.999 19.172 17.453 1 97.81 426 CYS B O 1
ATOM 6928 N N . ASN B 1 427 ? 0.055 19.953 17.859 1 96.69 427 ASN B N 1
ATOM 6929 C CA . ASN B 1 427 ? 0.66 18.859 17.094 1 96.69 427 ASN B CA 1
ATOM 6930 C C . ASN B 1 427 ? 1.758 18.156 17.891 1 96.69 427 ASN B C 1
ATOM 6932 O O . ASN B 1 427 ? 2.334 18.75 18.812 1 96.69 427 ASN B O 1
ATOM 6936 N N . LEU B 1 428 ? 1.96 16.938 17.641 1 94.75 428 LEU B N 1
ATOM 6937 C CA . LEU B 1 428 ? 3.023 16.125 18.203 1 94.75 428 LEU B CA 1
ATOM 6938 C C . LEU B 1 428 ? 3.83 15.438 17.109 1 94.75 428 LEU B C 1
ATOM 6940 O O . LEU B 1 428 ? 3.258 14.859 16.188 1 94.75 428 LEU B O 1
ATOM 6944 N N . ARG B 1 429 ? 5.121 15.555 17.188 1 89.31 429 ARG B N 1
ATOM 6945 C CA . ARG B 1 429 ? 6.035 14.82 16.312 1 89.31 429 ARG B CA 1
ATOM 6946 C C . ARG B 1 429 ? 6.66 13.641 17.062 1 89.31 429 ARG B C 1
ATOM 6948 O O . ARG B 1 429 ? 7.383 13.828 18.031 1 89.31 429 ARG B O 1
ATOM 6955 N N . SER B 1 430 ? 6.32 12.414 16.688 1 82.88 430 SER B N 1
ATOM 6956 C CA . SER B 1 430 ? 6.66 11.258 17.516 1 82.88 430 SER B CA 1
ATOM 6957 C C . SER B 1 430 ? 7.531 10.273 16.75 1 82.88 430 SER B C 1
ATOM 6959 O O . SER B 1 430 ? 7.57 9.086 17.078 1 82.88 430 SER B O 1
ATOM 6961 N N . GLY B 1 431 ? 8.203 10.719 15.742 1 75.5 431 GLY B N 1
ATOM 6962 C CA . GLY B 1 431 ? 9.102 9.836 15.016 1 75.5 431 GLY B CA 1
ATOM 6963 C C . GLY B 1 431 ? 9.719 10.492 13.797 1 75.5 431 GLY B C 1
ATOM 6964 O O . GLY B 1 431 ? 9.375 11.625 13.453 1 75.5 431 GLY B O 1
ATOM 6965 N N . PHE B 1 432 ? 10.852 9.766 13.406 1 71.62 432 PHE B N 1
ATOM 6966 C CA . PHE B 1 432 ? 11.508 10.164 12.164 1 71.62 432 PHE B CA 1
ATOM 6967 C C . PHE B 1 432 ? 11.648 8.977 11.227 1 71.62 432 PHE B C 1
ATOM 6969 O O . PHE B 1 432 ? 11.977 7.871 11.656 1 71.62 432 PHE B O 1
ATOM 6976 N N . ALA B 1 433 ? 11.156 9.188 10.164 1 67.44 433 ALA B N 1
ATOM 6977 C CA . ALA B 1 433 ? 11.406 8.172 9.133 1 67.44 433 ALA B CA 1
ATOM 6978 C C . ALA B 1 433 ? 11.984 8.805 7.871 1 67.44 433 ALA B C 1
ATOM 6980 O O . ALA B 1 433 ? 11.445 9.789 7.359 1 67.44 433 ALA B O 1
ATOM 6981 N N . ILE B 1 434 ? 13.242 8.438 7.629 1 71.94 434 ILE B N 1
ATOM 6982 C CA . ILE B 1 434 ? 13.789 8.875 6.348 1 71.94 434 ILE B CA 1
ATOM 6983 C C . ILE B 1 434 ? 14.258 7.66 5.547 1 71.94 434 ILE B C 1
ATOM 6985 O O . ILE B 1 434 ? 15.258 7.023 5.902 1 71.94 434 ILE B O 1
ATOM 6989 N N . ARG B 1 435 ? 13.484 7.406 4.652 1 72.44 435 ARG B N 1
ATOM 6990 C CA . ARG B 1 435 ? 13.797 6.293 3.762 1 72.44 435 ARG B CA 1
ATOM 6991 C C . ARG B 1 435 ? 14.758 6.727 2.66 1 72.44 435 ARG B C 1
ATOM 6993 O O . ARG B 1 435 ? 14.914 7.922 2.396 1 72.44 435 ARG B O 1
ATOM 7000 N N . ASP B 1 436 ? 15.391 5.809 2.025 1 71.44 436 ASP B N 1
ATOM 7001 C CA . ASP B 1 436 ? 16.391 6.105 1.012 1 71.44 436 ASP B CA 1
ATOM 7002 C C . ASP B 1 436 ? 15.789 6.871 -0.16 1 71.44 436 ASP B C 1
ATOM 7004 O O . ASP B 1 436 ? 16.438 7.754 -0.733 1 71.44 436 ASP B O 1
ATOM 7008 N N . ASP B 1 437 ? 14.594 6.516 -0.464 1 71 437 ASP B N 1
ATOM 7009 C CA . ASP B 1 437 ? 13.961 7.238 -1.561 1 71 437 ASP B CA 1
ATOM 7010 C C . ASP B 1 437 ? 13.719 8.695 -1.188 1 71 437 ASP B C 1
ATOM 7012 O O . ASP B 1 437 ? 13.914 9.594 -2.01 1 71 437 ASP B O 1
ATOM 7016 N N . VAL B 1 438 ? 13.281 8.914 0.045 1 79.38 438 VAL B N 1
ATOM 7017 C CA . VAL B 1 438 ? 13.039 10.273 0.503 1 79.38 438 VAL B CA 1
ATOM 7018 C C . VAL B 1 438 ? 14.359 11.047 0.548 1 79.38 438 VAL B C 1
ATOM 7020 O O . VAL B 1 438 ? 14.414 12.211 0.147 1 79.38 438 VAL B O 1
ATOM 7023 N N . LYS B 1 439 ? 15.391 10.367 0.973 1 83 439 LYS B N 1
ATOM 7024 C CA . LYS B 1 439 ? 16.719 10.984 0.956 1 83 439 LYS B CA 1
ATOM 7025 C C . LYS B 1 439 ? 17.109 11.406 -0.458 1 83 439 LYS B C 1
ATOM 7027 O O . LYS B 1 439 ? 17.672 12.484 -0.654 1 83 439 LYS B O 1
ATOM 7032 N N . GLN B 1 440 ? 16.828 10.547 -1.305 1 78.62 440 GLN B N 1
ATOM 7033 C CA . GLN B 1 440 ? 17.156 10.836 -2.697 1 78.62 440 GLN B CA 1
ATOM 7034 C C . GLN B 1 440 ? 16.359 12.023 -3.211 1 78.62 440 GLN B C 1
ATOM 7036 O O . GLN B 1 440 ? 16.891 12.906 -3.887 1 78.62 440 GLN B O 1
ATOM 7041 N N . TYR B 1 441 ? 15.055 12.031 -2.914 1 81.31 441 TYR B N 1
ATOM 7042 C CA . TYR B 1 441 ? 14.234 13.164 -3.318 1 81.31 441 TYR B CA 1
ATOM 7043 C C . TYR B 1 441 ? 14.781 14.469 -2.752 1 81.31 441 TYR B C 1
ATOM 7045 O O . TYR B 1 441 ? 14.914 15.461 -3.475 1 81.31 441 TYR B O 1
ATOM 7053 N N . LEU B 1 442 ? 15.141 14.422 -1.502 1 88 442 LEU B N 1
ATOM 7054 C CA . LEU B 1 442 ? 15.625 15.617 -0.826 1 88 442 LEU B CA 1
ATOM 7055 C C . LEU B 1 442 ? 16.984 16.047 -1.388 1 88 442 LEU B C 1
ATOM 7057 O O . LEU B 1 442 ? 17.234 17.25 -1.568 1 88 442 LEU B O 1
ATOM 7061 N N . ALA B 1 443 ? 17.781 15.078 -1.691 1 87.81 443 ALA B N 1
ATOM 7062 C CA . ALA B 1 443 ? 19.078 15.383 -2.303 1 87.81 443 ALA B CA 1
ATOM 7063 C C . ALA B 1 443 ? 18.891 16.047 -3.664 1 87.81 443 ALA B C 1
ATOM 7065 O O . ALA B 1 443 ? 19.609 17 -4 1 87.81 443 ALA B O 1
ATOM 7066 N N . GLU B 1 444 ? 18.016 15.547 -4.332 1 83.88 444 GLU B N 1
ATOM 7067 C CA . GLU B 1 444 ? 17.75 16.078 -5.664 1 83.88 444 GLU B CA 1
ATOM 7068 C C . GLU B 1 444 ? 17.203 17.516 -5.582 1 83.88 444 GLU B C 1
ATOM 7070 O O . GLU B 1 444 ? 17.359 18.297 -6.523 1 83.88 444 GLU B O 1
ATOM 7075 N N . CYS B 1 445 ? 16.672 17.781 -4.434 1 89.12 445 CYS B N 1
ATOM 7076 C CA . CYS B 1 445 ? 16.125 19.125 -4.242 1 89.12 445 CYS B CA 1
ATOM 7077 C C . CYS B 1 445 ? 17.156 20.031 -3.562 1 89.12 445 CYS B C 1
ATOM 7079 O O . CYS B 1 445 ? 16.859 21.188 -3.275 1 89.12 445 CYS B O 1
ATOM 7081 N N . GLY B 1 446 ? 18.234 19.453 -3.285 1 91.25 446 GLY B N 1
ATOM 7082 C CA . GLY B 1 446 ? 19.328 20.266 -2.766 1 91.25 446 GLY B CA 1
ATOM 7083 C C . GLY B 1 446 ? 19.547 20.078 -1.275 1 91.25 446 GLY B C 1
ATOM 7084 O O . GLY B 1 446 ? 20.453 20.688 -0.697 1 91.25 446 GLY B O 1
ATOM 7085 N N . PHE B 1 447 ? 18.641 19.172 -0.758 1 87.06 447 PHE B N 1
ATOM 7086 C CA . PHE B 1 447 ? 18.828 18.922 0.667 1 87.06 447 PHE B CA 1
ATOM 7087 C C . PHE B 1 447 ? 19.812 17.766 0.894 1 87.06 447 PHE B C 1
ATOM 7089 O O . PHE B 1 447 ? 19.797 16.781 0.155 1 87.06 447 PHE B O 1
ATOM 7096 N N . GLY B 1 448 ? 20.906 17.734 1.737 1 70.75 448 GLY B N 1
ATOM 7097 C CA . GLY B 1 448 ? 21.781 16.609 2.043 1 70.75 448 GLY B CA 1
ATOM 7098 C C . GLY B 1 448 ? 23.203 16.828 1.579 1 70.75 448 GLY B C 1
ATOM 7099 O O . GLY B 1 448 ? 24.109 16.062 1.931 1 70.75 448 GLY B O 1
ATOM 7100 N N . SER B 1 449 ? 23.516 17.422 0.288 1 48 449 SER B N 1
ATOM 7101 C CA . SER B 1 449 ? 24.875 17.516 -0.204 1 48 449 SER B CA 1
ATOM 7102 C C . SER B 1 449 ? 25.812 18.109 0.857 1 48 449 SER B C 1
ATOM 7104 O O . SER B 1 449 ? 27.016 18.172 0.655 1 48 449 SER B O 1
ATOM 7106 N N . LYS B 1 450 ? 25.594 18.703 1.893 1 36.78 450 LYS B N 1
ATOM 7107 C CA . LYS B 1 450 ? 26.781 19.219 2.561 1 36.78 450 LYS B CA 1
ATOM 7108 C C . LYS B 1 450 ? 27.422 18.172 3.465 1 36.78 450 LYS B C 1
ATOM 7110 O O . LYS B 1 450 ? 26.719 17.375 4.098 1 36.78 450 LYS B O 1
#